Protein AF-0000000070793891 (afdb_homodimer)

InterPro domains:
  IPR003423 Outer membrane efflux protein [PF02321] (342-529)
  IPR051906 Outer membrane protein TolC-like [PTHR30026] (8-538)

Solvent-accessible surface area (backbone atoms only — not comparable to full-atom values): 57108 Å² total; per-residue (Å²): 138,87,79,85,74,83,82,80,81,81,76,81,78,76,75,78,75,77,77,73,74,74,74,73,75,71,81,68,77,66,56,66,72,48,29,65,79,30,62,73,47,97,52,22,64,61,50,42,47,52,49,51,52,25,49,51,41,44,52,47,23,48,77,37,43,70,48,42,76,82,44,79,52,73,74,60,68,55,62,77,50,80,51,86,58,70,38,80,52,49,72,68,54,48,47,57,46,21,75,62,27,14,57,70,52,52,45,50,57,53,47,44,26,54,51,49,44,50,40,52,51,45,56,48,60,58,37,80,41,40,33,39,37,33,38,36,38,41,34,37,38,33,41,68,94,76,50,72,47,79,46,77,46,77,46,74,20,59,35,38,40,35,33,49,56,44,37,36,37,36,38,36,38,47,45,72,50,69,50,97,78,75,45,65,24,45,28,40,36,37,39,39,35,35,34,70,47,26,53,32,35,51,69,51,49,37,44,65,41,54,45,36,54,52,47,48,56,49,50,43,44,48,44,50,49,52,45,36,52,49,45,48,50,39,53,49,32,49,53,47,32,24,49,31,48,40,51,29,52,52,36,48,52,51,35,53,51,46,51,51,52,47,54,54,48,50,52,33,30,76,72,68,76,35,60,81,70,64,52,54,63,49,52,51,50,42,54,53,34,49,47,48,33,48,50,28,53,47,48,32,53,47,30,50,45,47,32,28,55,56,24,27,45,39,75,74,48,42,71,41,63,61,71,71,82,87,78,91,71,92,80,75,77,55,66,70,62,47,46,55,44,24,75,74,43,17,54,71,58,52,50,42,54,50,49,40,53,48,31,52,45,47,33,54,35,31,55,39,62,69,43,47,40,34,36,42,34,37,36,40,36,29,12,35,82,76,65,83,76,72,73,72,71,42,78,62,12,41,77,68,28,84,44,69,50,75,47,77,45,77,46,78,47,75,80,86,82,54,60,70,51,53,49,48,34,51,50,28,50,50,50,37,54,49,36,55,53,49,41,54,51,46,51,52,52,50,47,49,51,52,51,50,48,47,52,47,38,50,53,30,51,50,47,33,55,50,27,52,51,45,31,55,50,28,50,50,49,30,53,49,37,49,54,34,35,76,69,68,75,42,50,74,63,55,37,49,52,32,45,53,47,27,53,52,28,49,54,48,30,54,52,31,48,50,53,33,53,49,47,52,49,50,47,29,50,56,31,52,42,42,42,66,74,69,69,54,80,66,90,80,65,118,126,91,74,85,75,88,76,83,79,78,75,78,77,76,78,78,77,76,78,73,75,75,73,73,72,72,76,66,73,64,57,68,72,49,29,64,78,29,62,71,45,98,51,22,65,60,49,44,48,52,51,51,52,24,50,50,41,43,52,48,22,46,77,37,46,70,48,52,80,84,44,81,52,75,71,62,68,53,63,77,48,82,52,87,59,69,38,78,52,50,73,67,55,47,45,56,45,20,75,62,27,15,61,70,52,51,51,50,56,56,47,43,26,58,52,48,44,50,41,51,52,45,56,49,60,58,37,80,43,76,48,79,46,74,51,75,47,80,45,74,48,74,44,89,94,75,48,73,49,78,42,79,44,77,47,76,21,61,35,38,41,35,34,48,55,44,37,36,36,35,38,36,38,50,43,74,49,67,45,97,77,69,44,59,22,38,28,40,37,38,38,39,36,36,35,71,49,27,53,31,34,51,70,51,49,38,44,66,40,54,47,34,53,53,47,47,56,48,50,40,44,50,45,52,48,51,45,35,52,49,44,48,50,38,52,50,32,49,52,48,30,24,50,31,48,38,51,26,52,51,36,48,50,50,36,54,51,45,51,50,52,46,54,52,49,51,53,34,31,75,69,68,77,36,62,83,70,64,51,54,64,49,52,52,49,40,53,55,35,49,51,49,32,54,51,27,53,50,49,31,51,52,30,48,46,49,32,28,55,56,24,28,45,38,78,73,47,41,71,40,63,61,69,71,82,87,79,90,70,93,78,74,77,56,64,70,62,47,46,54,44,23,77,73,42,18,55,70,57,52,50,42,54,50,50,41,52,49,32,52,45,46,34,52,35,31,55,39,63,70,44,45,40,32,34,42,32,38,36,40,35,27,12,30,83,74,64,82,78,68,73,70,66,42,76,60,11,40,78,66,25,54,31,39,35,38,33,42,33,40,38,39,37,41,75,46,82,54,61,70,52,52,48,47,33,39,46,29,50,51,50,38,54,44,38,54,48,49,39,55,52,46,50,50,50,49,47,46,51,50,51,48,48,47,49,48,39,48,45,30,50,53,46,32,54,50,27,50,51,45,32,53,51,28,49,49,51,32,54,50,37,51,52,33,35,76,70,69,73,42,53,73,65,55,38,50,53,31,46,51,46,28,53,51,26,49,54,48,32,55,50,30,50,49,51,32,52,49,46,52,49,49,46,29,49,57,30,53,41,42,42,67,75,68,69,54,78,63,89,78,64,116

Sequence (1084 aa):
MKFLNKSTALLPVIILSGLISFHASSAKTSSNADNSLYSWTENPSAEAQRVEQAEERLKAAIANPEYMLKNWIELPTSPESKKKTRHQLTIREAILLALRYNPNIQNAELDRIIQRYQLRLANNEFELQYALGASGIVQKSTFEGIGSSTNHSFLASPELDLKTKIGTKASVSIDNNVSTNNSYNPVLNLSITQPLLRGFGKSANEAKLLDAIDKEWLNKLSLQQSVMDQITQVITAYRALILSGNNLENQRLQLEEARKSYRINEKKIAAGQLEPTGNIQQSYQIESLSLMVEQGENDFKLASQELLQMIGLDPDLHISVPSDVTIKEIIVPDLQESIAIALSHNTQYLAQKMALRADERAYTVAKNQQLWQLDLAGTVQGGAVNDVTGTSSGLSSIYNGNNITESARVTLTIPLNDIGRRSQLINAKVQLEKDKINLIAAKRALITSVTNTINNIQSLAKRYELAQKQVKLAEQSYALEKKKQQAGISSALDVNNTQNQLIQAQSGLIGAKIAYLNQLSALQRILGTTLDYWQIKLRYGGMKFLNKSTALLPVIILSGLISFHASSAKTSSNADNSLYSWTENPSAEAQRVEQAEERLKAAIANPEYMLKNWIELPTSPESKKKTRHQLTIREAILLALRYNPNIQNAELDRIIQRYQLRLANNEFELQYALGASGIVQKSTFEGIGSSTNHSFLASPELDLKTKIGTKASVSIDNNVSTNNSYNPVLNLSITQPLLRGFGKSANEAKLLDAIDKEWLNKLSLQQSVMDQITQVITAYRALILSGNNLENQRLQLEEARKSYRINEKKIAAGQLEPTGNIQQSYQIESLSLMVEQGENDFKLASQELLQMIGLDPDLHISVPSDVTIKEIIVPDLQESIAIALSHNTQYLAQKMALRADERAYTVAKNQQLWQLDLAGTVQGGAVNDVTGTSSGLSSIYNGNNITESARVTLTIPLNDIGRRSQLINAKVQLEKDKINLIAAKRALITSVTNTINNIQSLAKRYELAQKQVKLAEQSYALEKKKQQAGISSALDVNNTQNQLIQAQSGLIGAKIAYLNQLSALQRILGTTLDYWQIKLRYGG

Secondary structure (DSSP, 8-state):
----------------------------TTHHHHHHTTTTSS-HHHHHHHHHHHHHHHHHHHH-GGGGGT-------PPP----SPEE--HHHHHHHHHHH-HHHHHHHHHHHHHHHHHHHHHHTTS-EEEEEEEEEEEEEEETTTEEEEEEEEEEEEEEEEE-TTS-EEEEEEEEEE-TT--EEEEEEEEEEEESSTT-SHHHHSHHHHHHHHHHHHHHHHHHHHHHHHHHHHHHHHHHHHHHHHHHHHHHHHHHHHHHHHHHHHHHHHTTSS-GGGGHHHHHHHHHHHHHHHHHHHHHHHHHHHHHHHHT--TT--EE--S-----------HHHHHHHHHHH-HHHHHHHHHHHHHHHHHHHHHHTTS-EEEEEEEEEEE-S--TTS---STHHHHH---EEEEEEEEEE--SS-HHHHHHHHHHHHHHHHHHHHHHHHHHHHHHHHHHHHHHHHHHHHHHHHHHHHHHHHHHHHHHHHHHHHTT-S-HHHHHHHHHHHHHHHHHHHHHHHHHHHHHHHHHHHHT-HHHHTT---TT--/----------------------------THHHHHHGGGTTSS-HHHHHHHHHHHHHHHHHHHH-GGGGGT----PPPPPP----SPEE--HHHHHHHHHHH-HHHHHHHHHHHHHHHHHHHHHHTTS-EEEEEEEEEEEEEEETTTEEEEEEEEEEEEEEEEE-TTS-EEEEEEEEEE-TT--EEEEEEEEEEEESSTT-SHHHHSHHHHHHHHHHHHHHHHHHHHHHHHHHHHHHHHHHHHHHHHHHHHHHHHHHHHHHHHHHHHHHHHTTSS-GGGGHHHHHHHHHHHHHHHHHHHHHHHHHHHHHHHHT--TT--EE--S-----------HHHHHHHHHHH-HHHHHHHHHHHHHHHHHHHHHHTTS-EEEEEEEEEEE-S--TTS-S-STHHHHH---EEEEEEEEEEEEES-HHHHHHHHHHHHHHHHHHHHHHHHHHHHHHHHHHHHHHHHHHHHHHHHHHHHHHHHHHHHHHHHHHHHTT-S-HHHHHHHHHHHHHHHHHHHHHHHHHHHHHHHHHHHHT-HHHHTT---SS--

pLDDT: mean 84.8, std 18.44, range [17.98, 98.38]

Radius of gyration: 42.69 Å; Cα contacts (8 Å, |Δi|>4): 1530; chains: 2; bounding box: 105×140×98 Å

Structure (mmCIF, N/CA/C/O backbone):
data_AF-0000000070793891-model_v1
#
loop_
_entity.id
_entity.type
_entity.pdbx_description
1 polymer 'Outer membrane efflux protein'
#
loop_
_atom_site.group_PDB
_atom_site.id
_atom_site.type_symbol
_atom_site.label_atom_id
_atom_site.label_alt_id
_atom_site.label_comp_id
_atom_site.label_asym_id
_atom_site.label_entity_id
_atom_site.label_seq_id
_atom_site.pdbx_PDB_ins_code
_atom_site.Cartn_x
_atom_site.Cartn_y
_atom_site.Cartn_z
_atom_site.occupancy
_atom_site.B_iso_or_equiv
_atom_site.auth_seq_id
_atom_site.auth_comp_id
_atom_site.auth_asym_id
_atom_site.auth_atom_id
_atom_site.pdbx_PDB_model_num
ATOM 1 N N . MET A 1 1 ? 54.344 35.812 43.625 1 19.64 1 MET A N 1
ATOM 2 C CA . MET A 1 1 ? 54.281 34.844 42.531 1 19.64 1 MET A CA 1
ATOM 3 C C . MET A 1 1 ? 53.969 35.531 41.188 1 19.64 1 MET A C 1
ATOM 5 O O . MET A 1 1 ? 53.156 36.469 41.156 1 19.64 1 MET A O 1
ATOM 9 N N . LYS A 1 2 ? 54.844 35.094 40.156 1 19.12 2 LYS A N 1
ATOM 10 C CA . LYS A 1 2 ? 55.5 35.594 38.969 1 19.12 2 LYS A CA 1
ATOM 11 C C . LYS A 1 2 ? 54.531 35.688 37.812 1 19.12 2 LYS A C 1
ATOM 13 O O . LYS A 1 2 ? 54 34.688 37.344 1 19.12 2 LYS A O 1
ATOM 18 N N . PHE A 1 3 ? 53.688 36.781 37.625 1 21.5 3 PHE A N 1
ATOM 19 C CA . PHE A 1 3 ? 52.594 37.281 36.781 1 21.5 3 PHE A CA 1
ATOM 20 C C . PHE A 1 3 ? 53.094 37.562 35.375 1 21.5 3 PHE A C 1
ATOM 22 O O . PHE A 1 3 ? 53.594 38.625 35.062 1 21.5 3 PHE A O 1
ATOM 29 N N . LEU A 1 4 ? 53.875 36.438 34.812 1 23.5 4 LEU A N 1
ATOM 30 C CA . LEU A 1 4 ? 54.688 36.656 33.594 1 23.5 4 LEU A CA 1
ATOM 31 C C . LEU A 1 4 ? 53.812 37.156 32.438 1 23.5 4 LEU A C 1
ATOM 33 O O . LEU A 1 4 ? 52.844 36.5 32.062 1 23.5 4 LEU A O 1
ATOM 37 N N . ASN A 1 5 ? 53.812 38.375 32.125 1 20.62 5 ASN A N 1
ATOM 38 C CA . ASN A 1 5 ? 53.125 39.406 31.344 1 20.62 5 ASN A CA 1
ATOM 39 C C . ASN A 1 5 ? 53.25 39.156 29.844 1 20.62 5 ASN A C 1
ATOM 41 O O . ASN A 1 5 ? 52.312 39.375 29.078 1 20.62 5 ASN A O 1
ATOM 45 N N . LYS A 1 6 ? 54.469 38.844 29.234 1 22.86 6 LYS A N 1
ATOM 46 C CA . LYS A 1 6 ? 54.812 39.75 28.172 1 22.86 6 LYS A CA 1
ATOM 47 C C . LYS A 1 6 ? 54.062 39.438 26.891 1 22.86 6 LYS A C 1
ATOM 49 O O . LYS A 1 6 ? 53.531 38.344 26.719 1 22.86 6 LYS A O 1
ATOM 54 N N . SER A 1 7 ? 54.219 40.281 25.766 1 23.5 7 SER A N 1
ATOM 55 C CA . SER A 1 7 ? 53.75 41 24.594 1 23.5 7 SER A CA 1
ATOM 56 C C . SER A 1 7 ? 53.938 40.188 23.328 1 23.5 7 SER A C 1
ATOM 58 O O . SER A 1 7 ? 55 40.281 22.703 1 23.5 7 SER A O 1
ATOM 60 N N . THR A 1 8 ? 53.875 38.812 23.281 1 24.59 8 THR A N 1
ATOM 61 C CA . THR A 1 8 ? 54.5 38.188 22.141 1 24.59 8 THR A CA 1
ATOM 62 C C . THR A 1 8 ? 53.875 38.625 20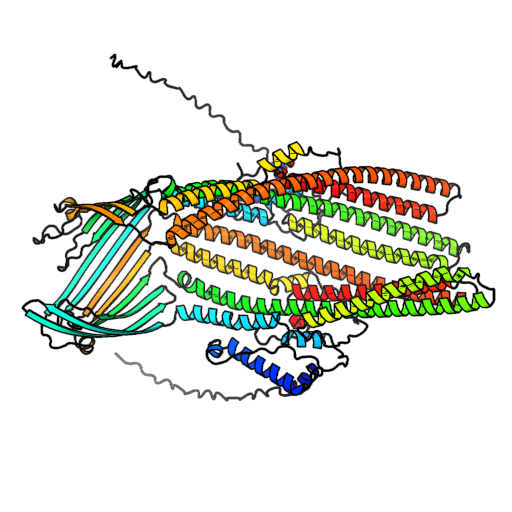.828 1 24.59 8 THR A C 1
ATOM 64 O O . THR A 1 8 ? 52.656 38.688 20.719 1 24.59 8 THR A O 1
ATOM 67 N N . ALA A 1 9 ? 54.656 39.375 19.969 1 24.23 9 ALA A N 1
ATOM 68 C CA . ALA A 1 9 ? 54.531 40.094 18.688 1 24.23 9 ALA A CA 1
ATOM 69 C C . ALA A 1 9 ? 54.062 39.125 17.594 1 24.23 9 ALA A C 1
ATOM 71 O O . ALA A 1 9 ? 54.656 38.062 17.375 1 24.23 9 ALA A O 1
ATOM 72 N N . LEU A 1 10 ? 52.719 39.062 17.25 1 23.41 10 LEU A N 1
ATOM 73 C CA . LEU A 1 10 ? 51.938 38.219 16.375 1 23.41 10 LEU A CA 1
ATOM 74 C C . LEU A 1 10 ? 52.312 38.438 14.914 1 23.41 10 LEU A C 1
ATOM 76 O O . LEU A 1 10 ? 52.156 39.562 14.383 1 23.41 10 LEU A O 1
ATOM 80 N N . LEU A 1 11 ? 53.562 37.938 14.523 1 24.95 11 LEU A N 1
ATOM 81 C CA . LEU A 1 11 ? 54.031 38.188 13.164 1 24.95 11 LEU A CA 1
ATOM 82 C C . LEU A 1 11 ? 53.031 37.719 12.141 1 24.95 11 LEU A C 1
ATOM 84 O O . LEU A 1 11 ? 52.406 36.656 12.305 1 24.95 11 LEU A O 1
ATOM 88 N N . PRO A 1 12 ? 52.562 38.656 11.156 1 25.2 12 PRO A N 1
ATOM 89 C CA . PRO A 1 12 ? 51.531 38.531 10.125 1 25.2 12 PRO A CA 1
ATOM 90 C C . PRO A 1 12 ? 51.906 37.562 9.016 1 25.2 12 PRO A C 1
ATOM 92 O O . PRO A 1 12 ? 52.906 37.75 8.328 1 25.2 12 PRO A O 1
ATOM 95 N N . VAL A 1 13 ? 52.094 36.219 9.312 1 24.44 13 VAL A N 1
ATOM 96 C CA . VAL A 1 13 ? 52.562 35.406 8.219 1 24.44 13 VAL A CA 1
ATOM 97 C C . VAL A 1 13 ? 51.625 35.5 7.035 1 24.44 13 VAL A C 1
ATOM 99 O O . VAL A 1 13 ? 50.406 35.281 7.176 1 24.44 13 VAL A O 1
ATOM 102 N N . ILE A 1 14 ? 51.969 36.281 6.023 1 25.53 14 ILE A N 1
ATOM 103 C CA . ILE A 1 14 ? 51.344 36.562 4.734 1 25.53 14 ILE A CA 1
ATOM 104 C C . ILE A 1 14 ? 51.219 35.281 3.91 1 25.53 14 ILE A C 1
ATOM 106 O O . ILE A 1 14 ? 52.25 34.688 3.52 1 25.53 14 ILE A O 1
ATOM 110 N N . ILE A 1 15 ? 50.438 34.281 4.387 1 23.88 15 ILE A N 1
ATOM 111 C CA . ILE A 1 15 ? 50.375 33.062 3.6 1 23.88 15 ILE A CA 1
ATOM 112 C C . ILE A 1 15 ? 49.844 33.375 2.197 1 23.88 15 ILE A C 1
ATOM 114 O O . ILE A 1 15 ? 48.75 33.938 2.043 1 23.88 15 ILE A O 1
ATOM 118 N N . LEU A 1 16 ? 50.781 33.656 1.279 1 25.12 16 LEU A N 1
ATOM 119 C CA . LEU A 1 16 ? 50.562 33.844 -0.15 1 25.12 16 LEU A CA 1
ATOM 120 C C . LEU A 1 16 ? 49.812 32.656 -0.756 1 25.12 16 LEU A C 1
ATOM 122 O O . LEU A 1 16 ? 50.344 31.547 -0.788 1 25.12 16 LEU A O 1
ATOM 126 N N . SER A 1 17 ? 48.5 32.531 -0.517 1 25.16 17 SER A N 1
ATOM 127 C CA . SER A 1 17 ? 47.656 31.5 -1.085 1 25.16 17 SER A CA 1
ATOM 128 C C . SER A 1 17 ? 47.719 31.531 -2.609 1 25.16 17 SER A C 1
ATOM 130 O O . SER A 1 17 ? 47.281 32.5 -3.236 1 25.16 17 SER A O 1
ATOM 132 N N . GLY A 1 18 ? 48.906 31.141 -3.221 1 24.95 18 GLY A N 1
ATOM 133 C CA . GLY A 1 18 ? 48.875 30.984 -4.668 1 24.95 18 GLY A CA 1
ATOM 134 C C . GLY A 1 18 ? 47.688 30.156 -5.16 1 24.95 18 GLY A C 1
ATOM 135 O O . GLY A 1 18 ? 47.438 29.078 -4.625 1 24.95 18 GLY A O 1
ATOM 136 N N . LEU A 1 19 ? 46.688 30.781 -5.742 1 25.62 19 LEU A N 1
ATOM 137 C CA . LEU A 1 19 ? 45.469 30.344 -6.406 1 25.62 19 LEU A CA 1
ATOM 138 C C . LEU A 1 19 ? 45.781 29.375 -7.547 1 25.62 19 LEU A C 1
ATOM 140 O O . LEU A 1 19 ? 46.25 29.797 -8.609 1 25.62 19 LEU A O 1
ATOM 144 N N . ILE A 1 20 ? 46.625 28.344 -7.324 1 28.64 20 ILE A N 1
ATOM 145 C CA . ILE A 1 20 ? 46.719 27.531 -8.531 1 28.64 20 ILE A CA 1
ATOM 146 C C . ILE A 1 20 ? 45.344 27.031 -8.945 1 28.64 20 ILE A C 1
ATOM 148 O O . ILE A 1 20 ? 44.656 26.359 -8.172 1 28.64 20 ILE A O 1
ATOM 152 N N . SER A 1 21 ? 44.719 27.75 -9.828 1 26.05 21 SER A N 1
ATOM 153 C CA . SER A 1 21 ? 43.5 27.422 -10.547 1 26.05 21 SER A CA 1
ATOM 154 C C . SER A 1 21 ? 43.625 26.047 -11.219 1 26.05 21 SER A C 1
ATOM 156 O O . SER A 1 21 ? 44.406 25.891 -12.172 1 26.05 21 SER A O 1
ATOM 158 N N . PHE A 1 22 ? 43.781 24.969 -10.414 1 29.95 22 PHE A N 1
ATOM 159 C CA . PHE A 1 22 ? 43.594 23.75 -11.195 1 29.95 22 PHE A CA 1
ATOM 160 C C . PHE A 1 22 ? 42.281 23.766 -11.938 1 29.95 22 PHE A C 1
ATOM 162 O O . PHE A 1 22 ? 41.219 23.953 -11.328 1 29.95 22 PHE A O 1
ATOM 169 N N . HIS A 1 23 ? 42.312 24.109 -13.211 1 30.42 23 HIS A N 1
ATOM 170 C CA . HIS A 1 23 ? 41.25 23.891 -14.164 1 30.42 23 HIS A CA 1
ATOM 171 C C . HIS A 1 23 ? 40.719 22.453 -14.086 1 30.42 23 HIS A C 1
ATOM 173 O O . HIS A 1 23 ? 41.469 21.5 -14.242 1 30.42 23 HIS A O 1
ATOM 179 N N . ALA A 1 24 ? 39.781 22.219 -13.234 1 27.44 24 ALA A N 1
ATOM 180 C CA . ALA A 1 24 ? 39 20.984 -13.305 1 27.44 24 ALA A CA 1
ATOM 181 C C . ALA A 1 24 ? 38.562 20.703 -14.727 1 27.44 24 ALA A C 1
ATOM 183 O O . ALA A 1 24 ? 37.719 21.422 -15.281 1 27.44 24 ALA A O 1
ATOM 184 N N . SER A 1 25 ? 39.438 20.234 -15.57 1 31.61 25 SER A N 1
ATOM 185 C CA . SER A 1 25 ? 38.969 19.609 -16.797 1 31.61 25 SER A CA 1
ATOM 186 C C . SER A 1 25 ? 37.75 18.734 -16.531 1 31.61 25 SER A C 1
ATOM 188 O O . SER A 1 25 ? 37.812 17.781 -15.742 1 31.61 25 SER A O 1
ATOM 190 N N . SER A 1 26 ? 36.594 19.25 -16.531 1 32.47 26 SER A N 1
ATOM 191 C CA . SER A 1 26 ? 35.312 18.562 -16.484 1 32.47 26 SER A CA 1
ATOM 192 C C . SER A 1 26 ? 35.312 17.297 -17.344 1 32.47 26 SER A C 1
ATOM 194 O O . SER A 1 26 ? 35.938 17.281 -18.422 1 32.47 26 SER A O 1
ATOM 196 N N . ALA A 1 27 ? 35.125 16.188 -16.781 1 32.41 27 ALA A N 1
ATOM 197 C CA . ALA A 1 27 ? 34.906 14.82 -17.25 1 32.41 27 ALA A CA 1
ATOM 198 C C . ALA A 1 27 ? 34 14.828 -18.5 1 32.41 27 ALA A C 1
ATOM 200 O O . ALA A 1 27 ? 32.781 14.867 -18.391 1 32.41 27 ALA A O 1
ATOM 201 N N . LYS A 1 28 ? 34.219 15.477 -19.594 1 36.75 28 LYS A N 1
ATOM 202 C CA . LYS A 1 28 ? 33.562 15.336 -20.891 1 36.75 28 LYS A CA 1
ATOM 203 C C . LYS A 1 28 ? 33.562 13.875 -21.344 1 36.75 28 LYS A C 1
ATOM 205 O O . LYS A 1 28 ? 33.031 13.562 -22.422 1 36.75 28 LYS A O 1
ATOM 210 N N . THR A 1 29 ? 34.406 13.062 -20.906 1 37.25 29 THR A N 1
ATOM 211 C CA . THR A 1 29 ? 34.562 11.766 -21.562 1 37.25 29 THR A CA 1
ATOM 212 C C . THR A 1 29 ? 33.344 10.891 -21.312 1 37.25 29 THR A C 1
ATOM 214 O O . THR A 1 29 ? 33.281 9.758 -21.797 1 37.25 29 THR A O 1
ATOM 217 N N . SER A 1 30 ? 32.5 11.203 -20.344 1 42.34 30 SER A N 1
ATOM 218 C CA . SER A 1 30 ? 31.422 10.273 -20.031 1 42.34 30 SER A CA 1
ATOM 219 C C . SER A 1 30 ? 30.328 10.344 -21.078 1 42.34 30 SER A C 1
ATOM 221 O O . SER A 1 30 ? 29.297 9.664 -20.953 1 42.34 30 SER A O 1
ATOM 223 N N . SER A 1 31 ? 30.469 11.148 -22.141 1 44.91 31 SER A N 1
ATOM 224 C CA . SER A 1 31 ? 29.328 11.453 -23.016 1 44.91 31 SER A CA 1
ATOM 225 C C . SER A 1 31 ? 29.031 10.305 -23.969 1 44.91 31 SER A C 1
ATOM 227 O O . SER A 1 31 ? 27.875 10.008 -24.25 1 44.91 31 SER A O 1
ATOM 229 N N . ASN A 1 32 ? 30.031 9.719 -24.547 1 47.38 32 ASN A N 1
ATOM 230 C CA . ASN A 1 32 ? 29.781 8.781 -25.641 1 47.38 32 ASN A CA 1
ATOM 231 C C . ASN A 1 32 ? 29.156 7.484 -25.141 1 47.38 32 ASN A C 1
ATOM 233 O O . ASN A 1 32 ? 28.328 6.887 -25.828 1 47.38 32 ASN A O 1
ATOM 237 N N . ALA A 1 33 ? 29.797 6.953 -24.109 1 49.88 33 ALA A N 1
ATOM 238 C CA . ALA A 1 33 ? 29.344 5.688 -23.531 1 49.88 33 ALA A CA 1
ATOM 239 C C . ALA A 1 33 ? 27.875 5.762 -23.109 1 49.88 33 ALA A C 1
ATOM 241 O O . ALA A 1 33 ? 27.172 4.758 -23.172 1 49.88 33 ALA A O 1
ATOM 242 N N . ASP A 1 34 ? 27.344 6.98 -22.984 1 64.94 34 ASP A N 1
ATOM 243 C CA . ASP A 1 34 ? 26.016 7.227 -22.422 1 64.94 34 ASP A CA 1
ATOM 244 C C . ASP A 1 34 ? 24.938 7.117 -23.484 1 64.94 34 ASP A C 1
ATOM 246 O O . ASP A 1 34 ? 23.828 6.668 -23.203 1 64.94 34 ASP A O 1
ATOM 250 N N . ASN A 1 35 ? 25.422 7.133 -24.781 1 76.94 35 ASN A N 1
ATOM 251 C CA . ASN A 1 35 ? 24.391 7.086 -25.812 1 76.94 35 ASN A CA 1
ATOM 252 C C . ASN A 1 35 ? 24 5.648 -26.141 1 76.94 35 ASN A C 1
ATOM 254 O O . ASN A 1 35 ? 22.875 5.395 -26.578 1 76.94 35 ASN A O 1
ATOM 258 N N . SER A 1 36 ? 25 4.781 -25.891 1 84.62 36 SER A N 1
ATOM 259 C CA . SER A 1 36 ? 24.734 3.385 -26.219 1 84.62 36 SER A CA 1
ATOM 260 C C . SER A 1 36 ? 23.641 2.807 -25.328 1 84.62 36 SER A C 1
ATOM 262 O O . SER A 1 36 ? 22.938 1.87 -25.719 1 84.62 36 SER A O 1
ATOM 264 N N . LEU A 1 37 ? 23.5 3.402 -24.219 1 89.75 37 LEU A N 1
ATOM 265 C CA . LEU A 1 37 ? 22.516 2.93 -23.266 1 89.75 37 LEU A CA 1
ATOM 266 C C . LEU A 1 37 ? 21.094 3.17 -23.781 1 89.75 37 LEU A C 1
ATOM 268 O O . LEU A 1 37 ? 20.156 2.459 -23.406 1 89.75 37 LEU A O 1
ATOM 272 N N . TYR A 1 38 ? 21 4.086 -24.797 1 89.19 38 TYR A N 1
ATOM 273 C CA . TYR A 1 38 ? 19.688 4.488 -25.266 1 89.19 38 TYR A CA 1
ATOM 274 C C . TYR A 1 38 ? 19.5 4.109 -26.734 1 89.19 38 TYR A C 1
ATOM 276 O O . TYR A 1 38 ? 18.688 4.715 -27.438 1 89.19 38 TYR A O 1
ATOM 284 N N . SER A 1 39 ? 20.25 3.131 -27.188 1 86.44 39 SER A N 1
ATOM 285 C CA . SER A 1 39 ? 20.25 2.736 -28.594 1 86.44 39 SER A CA 1
ATOM 286 C C . SER A 1 39 ? 18.891 2.184 -29 1 86.44 39 SER A C 1
ATOM 288 O O . SER A 1 39 ? 18.562 2.139 -30.203 1 86.44 39 SER A O 1
ATOM 290 N N . TRP A 1 40 ? 18.047 1.816 -28.031 1 85.69 40 TRP A N 1
ATOM 291 C CA . TRP A 1 40 ? 16.75 1.223 -28.312 1 85.69 40 TRP A CA 1
ATOM 292 C C . TRP A 1 40 ? 15.711 2.301 -28.609 1 85.69 40 TRP A C 1
ATOM 294 O O . TRP A 1 40 ? 14.609 1.998 -29.078 1 85.69 40 TRP A O 1
ATOM 304 N N . THR A 1 41 ? 16.078 3.543 -28.438 1 88.31 41 THR A N 1
ATOM 305 C CA . THR A 1 41 ? 15.156 4.648 -28.672 1 88.31 41 THR A CA 1
ATOM 306 C C . THR A 1 41 ? 15.336 5.211 -30.078 1 88.31 41 THR A C 1
ATOM 308 O O . THR A 1 41 ? 16.297 4.859 -30.781 1 88.31 41 THR A O 1
ATOM 311 N N . GLU A 1 42 ? 14.453 6.117 -30.562 1 85 42 GLU A N 1
ATOM 312 C CA . GLU A 1 42 ? 14.508 6.723 -31.891 1 85 42 GLU A CA 1
ATOM 313 C C . GLU A 1 42 ? 15.68 7.691 -32.031 1 85 42 GLU A C 1
ATOM 315 O O . GLU A 1 42 ? 16.359 7.719 -33.031 1 85 42 GLU A O 1
ATOM 320 N N . ASN A 1 43 ? 15.883 8.469 -30.953 1 88.69 43 ASN A N 1
ATOM 321 C CA . ASN A 1 43 ? 16.969 9.438 -30.891 1 88.69 43 ASN A CA 1
ATOM 322 C C . ASN A 1 43 ? 17.766 9.281 -29.594 1 88.69 43 ASN A C 1
ATOM 324 O O . ASN A 1 43 ? 17.547 10.008 -28.625 1 88.69 43 ASN A O 1
ATOM 328 N N . PRO A 1 44 ? 18.797 8.391 -29.641 1 90.94 44 PRO A N 1
ATOM 329 C CA . PRO A 1 44 ? 19.562 8.078 -28.422 1 90.94 44 PRO A CA 1
ATOM 330 C C . PRO A 1 44 ? 20.25 9.305 -27.844 1 90.94 44 PRO A C 1
ATOM 332 O O . PRO A 1 44 ? 20.328 9.453 -26.609 1 90.94 44 PRO A O 1
ATOM 335 N N . SER A 1 45 ? 20.734 10.219 -28.688 1 91.5 45 SER A N 1
ATOM 336 C CA . SER A 1 45 ? 21.453 11.391 -28.203 1 91.5 45 SER A CA 1
ATOM 337 C C . SER A 1 45 ? 20.5 12.359 -27.5 1 91.5 45 SER A C 1
ATOM 339 O O . SER A 1 45 ? 20.828 12.922 -26.453 1 91.5 45 SER A O 1
ATOM 341 N N . ALA A 1 46 ? 19.328 12.5 -28.078 1 91.31 46 ALA A N 1
ATOM 342 C CA . ALA A 1 46 ? 18.328 13.383 -27.469 1 91.31 46 ALA A CA 1
ATOM 343 C C . ALA A 1 46 ? 17.875 12.836 -26.125 1 91.31 46 ALA A C 1
ATOM 345 O O . ALA A 1 46 ? 17.656 13.602 -25.188 1 91.31 46 ALA A O 1
ATOM 346 N N . GLU A 1 47 ? 17.75 11.57 -26.094 1 92 47 GLU A N 1
ATOM 347 C CA . GLU A 1 47 ? 17.328 10.953 -24.844 1 92 47 GLU A CA 1
ATOM 348 C C . GLU A 1 47 ? 18.406 11.055 -23.766 1 92 47 GLU A C 1
ATOM 350 O O . GLU A 1 47 ? 18.109 11.336 -22.609 1 92 47 GLU A O 1
ATOM 355 N N . ALA A 1 48 ? 19.594 10.883 -24.156 1 92.94 48 ALA A N 1
ATOM 356 C CA . ALA A 1 48 ? 20.703 11.016 -23.219 1 92.94 48 ALA A CA 1
ATOM 357 C C . ALA A 1 48 ? 20.766 12.422 -22.641 1 92.94 48 ALA A C 1
ATOM 359 O O . ALA A 1 48 ? 20.984 12.602 -21.453 1 92.94 48 ALA A O 1
ATOM 360 N N . GLN A 1 49 ? 20.531 13.344 -23.484 1 92.44 49 GLN A N 1
ATOM 361 C CA . GLN A 1 49 ? 20.562 14.734 -23.047 1 92.44 49 GLN A CA 1
ATOM 362 C C . GLN A 1 49 ? 19.391 15.031 -22.109 1 92.44 49 GLN A C 1
ATOM 364 O O . GLN A 1 49 ? 19.547 15.734 -21.109 1 92.44 49 GLN A O 1
ATOM 369 N N . ARG A 1 50 ? 18.297 14.484 -22.484 1 92.62 50 ARG A N 1
ATOM 370 C CA . ARG A 1 50 ? 17.109 14.688 -21.656 1 92.62 50 ARG A CA 1
ATOM 371 C C . ARG A 1 50 ? 17.312 14.133 -20.266 1 92.62 50 ARG A C 1
ATOM 373 O O . ARG A 1 50 ? 16.984 14.789 -19.266 1 92.62 50 ARG A O 1
ATOM 380 N N . VAL A 1 51 ? 17.875 12.984 -20.141 1 92.94 51 VAL A N 1
ATOM 381 C CA . VAL A 1 51 ? 18.109 12.32 -18.859 1 92.94 51 VAL A CA 1
ATOM 382 C C . VAL A 1 51 ? 19.172 13.086 -18.062 1 92.94 51 VAL A C 1
ATOM 384 O O . VAL A 1 51 ? 19.016 13.305 -16.859 1 92.94 51 VAL A O 1
ATOM 387 N N . GLU A 1 52 ? 20.172 13.57 -18.734 1 91.81 52 GLU A N 1
ATOM 388 C CA . GLU A 1 52 ? 21.234 14.312 -18.078 1 91.81 52 GLU A CA 1
ATOM 389 C C . GLU A 1 52 ? 20.734 15.648 -17.547 1 91.81 52 GLU A C 1
ATOM 391 O O . GLU A 1 52 ? 21.094 16.047 -16.422 1 91.81 52 GLU A O 1
ATOM 396 N N . GLN A 1 53 ? 19.906 16.266 -18.328 1 93.44 53 GLN A N 1
ATOM 397 C CA . GLN A 1 53 ? 19.359 17.547 -17.906 1 93.44 53 GLN A CA 1
ATOM 398 C C . GLN A 1 53 ? 18.453 17.391 -16.672 1 93.44 53 GLN A C 1
ATOM 400 O O . GLN A 1 53 ? 18.5 18.203 -15.75 1 93.44 53 GLN A O 1
ATOM 405 N N . ALA A 1 54 ? 17.672 16.375 -16.703 1 93.81 54 ALA A N 1
ATOM 406 C CA . ALA A 1 54 ? 16.812 16.109 -15.555 1 93.81 54 ALA A CA 1
ATOM 407 C C . ALA A 1 54 ? 17.625 15.797 -14.312 1 93.81 54 ALA A C 1
ATOM 409 O O . ALA A 1 54 ? 17.281 16.219 -13.203 1 93.81 54 ALA A O 1
ATOM 410 N N . GLU A 1 55 ? 18.719 15.125 -14.469 1 92 55 GLU A N 1
ATOM 411 C CA . GLU A 1 55 ? 19.594 14.797 -13.352 1 92 55 GLU A CA 1
ATOM 412 C C . GLU A 1 55 ? 20.25 16.047 -12.766 1 92 55 GLU A C 1
ATOM 414 O O . GLU A 1 55 ? 20.406 16.156 -11.547 1 92 55 GLU A O 1
ATOM 419 N N . GLU A 1 56 ? 20.547 16.922 -13.641 1 92.75 56 GLU A N 1
ATOM 420 C CA . GLU A 1 56 ? 21.141 18.172 -13.18 1 92.75 56 GLU A CA 1
ATOM 421 C C . GLU A 1 56 ? 20.141 18.984 -12.375 1 92.75 56 GLU A C 1
ATOM 423 O O . GLU A 1 56 ? 20.484 19.578 -11.352 1 92.75 56 GLU A O 1
ATOM 428 N N . ARG A 1 57 ? 18.953 18.969 -12.867 1 94.94 57 ARG A N 1
ATOM 429 C CA . ARG A 1 57 ? 17.922 19.688 -12.133 1 94.94 57 ARG A CA 1
ATOM 430 C C . ARG A 1 57 ? 17.672 19.047 -10.773 1 94.94 57 ARG A C 1
ATOM 432 O O . ARG A 1 57 ? 17.469 19.75 -9.773 1 94.94 57 ARG A O 1
ATOM 439 N N . LEU A 1 58 ? 17.672 17.766 -10.773 1 94.75 58 LEU A N 1
ATOM 440 C CA . LEU A 1 58 ? 17.469 17.047 -9.523 1 94.75 58 LEU A CA 1
ATOM 441 C C . LEU A 1 58 ? 18.609 17.328 -8.539 1 94.75 58 LEU A C 1
ATOM 443 O O . LEU A 1 58 ? 18.359 17.578 -7.359 1 94.75 58 LEU A O 1
ATOM 447 N N . LYS A 1 59 ? 19.812 17.344 -9.008 1 93.06 59 LYS A N 1
ATOM 448 C CA . LYS A 1 59 ? 20.969 17.641 -8.164 1 93.06 59 LYS A CA 1
ATOM 449 C C . LYS A 1 59 ? 20.891 19.047 -7.586 1 93.06 59 LYS A C 1
ATOM 451 O O . LYS A 1 59 ? 21.156 19.266 -6.402 1 93.06 59 LYS A O 1
ATOM 456 N N . ALA A 1 60 ? 20.469 19.891 -8.43 1 94.12 60 ALA A N 1
ATOM 457 C CA . ALA A 1 60 ? 20.312 21.266 -7.988 1 94.12 60 ALA A CA 1
ATOM 458 C C . ALA A 1 60 ? 19.219 21.391 -6.93 1 94.12 60 ALA A C 1
ATOM 460 O O . ALA A 1 60 ? 19.391 22.109 -5.941 1 94.12 60 ALA A O 1
ATOM 461 N N . ALA A 1 61 ? 18.156 20.672 -7.145 1 95.31 61 ALA A N 1
ATOM 462 C CA . ALA A 1 61 ? 17.016 20.75 -6.223 1 95.31 61 ALA A CA 1
ATOM 463 C C . ALA A 1 61 ? 17.359 20.109 -4.883 1 95.31 61 ALA A C 1
ATOM 465 O O . ALA A 1 61 ? 16.891 20.562 -3.834 1 95.31 61 ALA A O 1
ATOM 466 N N . ILE A 1 62 ? 18.141 19.062 -4.891 1 93.56 62 ILE A N 1
ATOM 467 C CA . ILE A 1 62 ? 18.516 18.391 -3.654 1 93.56 62 ILE A CA 1
ATOM 468 C C . ILE A 1 62 ? 19.516 19.25 -2.889 1 93.56 62 ILE A C 1
ATOM 470 O O . ILE A 1 62 ? 19.438 19.375 -1.664 1 93.56 62 ILE A O 1
ATOM 474 N N . ALA A 1 63 ? 20.391 19.922 -3.594 1 91.75 63 ALA A N 1
ATOM 475 C CA . ALA A 1 63 ? 21.359 20.812 -2.965 1 91.75 63 ALA A CA 1
ATOM 476 C C . ALA A 1 63 ? 20.688 22.047 -2.375 1 91.75 63 ALA A C 1
ATOM 478 O O . ALA A 1 63 ? 21.031 22.484 -1.276 1 91.75 63 ALA A O 1
ATOM 479 N N . ASN A 1 64 ? 19.766 22.531 -3.154 1 93.94 64 ASN A N 1
ATOM 480 C CA . ASN A 1 64 ? 18.953 23.656 -2.727 1 93.94 64 ASN A CA 1
ATOM 481 C C . ASN A 1 64 ? 17.484 23.469 -3.078 1 93.94 64 ASN A C 1
ATOM 483 O O . ASN A 1 64 ? 17.047 23.875 -4.148 1 93.94 64 ASN A O 1
ATOM 487 N N . PRO A 1 65 ? 16.75 22.984 -2.1 1 94.5 65 PRO A N 1
ATOM 488 C CA . PRO A 1 65 ? 15.344 22.656 -2.367 1 94.5 65 PRO A CA 1
ATOM 489 C C . PRO A 1 65 ? 14.531 23.859 -2.832 1 94.5 65 PRO A C 1
ATOM 491 O O . PRO A 1 65 ? 13.477 23.688 -3.453 1 94.5 65 PRO A O 1
ATOM 494 N N . GLU A 1 66 ? 14.93 25.062 -2.586 1 94.75 66 GLU A N 1
ATOM 495 C CA . GLU A 1 66 ? 14.203 26.25 -3.018 1 94.75 66 GLU A CA 1
ATOM 496 C C . GLU A 1 66 ? 14.266 26.422 -4.531 1 94.75 66 GLU A C 1
ATOM 498 O O . GLU A 1 66 ? 13.547 27.234 -5.102 1 94.75 66 GLU A O 1
ATOM 503 N N . TYR A 1 67 ? 15.156 25.641 -5.105 1 95.12 67 TYR A N 1
ATOM 504 C CA . TYR A 1 67 ? 15.172 25.547 -6.559 1 95.12 67 TYR A CA 1
ATOM 505 C C . TYR A 1 67 ? 13.797 25.172 -7.102 1 95.12 67 TYR A C 1
ATOM 507 O O . TYR A 1 67 ? 13.406 25.625 -8.18 1 95.12 67 TYR A O 1
ATOM 515 N N . MET A 1 68 ? 13.031 24.484 -6.301 1 95.5 68 MET A N 1
ATOM 516 C CA . MET A 1 68 ? 11.727 23.984 -6.723 1 95.5 68 MET A CA 1
ATOM 517 C C . MET A 1 68 ? 10.703 25.109 -6.797 1 95.5 68 MET A C 1
ATOM 519 O O . MET A 1 68 ? 9.656 24.969 -7.422 1 95.5 68 MET A O 1
ATOM 523 N N . LEU A 1 69 ? 10.953 26.188 -6.117 1 94.62 69 LEU A N 1
ATOM 524 C CA . LEU A 1 69 ? 9.992 27.281 -6.094 1 94.62 69 LEU A CA 1
ATOM 525 C C . LEU A 1 69 ? 9.781 27.859 -7.488 1 94.62 69 LEU A C 1
ATOM 527 O O . LEU A 1 69 ? 8.672 28.266 -7.836 1 94.62 69 LEU A O 1
ATOM 531 N N . LYS A 1 70 ? 10.82 27.75 -8.367 1 93.94 70 LYS A N 1
ATOM 532 C CA . LYS A 1 70 ? 10.719 28.391 -9.68 1 93.94 70 LYS A CA 1
ATOM 533 C C . LYS A 1 70 ? 10.859 27.375 -10.805 1 93.94 70 LYS A C 1
ATOM 535 O O . LYS A 1 70 ? 10.68 27.703 -11.977 1 93.94 70 LYS A O 1
ATOM 540 N N . ASN A 1 71 ? 11.281 26.172 -10.359 1 94.69 71 ASN A N 1
ATOM 541 C CA . ASN A 1 71 ? 11.562 25.188 -11.398 1 94.69 71 ASN A CA 1
ATOM 542 C C . ASN A 1 71 ? 10.859 23.859 -11.109 1 94.69 71 ASN A C 1
ATOM 544 O O . ASN A 1 71 ? 10.344 23.656 -10.016 1 94.69 71 ASN A O 1
ATOM 548 N N . TRP A 1 72 ? 10.727 23.094 -12.141 1 95.88 72 TRP A N 1
ATOM 549 C CA . TRP A 1 72 ? 10.289 21.703 -12.062 1 95.88 72 TRP A CA 1
ATOM 550 C C . TRP A 1 72 ? 11.43 20.75 -12.414 1 95.88 72 TRP A C 1
ATOM 552 O O . TRP A 1 72 ? 12.367 21.125 -13.117 1 95.88 72 TRP A O 1
ATOM 562 N N . ILE A 1 73 ? 11.391 19.578 -11.844 1 94.5 73 ILE A N 1
ATOM 563 C CA . ILE A 1 73 ? 12.453 18.625 -12.141 1 94.5 73 ILE A CA 1
ATOM 564 C C . ILE A 1 73 ? 12.07 17.797 -13.375 1 94.5 73 ILE A C 1
ATOM 566 O O . ILE A 1 73 ? 12.844 17.719 -14.328 1 94.5 73 ILE A O 1
ATOM 570 N N . GLU A 1 74 ? 10.867 17.25 -13.469 1 92.25 74 GLU A N 1
ATOM 571 C CA . GLU A 1 74 ? 10.352 16.484 -14.602 1 92.25 74 GLU A CA 1
ATOM 572 C C . GLU A 1 74 ? 11.289 15.32 -14.938 1 92.25 74 GLU A C 1
ATOM 574 O O . GLU A 1 74 ? 11.844 15.266 -16.031 1 92.25 74 GLU A O 1
ATOM 579 N N . LEU A 1 75 ? 11.336 14.383 -14.023 1 91.62 75 LEU A N 1
ATOM 580 C CA . LEU A 1 75 ? 12.164 13.211 -14.273 1 91.62 75 LEU A CA 1
ATOM 581 C C . LEU A 1 75 ? 11.656 12.445 -15.492 1 91.62 75 LEU A C 1
ATOM 583 O O . LEU A 1 75 ? 10.453 12.406 -15.75 1 91.62 75 LEU A O 1
ATOM 587 N N . PRO A 1 76 ? 12.586 11.859 -16.188 1 89.75 76 PRO A N 1
ATOM 588 C CA . PRO A 1 76 ? 12.219 11.219 -17.453 1 89.75 76 PRO A CA 1
ATOM 589 C C . PRO A 1 76 ? 11.469 9.898 -17.25 1 89.75 76 PRO A C 1
ATOM 591 O O . PRO A 1 76 ? 11.75 9.164 -16.312 1 89.75 76 PRO A O 1
ATOM 594 N N . THR A 1 77 ? 10.484 9.695 -18.109 1 88.06 77 THR A N 1
ATOM 595 C CA . THR A 1 77 ? 9.836 8.398 -18.234 1 88.06 77 THR A CA 1
ATOM 596 C C . THR A 1 77 ? 10.273 7.691 -19.5 1 88.06 77 THR A C 1
ATOM 598 O O . THR A 1 77 ? 10.68 8.344 -20.469 1 88.06 77 THR A O 1
ATOM 601 N N . SER A 1 78 ? 10.328 6.375 -19.375 1 89.19 78 SER A N 1
ATOM 602 C CA . SER A 1 78 ? 10.805 5.625 -20.531 1 89.19 78 SER A CA 1
ATOM 603 C C . SER A 1 78 ? 10.008 5.973 -21.781 1 89.19 78 SER A C 1
ATOM 605 O O . SER A 1 78 ? 8.781 6.031 -21.75 1 89.19 78 SER A O 1
ATOM 607 N N . PRO A 1 79 ? 10.75 6.188 -22.812 1 85.5 79 PRO A N 1
ATOM 608 C CA . PRO A 1 79 ? 10.062 6.426 -24.094 1 85.5 79 PRO A CA 1
ATOM 609 C C . PRO A 1 79 ? 9.352 5.184 -24.609 1 85.5 79 PRO A C 1
ATOM 611 O O . PRO A 1 79 ? 9.641 4.066 -24.172 1 85.5 79 PRO A O 1
ATOM 614 N N . GLU A 1 80 ? 8.422 5.461 -25.469 1 83.44 80 GLU A N 1
ATOM 615 C CA . GLU A 1 80 ? 7.711 4.355 -26.109 1 83.44 80 GLU A CA 1
ATOM 616 C C . GLU A 1 80 ? 8.602 3.629 -27.109 1 83.44 80 GLU A C 1
ATOM 618 O O . GLU A 1 80 ? 9.422 4.25 -27.781 1 83.44 80 GLU A O 1
ATOM 623 N N . SER A 1 81 ? 8.445 2.309 -27.016 1 79.19 81 SER A N 1
ATOM 624 C CA . SER A 1 81 ? 9.234 1.52 -27.953 1 79.19 81 SER A CA 1
ATOM 625 C C . SER A 1 81 ? 8.594 1.494 -29.328 1 79.19 81 SER A C 1
ATOM 627 O O . SER A 1 81 ? 7.438 1.09 -29.484 1 79.19 81 SER A O 1
ATOM 629 N N . LYS A 1 82 ? 9.164 2.119 -30.312 1 69 82 LYS A N 1
ATOM 630 C CA . LYS A 1 82 ? 8.625 2.092 -31.672 1 69 82 LYS A CA 1
ATOM 631 C C . LYS A 1 82 ? 9.289 1.005 -32.5 1 69 82 LYS A C 1
ATOM 633 O O . LYS A 1 82 ? 8.719 0.534 -33.5 1 69 82 LYS A O 1
ATOM 638 N N . LYS A 1 83 ? 10.5 0.656 -32.062 1 65.94 83 LYS A N 1
ATOM 639 C CA . LYS A 1 83 ? 11.234 -0.302 -32.875 1 65.94 83 LYS A CA 1
ATOM 640 C C . LYS A 1 83 ? 10.859 -1.736 -32.531 1 65.94 83 LYS A C 1
ATOM 642 O O . LYS A 1 83 ? 10.75 -2.078 -31.344 1 65.94 83 LYS A O 1
ATOM 647 N N . LYS A 1 84 ? 10.562 -2.498 -33.594 1 71.81 84 LYS A N 1
ATOM 648 C CA . LYS A 1 84 ? 10.195 -3.902 -33.438 1 71.81 84 LYS A CA 1
ATOM 649 C C . LYS A 1 84 ? 11.43 -4.793 -33.344 1 71.81 84 LYS A C 1
ATOM 651 O O . LYS A 1 84 ? 11.32 -5.992 -33.094 1 71.81 84 LYS A O 1
ATOM 656 N N . THR A 1 85 ? 12.594 -4.121 -33.312 1 80.25 85 THR A N 1
ATOM 657 C CA . THR A 1 85 ? 13.805 -4.93 -33.312 1 80.25 85 THR A CA 1
ATOM 658 C C . THR A 1 85 ? 14.156 -5.332 -31.875 1 80.25 85 THR A C 1
ATOM 660 O O . THR A 1 85 ? 13.93 -4.566 -30.938 1 80.25 85 THR A O 1
ATOM 663 N N . ARG A 1 86 ? 14.711 -6.484 -31.766 1 87.62 86 ARG A N 1
ATOM 664 C CA . ARG A 1 86 ? 15.117 -7 -30.469 1 87.62 86 ARG A CA 1
ATOM 665 C C . ARG A 1 86 ? 16.391 -6.32 -29.984 1 87.62 86 ARG A C 1
ATOM 667 O O . ARG A 1 86 ? 17.375 -6.227 -30.719 1 87.62 86 ARG A O 1
ATOM 674 N N . HIS A 1 87 ? 16.328 -5.812 -28.844 1 88.12 87 HIS A N 1
ATOM 675 C CA . HIS A 1 87 ? 17.469 -5.137 -28.234 1 88.12 87 HIS A CA 1
ATOM 676 C C . HIS A 1 87 ? 18.188 -6.047 -27.234 1 88.12 87 HIS A C 1
ATOM 678 O O . HIS A 1 87 ? 17.562 -6.566 -26.312 1 88.12 87 HIS A O 1
ATOM 684 N N . GLN A 1 88 ? 19.5 -6.262 -27.484 1 91.31 88 GLN A N 1
ATOM 685 C CA . GLN A 1 88 ? 20.281 -7.051 -26.547 1 91.31 88 GLN A CA 1
ATOM 686 C C . GLN A 1 88 ? 20.625 -6.238 -25.297 1 91.31 88 GLN A C 1
ATOM 688 O O . GLN A 1 88 ? 21.219 -5.168 -25.391 1 91.31 88 GLN A O 1
ATOM 693 N N . LEU A 1 89 ? 20.266 -6.719 -24.25 1 93.06 89 LEU A N 1
ATOM 694 C CA . LEU A 1 89 ? 20.422 -6.012 -22.984 1 93.06 89 LEU A CA 1
ATOM 695 C C . LEU A 1 89 ? 21.359 -6.762 -22.047 1 93.06 89 LEU A C 1
ATOM 697 O O . LEU A 1 89 ? 21.109 -7.922 -21.703 1 93.06 89 LEU A O 1
ATOM 701 N N . THR A 1 90 ? 22.484 -6.125 -21.688 1 93.94 90 THR A N 1
ATOM 702 C CA . THR A 1 90 ? 23.375 -6.711 -20.688 1 93.94 90 THR A CA 1
ATOM 703 C C . THR A 1 90 ? 22.875 -6.414 -19.281 1 93.94 90 THR A C 1
ATOM 705 O O . THR A 1 90 ? 22.047 -5.508 -19.094 1 93.94 90 THR A O 1
ATOM 708 N N . ILE A 1 91 ? 23.312 -7.191 -18.328 1 95.06 91 ILE A N 1
ATOM 709 C CA . ILE A 1 91 ? 22.875 -7.016 -16.953 1 95.06 91 ILE A CA 1
ATOM 710 C C . ILE A 1 91 ? 23.266 -5.625 -16.469 1 95.06 91 ILE A C 1
ATOM 712 O O . ILE A 1 91 ? 22.5 -4.977 -15.75 1 95.06 91 ILE A O 1
ATOM 716 N N . ARG A 1 92 ? 24.438 -5.113 -16.797 1 94.25 92 ARG A N 1
ATOM 717 C CA . ARG A 1 92 ? 24.891 -3.781 -16.406 1 94.25 92 ARG A CA 1
ATOM 718 C C . ARG A 1 92 ? 24 -2.703 -17.016 1 94.25 92 ARG A C 1
ATOM 720 O O . ARG A 1 92 ? 23.625 -1.745 -16.328 1 94.25 92 ARG A O 1
ATOM 727 N N . GLU A 1 93 ? 23.672 -2.91 -18.297 1 94.62 93 GLU A N 1
ATOM 728 C CA . GLU A 1 93 ? 22.781 -1.958 -18.953 1 94.62 93 GLU A CA 1
ATOM 729 C C . GLU A 1 93 ? 21.406 -1.947 -18.297 1 94.62 93 GLU A C 1
ATOM 731 O O . GLU A 1 93 ? 20.797 -0.886 -18.125 1 94.62 93 GLU A O 1
ATOM 736 N N . ALA A 1 94 ? 20.906 -3.16 -17.938 1 96.81 94 ALA A N 1
ATOM 737 C CA . ALA A 1 94 ? 19.609 -3.256 -17.25 1 96.81 94 ALA A CA 1
ATOM 738 C C . ALA A 1 94 ? 19.625 -2.484 -15.938 1 96.81 94 ALA A C 1
ATOM 740 O O . ALA A 1 94 ? 18.672 -1.767 -15.625 1 96.81 94 ALA A O 1
ATOM 741 N N . ILE A 1 95 ? 20.703 -2.578 -15.203 1 96.94 95 ILE A N 1
ATOM 742 C CA . ILE A 1 95 ? 20.844 -1.896 -13.922 1 96.94 95 ILE A CA 1
ATOM 743 C C . ILE A 1 95 ? 20.891 -0.386 -14.141 1 96.94 95 ILE A C 1
ATOM 745 O O . ILE A 1 95 ? 20.188 0.364 -13.461 1 96.94 95 ILE A O 1
ATOM 749 N N . LEU A 1 96 ? 21.688 0.09 -15.102 1 94.94 96 LEU A N 1
ATOM 750 C CA . LEU A 1 96 ? 21.844 1.516 -15.367 1 94.94 96 LEU A CA 1
ATOM 751 C C . LEU A 1 96 ? 20.516 2.129 -15.836 1 94.94 96 LEU A C 1
ATOM 753 O O . LEU A 1 96 ? 20.188 3.256 -15.461 1 94.94 96 LEU A O 1
ATOM 757 N N . LEU A 1 97 ? 19.781 1.389 -16.641 1 94.94 97 LEU A N 1
ATOM 758 C CA . LEU A 1 97 ? 18.484 1.874 -17.094 1 94.94 97 LEU A CA 1
ATOM 759 C C . LEU A 1 97 ? 17.484 1.943 -15.953 1 94.94 97 LEU A C 1
ATOM 761 O O . LEU A 1 97 ? 16.672 2.871 -15.883 1 94.94 97 LEU A O 1
ATOM 765 N N . ALA A 1 98 ? 17.516 0.96 -15.039 1 96.44 98 ALA A N 1
ATOM 766 C CA . ALA A 1 98 ? 16.625 0.961 -13.883 1 96.44 98 ALA A CA 1
ATOM 767 C C . ALA A 1 98 ? 16.875 2.176 -12.992 1 96.44 98 ALA A C 1
ATOM 769 O O . ALA A 1 98 ? 15.945 2.754 -12.43 1 96.44 98 ALA A O 1
ATOM 770 N N . LEU A 1 99 ? 18.156 2.588 -12.914 1 94.62 99 LEU A N 1
ATOM 771 C CA . LEU A 1 99 ? 18.547 3.736 -12.102 1 94.62 99 LEU A CA 1
ATOM 772 C C . LEU A 1 99 ? 17.969 5.027 -12.68 1 94.62 99 LEU A C 1
ATOM 774 O O . LEU A 1 99 ? 17.812 6.016 -11.961 1 94.62 99 LEU A O 1
ATOM 778 N N . ARG A 1 100 ? 17.594 4.941 -13.945 1 93.12 100 ARG A N 1
ATOM 779 C CA . ARG A 1 100 ? 17.156 6.16 -14.617 1 93.12 100 ARG A CA 1
ATOM 780 C C . ARG A 1 100 ? 15.633 6.176 -14.766 1 93.12 100 ARG A C 1
ATOM 782 O O . ARG A 1 100 ? 15.008 7.23 -14.648 1 93.12 100 ARG A O 1
ATOM 789 N N . TYR A 1 101 ? 15.016 4.957 -14.953 1 94.12 101 TYR A N 1
ATOM 790 C CA . TYR A 1 101 ? 13.617 4.973 -15.383 1 94.12 101 TYR A CA 1
ATOM 791 C C . TYR A 1 101 ? 12.719 4.336 -14.336 1 94.12 101 TYR A C 1
ATOM 793 O O . TYR A 1 101 ? 11.492 4.48 -14.398 1 94.12 101 TYR A O 1
ATOM 801 N N . ASN A 1 102 ? 13.258 3.621 -13.352 1 95.75 102 ASN A N 1
ATOM 802 C CA . ASN A 1 102 ? 12.406 2.947 -12.383 1 95.75 102 ASN A CA 1
ATOM 803 C C . ASN A 1 102 ? 11.68 3.945 -11.477 1 95.75 102 ASN A C 1
ATOM 805 O O . ASN A 1 102 ? 12.32 4.785 -10.844 1 95.75 102 ASN A O 1
ATOM 809 N N . PRO A 1 103 ? 10.391 3.854 -11.406 1 94.88 103 PRO A N 1
ATOM 810 C CA . PRO A 1 103 ? 9.617 4.836 -10.641 1 94.88 103 PRO A CA 1
ATOM 811 C C . PRO A 1 103 ? 9.93 4.809 -9.148 1 94.88 103 PRO A C 1
ATOM 813 O O . PRO A 1 103 ? 9.875 5.844 -8.484 1 94.88 103 PRO A O 1
ATOM 816 N N . ASN A 1 104 ? 10.234 3.682 -8.617 1 94.31 104 ASN A N 1
ATOM 817 C CA . ASN A 1 104 ? 10.547 3.586 -7.191 1 94.31 104 ASN A CA 1
ATOM 818 C C . ASN A 1 104 ? 11.812 4.371 -6.84 1 94.31 104 ASN A C 1
ATOM 820 O O . ASN A 1 104 ? 11.852 5.062 -5.824 1 94.31 104 ASN A O 1
ATOM 824 N N . ILE A 1 105 ? 12.812 4.223 -7.668 1 94.56 105 ILE A N 1
ATOM 825 C CA . ILE A 1 105 ? 14.055 4.953 -7.449 1 94.56 105 ILE A CA 1
ATOM 826 C C . ILE A 1 105 ? 13.812 6.449 -7.629 1 94.56 105 ILE A C 1
ATOM 828 O O . ILE A 1 105 ? 14.258 7.258 -6.816 1 94.56 105 ILE A O 1
ATOM 832 N N . GLN A 1 106 ? 13.07 6.801 -8.672 1 94.88 106 GLN A N 1
ATOM 833 C CA . GLN A 1 106 ? 12.781 8.203 -8.945 1 94.88 106 GLN A CA 1
ATOM 834 C C . GLN A 1 106 ? 12.023 8.844 -7.789 1 94.88 106 GLN A C 1
ATOM 836 O O . GLN A 1 106 ? 12.336 9.961 -7.375 1 94.88 106 GLN A O 1
ATOM 841 N N . ASN A 1 107 ? 11.047 8.133 -7.258 1 95.69 107 ASN A N 1
ATOM 842 C CA . ASN A 1 107 ? 10.281 8.633 -6.125 1 95.69 107 ASN A CA 1
ATOM 843 C C . ASN A 1 107 ? 11.156 8.82 -4.895 1 95.69 107 ASN A C 1
ATOM 845 O O . ASN A 1 107 ? 11.023 9.82 -4.18 1 95.69 107 ASN A O 1
ATOM 849 N N . ALA A 1 108 ? 12.023 7.879 -4.652 1 94.75 108 ALA A N 1
ATOM 850 C CA . ALA A 1 108 ? 12.938 7.984 -3.518 1 94.75 108 ALA A CA 1
ATOM 851 C C . ALA A 1 108 ? 13.867 9.188 -3.668 1 94.75 108 ALA A C 1
ATOM 853 O O . ALA A 1 108 ? 14.172 9.875 -2.689 1 94.75 108 ALA A O 1
ATOM 854 N N . GLU A 1 109 ? 14.297 9.438 -4.859 1 94.44 109 GLU A N 1
ATOM 855 C CA . GLU A 1 109 ? 15.172 10.578 -5.137 1 94.44 109 GLU A CA 1
ATOM 856 C C . GLU A 1 109 ? 14.43 11.898 -4.949 1 94.44 109 GLU A C 1
ATOM 858 O O . GLU A 1 109 ? 14.992 12.859 -4.41 1 94.44 109 GLU A O 1
ATOM 863 N N . LEU A 1 110 ? 13.195 11.945 -5.387 1 95.81 110 LEU A N 1
ATOM 864 C CA . LEU A 1 110 ? 12.398 13.148 -5.207 1 95.81 110 LEU A CA 1
ATOM 865 C C . LEU A 1 110 ? 12.148 13.414 -3.725 1 95.81 110 LEU A C 1
ATOM 867 O O . LEU A 1 110 ? 12.117 14.57 -3.295 1 95.81 110 LEU A O 1
ATOM 871 N N . ASP A 1 111 ? 12.008 12.367 -2.963 1 95.94 111 ASP A N 1
ATOM 872 C CA . ASP A 1 111 ? 11.781 12.5 -1.527 1 95.94 111 ASP A CA 1
ATOM 873 C C . ASP A 1 111 ? 12.969 13.18 -0.845 1 95.94 111 ASP A C 1
ATOM 875 O O . ASP A 1 111 ? 12.805 13.828 0.188 1 95.94 111 ASP A O 1
ATOM 879 N N . ARG A 1 112 ? 14.156 13.055 -1.418 1 95.38 112 ARG A N 1
ATOM 880 C CA . ARG A 1 112 ? 15.367 13.648 -0.86 1 95.38 112 ARG A CA 1
ATOM 881 C C . ARG A 1 112 ? 15.25 15.172 -0.795 1 95.38 112 ARG A C 1
ATOM 883 O O . ARG A 1 112 ? 15.789 15.805 0.112 1 95.38 112 ARG A O 1
ATOM 890 N N . ILE A 1 113 ? 14.477 15.727 -1.696 1 95.88 113 ILE A N 1
ATOM 891 C CA . ILE A 1 113 ? 14.305 17.172 -1.73 1 95.88 113 ILE A CA 1
ATOM 892 C C . ILE A 1 113 ? 13.547 17.641 -0.483 1 95.88 113 ILE A C 1
ATOM 894 O O . ILE A 1 113 ? 13.992 18.547 0.219 1 95.88 113 ILE A O 1
ATOM 898 N N . ILE A 1 114 ? 12.461 16.922 -0.217 1 96.44 114 ILE A N 1
ATOM 899 C CA . ILE A 1 114 ? 11.641 17.25 0.946 1 96.44 114 ILE A CA 1
ATOM 900 C C . ILE A 1 114 ? 12.438 17 2.225 1 96.44 114 ILE A C 1
ATOM 902 O O . ILE A 1 114 ? 12.406 17.797 3.154 1 96.44 114 ILE A O 1
ATOM 906 N N . GLN A 1 115 ? 13.148 15.914 2.234 1 95.56 115 GLN A N 1
ATOM 907 C CA . GLN A 1 115 ? 13.914 15.516 3.416 1 95.56 115 GLN A CA 1
ATOM 908 C C . GLN A 1 115 ? 15.016 16.531 3.729 1 95.56 115 GLN A C 1
ATOM 910 O O . GLN A 1 115 ? 15.219 16.891 4.891 1 95.56 115 GLN A O 1
ATOM 915 N N . ARG A 1 116 ? 15.688 16.969 2.744 1 94.62 116 ARG A N 1
ATOM 916 C CA . ARG A 1 116 ? 16.719 17.984 2.926 1 94.62 116 ARG A CA 1
ATOM 917 C C . ARG A 1 116 ? 16.141 19.297 3.455 1 94.62 116 ARG A C 1
ATOM 919 O O . ARG A 1 116 ? 16.734 19.953 4.297 1 94.62 116 ARG A O 1
ATOM 926 N N . TYR A 1 117 ? 14.961 19.656 3.002 1 95.12 117 TYR A N 1
ATOM 927 C CA . TYR A 1 117 ? 14.344 20.891 3.43 1 95.12 117 TYR A CA 1
ATOM 928 C C . TYR A 1 117 ? 13.867 20.797 4.875 1 95.12 117 TYR A C 1
ATOM 930 O O . TYR A 1 117 ? 13.797 21.812 5.578 1 95.12 117 TYR A O 1
ATOM 938 N N . GLN A 1 118 ? 13.586 19.609 5.312 1 95.31 118 GLN A N 1
ATOM 939 C CA . GLN A 1 118 ? 13.211 19.422 6.711 1 95.31 118 GLN A CA 1
ATOM 940 C C . GLN A 1 118 ? 14.359 19.781 7.641 1 95.31 118 GLN A C 1
ATOM 942 O O . GLN A 1 118 ? 14.141 20.344 8.719 1 95.31 118 GLN A O 1
ATOM 947 N N . LEU A 1 119 ? 15.586 19.438 7.27 1 95.31 119 LEU A N 1
ATOM 948 C CA . LEU A 1 119 ? 16.75 19.859 8.039 1 95.31 119 LEU A CA 1
ATOM 949 C C . LEU A 1 119 ? 16.891 21.375 8.047 1 95.31 119 LEU A C 1
ATOM 951 O O . LEU A 1 119 ? 17.203 21.969 9.086 1 95.31 119 LEU A O 1
ATOM 955 N N . ARG A 1 120 ? 16.609 21.969 6.902 1 94.5 120 ARG A N 1
ATOM 956 C CA . ARG A 1 120 ? 16.656 23.422 6.805 1 94.5 120 ARG A CA 1
ATOM 957 C C . ARG A 1 120 ? 15.617 24.062 7.727 1 94.5 120 ARG A C 1
ATOM 959 O O . ARG A 1 120 ? 15.898 25.078 8.375 1 94.5 120 ARG A O 1
ATOM 966 N N . LEU A 1 121 ? 14.461 23.422 7.793 1 94.62 121 LEU A N 1
ATOM 967 C CA . LEU A 1 121 ? 13.406 23.922 8.672 1 94.62 121 LEU A CA 1
ATOM 968 C C . LEU A 1 121 ? 13.82 23.812 10.133 1 94.62 121 LEU A C 1
ATOM 970 O O . LEU A 1 121 ? 13.555 24.719 10.93 1 94.62 121 LEU A O 1
ATOM 974 N N . ALA A 1 122 ? 14.461 22.703 10.453 1 94.94 122 ALA A N 1
ATOM 975 C CA . ALA A 1 122 ? 14.922 22.516 11.828 1 94.94 122 ALA A CA 1
ATOM 976 C C . ALA A 1 122 ? 15.969 23.562 12.203 1 94.94 122 ALA A C 1
ATOM 978 O O . ALA A 1 122 ? 15.953 24.094 13.312 1 94.94 122 ALA A O 1
ATOM 979 N N . ASN A 1 123 ? 16.844 23.984 11.312 1 94.62 123 ASN A N 1
ATOM 980 C CA . ASN A 1 123 ? 17.828 25.031 11.539 1 94.62 123 ASN A CA 1
ATOM 981 C C . ASN A 1 123 ? 17.172 26.406 11.648 1 94.62 123 ASN A C 1
ATOM 983 O O . ASN A 1 123 ? 17.594 27.25 12.438 1 94.62 123 ASN A O 1
ATOM 987 N N . ASN A 1 124 ? 16.062 26.531 10.906 1 93.5 124 ASN A N 1
ATOM 988 C CA . ASN A 1 124 ? 15.375 27.812 10.82 1 93.5 124 ASN A CA 1
ATOM 989 C C . ASN A 1 124 ? 14.656 28.156 12.125 1 93.5 124 ASN A C 1
ATOM 991 O O . ASN A 1 124 ? 14.328 29.312 12.375 1 93.5 124 ASN A O 1
ATOM 995 N N . GLU A 1 125 ? 14.492 27.141 12.969 1 92.19 125 GLU A N 1
ATOM 996 C CA . GLU A 1 125 ? 13.859 27.375 14.266 1 92.19 125 GLU A CA 1
ATOM 997 C C . GLU A 1 125 ? 14.727 28.297 15.133 1 92.19 125 GLU A C 1
ATOM 999 O O . GLU A 1 125 ? 14.211 28.984 16.016 1 92.19 125 GLU A O 1
ATOM 1004 N N . PHE A 1 126 ? 16.047 28.406 14.891 1 94.5 126 PHE A N 1
ATOM 1005 C CA . PHE A 1 126 ? 16.969 29.203 15.695 1 94.5 126 PHE A CA 1
ATOM 1006 C C . PHE A 1 126 ? 17.453 30.422 14.914 1 94.5 126 PHE A C 1
ATOM 1008 O O . PHE A 1 126 ? 18.438 31.047 15.289 1 94.5 126 PHE A O 1
ATOM 1015 N N . GLU A 1 127 ? 16.688 30.703 13.82 1 93.12 127 GLU A N 1
ATOM 1016 C CA . GLU A 1 127 ? 17 31.891 13.023 1 93.12 127 GLU A CA 1
ATOM 1017 C C . GLU A 1 127 ? 15.961 33 13.258 1 93.12 127 GLU A C 1
ATOM 1019 O O . GLU A 1 127 ? 14.836 32.719 13.68 1 93.12 127 GLU A O 1
ATOM 1024 N N . LEU A 1 128 ? 16.359 34.25 13.031 1 92.62 128 LEU A N 1
ATOM 1025 C CA . LEU A 1 128 ? 15.484 35.406 13.203 1 92.62 128 LEU A CA 1
ATOM 1026 C C . LEU A 1 128 ? 14.305 35.344 12.242 1 92.62 128 LEU A C 1
ATOM 1028 O O . LEU A 1 128 ? 14.484 35.156 11.039 1 92.62 128 LEU A O 1
ATOM 1032 N N . GLN A 1 129 ? 13.109 35.312 12.836 1 90.75 129 GLN A N 1
ATOM 1033 C CA . GLN A 1 129 ? 11.898 35.375 12.031 1 90.75 129 GLN A CA 1
ATOM 1034 C C . GLN A 1 129 ? 11.391 36.812 11.922 1 90.75 129 GLN A C 1
ATOM 1036 O O . GLN A 1 129 ? 11.367 37.531 12.914 1 90.75 129 GLN A O 1
ATOM 1041 N N . TYR A 1 130 ? 11.086 37.312 10.75 1 90.12 130 TYR A N 1
ATOM 1042 C CA . TYR A 1 130 ? 10.648 38.688 10.57 1 90.12 130 TYR A CA 1
ATOM 1043 C C . TYR A 1 130 ? 9.406 38.75 9.695 1 90.12 130 TYR A C 1
ATOM 1045 O O . TYR A 1 130 ? 9.266 38 8.734 1 90.12 130 TYR A O 1
ATOM 1053 N N . ALA A 1 131 ? 8.477 39.5 10.078 1 88.75 131 ALA A N 1
ATOM 1054 C CA . ALA A 1 131 ? 7.242 39.781 9.352 1 88.75 131 ALA A CA 1
ATOM 1055 C C . ALA A 1 131 ? 6.836 41.25 9.508 1 88.75 131 ALA A C 1
ATOM 1057 O O . ALA A 1 131 ? 7.344 41.969 10.375 1 88.75 131 ALA A O 1
ATOM 1058 N N . LEU A 1 132 ? 6.035 41.719 8.508 1 89.81 132 LEU A N 1
ATOM 1059 C CA . LEU A 1 132 ? 5.484 43.062 8.57 1 89.81 132 LEU A CA 1
ATOM 1060 C C . LEU A 1 132 ? 3.963 43.031 8.641 1 89.81 132 LEU A C 1
ATOM 1062 O O . LEU A 1 132 ? 3.318 42.375 7.832 1 89.81 132 LEU A O 1
ATOM 1066 N N . GLY A 1 133 ? 3.467 43.625 9.672 1 87.81 133 GLY A N 1
ATOM 1067 C CA . GLY A 1 133 ? 2.025 43.75 9.797 1 87.81 133 GLY A CA 1
ATOM 1068 C C . GLY A 1 133 ? 1.564 45.188 9.688 1 87.81 133 GLY A C 1
ATOM 1069 O O . GLY A 1 133 ? 2.258 46.125 10.133 1 87.81 133 GLY A O 1
ATOM 1070 N N . ALA A 1 134 ? 0.452 45.375 8.922 1 85.81 134 ALA A N 1
ATOM 1071 C CA . ALA A 1 134 ? -0.154 46.688 8.812 1 85.81 134 ALA A CA 1
ATOM 1072 C C . ALA A 1 134 ? -1.675 46.594 8.898 1 85.81 134 ALA A C 1
ATOM 1074 O O . ALA A 1 134 ? -2.271 45.594 8.508 1 85.81 134 ALA A O 1
ATOM 1075 N N . SER A 1 135 ? -2.199 47.562 9.539 1 87.5 135 SER A N 1
ATOM 1076 C CA . SER A 1 135 ? -3.656 47.594 9.617 1 87.5 135 SER A CA 1
ATOM 1077 C C . SER A 1 135 ? -4.18 49.031 9.609 1 87.5 135 SER A C 1
ATOM 1079 O O . SER A 1 135 ? -3.5 49.938 10.062 1 87.5 135 SER A O 1
ATOM 1081 N N . GLY A 1 136 ? -5.312 49.281 8.898 1 84.88 136 GLY A N 1
ATOM 1082 C CA . GLY A 1 136 ? -6.07 50.531 8.898 1 84.88 136 GLY A CA 1
ATOM 1083 C C . GLY A 1 136 ? -7.527 50.344 9.273 1 84.88 136 GLY A C 1
ATOM 1084 O O . GLY A 1 136 ? -8.164 49.375 8.852 1 84.88 136 GLY A O 1
ATOM 1085 N N . ILE A 1 137 ? -7.953 51.156 10.195 1 85.5 137 ILE A N 1
ATOM 1086 C CA . ILE A 1 137 ? -9.336 51.031 10.633 1 85.5 137 ILE A CA 1
ATOM 1087 C C . ILE A 1 137 ? -10.031 52.406 10.531 1 85.5 137 ILE A C 1
ATOM 1089 O O . ILE A 1 137 ? -9.445 53.438 10.859 1 85.5 137 ILE A O 1
ATOM 1093 N N . VAL A 1 138 ? -11.18 52.5 9.922 1 85.75 138 VAL A N 1
ATOM 1094 C CA . VAL A 1 138 ? -12.086 53.656 9.961 1 85.75 138 VAL A CA 1
ATOM 1095 C C . VAL A 1 138 ? -13.336 53.281 10.766 1 85.75 138 VAL A C 1
ATOM 1097 O O . VAL A 1 138 ? -14.008 52.312 10.461 1 85.75 138 VAL A O 1
ATOM 1100 N N . GLN A 1 139 ? -13.508 54 11.805 1 84.5 139 GLN A N 1
ATOM 1101 C CA . GLN A 1 139 ? -14.641 53.688 12.672 1 84.5 139 GLN A CA 1
ATOM 1102 C C . GLN A 1 139 ? -15.547 54.906 12.805 1 84.5 139 GLN A C 1
ATOM 1104 O O . GLN A 1 139 ? -15.078 56.031 13.109 1 84.5 139 GLN A O 1
ATOM 1109 N N . LYS A 1 140 ? -16.812 54.75 12.445 1 83.94 140 LYS A N 1
ATOM 1110 C CA . LYS A 1 140 ? -17.812 55.812 12.617 1 83.94 140 LYS A CA 1
ATOM 1111 C C . LYS A 1 140 ? -18.797 55.438 13.727 1 83.94 140 LYS A C 1
ATOM 1113 O O . LYS A 1 140 ? -19.438 54.375 13.68 1 83.94 140 LYS A O 1
ATOM 1118 N N . SER A 1 141 ? -18.766 56.219 14.727 1 78.5 141 SER A N 1
ATOM 1119 C CA . SER A 1 141 ? -19.688 56 15.828 1 78.5 141 SER A CA 1
ATOM 1120 C C . SER A 1 141 ? -20.781 57.062 15.836 1 78.5 141 SER A C 1
ATOM 1122 O O . SER A 1 141 ? -20.484 58.281 15.812 1 78.5 141 SER A O 1
ATOM 1124 N N . THR A 1 142 ? -21.969 56.656 15.68 1 77.25 142 THR A N 1
ATOM 1125 C CA . THR A 1 142 ? -23.109 57.562 15.727 1 77.25 142 THR A CA 1
ATOM 1126 C C . THR A 1 142 ? -23.875 57.406 17.047 1 77.25 142 THR A C 1
ATOM 1128 O O . THR A 1 142 ? -24.25 56.312 17.422 1 77.25 142 THR A O 1
ATOM 1131 N N . PHE A 1 143 ? -23.891 58.562 17.734 1 70.06 143 PHE A N 1
ATOM 1132 C CA . PHE A 1 143 ? -24.609 58.562 19 1 70.06 143 PHE A CA 1
ATOM 1133 C C . PHE A 1 143 ? -25.938 59.312 18.859 1 70.06 143 PHE A C 1
ATOM 1135 O O . PHE A 1 143 ? -26 60.375 18.234 1 70.06 143 PHE A O 1
ATOM 1142 N N . GLU A 1 144 ? -26.906 58.719 19.281 1 65 144 GLU A N 1
ATOM 1143 C CA . GLU A 1 144 ? -28.203 59.406 19.203 1 65 144 GLU A CA 1
ATOM 1144 C C . GLU A 1 144 ? -28.172 60.75 19.953 1 65 144 GLU A C 1
ATOM 1146 O O . GLU A 1 144 ? -27.828 60.781 21.141 1 65 144 GLU A O 1
ATOM 1151 N N . GLY A 1 145 ? -28.578 61.719 19.344 1 62.72 145 GLY A N 1
ATOM 1152 C CA . GLY A 1 145 ? -28.734 63.031 19.906 1 62.72 145 GLY A CA 1
ATOM 1153 C C . GLY A 1 145 ? -27.438 63.812 19.969 1 62.72 145 GLY A C 1
ATOM 1154 O O . GLY A 1 145 ? -27.422 65 20.312 1 62.72 145 GLY A O 1
ATOM 1155 N N . ILE A 1 146 ? -26.266 63.25 19.891 1 62.22 146 ILE A N 1
ATOM 1156 C CA . ILE A 1 146 ? -25.031 64 20.094 1 62.22 146 ILE A CA 1
ATOM 1157 C C . ILE A 1 146 ? -24.312 64.188 18.75 1 62.22 146 ILE A C 1
ATOM 1159 O O . ILE A 1 146 ? -23.656 65.188 18.531 1 62.22 146 ILE A O 1
ATOM 1163 N N . GLY A 1 147 ? -24.359 63.375 17.812 1 73.62 147 GLY A N 1
ATOM 1164 C CA . GLY A 1 147 ? -23.672 63.469 16.547 1 73.62 147 GLY A CA 1
ATOM 1165 C C . GLY A 1 147 ? -22.812 62.281 16.219 1 73.62 147 GLY A C 1
ATOM 1166 O O . GLY A 1 147 ? -23.031 61.188 16.75 1 73.62 147 GLY A O 1
ATOM 1167 N N . SER A 1 148 ? -22.094 62.281 15 1 76.44 148 SER A N 1
ATOM 1168 C CA . SER A 1 148 ? -21.266 61.188 14.523 1 76.44 148 SER A CA 1
ATOM 1169 C C . SER A 1 148 ? -19.781 61.5 14.633 1 76.44 148 SER A C 1
ATOM 1171 O O . SER A 1 148 ? -19.391 62.688 14.586 1 76.44 148 SER A O 1
ATOM 1173 N N . SER A 1 149 ? -18.969 60.656 15.242 1 77.06 149 SER A N 1
ATOM 1174 C CA . SER A 1 149 ? -17.516 60.781 15.266 1 77.06 149 SER A CA 1
ATOM 1175 C C . SER A 1 149 ? -16.859 59.719 14.398 1 77.06 149 SER A C 1
ATOM 1177 O O . SER A 1 149 ? -17.297 58.562 14.383 1 77.06 149 SER A O 1
ATOM 1179 N N . THR A 1 150 ? -15.992 60.281 13.391 1 79.5 150 THR A N 1
ATOM 1180 C CA . THR A 1 150 ? -15.242 59.344 12.547 1 79.5 150 THR A CA 1
ATOM 1181 C C . THR A 1 150 ? -13.781 59.281 13 1 79.5 150 THR A C 1
ATOM 1183 O O . THR A 1 150 ? -13.117 60.312 13.125 1 79.5 150 THR A O 1
ATOM 1186 N N . ASN A 1 151 ? -13.391 58.125 13.352 1 77.19 151 ASN A N 1
ATOM 1187 C CA . ASN A 1 151 ? -12.008 57.906 13.758 1 77.19 151 ASN A CA 1
ATOM 1188 C C . ASN A 1 151 ? -11.242 57.094 12.727 1 77.19 151 ASN A C 1
ATOM 1190 O O . ASN A 1 151 ? -11.781 56.125 12.156 1 77.19 151 ASN A O 1
ATOM 1194 N N . HIS A 1 152 ? -9.953 57.625 12.273 1 80.75 152 HIS A N 1
ATOM 1195 C CA . HIS A 1 152 ? -9.047 56.938 11.383 1 80.75 152 HIS A CA 1
ATOM 1196 C C . HIS A 1 152 ? -7.785 56.5 12.117 1 80.75 152 HIS A C 1
ATOM 1198 O O . HIS A 1 152 ? -7.227 57.25 12.906 1 80.75 152 HIS A O 1
ATOM 1204 N N . SER A 1 153 ? -7.484 55.281 12 1 77.31 153 SER A N 1
ATOM 1205 C CA . SER A 1 153 ? -6.246 54.812 12.602 1 77.31 153 SER A CA 1
ATOM 1206 C C . SER A 1 153 ? -5.477 53.906 11.656 1 77.31 153 SER A C 1
ATOM 1208 O O . SER A 1 153 ? -6.078 53.156 10.875 1 77.31 153 SER A O 1
ATOM 1210 N N . PHE A 1 154 ? -4.133 54.188 11.523 1 81.88 154 PHE A N 1
ATOM 1211 C CA . PHE A 1 154 ? -3.223 53.344 10.742 1 81.88 154 PHE A CA 1
ATOM 1212 C C . PHE A 1 154 ? -2.072 52.844 11.609 1 81.88 154 PHE A C 1
ATOM 1214 O O . PHE A 1 154 ? -1.539 53.594 12.438 1 81.88 154 PHE A O 1
ATOM 1221 N N . LEU A 1 155 ? -1.825 51.531 11.508 1 78.69 155 LEU A N 1
ATOM 1222 C CA . LEU A 1 155 ? -0.721 50.969 12.266 1 78.69 155 LEU A CA 1
ATOM 1223 C C . LEU A 1 155 ? 0.121 50.031 11.383 1 78.69 155 LEU A C 1
ATOM 1225 O O . LEU A 1 155 ? -0.421 49.25 10.609 1 78.69 155 LEU A O 1
ATOM 1229 N N . ALA A 1 156 ? 1.436 50.344 11.312 1 83 156 ALA A N 1
ATOM 1230 C CA . ALA A 1 156 ? 2.404 49.438 10.719 1 83 156 ALA A CA 1
ATOM 1231 C C . ALA A 1 156 ? 3.383 48.906 11.773 1 83 156 ALA A C 1
ATOM 1233 O O . ALA A 1 156 ? 3.848 49.656 12.625 1 83 156 ALA A O 1
ATOM 1234 N N . SER A 1 157 ? 3.541 47.656 11.859 1 84.75 157 SER A N 1
ATOM 1235 C CA . SER A 1 157 ? 4.387 47.062 12.906 1 84.75 157 SER A CA 1
ATOM 1236 C C . SER A 1 157 ? 5.309 46 12.344 1 84.75 157 SER A C 1
ATOM 1238 O O . SER A 1 157 ? 4.848 45.031 11.719 1 84.75 157 SER A O 1
ATOM 1240 N N . PRO A 1 158 ? 6.664 46.219 12.453 1 85.31 158 PRO A N 1
ATOM 1241 C CA . PRO A 1 158 ? 7.574 45.094 12.219 1 85.31 158 PRO A CA 1
ATOM 1242 C C . PRO A 1 158 ? 7.512 44.062 13.32 1 85.31 158 PRO A C 1
ATOM 1244 O O . PRO A 1 158 ? 7.359 44.406 14.5 1 85.31 158 PRO A O 1
ATOM 1247 N N . GLU A 1 159 ? 7.398 42.844 12.984 1 87.25 159 GLU A N 1
ATOM 1248 C CA . GLU A 1 159 ? 7.402 41.75 13.945 1 87.25 159 GLU A CA 1
ATOM 1249 C C . GLU A 1 159 ? 8.672 40.906 13.812 1 87.25 159 GLU A C 1
ATOM 1251 O O . GLU A 1 159 ? 8.945 40.344 12.758 1 87.25 159 GLU A O 1
ATOM 1256 N N . LEU A 1 160 ? 9.484 40.938 14.859 1 91.19 160 LEU A N 1
ATOM 1257 C CA . LEU A 1 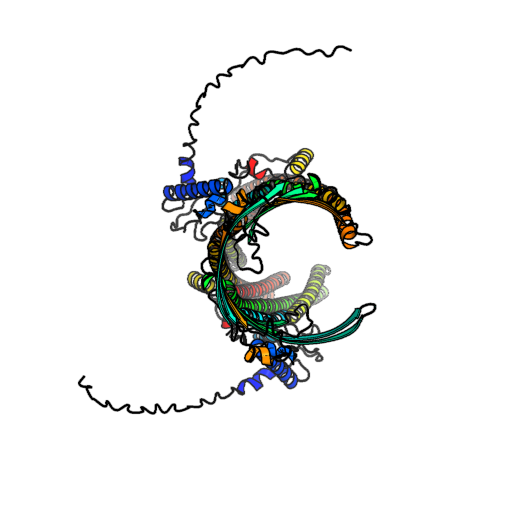160 ? 10.711 40.156 14.922 1 91.19 160 LEU A CA 1
ATOM 1258 C C . LEU A 1 160 ? 10.648 39.156 16.062 1 91.19 160 LEU A C 1
ATOM 1260 O O . LEU A 1 160 ? 10.281 39.5 17.188 1 91.19 160 LEU A O 1
ATOM 1264 N N . ASP A 1 161 ? 10.906 37.906 15.773 1 92.25 161 ASP A N 1
ATOM 1265 C CA . ASP A 1 161 ? 10.93 36.844 16.781 1 92.25 161 ASP A CA 1
ATOM 1266 C C . ASP A 1 161 ? 12.195 36 16.672 1 92.25 161 ASP A C 1
ATOM 1268 O O . ASP A 1 161 ? 12.578 35.594 15.578 1 92.25 161 ASP A O 1
ATOM 1272 N N . LEU A 1 162 ? 12.906 35.781 17.766 1 94.12 162 LEU A N 1
ATOM 1273 C CA . LEU A 1 162 ? 14.141 35 17.781 1 94.12 162 LEU A CA 1
ATOM 1274 C C . LEU A 1 162 ? 14.141 34.031 18.938 1 94.12 162 LEU A C 1
ATOM 1276 O O . LEU A 1 162 ? 13.797 34.406 20.078 1 94.12 162 LEU A O 1
ATOM 1280 N N . LYS A 1 163 ? 14.453 32.781 18.609 1 95.06 163 LYS A N 1
ATOM 1281 C CA . LYS A 1 163 ? 14.672 31.766 19.641 1 95.06 163 LYS A CA 1
ATOM 1282 C C . LYS A 1 163 ? 16.109 31.25 19.594 1 95.06 163 LYS A C 1
ATOM 1284 O O . LYS A 1 163 ? 16.625 30.922 18.516 1 95.06 163 LYS A O 1
ATOM 1289 N N . THR A 1 164 ? 16.797 31.266 20.719 1 95.44 164 THR A N 1
ATOM 1290 C CA . THR A 1 164 ? 18.172 30.797 20.75 1 95.44 164 THR A CA 1
ATOM 1291 C C . THR A 1 164 ? 18.25 29.344 21.203 1 95.44 164 THR A C 1
ATOM 1293 O O . THR A 1 164 ? 17.25 28.766 21.641 1 95.44 164 THR A O 1
ATOM 1296 N N . LYS A 1 165 ? 19.422 28.719 21.203 1 95.44 165 LYS A N 1
ATOM 1297 C CA . LYS A 1 165 ? 19.656 27.312 21.5 1 95.44 165 LYS A CA 1
ATOM 1298 C C . LYS A 1 165 ? 19.641 27.047 23 1 95.44 165 LYS A C 1
ATOM 1300 O O . LYS A 1 165 ? 19.578 25.891 23.438 1 95.44 165 LYS A O 1
ATOM 1305 N N . ILE A 1 166 ? 19.562 28.094 23.812 1 94.81 166 ILE A N 1
ATOM 1306 C CA . ILE A 1 166 ? 19.516 27.906 25.25 1 94.81 166 ILE A CA 1
ATOM 1307 C C . ILE A 1 166 ? 18.094 28.141 25.75 1 94.81 166 ILE A C 1
ATOM 1309 O O . ILE A 1 166 ? 17.812 28.016 26.953 1 94.81 166 ILE A O 1
ATOM 1313 N N . GLY A 1 167 ? 17.172 28.531 24.859 1 95.56 167 GLY A N 1
ATOM 1314 C CA . GLY A 1 167 ? 15.758 28.656 25.203 1 95.56 167 GLY A CA 1
ATOM 1315 C C . GLY A 1 167 ? 15.297 30.109 25.312 1 95.56 167 GLY A C 1
ATOM 1316 O O . GLY A 1 167 ? 14.125 30.359 25.578 1 95.56 167 GLY A O 1
ATOM 1317 N N . THR A 1 168 ? 16.219 31.094 25.031 1 96.19 168 THR A N 1
ATOM 1318 C CA . THR A 1 168 ? 15.867 32.5 25.109 1 96.19 168 THR A CA 1
ATOM 1319 C C . THR A 1 168 ? 14.938 32.875 23.953 1 96.19 168 THR A C 1
ATOM 1321 O O . THR A 1 168 ? 15.203 32.531 22.797 1 96.19 168 THR A O 1
ATOM 1324 N N . LYS A 1 169 ? 13.828 33.5 24.266 1 96.31 169 LYS A N 1
ATOM 1325 C CA . LYS A 1 169 ? 12.914 34.031 23.266 1 96.31 169 LYS A CA 1
ATOM 1326 C C . LYS A 1 169 ? 12.875 35.562 23.297 1 96.31 169 LYS A C 1
ATOM 1328 O O . LYS A 1 169 ? 12.742 36.156 24.359 1 96.31 169 LYS A O 1
ATOM 1333 N N . ALA A 1 170 ? 13.141 36.156 22.188 1 95.44 170 ALA A N 1
ATOM 1334 C CA . ALA A 1 170 ? 13.078 37.625 22.062 1 95.44 170 ALA A CA 1
ATOM 1335 C C . ALA A 1 170 ? 12.109 38.031 20.953 1 95.44 170 ALA A C 1
ATOM 1337 O O . ALA A 1 170 ? 12.039 37.375 19.906 1 95.44 170 ALA A O 1
ATOM 1338 N N . SER A 1 171 ? 11.328 39 21.234 1 94.38 171 SER A N 1
ATOM 1339 C CA . SER A 1 171 ? 10.375 39.469 20.234 1 94.38 171 SER A CA 1
ATOM 1340 C C . SER A 1 171 ? 10.281 41 20.234 1 94.38 171 SER A C 1
ATOM 1342 O O . SER A 1 171 ? 10.508 41.625 21.266 1 94.38 171 SER A O 1
ATOM 1344 N N . VAL A 1 172 ? 10.133 41.562 19.109 1 90.44 172 VAL A N 1
ATOM 1345 C CA . VAL A 1 172 ? 9.906 42.969 18.922 1 90.44 172 VAL A CA 1
ATOM 1346 C C . VAL A 1 172 ? 8.625 43.219 18.125 1 90.44 172 VAL A C 1
ATOM 1348 O O . VAL A 1 172 ? 8.391 42.531 17.125 1 90.44 172 VAL A O 1
ATOM 1351 N N . SER A 1 173 ? 7.754 44.031 18.625 1 88.06 173 SER A N 1
ATOM 1352 C CA . SER A 1 173 ? 6.535 44.375 17.906 1 88.06 173 SER A CA 1
ATOM 1353 C C . SER A 1 173 ? 6.082 45.812 18.219 1 88.06 173 SER A C 1
ATOM 1355 O O . SER A 1 173 ? 6.559 46.406 19.188 1 88.06 173 SER A O 1
ATOM 1357 N N . ILE A 1 174 ? 5.32 46.406 17.375 1 82.5 174 ILE A N 1
ATOM 1358 C CA . ILE A 1 174 ? 4.688 47.688 17.609 1 82.5 174 ILE A CA 1
ATOM 1359 C C . ILE A 1 174 ? 3.18 47.531 17.766 1 82.5 174 ILE A C 1
ATOM 1361 O O . ILE A 1 174 ? 2.539 46.875 16.938 1 82.5 174 ILE A O 1
ATOM 1365 N N . ASP A 1 175 ? 2.672 47.875 18.922 1 73.69 175 ASP A N 1
ATOM 1366 C CA . ASP A 1 175 ? 1.231 47.812 19.156 1 73.69 175 ASP A CA 1
ATOM 1367 C C . ASP A 1 175 ? 0.615 49.188 19.172 1 73.69 175 ASP A C 1
ATOM 1369 O O . ASP A 1 175 ? 1.307 50.188 19.438 1 73.69 175 ASP A O 1
ATOM 1373 N N . ASN A 1 176 ? -0.643 49.375 18.578 1 62.09 176 ASN A N 1
ATOM 1374 C CA . ASN A 1 176 ? -1.373 50.625 18.734 1 62.09 176 ASN A CA 1
ATOM 1375 C C . ASN A 1 176 ? -2.221 50.625 20 1 62.09 176 ASN A C 1
ATOM 1377 O O . ASN A 1 176 ? -3.086 49.75 20.188 1 62.09 176 ASN A O 1
ATOM 1381 N N . ASN A 1 177 ? -1.758 51.344 21 1 51.91 177 ASN A N 1
ATOM 1382 C CA . ASN A 1 177 ? -2.623 51.5 22.156 1 51.91 177 ASN A CA 1
ATOM 1383 C C . ASN A 1 177 ? -3.709 52.562 21.891 1 51.91 177 ASN A C 1
ATOM 1385 O O . ASN A 1 177 ? -3.412 53.75 21.734 1 51.91 177 ASN A O 1
ATOM 1389 N N . VAL A 1 178 ? -4.703 52.156 21.203 1 46.91 178 VAL A N 1
ATOM 1390 C CA . VAL A 1 178 ? -5.805 53.094 21.047 1 46.91 178 VAL A CA 1
ATOM 1391 C C . VAL A 1 178 ? -6.352 53.5 22.422 1 46.91 178 VAL A C 1
ATOM 1393 O O . VAL A 1 178 ? -6.871 52.656 23.156 1 46.91 178 VAL A O 1
ATOM 1396 N N . SER A 1 179 ? -5.855 54.5 23.016 1 44.03 179 SER A N 1
ATOM 1397 C CA . SER A 1 179 ? -6.559 55.031 24.172 1 44.03 179 SER A CA 1
ATOM 1398 C C . SER A 1 179 ? -7.988 55.438 23.812 1 44.03 179 SER A C 1
ATOM 1400 O O . SER A 1 179 ? -8.312 55.625 22.641 1 44.03 179 SER A O 1
ATOM 1402 N N . THR A 1 180 ? -8.906 55.406 24.797 1 41.03 180 THR A N 1
ATOM 1403 C CA . THR A 1 180 ? -10.289 55.875 24.75 1 41.03 180 THR A CA 1
ATOM 1404 C C . THR A 1 180 ? -10.414 57.125 23.875 1 41.03 180 THR A C 1
ATOM 1406 O O . THR A 1 180 ? -11.508 57.469 23.422 1 41.03 180 THR A O 1
ATOM 1409 N N . ASN A 1 181 ? -9.438 58 23.844 1 40.25 181 ASN A N 1
ATOM 1410 C CA . ASN A 1 181 ? -9.602 59.281 23.172 1 40.25 181 ASN A CA 1
ATOM 1411 C C . ASN A 1 181 ? -8.992 59.25 21.766 1 40.25 181 ASN A C 1
ATOM 1413 O O . ASN A 1 181 ? -8.453 60.25 21.297 1 40.25 181 ASN A O 1
ATOM 1417 N N . ASN A 1 182 ? -9.062 58.156 20.891 1 46.41 182 ASN A N 1
ATOM 1418 C CA . ASN A 1 182 ? -8.961 58.125 19.438 1 46.41 182 ASN A CA 1
ATOM 1419 C C . ASN A 1 182 ? -7.539 58.438 18.969 1 46.41 182 ASN A C 1
ATOM 1421 O O . ASN A 1 182 ? -7.344 58.969 17.875 1 46.41 182 ASN A O 1
ATOM 1425 N N . SER A 1 183 ? -6.523 58.656 19.859 1 52.09 183 SER A N 1
ATOM 1426 C CA . SER A 1 183 ? -5.207 59.062 19.391 1 52.09 183 SER A CA 1
ATOM 1427 C C . SER A 1 183 ? -4.316 57.875 19.094 1 52.09 183 SER A C 1
ATOM 1429 O O . SER A 1 183 ? -4.422 56.844 19.75 1 52.09 183 SER A O 1
ATOM 1431 N N . TYR A 1 184 ? -3.656 57.906 17.875 1 60.16 184 TYR A N 1
ATOM 1432 C CA . TYR A 1 184 ? -2.652 56.938 17.406 1 60.16 184 TYR A CA 1
ATOM 1433 C C . TYR A 1 184 ? -1.413 56.969 18.297 1 60.16 184 TYR A C 1
ATOM 1435 O O . TYR A 1 184 ? -0.611 57.906 18.203 1 60.16 184 TYR A O 1
ATOM 1443 N N . ASN A 1 185 ? -1.319 56.219 19.344 1 64.38 185 ASN A N 1
ATOM 1444 C CA . ASN A 1 185 ? -0.132 56.125 20.188 1 64.38 185 ASN A CA 1
ATOM 1445 C C . ASN A 1 185 ? 0.583 54.781 20.031 1 64.38 185 ASN A C 1
ATOM 1447 O O . ASN A 1 185 ? 0.36 53.875 20.828 1 64.38 185 ASN A O 1
ATOM 1451 N N . PRO A 1 186 ? 1.544 54.719 18.906 1 72.62 186 PRO A N 1
ATOM 1452 C CA . PRO A 1 186 ? 2.277 53.469 18.75 1 72.62 186 PRO A CA 1
ATOM 1453 C C . PRO A 1 186 ? 3.25 53.188 19.891 1 72.62 186 PRO A C 1
ATOM 1455 O O . PRO A 1 186 ? 3.861 54.125 20.422 1 72.62 186 PRO A O 1
ATOM 1458 N N . VAL A 1 187 ? 3.219 52 20.375 1 77.12 187 VAL A N 1
ATOM 1459 C CA . VAL A 1 187 ? 4.121 51.562 21.453 1 77.12 187 VAL A CA 1
ATOM 1460 C C . VAL A 1 187 ? 5.02 50.438 20.953 1 77.12 187 VAL A C 1
ATOM 1462 O O . VAL A 1 187 ? 4.531 49.438 20.422 1 77.12 187 VAL A O 1
ATOM 1465 N N . LEU A 1 188 ? 6.363 50.75 20.984 1 82.69 188 LEU A N 1
ATOM 1466 C CA . LEU A 1 188 ? 7.348 49.719 20.672 1 82.69 188 LEU A CA 1
ATOM 1467 C C . LEU A 1 188 ? 7.527 48.781 21.859 1 82.69 188 LEU A C 1
ATOM 1469 O O . LEU A 1 188 ? 7.785 49.219 22.969 1 82.69 188 LEU A O 1
ATOM 1473 N N . ASN A 1 189 ? 7.312 47.5 21.547 1 88.06 189 ASN A N 1
ATOM 1474 C CA . ASN A 1 189 ? 7.434 46.469 22.578 1 88.06 189 ASN A CA 1
ATOM 1475 C C . ASN A 1 189 ? 8.609 45.531 22.312 1 88.06 189 ASN A C 1
ATOM 1477 O O . ASN A 1 189 ? 8.695 44.938 21.25 1 88.06 189 ASN A O 1
ATOM 1481 N N . LEU A 1 190 ? 9.578 45.531 23.172 1 92.12 190 LEU A N 1
ATOM 1482 C CA . LEU A 1 190 ? 10.672 44.562 23.188 1 92.12 190 LEU A CA 1
ATOM 1483 C C . LEU A 1 190 ? 10.523 43.594 24.359 1 92.12 190 LEU A C 1
ATOM 1485 O O . LEU A 1 190 ? 10.375 44.031 25.5 1 92.12 190 LEU A O 1
ATOM 1489 N N . SER A 1 191 ? 10.445 42.375 24.062 1 94.75 191 SER A N 1
ATOM 1490 C CA . SER A 1 191 ? 10.305 41.375 25.125 1 94.75 191 SER A CA 1
ATOM 1491 C C . SER A 1 191 ? 11.367 40.281 25 1 94.75 191 SER A C 1
ATOM 1493 O O . SER A 1 191 ? 11.688 39.844 23.891 1 94.75 191 SER A O 1
ATOM 1495 N N . ILE A 1 192 ? 12.031 39.969 26.078 1 95.69 192 ILE A N 1
ATOM 1496 C CA . ILE A 1 192 ? 12.992 38.875 26.172 1 95.69 192 ILE A CA 1
ATOM 1497 C C . ILE A 1 192 ? 12.602 37.938 27.312 1 95.69 192 ILE A C 1
ATOM 1499 O O . ILE A 1 192 ? 12.312 38.406 28.422 1 95.69 192 ILE A O 1
ATOM 1503 N N . THR A 1 193 ? 12.5 36.688 27.031 1 96.56 193 THR A N 1
ATOM 1504 C CA . THR A 1 193 ? 12.18 35.688 28.047 1 96.56 193 THR A CA 1
ATOM 1505 C C . THR A 1 193 ? 13.211 34.562 28.062 1 96.56 193 THR A C 1
ATOM 1507 O O . THR A 1 193 ? 13.547 34.031 27.016 1 96.56 193 THR A O 1
ATOM 1510 N N . GLN A 1 194 ? 13.734 34.25 29.234 1 96.38 194 GLN A N 1
ATOM 1511 C CA . GLN A 1 194 ? 14.727 33.219 29.391 1 96.38 194 GLN A CA 1
ATOM 1512 C C . GLN A 1 194 ? 14.289 32.188 30.453 1 96.38 194 GLN A C 1
ATOM 1514 O O . GLN A 1 194 ? 14.164 32.531 31.625 1 96.38 194 GLN A O 1
ATOM 1519 N N . PRO A 1 195 ? 14.039 31.016 30 1 96.5 195 PRO A N 1
ATOM 1520 C CA . PRO A 1 195 ? 13.836 29.984 31.016 1 96.5 195 PRO A CA 1
ATOM 1521 C C . PRO A 1 195 ? 15.109 29.641 31.781 1 96.5 195 PRO A C 1
ATOM 1523 O O . PRO A 1 195 ? 16.203 29.625 31.203 1 96.5 195 PRO A O 1
ATOM 1526 N N . LEU A 1 196 ? 14.953 29.328 33 1 96.19 196 LEU A N 1
ATOM 1527 C CA . LEU A 1 196 ? 16.141 29.141 33.844 1 96.19 196 LEU A CA 1
ATOM 1528 C C . LEU A 1 196 ? 16.25 27.703 34.312 1 96.19 196 LEU A C 1
ATOM 1530 O O . LEU A 1 196 ? 17.328 27.25 34.719 1 96.19 196 LEU A O 1
ATOM 1534 N N . LEU A 1 197 ? 15.148 26.984 34.375 1 96.19 197 LEU A N 1
ATOM 1535 C CA . LEU A 1 197 ? 15.164 25.594 34.781 1 96.19 197 LEU A CA 1
ATOM 1536 C C . LEU A 1 197 ? 14.625 24.688 33.656 1 96.19 197 LEU A C 1
ATOM 1538 O O . LEU A 1 197 ? 15.359 24.328 32.75 1 96.19 197 LEU A O 1
ATOM 1542 N N . ARG A 1 198 ? 13.164 24.656 33.594 1 94.75 198 ARG A N 1
ATOM 1543 C CA . ARG A 1 198 ? 12.547 23.891 32.531 1 94.75 198 ARG A CA 1
ATOM 1544 C C . ARG A 1 198 ? 12.703 24.609 31.188 1 94.75 198 ARG A C 1
ATOM 1546 O O . ARG A 1 198 ? 12.383 25.797 31.062 1 94.75 198 ARG A O 1
ATOM 1553 N N . GLY A 1 199 ? 13.195 23.906 30.266 1 94.62 199 GLY A N 1
ATOM 1554 C CA . GLY A 1 199 ? 13.352 24.484 28.953 1 94.62 199 GLY A CA 1
ATOM 1555 C C . GLY A 1 199 ? 14.688 25.188 28.75 1 94.62 199 GLY A C 1
ATOM 1556 O O . GLY A 1 199 ? 14.977 25.688 27.672 1 94.62 199 GLY A O 1
ATOM 1557 N N . PHE A 1 200 ? 15.508 25.219 29.844 1 95.06 200 PHE A N 1
ATOM 1558 C CA . PHE A 1 200 ? 16.812 25.859 29.766 1 95.06 200 PHE A CA 1
ATOM 1559 C C . PHE A 1 200 ? 17.875 24.875 29.297 1 95.06 200 PHE A C 1
ATOM 1561 O O . PHE A 1 200 ? 17.891 23.719 29.719 1 95.06 200 PHE A O 1
ATOM 1568 N N . GLY A 1 201 ? 18.766 25.406 28.344 1 94.44 201 GLY A N 1
ATOM 1569 C CA . GLY A 1 201 ? 19.953 24.641 27.969 1 94.44 201 GLY A CA 1
ATOM 1570 C C . GLY A 1 201 ? 19.891 24.078 26.547 1 94.44 201 GLY A C 1
ATOM 1571 O O . GLY A 1 201 ? 18.797 24 25.969 1 94.44 201 GLY A O 1
ATOM 1572 N N . LYS A 1 202 ? 21.016 23.656 26.109 1 94.5 202 LYS A N 1
ATOM 1573 C CA . LYS A 1 202 ? 21.141 23.141 24.734 1 94.5 202 LYS A CA 1
ATOM 1574 C C . LYS A 1 202 ? 20.469 21.781 24.594 1 94.5 202 LYS A C 1
ATOM 1576 O O . LYS A 1 202 ? 19.859 21.484 23.578 1 94.5 202 LYS A O 1
ATOM 1581 N N . SER A 1 203 ? 20.516 21.031 25.641 1 93.19 203 SER A N 1
ATOM 1582 C CA . SER A 1 203 ? 19.984 19.688 25.578 1 93.19 203 SER A CA 1
ATOM 1583 C C . SER A 1 203 ? 18.469 19.688 25.453 1 93.19 203 SER A C 1
ATOM 1585 O O . SER A 1 203 ? 17.891 18.812 24.797 1 93.19 203 SER A O 1
ATOM 1587 N N . ALA A 1 204 ? 17.875 20.688 25.969 1 92.56 204 ALA A N 1
ATOM 1588 C CA . ALA A 1 204 ? 16.406 20.75 25.938 1 92.56 204 ALA A CA 1
ATOM 1589 C C . ALA A 1 204 ? 15.93 21.391 24.625 1 92.56 204 ALA A C 1
ATOM 1591 O O . ALA A 1 204 ? 14.852 21.062 24.141 1 92.56 204 ALA A O 1
ATOM 1592 N N . ASN A 1 205 ? 16.734 22.234 24.078 1 93.88 205 ASN A N 1
ATOM 1593 C CA . ASN A 1 205 ? 16.234 23.031 22.953 1 93.88 205 ASN A CA 1
ATOM 1594 C C . ASN A 1 205 ? 16.766 22.5 21.625 1 93.88 205 ASN A C 1
ATOM 1596 O O . ASN A 1 205 ? 16.109 22.656 20.578 1 93.88 205 ASN A O 1
ATOM 1600 N N . GLU A 1 206 ? 17.875 21.828 21.625 1 95.12 206 GLU A N 1
ATOM 1601 C CA . GLU A 1 206 ? 18.5 21.391 20.391 1 95.12 206 GLU A CA 1
ATOM 1602 C C . GLU A 1 206 ? 18.109 19.969 20.031 1 95.12 206 GLU A C 1
ATOM 1604 O O . GLU A 1 206 ? 18.562 19.422 19.016 1 95.12 206 GLU A O 1
ATOM 1609 N N . ALA A 1 207 ? 17.312 19.344 20.812 1 94.94 207 ALA A N 1
ATOM 1610 C CA . ALA A 1 207 ? 16.953 17.938 20.625 1 94.94 207 ALA A CA 1
ATOM 1611 C C . ALA A 1 207 ? 16.328 17.719 19.25 1 94.94 207 ALA A C 1
ATOM 1613 O O . ALA A 1 207 ? 16.719 16.797 18.531 1 94.94 207 ALA A O 1
ATOM 1614 N N . LYS A 1 208 ? 15.398 18.516 18.859 1 94.38 208 LYS A N 1
ATOM 1615 C CA . LYS A 1 208 ? 14.727 18.375 17.578 1 94.38 208 LYS A CA 1
ATOM 1616 C C . LYS A 1 208 ? 15.695 18.578 16.422 1 94.38 208 LYS A C 1
ATOM 1618 O O . LYS A 1 208 ? 15.586 17.922 15.391 1 94.38 208 LYS A O 1
ATOM 1623 N N . LEU A 1 209 ? 16.609 19.594 16.562 1 96.19 209 LEU A N 1
ATOM 1624 C CA . LEU A 1 209 ? 17.609 19.844 15.539 1 96.19 209 LEU A CA 1
ATOM 1625 C C . LEU A 1 209 ? 18.547 18.641 15.391 1 96.19 209 LEU A C 1
ATOM 1627 O O . LEU A 1 209 ? 18.812 18.203 14.273 1 96.19 209 LEU A O 1
ATOM 1631 N N . LEU A 1 210 ? 19.031 18.125 16.516 1 96.38 210 LEU A N 1
ATOM 1632 C CA . LEU A 1 210 ? 19.906 16.969 16.484 1 96.38 210 LEU A CA 1
ATOM 1633 C C . LEU A 1 210 ? 19.188 15.75 15.891 1 96.38 210 LEU A C 1
ATOM 1635 O O . LEU A 1 210 ? 19.797 14.969 15.148 1 96.38 210 LEU A O 1
ATOM 1639 N N . ASP A 1 211 ? 17.922 15.578 16.219 1 96.06 211 ASP A N 1
ATOM 1640 C CA . ASP A 1 211 ? 17.125 14.523 15.602 1 96.06 211 ASP A CA 1
ATOM 1641 C C . ASP A 1 211 ? 17.031 14.711 14.094 1 96.06 211 ASP A C 1
ATOM 1643 O O . ASP A 1 211 ? 17.109 13.734 13.336 1 96.06 211 ASP A O 1
ATOM 1647 N N . ALA A 1 212 ? 16.859 15.906 13.641 1 96.75 212 ALA A N 1
ATOM 1648 C CA . ALA A 1 212 ? 16.766 16.188 12.211 1 96.75 212 ALA A CA 1
ATOM 1649 C C . ALA A 1 212 ? 18.078 15.859 11.5 1 96.75 212 ALA A C 1
ATOM 1651 O O . ALA A 1 212 ? 18.062 15.359 10.375 1 96.75 212 ALA A O 1
ATOM 1652 N N . ILE A 1 213 ? 19.172 16.188 12.156 1 96.25 213 ILE A N 1
ATOM 1653 C CA . ILE A 1 213 ? 20.484 15.883 11.594 1 96.25 213 ILE A CA 1
ATOM 1654 C C . ILE A 1 213 ? 20.641 14.375 11.438 1 96.25 213 ILE A C 1
ATOM 1656 O O . ILE A 1 213 ? 21.031 13.891 10.367 1 96.25 213 ILE A O 1
ATOM 1660 N N . ASP A 1 214 ? 20.25 13.656 12.477 1 95.88 214 ASP A N 1
ATOM 1661 C CA . ASP A 1 214 ? 20.328 12.195 12.43 1 95.88 214 ASP A CA 1
ATOM 1662 C C . ASP A 1 214 ? 19.375 11.641 11.375 1 95.88 214 ASP A C 1
ATOM 1664 O O . ASP A 1 214 ? 19.719 10.695 10.656 1 95.88 214 ASP A O 1
ATOM 1668 N N . LYS A 1 215 ? 18.234 12.172 11.273 1 95.5 215 LYS A N 1
ATOM 1669 C CA . LYS A 1 215 ? 17.25 11.727 10.289 1 95.5 215 LYS A CA 1
ATOM 1670 C C . LYS A 1 215 ? 17.75 11.953 8.867 1 95.5 215 LYS A C 1
ATOM 1672 O O . LYS A 1 215 ? 17.5 11.141 7.973 1 95.5 215 LYS A O 1
ATOM 1677 N N . GLU A 1 216 ? 18.438 13.086 8.648 1 95.44 216 GLU A N 1
ATOM 1678 C CA . GLU A 1 216 ? 19.016 13.352 7.336 1 95.44 216 GLU A CA 1
ATOM 1679 C C . GLU A 1 216 ? 20.031 12.273 6.953 1 95.44 216 GLU A C 1
ATOM 1681 O O . GLU A 1 216 ? 20.047 11.797 5.816 1 95.44 216 GLU A O 1
ATOM 1686 N N . TRP A 1 217 ? 20.828 11.93 7.891 1 94.31 217 TRP A N 1
ATOM 1687 C CA . TRP A 1 217 ? 21.797 10.867 7.656 1 94.31 217 TRP A CA 1
ATOM 1688 C C . TRP A 1 217 ? 21.094 9.547 7.344 1 94.31 217 TRP A C 1
ATOM 1690 O O . TRP A 1 217 ? 21.469 8.844 6.402 1 94.31 217 TRP A O 1
ATOM 1700 N N . LEU A 1 218 ? 20.078 9.242 8.062 1 94.62 218 LEU A N 1
ATOM 1701 C CA . LEU A 1 218 ? 19.312 8.016 7.855 1 94.62 218 LEU A CA 1
ATOM 1702 C C . LEU A 1 218 ? 18.609 8.039 6.504 1 94.62 218 LEU A C 1
ATOM 1704 O O . LEU A 1 218 ? 18.484 7.008 5.848 1 94.62 218 LEU A O 1
ATOM 1708 N N . ASN A 1 219 ? 18.094 9.203 6.109 1 94.75 219 ASN A N 1
ATOM 1709 C CA . ASN A 1 219 ? 17.438 9.344 4.812 1 94.75 219 ASN A CA 1
ATOM 1710 C C . ASN A 1 219 ? 18.391 8.992 3.668 1 94.75 219 ASN A C 1
ATOM 1712 O O . ASN A 1 219 ? 17.984 8.352 2.699 1 94.75 219 ASN A O 1
ATOM 1716 N N . LYS A 1 220 ? 19.609 9.383 3.797 1 93.56 220 LYS A N 1
ATOM 1717 C CA . LYS A 1 220 ? 20.609 9.047 2.785 1 93.56 220 LYS A CA 1
ATOM 1718 C C . LYS A 1 220 ? 20.828 7.543 2.701 1 93.56 220 LYS A C 1
ATOM 1720 O O . LYS A 1 220 ? 20.859 6.977 1.607 1 93.56 220 LYS A O 1
ATOM 1725 N N . LEU A 1 221 ? 20.922 6.914 3.838 1 93.5 221 LEU A N 1
ATOM 1726 C CA . LEU A 1 221 ? 21.109 5.465 3.877 1 93.5 221 LEU A CA 1
ATOM 1727 C C . LEU A 1 221 ? 19.875 4.754 3.311 1 93.5 221 LEU A C 1
ATOM 1729 O O . LEU A 1 221 ? 20.016 3.74 2.619 1 93.5 221 LEU A O 1
ATOM 1733 N N . SER A 1 222 ? 18.75 5.277 3.598 1 94.38 222 SER A N 1
ATOM 1734 C CA . SER A 1 222 ? 17.5 4.684 3.119 1 94.38 222 SER A CA 1
ATOM 1735 C C . SER A 1 222 ? 17.406 4.758 1.599 1 94.38 222 SER A C 1
ATOM 1737 O O . SER A 1 222 ? 16.891 3.838 0.957 1 94.38 222 SER A O 1
ATOM 1739 N N . LEU A 1 223 ? 17.844 5.863 1.016 1 95 223 LEU A N 1
ATOM 1740 C CA . LEU A 1 223 ? 17.891 5.965 -0.439 1 95 223 LEU A CA 1
ATOM 1741 C C . LEU A 1 223 ? 18.812 4.898 -1.028 1 95 223 LEU A C 1
ATOM 1743 O O . LEU A 1 223 ? 18.438 4.215 -1.984 1 95 223 LEU A O 1
ATOM 1747 N N . GLN A 1 224 ? 19.984 4.746 -0.415 1 94.5 224 GLN A N 1
ATOM 1748 C CA . GLN A 1 224 ? 20.922 3.727 -0.879 1 94.5 224 GLN A CA 1
ATOM 1749 C C . GLN A 1 224 ? 20.281 2.336 -0.809 1 94.5 224 GLN A C 1
ATOM 1751 O O . GLN A 1 224 ? 20.422 1.544 -1.744 1 94.5 224 GLN A O 1
ATOM 1756 N N . GLN A 1 225 ? 19.625 2.105 0.284 1 95.12 225 GLN A N 1
ATOM 1757 C CA . GLN A 1 225 ? 18.969 0.808 0.455 1 95.12 225 GLN A CA 1
ATOM 1758 C C . GLN A 1 225 ? 17.906 0.584 -0.606 1 95.12 225 GLN A C 1
ATOM 1760 O O . GLN A 1 225 ? 17.781 -0.512 -1.158 1 95.12 225 GLN A O 1
ATOM 1765 N N . SER A 1 226 ? 17.094 1.583 -0.856 1 95.38 226 SER A N 1
ATOM 1766 C CA . SER A 1 226 ? 16.047 1.482 -1.871 1 95.38 226 SER A CA 1
ATOM 1767 C C . SER A 1 226 ? 16.641 1.165 -3.242 1 95.38 226 SER A C 1
ATOM 1769 O O . SER A 1 226 ? 16.109 0.325 -3.971 1 95.38 226 SER A O 1
ATOM 1771 N N . VAL A 1 227 ? 17.719 1.812 -3.527 1 96.31 227 VAL A N 1
ATOM 1772 C CA . VAL A 1 227 ? 18.391 1.586 -4.805 1 96.31 227 VAL A CA 1
ATOM 1773 C C . VAL A 1 227 ? 18.953 0.166 -4.848 1 96.31 227 VAL A C 1
ATOM 1775 O O . VAL A 1 227 ? 18.781 -0.546 -5.84 1 96.31 227 VAL A O 1
ATOM 1778 N N . MET A 1 228 ? 19.594 -0.27 -3.76 1 97 228 MET A N 1
ATOM 1779 C CA . MET A 1 228 ? 20.141 -1.622 -3.703 1 97 228 MET A CA 1
ATOM 1780 C C . MET A 1 228 ? 19.031 -2.662 -3.854 1 97 228 MET A C 1
ATOM 1782 O O . MET A 1 228 ? 19.219 -3.666 -4.547 1 97 228 MET A O 1
ATOM 1786 N N . ASP A 1 229 ? 17.922 -2.447 -3.24 1 97 229 ASP A N 1
ATOM 1787 C CA . ASP A 1 229 ? 16.781 -3.355 -3.357 1 97 229 ASP A CA 1
ATOM 1788 C C . ASP A 1 229 ? 16.312 -3.467 -4.809 1 97 229 ASP A C 1
ATOM 1790 O O . ASP A 1 229 ? 16.078 -4.57 -5.309 1 97 229 ASP A O 1
ATOM 1794 N N . GLN A 1 230 ? 16.203 -2.309 -5.434 1 97.06 230 GLN A N 1
ATOM 1795 C CA . GLN A 1 230 ? 15.75 -2.297 -6.816 1 97.06 230 GLN A CA 1
ATOM 1796 C C . GLN A 1 230 ? 16.75 -2.977 -7.738 1 97.06 230 GLN A C 1
ATOM 1798 O O . GLN A 1 230 ? 16.375 -3.713 -8.648 1 97.06 230 GLN A O 1
ATOM 1803 N N . ILE A 1 231 ? 18.031 -2.719 -7.508 1 97.38 231 ILE A N 1
ATOM 1804 C CA . ILE A 1 231 ? 19.078 -3.35 -8.312 1 97.38 231 ILE A CA 1
ATOM 1805 C C . ILE A 1 231 ? 19 -4.867 -8.156 1 97.38 231 ILE A C 1
ATOM 1807 O O . ILE A 1 231 ? 19.062 -5.602 -9.141 1 97.38 231 ILE A O 1
ATOM 1811 N N . THR A 1 232 ? 18.844 -5.324 -6.941 1 97.75 232 THR A N 1
ATOM 1812 C CA . THR A 1 232 ? 18.75 -6.754 -6.68 1 97.75 232 THR A CA 1
ATOM 1813 C C . THR A 1 232 ? 17.531 -7.355 -7.383 1 97.75 232 THR A C 1
ATOM 1815 O O . THR A 1 232 ? 17.609 -8.453 -7.941 1 97.75 232 THR A O 1
ATOM 1818 N N . GLN A 1 233 ? 16.453 -6.637 -7.422 1 97.44 233 GLN A N 1
ATOM 1819 C CA . GLN A 1 233 ? 15.258 -7.105 -8.117 1 97.44 233 GLN A CA 1
ATOM 1820 C C . GLN A 1 233 ? 15.492 -7.191 -9.625 1 97.44 233 GLN A C 1
ATOM 1822 O O . GLN A 1 233 ? 15.078 -8.156 -10.266 1 97.44 233 GLN A O 1
ATOM 1827 N N . VAL A 1 234 ? 16.141 -6.211 -10.141 1 97.81 234 VAL A N 1
ATOM 1828 C CA . VAL A 1 234 ? 16.453 -6.199 -11.562 1 97.81 234 VAL A CA 1
ATOM 1829 C C . VAL A 1 234 ? 17.359 -7.383 -11.906 1 97.81 234 VAL A C 1
ATOM 1831 O O . VAL A 1 234 ? 17.109 -8.102 -12.875 1 97.81 234 VAL A O 1
ATOM 1834 N N . ILE A 1 235 ? 18.359 -7.633 -11.078 1 97.62 235 ILE A N 1
ATOM 1835 C CA . ILE A 1 235 ? 19.297 -8.727 -11.297 1 97.62 235 ILE A CA 1
ATOM 1836 C C . ILE A 1 235 ? 18.562 -10.062 -11.266 1 97.62 235 ILE A C 1
ATOM 1838 O O . ILE A 1 235 ? 18.75 -10.906 -12.148 1 97.62 235 ILE A O 1
ATOM 1842 N N . THR A 1 236 ? 17.672 -10.242 -10.312 1 97.56 236 THR A N 1
ATOM 1843 C CA . THR A 1 236 ? 16.906 -11.477 -10.172 1 97.56 236 THR A CA 1
ATOM 1844 C C . THR A 1 236 ? 15.969 -11.68 -11.352 1 97.56 236 THR A C 1
ATOM 1846 O O . THR A 1 236 ? 15.867 -12.781 -11.891 1 97.56 236 THR A O 1
ATOM 1849 N N . ALA A 1 237 ? 15.32 -10.609 -11.781 1 97.31 237 ALA A N 1
ATOM 1850 C CA . ALA A 1 237 ? 14.43 -10.688 -12.938 1 97.31 237 ALA A CA 1
ATOM 1851 C C . ALA A 1 237 ? 15.219 -10.984 -14.211 1 97.31 237 ALA A C 1
ATOM 1853 O O . ALA A 1 237 ? 14.75 -11.734 -15.07 1 97.31 237 ALA A O 1
ATOM 1854 N N . TYR A 1 238 ? 16.391 -10.414 -14.336 1 97.25 238 TYR A N 1
ATOM 1855 C CA . TYR A 1 238 ? 17.25 -10.633 -15.492 1 97.25 238 TYR A CA 1
ATOM 1856 C C . TYR A 1 238 ? 17.672 -12.094 -15.586 1 97.25 238 TYR A C 1
ATOM 1858 O O . TYR A 1 238 ? 17.562 -12.711 -16.656 1 97.25 238 TYR A O 1
ATOM 1866 N N . ARG A 1 239 ? 18.094 -12.633 -14.484 1 97.25 239 ARG A N 1
ATOM 1867 C CA . ARG A 1 239 ? 18.547 -14.023 -14.469 1 97.25 239 ARG A CA 1
ATOM 1868 C C . ARG A 1 239 ? 17.375 -14.977 -14.625 1 97.25 239 ARG A C 1
ATOM 1870 O O . ARG A 1 239 ? 17.516 -16.062 -15.203 1 97.25 239 ARG A O 1
ATOM 1877 N N . ALA A 1 240 ? 16.203 -14.555 -14.133 1 96.81 240 ALA A N 1
ATOM 1878 C CA . ALA A 1 240 ? 15 -15.352 -14.352 1 96.81 240 ALA A CA 1
ATOM 1879 C C . ALA A 1 240 ? 14.648 -15.438 -15.836 1 96.81 240 ALA A C 1
ATOM 1881 O O . ALA A 1 240 ? 14.18 -16.469 -16.312 1 96.81 240 ALA A O 1
ATOM 1882 N N . LEU A 1 241 ? 14.867 -14.344 -16.562 1 96.62 241 LEU A N 1
ATOM 1883 C CA . LEU A 1 241 ? 14.625 -14.336 -18 1 96.62 241 LEU A CA 1
ATOM 1884 C C . LEU A 1 241 ? 15.586 -15.289 -18.703 1 96.62 241 LEU A C 1
ATOM 1886 O O . LEU A 1 241 ? 15.188 -16.031 -19.594 1 96.62 241 LEU A O 1
ATOM 1890 N N . ILE A 1 242 ? 16.828 -15.305 -18.25 1 96.06 242 ILE A N 1
ATOM 1891 C CA . ILE A 1 242 ? 17.828 -16.203 -18.828 1 96.06 242 ILE A CA 1
ATOM 1892 C C . ILE A 1 242 ? 17.406 -17.656 -18.578 1 96.06 242 ILE A C 1
ATOM 1894 O O . ILE A 1 242 ? 17.438 -18.484 -19.484 1 96.06 242 ILE A O 1
ATOM 1898 N N . LEU A 1 243 ? 16.984 -17.906 -17.359 1 95.44 243 LEU A N 1
ATOM 1899 C CA . LEU A 1 243 ? 16.547 -19.266 -16.984 1 95.44 243 LEU A CA 1
ATOM 1900 C C . LEU A 1 243 ? 15.352 -19.688 -17.828 1 95.44 243 LEU A C 1
ATOM 1902 O O . LEU A 1 243 ? 15.32 -20.812 -18.328 1 95.44 243 LEU A O 1
ATOM 1906 N N . SER A 1 244 ? 14.422 -18.812 -17.953 1 95 244 SER A N 1
ATOM 1907 C CA . SER A 1 244 ? 13.227 -19.125 -18.734 1 95 244 SER A CA 1
ATOM 1908 C C . SER A 1 244 ? 13.562 -19.359 -20.203 1 95 244 SER A C 1
ATOM 1910 O O . SER A 1 244 ? 13.008 -20.25 -20.844 1 95 244 SER A O 1
ATOM 1912 N N . GLY A 1 245 ? 14.484 -18.578 -20.734 1 93.88 245 GLY A N 1
ATOM 1913 C CA . GLY A 1 245 ? 14.938 -18.766 -22.094 1 93.88 245 GLY A CA 1
ATOM 1914 C C . GLY A 1 245 ? 15.633 -20.094 -22.312 1 93.88 245 GLY A C 1
ATOM 1915 O O . GLY A 1 245 ? 15.375 -20.781 -23.312 1 93.88 245 GLY A O 1
ATOM 1916 N N . ASN A 1 246 ? 16.453 -20.484 -21.422 1 92.81 246 ASN A N 1
ATOM 1917 C CA . ASN A 1 246 ? 17.156 -21.766 -21.484 1 92.81 246 ASN A CA 1
ATOM 1918 C C . ASN A 1 246 ? 16.172 -22.938 -21.406 1 92.81 246 ASN A C 1
ATOM 1920 O O . ASN A 1 246 ? 16.281 -23.891 -22.156 1 92.81 246 ASN A O 1
ATOM 1924 N N . ASN A 1 247 ? 15.203 -22.781 -20.5 1 91.62 247 ASN A N 1
ATOM 1925 C CA . ASN A 1 247 ? 14.18 -23.828 -20.359 1 91.62 247 ASN A CA 1
ATOM 1926 C C . ASN A 1 247 ? 13.383 -23.984 -21.641 1 91.62 247 ASN A C 1
ATOM 1928 O O . ASN A 1 247 ? 13.117 -25.109 -22.078 1 91.62 247 ASN A O 1
ATOM 1932 N N . LEU A 1 248 ? 13.008 -22.906 -22.25 1 93.06 248 LEU A N 1
ATOM 1933 C CA . LEU A 1 248 ? 12.25 -22.953 -23.484 1 93.06 248 LEU A CA 1
ATOM 1934 C C . LEU A 1 248 ? 13.055 -23.609 -24.594 1 93.06 248 LEU A C 1
ATOM 1936 O O . LEU A 1 248 ? 12.531 -24.469 -25.328 1 93.06 248 LEU A O 1
ATOM 1940 N N . GLU A 1 249 ? 14.297 -23.281 -24.703 1 92.19 249 GLU A N 1
ATOM 1941 C CA . GLU A 1 249 ? 15.164 -23.891 -25.719 1 92.19 249 GLU A CA 1
ATOM 1942 C C . GLU A 1 249 ? 15.297 -25.391 -25.516 1 92.19 249 GLU A C 1
ATOM 1944 O O . GLU A 1 249 ? 15.227 -26.156 -26.469 1 92.19 249 GLU A O 1
ATOM 1949 N N . ASN A 1 250 ? 15.461 -25.781 -24.281 1 88.31 250 ASN A N 1
ATOM 1950 C CA . ASN A 1 250 ? 15.547 -27.203 -23.953 1 88.31 250 ASN A CA 1
ATOM 1951 C C . ASN A 1 250 ? 14.258 -27.938 -24.312 1 88.31 250 ASN A C 1
ATOM 1953 O O . ASN A 1 250 ? 14.297 -29.047 -24.859 1 88.31 250 ASN A O 1
ATOM 1957 N N . GLN A 1 251 ? 13.148 -27.344 -24.016 1 89.25 251 GLN A N 1
ATOM 1958 C CA . GLN A 1 251 ? 11.859 -27.969 -24.312 1 89.25 251 GLN A CA 1
ATOM 1959 C C . GLN A 1 251 ? 11.648 -28.078 -25.828 1 89.25 251 GLN A C 1
ATOM 1961 O O . GLN A 1 251 ? 11.125 -29.094 -26.297 1 89.25 251 GLN A O 1
ATOM 1966 N N . ARG A 1 252 ? 12.07 -27.109 -26.562 1 92.81 252 ARG A N 1
ATOM 1967 C CA . ARG A 1 252 ? 11.992 -27.141 -28.016 1 92.81 252 ARG A CA 1
ATOM 1968 C C . ARG A 1 252 ? 12.867 -28.25 -28.578 1 92.81 252 ARG A C 1
ATOM 1970 O O . ARG A 1 252 ? 12.461 -28.969 -29.5 1 92.81 252 ARG A O 1
ATOM 1977 N N . LEU A 1 253 ? 14.031 -28.422 -28 1 88.25 253 LEU A N 1
ATOM 1978 C CA . LEU A 1 253 ? 14.93 -29.484 -28.422 1 88.25 253 LEU A CA 1
ATOM 1979 C C . LEU A 1 253 ? 14.336 -30.844 -28.125 1 88.25 253 LEU A C 1
ATOM 1981 O O . LEU A 1 253 ? 14.414 -31.766 -28.953 1 88.25 253 LEU A O 1
ATOM 1985 N N . GLN A 1 254 ? 13.719 -30.984 -26.984 1 85.75 254 GLN A N 1
ATOM 1986 C CA . GLN A 1 254 ? 13.07 -32.25 -26.625 1 85.75 254 GLN A CA 1
ATOM 1987 C C . GLN A 1 254 ? 11.93 -32.562 -27.578 1 85.75 254 GLN A C 1
ATOM 1989 O O . GLN A 1 254 ? 11.758 -33.719 -27.969 1 85.75 254 GLN A O 1
ATOM 1994 N N . LEU A 1 255 ? 11.164 -31.562 -27.922 1 89.88 255 LEU A N 1
ATOM 1995 C CA . LEU A 1 255 ? 10.055 -31.766 -28.844 1 89.88 255 LEU A CA 1
ATOM 1996 C C . LEU A 1 255 ? 10.562 -32.188 -30.234 1 89.88 255 LEU A C 1
ATOM 1998 O O . LEU A 1 255 ? 10.023 -33.094 -30.844 1 89.88 255 LEU A O 1
ATOM 2002 N N . GLU A 1 256 ? 11.586 -31.547 -30.672 1 90.12 256 GLU A N 1
ATOM 2003 C CA . GLU A 1 256 ? 12.172 -31.875 -31.969 1 90.12 256 GLU A CA 1
ATOM 2004 C C . GLU A 1 256 ? 12.695 -33.312 -32 1 90.12 256 GLU A C 1
ATOM 2006 O O . GLU A 1 256 ? 12.5 -34.031 -32.969 1 90.12 256 GLU A O 1
ATOM 2011 N N . GLU A 1 257 ? 13.258 -33.75 -30.938 1 83.38 257 GLU A N 1
ATOM 2012 C CA . GLU A 1 257 ? 13.758 -35.094 -30.844 1 83.38 257 GLU A CA 1
ATOM 2013 C C . GLU A 1 257 ? 12.617 -36.125 -30.828 1 83.38 257 GLU A C 1
ATOM 2015 O O . GLU A 1 257 ? 12.727 -37.188 -31.422 1 83.38 257 GLU A O 1
ATOM 2020 N N . ALA A 1 258 ? 11.586 -35.781 -30.094 1 83.25 258 ALA A N 1
ATOM 2021 C CA . ALA A 1 258 ? 10.422 -36.656 -30.047 1 83.25 258 ALA A CA 1
ATOM 2022 C C . ALA A 1 258 ? 9.797 -36.812 -31.438 1 83.25 258 ALA A C 1
ATOM 2024 O O . ALA A 1 258 ? 9.359 -37.875 -31.828 1 83.25 258 ALA A O 1
ATOM 2025 N N . ARG A 1 259 ? 9.742 -35.781 -32.219 1 89.38 259 ARG A N 1
ATOM 2026 C CA . ARG A 1 259 ? 9.203 -35.812 -33.562 1 89.38 259 ARG A CA 1
ATOM 2027 C C . ARG A 1 259 ? 10.078 -36.656 -34.5 1 89.38 259 ARG A C 1
ATOM 2029 O O . ARG A 1 259 ? 9.562 -37.375 -35.344 1 89.38 259 ARG A O 1
ATOM 2036 N N . LYS A 1 260 ? 11.336 -36.562 -34.281 1 85.44 260 LYS A N 1
ATOM 2037 C CA . LYS A 1 260 ? 12.25 -37.375 -35.062 1 85.44 260 LYS A CA 1
ATOM 2038 C C . LYS A 1 260 ? 12.031 -38.875 -34.781 1 85.44 260 LYS A C 1
ATOM 2040 O O . LYS A 1 260 ? 11.992 -39.688 -35.719 1 85.44 260 LYS A O 1
ATOM 2045 N N . SER A 1 261 ? 11.883 -39.188 -33.5 1 80.94 261 SER A N 1
ATOM 2046 C CA . SER A 1 261 ? 11.641 -40.562 -33.125 1 80.94 261 SER A CA 1
ATOM 2047 C C . SER A 1 261 ? 10.328 -41.062 -33.688 1 80.94 261 SER A C 1
ATOM 2049 O O . SER A 1 261 ? 10.242 -42.25 -34.094 1 80.94 261 SER A O 1
ATOM 2051 N N . TYR A 1 262 ? 9.359 -40.25 -33.75 1 85.19 262 TYR A N 1
ATOM 2052 C CA . TYR A 1 262 ? 8.07 -40.594 -34.312 1 85.19 262 TYR A CA 1
ATOM 2053 C C . TYR A 1 262 ? 8.203 -40.938 -35.781 1 85.19 262 TYR A C 1
ATOM 2055 O O . TYR A 1 262 ? 7.656 -41.938 -36.25 1 85.19 262 TYR A O 1
ATOM 2063 N N . ARG A 1 263 ? 8.953 -40.219 -36.531 1 87.81 263 ARG A N 1
ATOM 2064 C CA . ARG A 1 263 ? 9.148 -40.438 -37.969 1 87.81 263 ARG A CA 1
ATOM 2065 C C . ARG A 1 263 ? 9.914 -41.75 -38.219 1 87.81 263 ARG A C 1
ATOM 2067 O O . ARG A 1 263 ? 9.602 -42.469 -39.156 1 87.81 263 ARG A O 1
ATOM 2074 N N . ILE A 1 264 ? 10.789 -42.031 -37.344 1 83.38 264 ILE A N 1
ATOM 2075 C CA . ILE A 1 264 ? 11.555 -43.25 -37.469 1 83.38 264 ILE A CA 1
ATOM 2076 C C . ILE A 1 264 ? 10.641 -44.469 -37.219 1 83.38 264 ILE A C 1
ATOM 2078 O O . ILE A 1 264 ? 10.688 -45.438 -37.969 1 83.38 264 ILE A O 1
ATOM 2082 N N . ASN A 1 265 ? 9.828 -44.25 -36.219 1 81.06 265 ASN A N 1
ATOM 2083 C CA . ASN A 1 265 ? 8.883 -45.312 -35.938 1 81.06 265 ASN A CA 1
ATOM 2084 C C . ASN A 1 265 ? 7.891 -45.5 -37.062 1 81.06 265 ASN A C 1
ATOM 2086 O O . ASN A 1 265 ? 7.504 -46.656 -37.375 1 81.06 265 ASN A O 1
ATOM 2090 N N . GLU A 1 266 ? 7.527 -44.531 -37.688 1 86.75 266 GLU A N 1
ATOM 2091 C CA . GLU A 1 266 ? 6.613 -44.625 -38.812 1 86.75 266 GLU A CA 1
ATOM 2092 C C . GLU A 1 266 ? 7.234 -45.406 -39.969 1 86.75 266 GLU A C 1
ATOM 2094 O O . GLU A 1 266 ? 6.562 -46.219 -40.594 1 86.75 266 GLU A O 1
ATOM 2099 N N . LYS A 1 267 ? 8.477 -45.219 -40.188 1 86.88 267 LYS A N 1
ATOM 2100 C CA . LYS A 1 267 ? 9.18 -45.938 -41.219 1 86.88 267 LYS A CA 1
ATOM 2101 C C . LYS A 1 267 ? 9.312 -47.438 -40.875 1 86.88 267 LYS A C 1
ATOM 2103 O O . LYS A 1 267 ? 9.18 -48.312 -41.719 1 86.88 267 LYS A O 1
ATOM 2108 N N . LYS A 1 268 ? 9.477 -47.75 -39.625 1 83.56 268 LYS A N 1
ATOM 2109 C CA . LYS A 1 268 ? 9.594 -49.125 -39.156 1 83.56 268 LYS A CA 1
ATOM 2110 C C . LYS A 1 268 ? 8.25 -49.844 -39.25 1 83.56 268 LYS A C 1
ATOM 2112 O O . LYS A 1 268 ? 8.203 -51.031 -39.562 1 83.56 268 LYS A O 1
ATOM 2117 N N . ILE A 1 269 ? 7.258 -49.125 -38.969 1 84 269 ILE A N 1
ATOM 2118 C CA . ILE A 1 269 ? 5.918 -49.688 -39.062 1 84 269 ILE A CA 1
ATOM 2119 C C . ILE A 1 269 ? 5.598 -50 -40.531 1 84 269 ILE A C 1
ATOM 2121 O O . ILE A 1 269 ? 5.078 -51.062 -40.844 1 84 269 ILE A O 1
ATOM 2125 N N . ALA A 1 270 ? 5.977 -49.094 -41.406 1 86.69 270 ALA A N 1
ATOM 2126 C CA . ALA A 1 270 ? 5.758 -49.281 -42.844 1 86.69 270 ALA A CA 1
ATOM 2127 C C . ALA A 1 270 ? 6.555 -50.5 -43.375 1 86.69 270 ALA A C 1
ATOM 2129 O O . ALA A 1 270 ? 6.102 -51.188 -44.281 1 86.69 270 ALA A O 1
ATOM 2130 N N . ALA A 1 271 ? 7.656 -50.781 -42.688 1 87.5 271 ALA A N 1
ATOM 2131 C CA . ALA A 1 271 ? 8.523 -51.875 -43.094 1 87.5 271 ALA A CA 1
ATOM 2132 C C . ALA A 1 271 ? 8.117 -53.188 -42.375 1 87.5 271 ALA A C 1
ATOM 2134 O O . ALA A 1 271 ? 8.703 -54.25 -42.625 1 87.5 271 ALA A O 1
ATOM 2135 N N . GLY A 1 272 ? 7.055 -53.125 -41.438 1 82.75 272 GLY A N 1
ATOM 2136 C CA . GLY A 1 272 ? 6.539 -54.312 -40.75 1 82.75 272 GLY A CA 1
ATOM 2137 C C . GLY A 1 272 ? 7.387 -54.719 -39.562 1 82.75 272 GLY A C 1
ATOM 2138 O O . GLY A 1 272 ? 7.234 -55.812 -39.031 1 82.75 272 GLY A O 1
ATOM 2139 N N . GLN A 1 273 ? 8.273 -53.906 -39.188 1 78.81 273 GLN A N 1
ATOM 2140 C CA . GLN A 1 273 ? 9.188 -54.219 -38.094 1 78.81 273 GLN A CA 1
ATOM 2141 C C . GLN A 1 273 ? 8.602 -53.812 -36.75 1 78.81 273 GLN A C 1
ATOM 2143 O O . GLN A 1 273 ? 9.047 -54.281 -35.719 1 78.81 273 GLN A O 1
ATOM 2148 N N . LEU A 1 274 ? 7.676 -52.844 -36.812 1 76.06 274 LEU A N 1
ATOM 2149 C CA . LEU A 1 274 ? 7.004 -52.375 -35.625 1 76.06 274 LEU A CA 1
ATOM 2150 C C . LEU A 1 274 ? 5.488 -52.469 -35.781 1 76.06 274 LEU A C 1
ATOM 2152 O O . LEU A 1 274 ? 4.965 -52.25 -36.875 1 76.06 274 LEU A O 1
ATOM 2156 N N . GLU A 1 275 ? 4.906 -52.844 -34.719 1 76.44 275 GLU A N 1
ATOM 2157 C CA . GLU A 1 275 ? 3.449 -52.906 -34.75 1 76.44 275 GLU A CA 1
ATOM 2158 C C . GLU A 1 275 ? 2.83 -51.531 -35 1 76.44 275 GLU A C 1
ATOM 2160 O O . GLU A 1 275 ? 3.35 -50.531 -34.531 1 76.44 275 GLU A O 1
ATOM 2165 N N . PRO A 1 276 ? 1.786 -51.5 -35.719 1 71.62 276 PRO A N 1
ATOM 2166 C CA . PRO A 1 276 ? 1.132 -50.25 -36.031 1 71.62 276 PRO A CA 1
ATOM 2167 C C . PRO A 1 276 ? 0.763 -49.438 -34.781 1 71.62 276 PRO A C 1
ATOM 2169 O O . PRO A 1 276 ? 0.673 -48.219 -34.844 1 71.62 276 PRO A O 1
ATOM 2172 N N . THR A 1 277 ? 0.619 -50.094 -33.656 1 71.44 277 THR A N 1
ATOM 2173 C CA . THR A 1 277 ? 0.207 -49.406 -32.438 1 71.44 277 THR A CA 1
ATOM 2174 C C . THR A 1 277 ? 1.419 -48.875 -31.688 1 71.44 277 THR A C 1
ATOM 2176 O O . THR A 1 277 ? 1.271 -48.156 -30.688 1 71.44 277 THR A O 1
ATOM 2179 N N . GLY A 1 278 ? 2.518 -49.094 -32.281 1 68.31 278 GLY A N 1
ATOM 2180 C CA . GLY A 1 278 ? 3.752 -48.688 -31.609 1 68.31 278 GLY A CA 1
ATOM 2181 C C . GLY A 1 278 ? 3.934 -47.188 -31.516 1 68.31 278 GLY A C 1
ATOM 2182 O O . GLY A 1 278 ? 4.641 -46.719 -30.625 1 68.31 278 GLY A O 1
ATOM 2183 N N . ASN A 1 279 ? 3.17 -46.438 -32.344 1 78.56 279 ASN A N 1
ATOM 2184 C CA . ASN A 1 279 ? 3.396 -44.969 -32.406 1 78.56 279 ASN A CA 1
ATOM 2185 C C . ASN A 1 279 ? 2.381 -44.219 -31.547 1 78.56 279 ASN A C 1
ATOM 2187 O O . ASN A 1 279 ? 2.467 -43 -31.422 1 78.56 279 ASN A O 1
ATOM 2191 N N . ILE A 1 280 ? 1.573 -44.906 -30.953 1 75.62 280 ILE A N 1
ATOM 2192 C CA . ILE A 1 280 ? 0.547 -44.188 -30.188 1 75.62 280 ILE A CA 1
ATOM 2193 C C . ILE A 1 280 ? 1.179 -43.531 -28.969 1 75.62 280 ILE A C 1
ATOM 2195 O O . ILE A 1 280 ? 0.873 -42.375 -28.656 1 75.62 280 ILE A O 1
ATOM 2199 N N . GLN A 1 281 ? 2.086 -44.281 -28.344 1 72.69 281 GLN A N 1
ATOM 2200 C CA . GLN A 1 281 ? 2.758 -43.719 -27.172 1 72.69 281 GLN A CA 1
ATOM 2201 C C . GLN A 1 281 ? 3.629 -42.531 -27.531 1 72.69 281 GLN A C 1
ATOM 2203 O O . GLN A 1 281 ? 3.697 -41.562 -26.781 1 72.69 281 GLN A O 1
ATOM 2208 N N . GLN A 1 282 ? 4.176 -42.594 -28.594 1 76.44 282 GLN A N 1
ATOM 2209 C CA . GLN A 1 282 ? 5.023 -41.5 -29.047 1 76.44 282 GLN A CA 1
ATOM 2210 C C . GLN A 1 282 ? 4.188 -40.25 -29.406 1 76.44 282 GLN A C 1
ATOM 2212 O O . GLN A 1 282 ? 4.609 -39.125 -29.188 1 76.44 282 GLN A O 1
ATOM 2217 N N . SER A 1 283 ? 3.066 -40.562 -29.984 1 81.88 283 SER A N 1
ATOM 2218 C CA . SER A 1 283 ? 2.164 -39.469 -30.297 1 81.88 283 SER A CA 1
ATOM 2219 C C . SER A 1 283 ? 1.71 -38.75 -29.031 1 81.88 283 SER A C 1
ATOM 2221 O O . SER A 1 283 ? 1.621 -37.5 -29.016 1 81.88 283 SER A O 1
ATOM 2223 N N . TYR A 1 284 ? 1.513 -39.469 -28.031 1 74.88 284 TYR A N 1
ATOM 2224 C CA . TYR A 1 284 ? 1.138 -38.875 -26.75 1 74.88 284 TYR A CA 1
ATOM 2225 C C . TYR A 1 284 ? 2.273 -38.031 -26.188 1 74.88 284 TYR A C 1
ATOM 2227 O O . TYR A 1 284 ? 2.037 -36.938 -25.656 1 74.88 284 TYR A O 1
ATOM 2235 N N . GLN A 1 285 ? 3.428 -38.5 -26.328 1 76.94 285 GLN A N 1
ATOM 2236 C CA . GLN A 1 285 ? 4.594 -37.781 -25.812 1 76.94 285 GLN A CA 1
ATOM 2237 C C . GLN A 1 285 ? 4.801 -36.469 -26.562 1 76.94 285 GLN A C 1
ATOM 2239 O O . GLN A 1 285 ? 5.152 -35.469 -25.969 1 76.94 285 GLN A O 1
ATOM 2244 N N . ILE A 1 286 ? 4.645 -36.531 -27.812 1 84.62 286 ILE A N 1
ATOM 2245 C CA . ILE A 1 286 ? 4.789 -35.312 -28.641 1 84.62 286 ILE A CA 1
ATOM 2246 C C . ILE A 1 286 ? 3.773 -34.25 -28.188 1 84.62 286 ILE A C 1
ATOM 2248 O O . ILE A 1 286 ? 4.113 -33.094 -28.047 1 84.62 286 ILE A O 1
ATOM 2252 N N . GLU A 1 287 ? 2.525 -34.719 -27.953 1 81.25 287 GLU A N 1
ATOM 2253 C CA . GLU A 1 287 ? 1.504 -33.75 -27.516 1 81.25 287 GLU A CA 1
ATOM 2254 C C . GLU A 1 287 ? 1.832 -33.188 -26.141 1 81.25 287 GLU A C 1
ATOM 2256 O O . GLU A 1 287 ? 1.613 -32 -25.875 1 81.25 287 GLU A O 1
ATOM 2261 N N . SER A 1 288 ? 2.34 -34.031 -25.281 1 80 288 SER A N 1
ATOM 2262 C CA . SER A 1 288 ? 2.734 -33.594 -23.938 1 80 288 SER A CA 1
ATOM 2263 C C . SER A 1 288 ? 3.865 -32.562 -24.016 1 80 288 SER A C 1
ATOM 2265 O O . SER A 1 288 ? 3.832 -31.562 -23.328 1 80 288 SER A O 1
ATOM 2267 N N . LEU A 1 289 ? 4.816 -32.844 -24.859 1 82.69 289 LEU A N 1
ATOM 2268 C CA . LEU A 1 289 ? 5.949 -31.938 -25 1 82.69 289 LEU A CA 1
ATOM 2269 C C . LEU A 1 289 ? 5.52 -30.625 -25.672 1 82.69 289 LEU A C 1
ATOM 2271 O O . LEU A 1 289 ? 6.043 -29.562 -25.344 1 82.69 289 LEU A O 1
ATOM 2275 N N . SER A 1 290 ? 4.605 -30.781 -26.562 1 87.06 290 SER A N 1
ATOM 2276 C CA . SER A 1 290 ? 4.066 -29.578 -27.188 1 87.06 290 SER A CA 1
ATOM 2277 C C . SER A 1 290 ? 3.404 -28.656 -26.172 1 87.06 290 SER A C 1
ATOM 2279 O O . SER A 1 290 ? 3.525 -27.438 -26.25 1 87.06 290 SER A O 1
ATOM 2281 N N . LEU A 1 291 ? 2.783 -29.266 -25.234 1 81.31 291 LEU A N 1
ATOM 2282 C CA . LEU A 1 291 ? 2.178 -28.5 -24.156 1 81.31 291 LEU A CA 1
ATOM 2283 C C . LEU A 1 291 ? 3.246 -27.812 -23.312 1 81.31 291 LEU A C 1
ATOM 2285 O O . LEU A 1 291 ? 3.078 -26.656 -22.922 1 81.31 291 LEU A O 1
ATOM 2289 N N . MET A 1 292 ? 4.254 -28.438 -23.094 1 84.94 292 MET A N 1
ATOM 2290 C CA . MET A 1 292 ? 5.344 -27.891 -22.281 1 84.94 292 MET A CA 1
ATOM 2291 C C . MET A 1 292 ? 6.004 -26.719 -23 1 84.94 292 MET A C 1
ATOM 2293 O O . MET A 1 292 ? 6.363 -25.719 -22.359 1 84.94 292 MET A O 1
ATOM 2297 N N . VAL A 1 293 ? 6.219 -26.875 -24.266 1 89.88 293 VAL A N 1
ATOM 2298 C CA . VAL A 1 293 ? 6.797 -25.781 -25.062 1 89.88 293 VAL A CA 1
ATOM 2299 C C . VAL A 1 293 ? 5.879 -24.562 -25.016 1 89.88 293 VAL A C 1
ATOM 2301 O O . VAL A 1 293 ? 6.348 -23.438 -24.859 1 89.88 293 VAL A O 1
ATOM 2304 N N . GLU A 1 294 ? 4.594 -24.797 -25.172 1 88.31 294 GLU A N 1
ATOM 2305 C CA . GLU A 1 294 ? 3.633 -23.703 -25.078 1 88.31 294 GLU A CA 1
ATOM 2306 C C . GLU A 1 294 ? 3.715 -23 -23.719 1 88.31 294 GLU A C 1
ATOM 2308 O O . GLU A 1 294 ? 3.686 -21.781 -23.656 1 88.31 294 GLU A O 1
ATOM 2313 N N . GLN A 1 295 ? 3.812 -23.734 -22.672 1 88.25 295 GLN A N 1
ATOM 2314 C CA . GLN A 1 295 ? 3.971 -23.188 -21.344 1 88.25 295 GLN A CA 1
ATOM 2315 C C . GLN A 1 295 ? 5.289 -22.422 -21.203 1 88.25 295 GLN A C 1
ATOM 2317 O O . GLN A 1 295 ? 5.336 -21.359 -20.594 1 88.25 295 GLN A O 1
ATOM 2322 N N . GLY A 1 296 ? 6.285 -23.031 -21.719 1 91.81 296 GLY A N 1
ATOM 2323 C CA . GLY A 1 296 ? 7.582 -22.375 -21.688 1 91.81 296 GLY A CA 1
ATOM 2324 C C . GLY A 1 296 ? 7.602 -21.047 -22.422 1 91.81 296 GLY A C 1
ATOM 2325 O O . GLY A 1 296 ? 8.219 -20.078 -21.953 1 91.81 296 GLY A O 1
ATOM 2326 N N . GLU A 1 297 ? 6.93 -21.047 -23.594 1 92.5 297 GLU A N 1
ATOM 2327 C CA . GLU A 1 297 ? 6.82 -19.797 -24.344 1 92.5 297 GLU A CA 1
ATOM 2328 C C . GLU A 1 297 ? 6.105 -18.719 -23.531 1 92.5 297 GLU A C 1
ATOM 2330 O O . GLU A 1 297 ? 6.523 -17.562 -23.516 1 92.5 297 GLU A O 1
ATOM 2335 N N . ASN A 1 298 ? 5.125 -19.078 -22.906 1 91.69 298 ASN A N 1
ATOM 2336 C CA . ASN A 1 298 ? 4.395 -18.141 -22.047 1 91.69 298 ASN A CA 1
ATOM 2337 C C . ASN A 1 298 ? 5.25 -17.656 -20.891 1 91.69 298 ASN A C 1
ATOM 2339 O O . ASN A 1 298 ? 5.227 -16.484 -20.547 1 91.69 298 ASN A O 1
ATOM 2343 N N . ASP A 1 299 ? 5.918 -18.562 -20.281 1 93.31 299 ASP A N 1
ATOM 2344 C CA . ASP A 1 299 ? 6.785 -18.219 -19.172 1 93.31 299 ASP A CA 1
ATOM 2345 C C . ASP A 1 299 ? 7.859 -17.219 -19.609 1 93.31 299 ASP A C 1
ATOM 2347 O O . ASP A 1 299 ? 8.211 -16.312 -18.844 1 93.31 299 ASP A O 1
ATOM 2351 N N . PHE A 1 300 ? 8.367 -17.438 -20.734 1 94.31 300 PHE A N 1
ATOM 2352 C CA . PHE A 1 300 ? 9.375 -16.531 -21.281 1 94.31 300 PHE A CA 1
ATOM 2353 C C . PHE A 1 300 ? 8.797 -15.141 -21.469 1 94.31 300 PHE A C 1
ATOM 2355 O O . PHE A 1 300 ? 9.43 -14.148 -21.109 1 94.31 300 PHE A O 1
ATOM 2362 N N . LYS A 1 301 ? 7.613 -15.055 -22.016 1 92.69 301 LYS A N 1
ATOM 2363 C CA . LYS A 1 301 ? 6.949 -13.766 -22.219 1 92.69 301 LYS A CA 1
ATOM 2364 C C . LYS A 1 301 ? 6.695 -13.07 -20.875 1 92.69 301 LYS A C 1
ATOM 2366 O O . LYS A 1 301 ? 6.918 -11.867 -20.75 1 92.69 301 LYS A O 1
ATOM 2371 N N . LEU A 1 302 ? 6.32 -13.82 -19.891 1 94.06 302 LEU A N 1
ATOM 2372 C CA . LEU A 1 302 ? 6.055 -13.281 -18.562 1 94.06 302 LEU A CA 1
ATOM 2373 C C . LEU A 1 302 ? 7.332 -12.742 -17.922 1 94.06 302 LEU A C 1
ATOM 2375 O O . LEU A 1 302 ? 7.324 -11.664 -17.328 1 94.06 302 LEU A O 1
ATOM 2379 N N . ALA A 1 303 ? 8.359 -13.484 -18.078 1 95.69 303 ALA A N 1
ATOM 2380 C CA . ALA A 1 303 ? 9.641 -13.07 -17.516 1 95.69 303 ALA A CA 1
ATOM 2381 C C . ALA A 1 303 ? 10.148 -11.797 -18.188 1 95.69 303 ALA A C 1
ATOM 2383 O O . ALA A 1 303 ? 10.711 -10.922 -17.531 1 95.69 303 ALA A O 1
ATOM 2384 N N . SER A 1 304 ? 9.992 -11.766 -19.484 1 95.12 304 SER A N 1
ATOM 2385 C CA . SER A 1 304 ? 10.398 -10.578 -20.234 1 95.12 304 SER A CA 1
ATOM 2386 C C . SER A 1 304 ? 9.633 -9.344 -19.766 1 95.12 304 SER A C 1
ATOM 2388 O O . SER A 1 304 ? 10.219 -8.289 -19.531 1 95.12 304 SER A O 1
ATOM 2390 N N . GLN A 1 305 ? 8.344 -9.5 -19.609 1 93.56 305 GLN A N 1
ATOM 2391 C CA . GLN A 1 305 ? 7.5 -8.406 -19.141 1 93.56 305 GLN A CA 1
ATOM 2392 C C . GLN A 1 305 ? 7.891 -7.977 -17.719 1 93.56 305 GLN A C 1
ATOM 2394 O O . GLN A 1 305 ? 7.902 -6.785 -17.406 1 93.56 305 GLN A O 1
ATOM 2399 N N . GLU A 1 306 ? 8.219 -8.938 -16.938 1 94.5 306 GLU A N 1
ATOM 2400 C CA . GLU A 1 306 ? 8.617 -8.641 -15.562 1 94.5 306 GLU A CA 1
ATOM 2401 C C . GLU A 1 306 ? 9.906 -7.832 -15.516 1 94.5 306 GLU A C 1
ATOM 2403 O O . GLU A 1 306 ? 10.016 -6.871 -14.75 1 94.5 306 GLU A O 1
ATOM 2408 N N . LEU A 1 307 ? 10.82 -8.234 -16.281 1 96.5 307 LEU A N 1
ATOM 2409 C CA . LEU A 1 307 ? 12.078 -7.5 -16.328 1 96.5 307 LEU A CA 1
ATOM 2410 C C . LEU A 1 307 ? 11.859 -6.062 -16.797 1 96.5 307 LEU A C 1
ATOM 2412 O O . LEU A 1 307 ? 12.375 -5.125 -16.188 1 96.5 307 LEU A O 1
ATOM 2416 N N . LEU A 1 308 ? 11.07 -5.891 -17.844 1 94.69 308 LEU A N 1
ATOM 2417 C CA . LEU A 1 308 ? 10.789 -4.555 -18.359 1 94.69 308 LEU A CA 1
ATOM 2418 C C . LEU A 1 308 ? 10.117 -3.695 -17.281 1 94.69 308 LEU A C 1
ATOM 2420 O O . LEU A 1 308 ? 10.453 -2.52 -17.125 1 94.69 308 LEU A O 1
ATOM 2424 N N . GLN A 1 309 ? 9.258 -4.297 -16.562 1 93.25 309 GLN A N 1
ATOM 2425 C CA . GLN A 1 309 ? 8.562 -3.584 -15.508 1 93.25 309 GLN A CA 1
ATOM 2426 C C . GLN A 1 309 ? 9.523 -3.189 -14.391 1 93.25 309 GLN A C 1
ATOM 2428 O O . GLN A 1 309 ? 9.453 -2.072 -13.867 1 93.25 309 GLN A O 1
ATOM 2433 N N . MET A 1 310 ? 10.43 -4.078 -14.016 1 95.5 310 MET A N 1
ATOM 2434 C CA . MET A 1 310 ? 11.375 -3.816 -12.93 1 95.5 310 MET A CA 1
ATOM 2435 C C . MET A 1 310 ? 12.336 -2.697 -13.312 1 95.5 310 MET A C 1
ATOM 2437 O O . MET A 1 310 ? 12.789 -1.939 -12.453 1 95.5 310 MET A O 1
ATOM 2441 N N . ILE A 1 311 ? 12.625 -2.617 -14.578 1 95.5 311 ILE A N 1
ATOM 2442 C CA . ILE A 1 311 ? 13.531 -1.578 -15.07 1 95.5 311 ILE A CA 1
ATOM 2443 C C . ILE A 1 311 ? 12.758 -0.272 -15.25 1 95.5 311 ILE A C 1
ATOM 2445 O O . ILE A 1 311 ? 13.328 0.814 -15.109 1 95.5 311 ILE A O 1
ATOM 2449 N N . GLY A 1 312 ? 11.5 -0.361 -15.5 1 93.56 312 GLY A N 1
ATOM 2450 C CA . GLY A 1 312 ? 10.68 0.806 -15.773 1 93.56 312 GLY A CA 1
ATOM 2451 C C . GLY A 1 312 ? 10.609 1.165 -17.25 1 93.56 312 GLY A C 1
ATOM 2452 O O . GLY A 1 312 ? 10.531 2.344 -17.594 1 93.56 312 GLY A O 1
ATOM 2453 N N . LEU A 1 313 ? 10.711 0.155 -18.125 1 92.75 313 LEU A N 1
ATOM 2454 C CA . LEU A 1 313 ? 10.688 0.384 -19.562 1 92.75 313 LEU A CA 1
ATOM 2455 C C . LEU A 1 313 ? 9.32 0.059 -20.156 1 92.75 313 LEU A C 1
ATOM 2457 O O . LEU A 1 313 ? 8.445 -0.447 -19.453 1 92.75 313 LEU A O 1
ATOM 2461 N N . ASP A 1 314 ? 9.18 0.437 -21.422 1 90.81 314 ASP A N 1
ATOM 2462 C CA . ASP A 1 314 ? 7.934 0.183 -22.141 1 90.81 314 ASP A CA 1
ATOM 2463 C C . ASP A 1 314 ? 7.684 -1.315 -22.297 1 90.81 314 ASP A C 1
ATOM 2465 O O . ASP A 1 314 ? 8.578 -2.061 -22.703 1 90.81 314 ASP A O 1
ATOM 2469 N N . PRO A 1 315 ? 6.441 -1.729 -22 1 88.88 315 PRO A N 1
ATOM 2470 C CA . PRO A 1 315 ? 6.121 -3.156 -22.094 1 88.88 315 PRO A CA 1
ATOM 2471 C C . PRO A 1 315 ? 6.223 -3.695 -23.516 1 88.88 315 PRO A C 1
ATOM 2473 O O . PRO A 1 315 ? 6.348 -4.906 -23.719 1 88.88 315 PRO A O 1
ATOM 2476 N N . ASP A 1 316 ? 6.211 -2.857 -24.5 1 87.75 316 ASP A N 1
ATOM 2477 C CA . ASP A 1 316 ? 6.223 -3.305 -25.891 1 87.75 316 ASP A CA 1
ATOM 2478 C C . ASP A 1 316 ? 7.648 -3.453 -26.406 1 87.75 316 ASP A C 1
ATOM 2480 O O . ASP A 1 316 ? 7.863 -3.889 -27.547 1 87.75 316 ASP A O 1
ATOM 2484 N N . LEU A 1 317 ? 8.578 -3.131 -25.578 1 89.56 317 LEU A N 1
ATOM 2485 C CA . LEU A 1 317 ? 9.969 -3.254 -25.984 1 89.56 317 LEU A CA 1
ATOM 2486 C C . LEU A 1 317 ? 10.383 -4.719 -26.078 1 89.56 317 LEU A C 1
ATOM 2488 O O . LEU A 1 317 ? 10.125 -5.496 -25.156 1 89.56 317 LEU A O 1
ATOM 2492 N N . HIS A 1 318 ? 10.953 -5.102 -27.172 1 90 318 HIS A N 1
ATOM 2493 C CA . HIS A 1 318 ? 11.461 -6.457 -27.344 1 90 318 HIS A CA 1
ATOM 2494 C C . HIS A 1 318 ? 12.938 -6.543 -26.953 1 90 318 HIS A C 1
ATOM 2496 O O . HIS A 1 318 ? 13.781 -5.852 -27.531 1 90 318 HIS A O 1
ATOM 2502 N N . ILE A 1 319 ? 13.18 -7.398 -25.953 1 91 319 ILE A N 1
ATOM 2503 C CA . ILE A 1 319 ? 14.547 -7.496 -25.453 1 91 319 ILE A CA 1
ATOM 2504 C C . ILE A 1 319 ? 15.055 -8.93 -25.594 1 91 319 ILE A C 1
ATOM 2506 O O . ILE A 1 319 ? 14.266 -9.867 -25.703 1 91 319 ILE A O 1
ATOM 2510 N N . SER A 1 320 ? 16.359 -9.031 -25.75 1 90.69 320 SER A N 1
ATOM 2511 C CA . SER A 1 320 ? 17.031 -10.328 -25.766 1 90.69 320 SER A CA 1
ATOM 2512 C C . SER A 1 320 ? 18.156 -10.375 -24.719 1 90.69 320 SER A C 1
ATOM 2514 O O . SER A 1 320 ? 18.797 -9.359 -24.453 1 90.69 320 SER A O 1
ATOM 2516 N N . VAL A 1 321 ? 18.234 -11.508 -24.062 1 90 321 VAL A N 1
ATOM 2517 C CA . VAL A 1 321 ? 19.266 -11.734 -23.062 1 90 321 VAL A CA 1
ATOM 2518 C C . VAL A 1 321 ? 20.125 -12.938 -23.469 1 90 321 VAL A C 1
ATOM 2520 O O . VAL A 1 321 ? 19.719 -13.742 -24.297 1 90 321 VAL A O 1
ATOM 2523 N N . PRO A 1 322 ? 21.328 -12.984 -22.922 1 88.94 322 PRO A N 1
ATOM 2524 C CA . PRO A 1 322 ? 22.156 -14.156 -23.219 1 88.94 322 PRO A CA 1
ATOM 2525 C C . PRO A 1 322 ? 21.5 -15.461 -22.797 1 88.94 322 PRO A C 1
ATOM 2527 O O . PRO A 1 322 ? 20.609 -15.461 -21.938 1 88.94 322 PRO A O 1
ATOM 2530 N N . SER A 1 323 ? 21.938 -16.531 -23.391 1 86.81 323 SER A N 1
ATOM 2531 C CA . SER A 1 323 ? 21.328 -17.844 -23.141 1 86.81 323 SER A CA 1
ATOM 2532 C C . SER A 1 323 ? 21.891 -18.5 -21.891 1 86.81 323 SER A C 1
ATOM 2534 O O . SER A 1 323 ? 21.344 -19.484 -21.406 1 86.81 323 SER A O 1
ATOM 2536 N N . ASP A 1 324 ? 22.984 -17.969 -21.422 1 86.81 324 ASP A N 1
ATOM 2537 C CA . ASP A 1 324 ? 23.625 -18.578 -20.266 1 86.81 324 ASP A CA 1
ATOM 2538 C C . ASP A 1 324 ? 24.266 -17.516 -19.375 1 86.81 324 ASP A C 1
ATOM 2540 O O . ASP A 1 324 ? 24.328 -16.344 -19.75 1 86.81 324 ASP A O 1
ATOM 2544 N N . VAL A 1 325 ? 24.547 -18.016 -18.141 1 90.12 325 VAL A N 1
ATOM 2545 C CA . VAL A 1 325 ? 25.266 -17.188 -17.188 1 90.12 325 VAL A CA 1
ATOM 2546 C C . VAL A 1 325 ? 26.641 -17.797 -16.906 1 90.12 325 VAL A C 1
ATOM 2548 O O . VAL A 1 325 ? 26.766 -19.016 -16.797 1 90.12 325 VAL A O 1
ATOM 2551 N N . THR A 1 326 ? 27.609 -16.922 -16.844 1 85.31 326 THR A N 1
ATOM 2552 C CA . THR A 1 326 ? 28.969 -17.422 -16.656 1 85.31 326 THR A CA 1
ATOM 2553 C C . THR A 1 326 ? 29.422 -17.203 -15.219 1 85.31 326 THR A C 1
ATOM 2555 O O . THR A 1 326 ? 29.188 -16.141 -14.648 1 85.31 326 THR A O 1
ATOM 2558 N N . ILE A 1 327 ? 29.953 -18.328 -14.68 1 88.88 327 ILE A N 1
ATOM 2559 C CA . ILE A 1 327 ? 30.609 -18.234 -13.375 1 88.88 327 ILE A CA 1
ATOM 2560 C C . ILE A 1 327 ? 32.125 -18.438 -13.531 1 88.88 327 ILE A C 1
ATOM 2562 O O . ILE A 1 327 ? 32.562 -19.5 -13.961 1 88.88 327 ILE A O 1
ATOM 2566 N N . LYS A 1 328 ? 32.844 -17.406 -13.211 1 83.25 328 LYS A N 1
ATOM 2567 C CA . LYS A 1 328 ? 34.281 -17.5 -13.367 1 83.25 328 LYS A CA 1
ATOM 2568 C C . LYS A 1 328 ? 34.906 -18.297 -12.227 1 83.25 328 LYS A C 1
ATOM 2570 O O . LYS A 1 328 ? 35.75 -19.172 -12.461 1 83.25 328 LYS A O 1
ATOM 2575 N N . GLU A 1 329 ? 34.531 -17.922 -11.008 1 88.94 329 GLU A N 1
ATOM 2576 C CA . GLU A 1 329 ? 35.031 -18.594 -9.82 1 88.94 329 GLU A CA 1
ATOM 2577 C C . GLU A 1 329 ? 33.969 -18.734 -8.75 1 88.94 329 GLU A C 1
ATOM 2579 O O . GLU A 1 329 ? 33.156 -17.812 -8.547 1 88.94 329 GLU A O 1
ATOM 2584 N N . ILE A 1 330 ? 34.031 -19.891 -8.141 1 93 330 ILE A N 1
ATOM 2585 C CA . ILE A 1 330 ? 33.125 -20.094 -7.031 1 93 330 ILE A CA 1
ATOM 2586 C C . ILE A 1 330 ? 33.688 -19.453 -5.77 1 93 330 ILE A C 1
ATOM 2588 O O . ILE A 1 330 ? 34.781 -19.75 -5.348 1 93 330 ILE A O 1
ATOM 2592 N N . ILE A 1 331 ? 32.969 -18.547 -5.25 1 92.75 331 ILE A N 1
ATOM 2593 C CA . ILE A 1 331 ? 33.438 -17.812 -4.07 1 92.75 331 ILE A CA 1
ATOM 2594 C C . ILE A 1 331 ? 32.438 -18.016 -2.932 1 92.75 331 ILE A C 1
ATOM 2596 O O . ILE A 1 331 ? 31.219 -17.875 -3.129 1 92.75 331 ILE A O 1
ATOM 2600 N N . VAL A 1 332 ? 32.969 -18.406 -1.752 1 95.69 332 VAL A N 1
ATOM 2601 C CA . VAL A 1 332 ? 32.188 -18.406 -0.519 1 95.69 332 VAL A CA 1
ATOM 2602 C C . VAL A 1 332 ? 32.719 -17.344 0.441 1 95.69 332 VAL A C 1
ATOM 2604 O O . VAL A 1 332 ? 33.844 -17.484 0.955 1 95.69 332 VAL A O 1
ATOM 2607 N N . PRO A 1 333 ? 31.938 -16.328 0.667 1 96.25 333 PRO A N 1
ATOM 2608 C CA . PRO A 1 333 ? 32.438 -15.258 1.534 1 96.25 333 PRO A CA 1
ATOM 2609 C C . PRO A 1 333 ? 32.688 -15.727 2.965 1 96.25 333 PRO A C 1
ATOM 2611 O O . PRO A 1 333 ? 32.031 -16.656 3.439 1 96.25 333 PRO A O 1
ATOM 2614 N N . ASP A 1 334 ? 33.625 -14.992 3.648 1 97.12 334 ASP A N 1
ATOM 2615 C CA . ASP A 1 334 ? 33.969 -15.312 5.031 1 97.12 334 ASP A CA 1
ATOM 2616 C C . ASP A 1 334 ? 32.875 -14.836 5.984 1 97.12 334 ASP A C 1
ATOM 2618 O O . ASP A 1 334 ? 32.406 -13.703 5.887 1 97.12 334 ASP A O 1
ATOM 2622 N N . LEU A 1 335 ? 32.5 -15.75 6.84 1 97.69 335 LEU A N 1
ATOM 2623 C CA . LEU A 1 335 ? 31.391 -15.477 7.73 1 97.69 335 LEU A CA 1
ATOM 2624 C C . LEU A 1 335 ? 31.703 -14.305 8.648 1 97.69 335 LEU A C 1
ATOM 2626 O O . LEU A 1 335 ? 30.938 -13.344 8.727 1 97.69 335 LEU A O 1
ATOM 2630 N N . GLN A 1 336 ? 32.844 -14.336 9.328 1 97.75 336 GLN A N 1
ATOM 2631 C CA . GLN A 1 336 ? 33.188 -13.312 10.312 1 97.75 336 GLN A CA 1
ATOM 2632 C C . GLN A 1 336 ? 33.375 -11.945 9.648 1 97.75 336 GLN A C 1
ATOM 2634 O O . GLN A 1 336 ? 32.906 -10.93 10.164 1 97.75 336 GLN A O 1
ATOM 2639 N N . GLU A 1 337 ? 34.031 -11.953 8.57 1 97.44 337 GLU A N 1
ATOM 2640 C CA . GLU A 1 337 ? 34.188 -10.711 7.816 1 97.44 337 GLU A CA 1
ATOM 2641 C C . GLU A 1 337 ? 32.844 -10.164 7.348 1 97.44 337 GLU A C 1
ATOM 2643 O O . GLU A 1 337 ? 32.625 -8.953 7.418 1 97.44 337 GLU A O 1
ATOM 2648 N N . SER A 1 338 ? 31.984 -11.039 6.883 1 98.31 338 SER A N 1
ATOM 2649 C CA . SER A 1 338 ? 30.656 -10.625 6.406 1 98.31 338 SER A CA 1
ATOM 2650 C C . SER A 1 338 ? 29.812 -10.055 7.543 1 98.31 338 SER A C 1
ATOM 2652 O O . SER A 1 338 ? 29.094 -9.07 7.352 1 98.31 338 SER A O 1
ATOM 2654 N N . ILE A 1 339 ? 29.922 -10.656 8.695 1 98.38 339 ILE A N 1
ATOM 2655 C CA . ILE A 1 339 ? 29.188 -10.156 9.859 1 98.38 339 ILE A CA 1
ATOM 2656 C C . ILE A 1 339 ? 29.672 -8.758 10.219 1 98.38 339 ILE A C 1
ATOM 2658 O O . ILE A 1 339 ? 28.875 -7.855 10.469 1 98.38 339 ILE A O 1
ATOM 2662 N N . ALA A 1 340 ? 30.953 -8.562 10.188 1 97.81 340 ALA A N 1
ATOM 2663 C CA . ALA A 1 340 ? 31.531 -7.258 10.508 1 97.81 340 ALA A CA 1
ATOM 2664 C C . ALA A 1 340 ? 31.078 -6.191 9.516 1 97.81 340 ALA A C 1
ATOM 2666 O O . ALA A 1 340 ? 30.703 -5.086 9.922 1 97.81 340 ALA A O 1
ATOM 2667 N N . ILE A 1 341 ? 31.078 -6.531 8.266 1 97.75 341 ILE A N 1
ATOM 2668 C CA . ILE A 1 341 ? 30.641 -5.602 7.234 1 97.75 341 ILE A CA 1
ATOM 2669 C C . ILE A 1 341 ? 29.172 -5.273 7.426 1 97.75 341 ILE A C 1
ATOM 2671 O O . ILE A 1 341 ? 28.766 -4.109 7.355 1 97.75 341 ILE A O 1
ATOM 2675 N N . ALA A 1 342 ? 28.281 -6.293 7.695 1 98.25 342 ALA A N 1
ATOM 2676 C CA . ALA A 1 342 ? 26.844 -6.105 7.875 1 98.25 342 ALA A CA 1
ATOM 2677 C C . ALA A 1 342 ? 26.562 -5.18 9.047 1 98.25 342 ALA A C 1
ATOM 2679 O O . ALA A 1 342 ? 25.688 -4.301 8.961 1 98.25 342 ALA A O 1
ATOM 2680 N N . LEU A 1 343 ? 27.328 -5.348 10.117 1 97.5 343 LEU A N 1
ATOM 2681 C CA . LEU A 1 343 ? 27.109 -4.551 11.32 1 97.5 343 LEU A CA 1
ATOM 2682 C C . LEU A 1 343 ? 27.516 -3.098 11.094 1 97.5 343 LEU A C 1
ATOM 2684 O O . LEU A 1 343 ? 27 -2.195 11.758 1 97.5 343 LEU A O 1
ATOM 2688 N N . SER A 1 344 ? 28.312 -2.848 10.086 1 96.06 344 SER A N 1
ATOM 2689 C CA . SER A 1 344 ? 28.812 -1.499 9.828 1 96.06 344 SER A CA 1
ATOM 2690 C C . SER A 1 344 ? 28.016 -0.813 8.727 1 96.06 344 SER A C 1
ATOM 2692 O O . SER A 1 344 ? 27.984 0.416 8.648 1 96.06 344 SER A O 1
ATOM 2694 N N . HIS A 1 345 ? 27.297 -1.68 7.871 1 94.75 345 HIS A N 1
ATOM 2695 C CA . HIS A 1 345 ? 26.766 -1.053 6.664 1 94.75 345 HIS A CA 1
ATOM 2696 C C . HIS A 1 345 ? 25.281 -1.33 6.512 1 94.75 345 HIS A C 1
ATOM 2698 O O . HIS A 1 345 ? 24.609 -0.68 5.711 1 94.75 345 HIS A O 1
ATOM 2704 N N . ASN A 1 346 ? 24.75 -2.289 7.312 1 96.44 346 ASN A N 1
ATOM 2705 C CA . ASN A 1 346 ? 23.344 -2.639 7.137 1 96.44 346 ASN A CA 1
ATOM 2706 C C . ASN A 1 346 ? 22.422 -1.502 7.57 1 96.44 346 ASN A C 1
ATOM 2708 O O . ASN A 1 346 ? 22.453 -1.069 8.719 1 96.44 346 ASN A O 1
ATOM 2712 N N . THR A 1 347 ? 21.609 -1.062 6.652 1 95.12 347 THR A N 1
ATOM 2713 C CA . THR A 1 347 ? 20.797 0.13 6.844 1 95.12 347 THR A CA 1
ATOM 2714 C C . THR A 1 347 ? 19.797 -0.076 7.984 1 95.12 347 THR A C 1
ATOM 2716 O O . THR A 1 347 ? 19.609 0.815 8.812 1 95.12 347 THR A O 1
ATOM 2719 N N . GLN A 1 348 ? 19.203 -1.228 8.062 1 95.19 348 GLN A N 1
ATOM 2720 C CA . GLN A 1 348 ? 18.203 -1.491 9.086 1 95.19 348 GLN A CA 1
ATOM 2721 C C . GLN A 1 348 ? 18.812 -1.489 10.484 1 95.19 348 GLN A C 1
ATOM 2723 O O . GLN A 1 348 ? 18.219 -0.954 11.422 1 95.19 348 GLN A O 1
ATOM 2728 N N . TYR A 1 349 ? 20.016 -2.025 10.617 1 96.56 349 TYR A N 1
ATOM 2729 C CA . TYR A 1 349 ? 20.688 -2.064 11.906 1 96.56 349 TYR A CA 1
ATOM 2730 C C . TYR A 1 349 ? 21.141 -0.668 12.328 1 96.56 349 TYR A C 1
ATOM 2732 O O . TYR A 1 349 ? 20.953 -0.277 13.484 1 96.56 349 TYR A O 1
ATOM 2740 N N . LEU A 1 350 ? 21.656 0.05 11.398 1 96.12 350 LEU A N 1
ATOM 2741 C CA . LEU A 1 350 ? 22.094 1.409 11.688 1 96.12 350 LEU A CA 1
ATOM 2742 C C . LEU A 1 350 ? 20.906 2.303 12.047 1 96.12 350 LEU A C 1
ATOM 2744 O O . LEU A 1 350 ? 21.047 3.197 12.891 1 96.12 350 LEU A O 1
ATOM 2748 N N . ALA A 1 351 ? 19.75 2.074 11.414 1 95.88 351 ALA A N 1
ATOM 2749 C CA . ALA A 1 351 ? 18.547 2.812 11.75 1 95.88 351 ALA A CA 1
ATOM 2750 C C . ALA A 1 351 ? 18.141 2.561 13.203 1 95.88 351 ALA A C 1
ATOM 2752 O O . ALA A 1 351 ? 17.703 3.479 13.898 1 95.88 351 ALA A O 1
ATOM 2753 N N . GLN A 1 352 ? 18.281 1.34 13.656 1 95.88 352 GLN A N 1
ATOM 2754 C CA . GLN A 1 352 ? 17.953 1.01 15.039 1 95.88 352 GLN A CA 1
ATOM 2755 C C . GLN A 1 352 ? 18.906 1.69 16.016 1 95.88 352 GLN A C 1
ATOM 2757 O O . GLN A 1 352 ? 18.516 2.123 17.094 1 95.88 352 GLN A O 1
ATOM 2762 N N . LYS A 1 353 ? 20.141 1.765 15.672 1 95.88 353 LYS A N 1
ATOM 2763 C CA . LYS A 1 353 ? 21.125 2.48 16.484 1 95.88 353 LYS A CA 1
ATOM 2764 C C . LYS A 1 353 ? 20.75 3.955 16.625 1 95.88 353 LYS A C 1
ATOM 2766 O O . LYS A 1 353 ? 20.844 4.527 17.703 1 95.88 353 LYS A O 1
ATOM 2771 N N . MET A 1 354 ? 20.297 4.5 15.516 1 95.06 354 MET A N 1
ATOM 2772 C CA . MET A 1 354 ? 19.906 5.906 15.531 1 95.06 354 MET A CA 1
ATOM 2773 C C . MET A 1 354 ? 18.641 6.117 16.359 1 95.06 354 MET A C 1
ATOM 2775 O O . MET A 1 354 ? 18.5 7.141 17.016 1 95.06 354 MET A O 1
ATOM 2779 N N . ALA A 1 355 ? 17.719 5.156 16.281 1 93.88 355 ALA A N 1
ATOM 2780 C CA . ALA A 1 355 ? 16.516 5.227 17.109 1 93.88 355 ALA A CA 1
ATOM 2781 C C . ALA A 1 355 ? 16.859 5.246 18.594 1 93.88 355 ALA A C 1
ATOM 2783 O O . ALA A 1 355 ? 16.234 5.973 19.375 1 93.88 355 ALA A O 1
ATOM 2784 N N . LEU A 1 356 ? 17.844 4.488 18.984 1 96.5 356 LEU A N 1
ATOM 2785 C CA . LEU A 1 356 ? 18.297 4.477 20.375 1 96.5 356 LEU A CA 1
ATOM 2786 C C . LEU A 1 356 ? 18.828 5.844 20.781 1 96.5 356 LEU A C 1
ATOM 2788 O O . LEU A 1 356 ? 18.5 6.352 21.859 1 96.5 356 LEU A O 1
ATOM 2792 N N . ARG A 1 357 ? 19.562 6.48 19.938 1 95.5 357 ARG A N 1
ATOM 2793 C CA . ARG A 1 357 ? 20.109 7.809 20.203 1 95.5 357 ARG A CA 1
ATOM 2794 C C . ARG A 1 357 ? 18.984 8.836 20.344 1 95.5 357 ARG A C 1
ATOM 2796 O O . ARG A 1 357 ? 19.047 9.711 21.219 1 95.5 357 ARG A O 1
ATOM 2803 N N . ALA A 1 358 ? 18.016 8.727 19.484 1 96 358 ALA A N 1
ATOM 2804 C CA . ALA A 1 358 ? 16.875 9.633 19.547 1 96 358 ALA A CA 1
ATOM 2805 C C . ALA A 1 358 ? 16.125 9.461 20.859 1 96 358 ALA A C 1
ATOM 2807 O O . ALA A 1 358 ? 15.695 10.445 21.484 1 96 358 ALA A O 1
ATOM 2808 N N . ASP A 1 359 ? 15.992 8.25 21.266 1 96.19 359 ASP A N 1
ATOM 2809 C CA . ASP A 1 359 ? 15.273 7.984 22.516 1 96.19 359 ASP A CA 1
ATOM 2810 C C . ASP A 1 359 ? 16.078 8.438 23.719 1 96.19 359 ASP A C 1
ATOM 2812 O O . ASP A 1 359 ? 15.516 8.836 24.734 1 96.19 359 ASP A O 1
ATOM 2816 N N . GLU A 1 360 ? 17.406 8.398 23.656 1 97.06 360 GLU A N 1
ATOM 2817 C CA . GLU A 1 360 ? 18.25 8.969 24.719 1 97.06 360 GLU A CA 1
ATOM 2818 C C . GLU A 1 360 ? 18.031 10.469 24.844 1 97.06 360 GLU A C 1
ATOM 2820 O O . GLU A 1 360 ? 17.922 10.992 25.953 1 97.06 360 GLU A O 1
ATOM 2825 N N . ARG A 1 361 ? 17.922 11.086 23.719 1 96.56 361 ARG A N 1
ATOM 2826 C CA . ARG A 1 361 ? 17.641 12.516 23.734 1 96.56 361 ARG A CA 1
ATOM 2827 C C . ARG A 1 361 ? 16.25 12.805 24.297 1 96.56 361 ARG A C 1
ATOM 2829 O O . ARG A 1 361 ? 16.062 13.742 25.062 1 96.56 361 ARG A O 1
ATOM 2836 N N . ALA A 1 362 ? 15.273 12.008 23.891 1 96.94 362 ALA A N 1
ATOM 2837 C CA . ALA A 1 362 ? 13.914 12.172 24.375 1 96.94 362 ALA A CA 1
ATOM 2838 C C . ALA A 1 362 ? 13.852 12.016 25.891 1 96.94 362 ALA A C 1
ATOM 2840 O O . ALA A 1 362 ? 13.109 12.727 26.578 1 96.94 362 ALA A O 1
ATOM 2841 N N . TYR A 1 363 ? 14.633 11.125 26.438 1 97.12 363 TYR A N 1
ATOM 2842 C CA . TYR A 1 363 ? 14.734 10.93 27.875 1 97.12 363 TYR A CA 1
ATOM 2843 C C . TYR A 1 363 ? 15.289 12.172 28.562 1 97.12 363 TYR A C 1
ATOM 2845 O O . TYR A 1 363 ? 14.773 12.602 29.594 1 97.12 363 TYR A O 1
ATOM 2853 N N . THR A 1 364 ? 16.266 12.742 27.984 1 96.5 364 THR A N 1
ATOM 2854 C CA . THR A 1 364 ? 16.875 13.945 28.547 1 96.5 364 THR A CA 1
ATOM 2855 C C . THR A 1 364 ? 15.891 15.102 28.547 1 96.5 364 THR A C 1
ATOM 2857 O O . THR A 1 364 ? 15.812 15.859 29.516 1 96.5 364 THR A O 1
ATOM 2860 N N . VAL A 1 365 ? 15.109 15.172 27.484 1 96.44 365 VAL A N 1
ATOM 2861 C CA . VAL A 1 365 ? 14.109 16.234 27.391 1 96.44 365 VAL A CA 1
ATOM 2862 C C . VAL A 1 365 ? 13.016 16 28.422 1 96.44 365 VAL A C 1
ATOM 2864 O O . VAL A 1 365 ? 12.578 16.938 29.094 1 96.44 365 VAL A O 1
ATOM 2867 N N . ALA A 1 366 ? 12.594 14.766 28.547 1 96.25 366 ALA A N 1
ATOM 2868 C CA . ALA A 1 366 ? 11.555 14.438 29.516 1 96.25 366 ALA A CA 1
ATOM 2869 C C . ALA A 1 366 ? 12.031 14.711 30.938 1 96.25 366 ALA A C 1
ATOM 2871 O O . ALA A 1 366 ? 11.242 15.133 31.797 1 96.25 366 ALA A O 1
ATOM 2872 N N . LYS A 1 367 ? 13.25 14.5 31.25 1 95.56 367 LYS A N 1
ATOM 2873 C CA . LYS A 1 367 ? 13.828 14.805 32.562 1 95.56 367 LYS A CA 1
ATOM 2874 C C . LYS A 1 367 ? 13.805 16.312 32.812 1 95.56 367 LYS A C 1
ATOM 2876 O O . LYS A 1 367 ? 13.484 16.734 33.938 1 95.56 367 LYS A O 1
ATOM 2881 N N . ASN A 1 368 ? 14.141 17.047 31.812 1 95.81 368 ASN A N 1
ATOM 2882 C CA . ASN A 1 368 ? 14.094 18.5 31.938 1 95.81 368 ASN A CA 1
ATOM 2883 C C . ASN A 1 368 ? 12.68 19 32.219 1 95.81 368 ASN A C 1
ATOM 2885 O O . ASN A 1 368 ? 12.477 19.938 32.969 1 95.81 368 ASN A O 1
ATOM 2889 N N . GLN A 1 369 ? 11.695 18.297 31.609 1 94.31 369 GLN A N 1
ATOM 2890 C CA . GLN A 1 369 ? 10.297 18.719 31.734 1 94.31 369 GLN A CA 1
ATOM 2891 C C . GLN A 1 369 ? 9.773 18.484 33.156 1 94.31 369 GLN A C 1
ATOM 2893 O O . GLN A 1 369 ? 8.719 19 33.531 1 94.31 369 GLN A O 1
ATOM 2898 N N . GLN A 1 370 ? 10.57 17.766 34 1 93.75 370 GLN A N 1
ATOM 2899 C CA . GLN A 1 370 ? 10.164 17.5 35.375 1 93.75 370 GLN A CA 1
ATOM 2900 C C . GLN A 1 370 ? 10.5 18.672 36.281 1 93.75 370 GLN A C 1
ATOM 2902 O O . GLN A 1 370 ? 10 18.766 37.406 1 93.75 370 GLN A O 1
ATOM 2907 N N . LEU A 1 371 ? 11.289 19.562 35.75 1 94.5 371 LEU A N 1
ATOM 2908 C CA . LEU A 1 371 ? 11.75 20.672 36.562 1 94.5 371 LEU A CA 1
ATOM 2909 C C . LEU A 1 371 ? 10.656 21.734 36.719 1 94.5 371 LEU A C 1
ATOM 2911 O O . LEU A 1 371 ? 9.711 21.75 35.906 1 94.5 371 LEU A O 1
ATOM 2915 N N . TRP A 1 372 ? 10.875 22.578 37.688 1 94.88 372 TRP A N 1
ATOM 2916 C CA . TRP A 1 372 ? 9.984 23.719 37.844 1 94.88 372 TRP A CA 1
ATOM 2917 C C . TRP A 1 372 ? 10.156 24.719 36.719 1 94.88 372 TRP A C 1
ATOM 2919 O O . TRP A 1 372 ? 11.219 24.781 36.094 1 94.88 372 TRP A O 1
ATOM 2929 N N . GLN A 1 373 ? 9.023 25.391 36.406 1 94.62 373 GLN A N 1
ATOM 2930 C CA . GLN A 1 373 ? 9.133 26.422 35.375 1 94.62 373 GLN A CA 1
ATOM 2931 C C . GLN A 1 373 ? 9.523 27.766 36 1 94.62 373 GLN A C 1
ATOM 2933 O O . GLN A 1 373 ? 8.758 28.344 36.781 1 94.62 373 GLN A O 1
ATOM 2938 N N . LEU A 1 374 ? 10.766 28.156 35.812 1 95.88 374 LEU A N 1
ATOM 2939 C CA . LEU A 1 374 ? 11.273 29.453 36.25 1 95.88 374 LEU A CA 1
ATOM 2940 C C . LEU A 1 374 ? 11.688 30.312 35.062 1 95.88 374 LEU A C 1
ATOM 2942 O O . LEU A 1 374 ? 12.656 29.984 34.375 1 95.88 374 LEU A O 1
ATOM 2946 N N . ASP A 1 375 ? 10.883 31.359 34.844 1 96.06 375 ASP A N 1
ATOM 2947 C CA . ASP A 1 375 ? 11.164 32.219 33.688 1 96.06 375 ASP A CA 1
ATOM 2948 C C . ASP A 1 375 ? 11.508 33.656 34.156 1 96.06 375 ASP A C 1
ATOM 2950 O O . ASP A 1 375 ? 10.922 34.156 35.094 1 96.06 375 ASP A O 1
ATOM 2954 N N . LEU A 1 376 ? 12.578 34.188 33.469 1 96.56 376 LEU A N 1
ATOM 2955 C CA . LEU A 1 376 ? 12.922 35.594 33.594 1 96.56 376 LEU A CA 1
ATOM 2956 C C . LEU A 1 376 ? 12.531 36.375 32.344 1 96.56 376 LEU A C 1
ATOM 2958 O O . LEU A 1 376 ? 12.922 36 31.234 1 96.56 376 LEU A O 1
ATOM 2962 N N . ALA A 1 377 ? 11.664 37.25 32.5 1 95.56 377 ALA A N 1
ATOM 2963 C CA . ALA A 1 377 ? 11.219 38 31.344 1 95.56 377 ALA A CA 1
ATOM 2964 C C . ALA A 1 377 ? 11.492 39.5 31.531 1 95.56 377 ALA A C 1
ATOM 2966 O O . ALA A 1 377 ? 11.367 40.031 32.656 1 95.56 377 ALA A O 1
ATOM 2967 N N . GLY A 1 378 ? 12.055 40.156 30.531 1 93.5 378 GLY A N 1
ATOM 2968 C CA . GLY A 1 378 ? 12.203 41.594 30.453 1 93.5 378 GLY A CA 1
ATOM 2969 C C . GLY A 1 378 ? 11.43 42.219 29.297 1 93.5 378 GLY A C 1
ATOM 2970 O O . GLY A 1 378 ? 11.367 41.656 28.203 1 93.5 378 GLY A O 1
ATOM 2971 N N . THR A 1 379 ? 10.719 43.219 29.609 1 92.25 379 THR A N 1
ATOM 2972 C CA . THR A 1 379 ? 9.992 43.906 28.562 1 92.25 379 THR A CA 1
ATOM 2973 C C . THR A 1 379 ? 10.305 45.406 28.594 1 92.25 379 THR A C 1
ATOM 2975 O O . THR A 1 379 ? 10.508 45.969 29.672 1 92.25 379 THR A O 1
ATOM 2978 N N . VAL A 1 380 ? 10.586 46 27.484 1 89.25 380 VAL A N 1
ATOM 2979 C CA . VAL A 1 380 ? 10.742 47.438 27.328 1 89.25 380 VAL A CA 1
ATOM 2980 C C . VAL A 1 380 ? 9.68 47.969 26.344 1 89.25 380 VAL A C 1
ATOM 2982 O O . VAL A 1 380 ? 9.555 47.469 25.234 1 89.25 380 VAL A O 1
ATOM 2985 N N . GLN A 1 381 ? 8.898 48.812 26.875 1 85.94 381 GLN A N 1
ATOM 2986 C CA . GLN A 1 381 ? 7.867 49.438 26.047 1 85.94 381 GLN A CA 1
ATOM 2987 C C . GLN A 1 381 ? 8.117 50.938 25.906 1 85.94 381 GLN A C 1
ATOM 2989 O O . GLN A 1 381 ? 8.312 51.625 26.891 1 85.94 381 GLN A O 1
ATOM 2994 N N . GLY A 1 382 ? 8.266 51.312 24.719 1 77.75 382 GLY A N 1
ATOM 2995 C CA . GLY A 1 382 ? 8.477 52.75 24.484 1 77.75 382 GLY A CA 1
ATOM 2996 C C . GLY A 1 382 ? 7.395 53.375 23.625 1 77.75 382 GLY A C 1
ATOM 2997 O O . GLY A 1 382 ? 6.93 52.781 22.656 1 77.75 382 GLY A O 1
ATOM 2998 N N . GLY A 1 383 ? 6.723 54.5 24.031 1 70.88 383 GLY A N 1
ATOM 2999 C CA . GLY A 1 383 ? 5.754 55.219 23.234 1 70.88 383 GLY A CA 1
ATOM 3000 C C . GLY A 1 383 ? 4.988 56.25 24.016 1 70.88 383 GLY A C 1
ATOM 3001 O O . GLY A 1 383 ? 5.25 56.469 25.203 1 70.88 383 GLY A O 1
ATOM 3002 N N . ALA A 1 384 ? 4.246 57.219 23.406 1 58 384 ALA A N 1
ATOM 3003 C CA . ALA A 1 384 ? 3.531 58.312 24.047 1 58 384 ALA A CA 1
ATOM 3004 C C . ALA A 1 384 ? 2.256 57.812 24.719 1 58 384 ALA A C 1
ATOM 3006 O O . ALA A 1 384 ? 1.296 57.438 24.047 1 58 384 ALA A O 1
ATOM 3007 N N . VAL A 1 385 ? 2.297 57.094 25.844 1 53.97 385 VAL A N 1
ATOM 3008 C CA . VAL A 1 385 ? 1.071 56.594 26.469 1 53.97 385 VAL A CA 1
ATOM 3009 C C . VAL A 1 385 ? 0.06 57.75 26.594 1 53.97 385 VAL A C 1
ATOM 3011 O O . VAL A 1 385 ? -1.135 57.531 26.359 1 53.97 385 VAL A O 1
ATOM 3014 N N . ASN A 1 386 ? 0.374 58.719 27.531 1 46.91 386 ASN A N 1
ATOM 3015 C CA . ASN A 1 386 ? -0.587 59.719 27.984 1 46.91 386 ASN A CA 1
ATOM 3016 C C . ASN A 1 386 ? -0.251 61.094 27.453 1 46.91 386 ASN A C 1
ATOM 3018 O O . ASN A 1 386 ? 0.371 61.906 28.141 1 46.91 386 ASN A O 1
ATOM 3022 N N . ASP A 1 387 ? 0.083 61.25 26.234 1 43.75 387 ASP A N 1
ATOM 3023 C CA . ASP A 1 387 ? 0.266 62.688 26.062 1 43.75 387 ASP A CA 1
ATOM 3024 C C . ASP A 1 387 ? -1.073 63.406 26.094 1 43.75 387 ASP A C 1
ATOM 3026 O O . ASP A 1 387 ? -1.886 63.281 25.172 1 43.75 387 ASP A O 1
ATOM 3030 N N . VAL A 1 388 ? -1.535 63.812 27.234 1 43 388 VAL A N 1
ATOM 3031 C CA . VAL A 1 388 ? -2.695 64.688 27.438 1 43 388 VAL A CA 1
ATOM 3032 C C . VAL A 1 388 ? -2.596 65.875 26.531 1 43 388 VAL A C 1
ATOM 3034 O O . VAL A 1 388 ? -3.57 66.625 26.359 1 43 388 VAL A O 1
ATOM 3037 N N . THR A 1 389 ? -1.277 66.312 26.25 1 44.5 389 THR A N 1
ATOM 3038 C CA . THR A 1 389 ? -1.197 67.625 25.656 1 44.5 389 THR A CA 1
ATOM 3039 C C . THR A 1 389 ? -1.348 67.562 24.141 1 44.5 389 THR A C 1
ATOM 3041 O O . THR A 1 389 ? -1.431 68.562 23.469 1 44.5 389 THR A O 1
ATOM 3044 N N . GLY A 1 390 ? -1.963 66.562 23.484 1 45.03 390 GLY A N 1
ATOM 3045 C CA . GLY A 1 390 ? -2.352 66.438 22.078 1 45.03 390 GLY A CA 1
ATOM 3046 C C . GLY A 1 390 ? -1.188 66.625 21.125 1 45.03 390 GLY A C 1
ATOM 3047 O O . GLY A 1 390 ? -1.376 66.688 19.906 1 45.03 390 GLY A O 1
ATOM 3048 N N . THR A 1 391 ? -0.048 67.188 21.438 1 45.62 391 THR A N 1
ATOM 3049 C CA . THR A 1 391 ? 0.853 67.75 20.438 1 45.62 391 THR A CA 1
ATOM 3050 C C . THR A 1 391 ? 1.712 66.688 19.797 1 45.62 391 THR A C 1
ATOM 3052 O O . THR A 1 391 ? 2.303 66.938 18.734 1 45.62 391 THR A O 1
ATOM 3055 N N . SER A 1 392 ? 2.182 65.688 20.391 1 46.53 392 SER A N 1
ATOM 3056 C CA . SER A 1 392 ? 3.162 64.812 19.719 1 46.53 392 SER A CA 1
ATOM 3057 C C . SER A 1 392 ? 2.539 63.5 19.266 1 46.53 392 SER A C 1
ATOM 3059 O O . SER A 1 392 ? 2.566 62.531 20.016 1 46.53 392 SER A O 1
ATOM 3061 N N . SER A 1 393 ? 1.685 63.469 18.328 1 50.44 393 SER A N 1
ATOM 3062 C CA . SER A 1 393 ? 0.918 62.375 17.703 1 50.44 393 SER A CA 1
ATOM 3063 C C . SER A 1 393 ? 1.71 61.75 16.562 1 50.44 393 SER A C 1
ATOM 3065 O O . SER A 1 393 ? 2.512 62.406 15.906 1 50.44 393 SER A O 1
ATOM 3067 N N . GLY A 1 394 ? 1.965 60.344 16.547 1 54.62 394 GLY A N 1
ATOM 3068 C CA . GLY A 1 394 ? 2.492 59.625 15.398 1 54.62 394 GLY A CA 1
ATOM 3069 C C . GLY A 1 394 ? 3.725 58.812 15.734 1 54.62 394 GLY A C 1
ATOM 3070 O O . GLY A 1 394 ? 3.992 58.531 16.906 1 54.62 394 GLY A O 1
ATOM 3071 N N . LEU A 1 395 ? 4.555 58.281 14.703 1 59.88 395 LEU A N 1
ATOM 3072 C CA . LEU A 1 395 ? 5.754 57.469 14.773 1 59.88 395 LEU A CA 1
ATOM 3073 C C . LEU A 1 395 ? 6.871 58.188 15.523 1 59.88 395 LEU A C 1
ATOM 3075 O O . LEU A 1 395 ? 7.711 57.531 16.156 1 59.88 395 LEU A O 1
ATOM 3079 N N . SER A 1 396 ? 6.801 59.5 15.43 1 56.66 396 SER A N 1
ATOM 3080 C CA . SER A 1 396 ? 7.844 60.312 16.062 1 56.66 396 SER A CA 1
ATOM 3081 C C . SER A 1 396 ? 7.762 60.219 17.578 1 56.66 396 SER A C 1
ATOM 3083 O O . SER A 1 396 ? 8.75 60.469 18.281 1 56.66 396 SER A O 1
ATOM 3085 N N . SER A 1 397 ? 6.598 59.812 18.062 1 54.59 397 SER A N 1
ATOM 3086 C CA . SER A 1 397 ? 6.469 59.719 19.516 1 54.59 397 SER A CA 1
ATOM 3087 C C . SER A 1 397 ? 7.238 58.531 20.047 1 54.59 397 SER A C 1
ATOM 3089 O O . SER A 1 397 ? 7.566 58.469 21.234 1 54.59 397 SER A O 1
ATOM 3091 N N . ILE A 1 398 ? 7.395 57.594 19.297 1 57.28 398 ILE A N 1
ATOM 3092 C CA . ILE A 1 398 ? 8.164 56.438 19.719 1 57.28 398 ILE A CA 1
ATOM 3093 C C . ILE A 1 398 ? 9.578 56.875 20.109 1 57.28 398 ILE A C 1
ATOM 3095 O O . ILE A 1 398 ? 10.133 56.375 21.094 1 57.28 398 ILE A O 1
ATOM 3099 N N . TYR A 1 399 ? 10.141 57.75 19.281 1 56.5 399 TYR A N 1
ATOM 3100 C CA . TYR A 1 399 ? 11.516 58.156 19.516 1 56.5 399 TYR A CA 1
ATOM 3101 C C . TYR A 1 399 ? 11.562 59.344 20.453 1 56.5 399 TYR A C 1
ATOM 3103 O O . TYR A 1 399 ? 12.508 59.5 21.234 1 56.5 399 TYR A O 1
ATOM 3111 N N . ASN A 1 400 ? 10.594 60.281 20.266 1 52.59 400 ASN A N 1
ATOM 3112 C CA . ASN A 1 400 ? 10.648 61.5 21.047 1 52.59 400 ASN A CA 1
ATOM 3113 C C . ASN A 1 400 ? 9.891 61.344 22.359 1 52.59 400 ASN A C 1
ATOM 3115 O O . ASN A 1 400 ? 9.945 62.25 23.219 1 52.59 400 ASN A O 1
ATOM 3119 N N . GLY A 1 401 ? 8.922 60.406 22.359 1 52.81 401 GLY A N 1
ATOM 3120 C CA . GLY A 1 401 ? 8.133 60.312 23.594 1 52.81 401 GLY A CA 1
ATOM 3121 C C . GLY A 1 401 ? 8.891 59.688 24.734 1 52.81 401 GLY A C 1
ATOM 3122 O O . GLY A 1 401 ? 9.75 58.812 24.516 1 52.81 401 GLY A O 1
ATOM 3123 N N . ASN A 1 402 ? 9.086 60.312 25.766 1 60.91 402 ASN A N 1
ATOM 3124 C CA . ASN A 1 402 ? 9.898 60.125 26.953 1 60.91 402 ASN A CA 1
ATOM 3125 C C . ASN A 1 402 ? 9.344 59.031 27.859 1 60.91 402 ASN A C 1
ATOM 3127 O O . ASN A 1 402 ? 9.852 58.812 28.953 1 60.91 402 ASN A O 1
ATOM 3131 N N . ASN A 1 403 ? 8.188 58.281 27.328 1 70.38 403 ASN A N 1
ATOM 3132 C CA . ASN A 1 403 ? 7.777 57.344 28.375 1 70.38 403 ASN A CA 1
ATOM 3133 C C . ASN A 1 403 ? 8.281 55.938 28.094 1 70.38 403 ASN A C 1
ATOM 3135 O O . ASN A 1 403 ? 8.016 55.375 27.031 1 70.38 403 ASN A O 1
ATOM 3139 N N . ILE A 1 404 ? 9.289 55.5 28.703 1 79.56 404 ILE A N 1
ATOM 3140 C CA . ILE A 1 404 ? 9.852 54.156 28.641 1 79.56 404 ILE A CA 1
ATOM 3141 C C . ILE A 1 404 ? 9.438 53.375 29.891 1 79.56 404 ILE A C 1
ATOM 3143 O O . ILE A 1 404 ? 9.57 53.875 31.016 1 79.56 404 ILE A O 1
ATOM 3147 N N . THR A 1 405 ? 8.68 52.375 29.641 1 82.62 405 THR A N 1
ATOM 3148 C CA . THR A 1 405 ? 8.383 51.469 30.75 1 82.62 405 THR A CA 1
ATOM 3149 C C . THR A 1 405 ? 9.219 50.188 30.641 1 82.62 405 THR A C 1
ATOM 3151 O O . THR A 1 405 ? 9.195 49.5 29.609 1 82.62 405 THR A O 1
ATOM 3154 N N . GLU A 1 406 ? 10.141 50.031 31.562 1 88.75 406 GLU A N 1
ATOM 3155 C CA . GLU A 1 406 ? 10.938 48.812 31.656 1 88.75 406 GLU A CA 1
ATOM 3156 C C . GLU A 1 406 ? 10.422 47.875 32.75 1 88.75 406 GLU A C 1
ATOM 3158 O O . GLU A 1 406 ? 10.062 48.344 33.844 1 88.75 406 GLU A O 1
ATOM 3163 N N . SER A 1 407 ? 10.156 46.719 32.406 1 91.56 407 SER A N 1
ATOM 3164 C CA . SER A 1 407 ? 9.703 45.781 33.438 1 91.56 407 SER A CA 1
ATOM 3165 C C . SER A 1 407 ? 10.516 44.5 33.406 1 91.56 407 SER A C 1
ATOM 3167 O O . SER A 1 407 ? 10.992 44.062 32.344 1 91.56 407 SER A O 1
ATOM 3169 N N . ALA A 1 408 ? 10.875 44 34.562 1 91.88 408 ALA A N 1
ATOM 3170 C CA . ALA A 1 408 ? 11.445 42.656 34.781 1 91.88 408 ALA A CA 1
ATOM 3171 C C . ALA A 1 408 ? 10.5 41.781 35.562 1 91.88 408 ALA A C 1
ATOM 3173 O O . ALA A 1 408 ? 9.875 42.219 36.531 1 91.88 408 ALA A O 1
ATOM 3174 N N . ARG A 1 409 ? 10.25 40.625 35.031 1 93.56 409 ARG A N 1
ATOM 3175 C CA . ARG A 1 409 ? 9.312 39.719 35.688 1 93.56 409 ARG A CA 1
ATOM 3176 C C . ARG A 1 409 ? 9.938 38.344 35.875 1 93.56 409 ARG A C 1
ATOM 3178 O O . ARG A 1 409 ? 10.648 37.844 35 1 93.56 409 ARG A O 1
ATOM 3185 N N . VAL A 1 410 ? 9.82 37.812 37.062 1 94.5 410 VAL A N 1
ATOM 3186 C CA . VAL A 1 410 ? 10.18 36.438 37.375 1 94.5 410 VAL A CA 1
ATOM 3187 C C . VAL A 1 410 ? 8.914 35.625 37.625 1 94.5 410 VAL A C 1
ATOM 3189 O O . VAL A 1 410 ? 8.086 36 38.469 1 94.5 410 VAL A O 1
ATOM 3192 N N . THR A 1 411 ? 8.742 34.594 36.844 1 94.69 411 THR A N 1
ATOM 3193 C CA . THR A 1 411 ? 7.574 33.75 37.031 1 94.69 411 THR A CA 1
ATOM 3194 C C . THR A 1 411 ? 7.984 32.344 37.406 1 94.69 411 THR A C 1
ATOM 3196 O O . THR A 1 411 ? 8.805 31.719 36.75 1 94.69 411 THR A O 1
ATOM 3199 N N . LEU A 1 412 ? 7.445 31.844 38.531 1 95 412 LEU A N 1
ATOM 3200 C CA . LEU A 1 412 ? 7.723 30.484 39 1 95 412 LEU A CA 1
ATOM 3201 C C . LEU A 1 412 ? 6.449 29.656 39.062 1 95 412 LEU A C 1
ATOM 3203 O O . LEU A 1 412 ? 5.434 30.078 39.625 1 95 412 LEU A O 1
ATOM 3207 N N . THR A 1 413 ? 6.438 28.562 38.344 1 93.44 413 THR A N 1
ATOM 3208 C CA . THR A 1 413 ? 5.336 27.609 38.406 1 93.44 413 THR A CA 1
ATOM 3209 C C . THR A 1 413 ? 5.812 26.25 38.938 1 93.44 413 THR A C 1
ATOM 3211 O O . THR A 1 413 ? 6.684 25.625 38.312 1 93.44 413 THR A O 1
ATOM 3214 N N . ILE A 1 414 ? 5.266 25.781 40 1 92.5 414 ILE A N 1
ATOM 3215 C CA . ILE A 1 414 ? 5.625 24.5 40.625 1 92.5 414 ILE A CA 1
ATOM 3216 C C . ILE A 1 414 ? 4.457 23.531 40.5 1 92.5 414 ILE A C 1
ATOM 3218 O O . ILE A 1 414 ? 3.461 23.656 41.219 1 92.5 414 ILE A O 1
ATOM 3222 N N . PRO A 1 415 ? 4.59 22.609 39.625 1 87.38 415 PRO A N 1
ATOM 3223 C CA . PRO A 1 415 ? 3.545 21.594 39.625 1 87.38 415 PRO A CA 1
ATOM 3224 C C . PRO A 1 415 ? 3.656 20.609 40.781 1 87.38 415 PRO A C 1
ATOM 3226 O O . PRO A 1 415 ? 4.727 20.031 41 1 87.38 415 PRO A O 1
ATOM 3229 N N . LEU A 1 416 ? 2.664 20.375 41.625 1 88.12 416 LEU A N 1
ATOM 3230 C CA . LEU A 1 416 ? 2.73 19.547 42.812 1 88.12 416 LEU A CA 1
ATOM 3231 C C . LEU A 1 416 ? 2.26 18.125 42.5 1 88.12 416 LEU A C 1
ATOM 3233 O O . LEU A 1 416 ? 2.811 17.156 43.031 1 88.12 416 LEU A O 1
ATOM 3237 N N . ASN A 1 417 ? 1.17 17.922 41.688 1 88.31 417 ASN A N 1
ATOM 3238 C CA . ASN A 1 417 ? 0.665 16.594 41.344 1 88.31 417 ASN A CA 1
ATOM 3239 C C . ASN A 1 417 ? 0.345 16.484 39.875 1 88.31 417 ASN A C 1
ATOM 3241 O O . ASN A 1 417 ? -0.783 16.172 39.5 1 88.31 417 ASN A O 1
ATOM 3245 N N . ASP A 1 418 ? 1.479 16.719 39.094 1 90.5 418 ASP A N 1
ATOM 3246 C CA . ASP A 1 418 ? 1.288 16.656 37.656 1 90.5 418 ASP A CA 1
ATOM 3247 C C . ASP A 1 418 ? 1.623 15.273 37.094 1 90.5 418 ASP A C 1
ATOM 3249 O O . ASP A 1 418 ? 2.75 15.023 36.656 1 90.5 418 ASP A O 1
ATOM 3253 N N . ILE A 1 419 ? 0.662 14.469 37.094 1 91.62 419 ILE A N 1
ATOM 3254 C CA . ILE A 1 419 ? 0.826 13.078 36.688 1 91.62 419 ILE A CA 1
ATOM 3255 C C . ILE A 1 419 ? 1.128 13.039 35.188 1 91.62 419 ILE A C 1
ATOM 3257 O O . ILE A 1 419 ? 1.789 12.109 34.719 1 91.62 419 ILE A O 1
ATOM 3261 N N . GLY A 1 420 ? 0.668 14.039 34.406 1 91.06 420 GLY A N 1
ATOM 3262 C CA . GLY A 1 420 ? 0.948 14.117 33 1 91.06 420 GLY A CA 1
ATOM 3263 C C . GLY A 1 420 ? 2.432 14.18 32.688 1 91.06 420 GLY A C 1
ATOM 3264 O O . GLY A 1 420 ? 2.924 13.445 31.812 1 91.06 420 GLY A O 1
ATOM 3265 N N . ARG A 1 421 ? 3.217 14.922 33.438 1 91.44 421 ARG A N 1
ATOM 3266 C CA . ARG A 1 421 ? 4.656 15.062 33.219 1 91.44 421 ARG A CA 1
ATOM 3267 C C . ARG A 1 421 ? 5.395 13.805 33.656 1 91.44 421 ARG A C 1
ATOM 3269 O O . ARG A 1 421 ? 6.359 13.383 33.031 1 91.44 421 ARG A O 1
ATOM 3276 N N . ARG A 1 422 ? 4.957 13.344 34.75 1 93.62 422 ARG A N 1
ATOM 3277 C CA . ARG A 1 422 ? 5.582 12.109 35.219 1 93.62 422 ARG A CA 1
ATOM 3278 C C . ARG A 1 422 ? 5.383 10.984 34.188 1 93.62 422 ARG A C 1
ATOM 3280 O O . ARG A 1 422 ? 6.285 10.172 33.969 1 93.62 422 ARG A O 1
ATOM 3287 N N . SER A 1 423 ? 4.137 10.938 33.625 1 95.5 423 SER A N 1
ATOM 3288 C CA . SER A 1 423 ? 3.848 9.93 32.625 1 95.5 423 SER A CA 1
ATOM 3289 C C . SER A 1 423 ? 4.789 10.07 31.422 1 95.5 423 SER A C 1
ATOM 3291 O O . SER A 1 423 ? 5.238 9.07 30.859 1 95.5 423 SER A O 1
ATOM 3293 N N . GLN A 1 424 ? 5.109 11.266 31.031 1 95.5 424 GLN A N 1
ATOM 3294 C CA . GLN A 1 424 ? 6.016 11.492 29.906 1 95.5 424 GLN A CA 1
ATOM 3295 C C . GLN A 1 424 ? 7.402 10.938 30.203 1 95.5 424 GLN A C 1
ATOM 3297 O O . GLN A 1 424 ? 8.031 10.336 29.328 1 95.5 424 GLN A O 1
ATOM 3302 N N . LEU A 1 425 ? 7.957 11.125 31.391 1 96.44 425 LEU A N 1
ATOM 3303 C CA . LEU A 1 425 ? 9.266 10.609 31.781 1 96.44 425 LEU A CA 1
ATOM 3304 C C . LEU A 1 425 ? 9.25 9.086 31.812 1 96.44 425 LEU A C 1
ATOM 3306 O O . LEU A 1 425 ? 10.18 8.438 31.328 1 96.44 425 LEU A O 1
ATOM 3310 N N . ILE A 1 426 ? 8.188 8.539 32.344 1 97.19 426 ILE A N 1
ATOM 3311 C CA . ILE A 1 426 ? 8.062 7.086 32.406 1 97.19 426 ILE A CA 1
ATOM 3312 C C . ILE A 1 426 ? 8.023 6.504 31 1 97.19 426 ILE A C 1
ATOM 3314 O O . ILE A 1 426 ? 8.711 5.52 30.703 1 97.19 426 ILE A O 1
ATOM 3318 N N . ASN A 1 427 ? 7.23 7.125 30.109 1 97.19 427 ASN A N 1
ATOM 3319 C CA . ASN A 1 427 ? 7.148 6.664 28.719 1 97.19 427 ASN A CA 1
ATOM 3320 C C . ASN A 1 427 ? 8.508 6.715 28.031 1 97.19 427 ASN A C 1
ATOM 3322 O O . ASN A 1 427 ? 8.891 5.777 27.328 1 97.19 427 ASN A O 1
ATOM 3326 N N . ALA A 1 428 ? 9.242 7.77 28.281 1 97.62 428 ALA A N 1
ATOM 3327 C CA . ALA A 1 428 ? 10.555 7.914 27.672 1 97.62 428 ALA A CA 1
ATOM 3328 C C . ALA A 1 428 ? 11.523 6.852 28.172 1 97.62 428 ALA A C 1
ATOM 3330 O O . ALA A 1 428 ? 12.305 6.289 27.406 1 97.62 428 ALA A O 1
ATOM 3331 N N . LYS A 1 429 ? 11.508 6.578 29.438 1 97.25 429 LYS A N 1
ATOM 3332 C CA . LYS A 1 429 ? 12.383 5.574 30.031 1 97.25 429 LYS A CA 1
ATOM 3333 C C . LYS A 1 429 ? 12.062 4.18 29.5 1 97.25 429 LYS A C 1
ATOM 3335 O O . LYS A 1 429 ? 12.977 3.424 29.141 1 97.25 429 LYS A O 1
ATOM 3340 N N . VAL A 1 430 ? 10.828 3.881 29.453 1 97.62 430 VAL A N 1
ATOM 3341 C CA . VAL A 1 430 ? 10.406 2.57 28.953 1 97.62 430 VAL A CA 1
ATOM 3342 C C . VAL A 1 430 ? 10.781 2.426 27.484 1 97.62 430 VAL A C 1
ATOM 3344 O O . VAL A 1 430 ? 11.273 1.38 27.062 1 97.62 430 VAL A O 1
ATOM 3347 N N . GLN A 1 431 ? 10.531 3.461 26.719 1 97.88 431 GLN A N 1
ATOM 3348 C CA . GLN A 1 431 ? 10.875 3.41 25.312 1 97.88 431 GLN A CA 1
ATOM 3349 C C . GLN A 1 431 ? 12.375 3.205 25.109 1 97.88 431 GLN A C 1
ATOM 3351 O O . GLN A 1 431 ? 12.797 2.471 24.219 1 97.88 431 GLN A O 1
ATOM 3356 N N . LEU A 1 432 ? 13.172 3.887 25.938 1 97.69 432 LEU A N 1
ATOM 3357 C CA . LEU A 1 432 ? 14.625 3.729 25.875 1 97.69 432 LEU A CA 1
ATOM 3358 C C . LEU A 1 432 ? 15.023 2.289 26.172 1 97.69 432 LEU A C 1
ATOM 3360 O O . LEU A 1 432 ? 15.852 1.712 25.469 1 97.69 432 LEU A O 1
ATOM 3364 N N . GLU A 1 433 ? 14.422 1.656 27.141 1 97.25 433 GLU A N 1
ATOM 3365 C CA . GLU A 1 433 ? 14.703 0.263 27.484 1 97.25 433 GLU A CA 1
ATOM 3366 C C . GLU A 1 433 ? 14.281 -0.671 26.344 1 97.25 433 GLU A C 1
ATOM 3368 O O . GLU A 1 433 ? 15 -1.623 26.031 1 97.25 433 GLU A O 1
ATOM 3373 N N . LYS A 1 434 ? 13.125 -0.386 25.812 1 97.31 434 LYS A N 1
ATOM 3374 C CA . LYS A 1 434 ? 12.656 -1.187 24.688 1 97.31 434 LYS A CA 1
ATOM 3375 C C . LYS A 1 434 ? 13.633 -1.116 23.516 1 97.31 434 LYS A C 1
ATOM 3377 O O . LYS A 1 434 ? 13.938 -2.137 22.891 1 97.31 434 LYS A O 1
ATOM 3382 N N . ASP A 1 435 ? 14.164 0.054 23.219 1 97.31 435 ASP A N 1
ATOM 3383 C CA . ASP A 1 435 ? 15.055 0.235 22.078 1 97.31 435 ASP A CA 1
ATOM 3384 C C . ASP A 1 435 ? 16.391 -0.47 22.312 1 97.31 435 ASP A C 1
ATOM 3386 O O . ASP A 1 435 ? 17.016 -0.961 21.359 1 97.31 435 ASP A O 1
ATOM 3390 N N . LYS A 1 436 ? 16.812 -0.485 23.594 1 97.5 436 LYS A N 1
ATOM 3391 C CA . LYS A 1 436 ? 18.016 -1.244 23.906 1 97.5 436 LYS A CA 1
ATOM 3392 C C . LYS A 1 436 ? 17.828 -2.729 23.609 1 97.5 436 LYS A C 1
ATOM 3394 O O . LYS A 1 436 ? 18.688 -3.357 23 1 97.5 436 LYS A O 1
ATOM 3399 N N . ILE A 1 437 ? 16.688 -3.299 23.969 1 97.31 437 ILE A N 1
ATOM 3400 C CA . ILE A 1 437 ? 16.375 -4.703 23.719 1 97.31 437 ILE A CA 1
ATOM 3401 C C . ILE A 1 437 ? 16.25 -4.945 22.219 1 97.31 437 ILE A C 1
ATOM 3403 O O . ILE A 1 437 ? 16.781 -5.922 21.688 1 97.31 437 ILE A O 1
ATOM 3407 N N . ASN A 1 438 ? 15.547 -4.027 21.547 1 97.06 438 ASN A N 1
ATOM 3408 C CA . ASN A 1 438 ? 15.336 -4.16 20.109 1 97.06 438 ASN A CA 1
ATOM 3409 C C . ASN A 1 438 ? 16.656 -4.117 19.344 1 97.06 438 ASN A C 1
ATOM 3411 O O . ASN A 1 438 ? 16.812 -4.805 18.328 1 97.06 438 ASN A O 1
ATOM 3415 N N . LEU A 1 439 ? 17.594 -3.252 19.812 1 97.56 439 LEU A N 1
ATOM 3416 C CA . LEU A 1 439 ? 18.906 -3.166 19.156 1 97.56 439 LEU A CA 1
ATOM 3417 C C . LEU A 1 439 ? 19.656 -4.488 19.266 1 97.56 439 LEU A C 1
ATOM 3419 O O . LEU A 1 439 ? 20.234 -4.965 18.297 1 97.56 439 LEU A O 1
ATOM 3423 N N . ILE A 1 440 ? 19.625 -5.133 20.391 1 97.31 440 ILE A N 1
ATOM 3424 C CA . ILE A 1 440 ? 20.281 -6.418 20.609 1 97.31 440 ILE A CA 1
ATOM 3425 C C . ILE A 1 440 ? 19.625 -7.484 19.734 1 97.31 440 ILE A C 1
ATOM 3427 O O . ILE A 1 440 ? 20.297 -8.281 19.094 1 97.31 440 ILE A O 1
ATOM 3431 N N . ALA A 1 441 ? 18.312 -7.453 19.703 1 97.19 441 ALA A N 1
ATOM 3432 C CA . ALA A 1 441 ? 17.562 -8.398 18.875 1 97.19 441 ALA A CA 1
ATOM 3433 C C . ALA A 1 441 ? 17.906 -8.203 17.391 1 97.19 441 ALA A C 1
ATOM 3435 O O . ALA A 1 441 ? 18.062 -9.18 16.656 1 97.19 441 ALA A O 1
ATOM 3436 N N . ALA A 1 442 ? 18 -6.934 16.984 1 97.56 442 ALA A N 1
ATOM 3437 C CA . ALA A 1 442 ? 18.312 -6.629 15.586 1 97.56 442 ALA A CA 1
ATOM 3438 C C . ALA A 1 442 ? 19.719 -7.117 15.227 1 97.56 442 ALA A C 1
ATOM 3440 O O . ALA A 1 442 ? 19.938 -7.629 14.125 1 97.56 442 ALA A O 1
ATOM 3441 N N . LYS A 1 443 ? 20.609 -6.949 16.156 1 97.88 443 LYS A N 1
ATOM 3442 C CA . LYS A 1 443 ? 21.984 -7.422 15.945 1 97.88 443 LYS A CA 1
ATOM 3443 C C . LYS A 1 443 ? 22.016 -8.938 15.766 1 97.88 443 LYS A C 1
ATOM 3445 O O . LYS A 1 443 ? 22.609 -9.445 14.812 1 97.88 443 LYS A O 1
ATOM 3450 N N . ARG A 1 444 ? 21.375 -9.656 16.547 1 97.81 444 ARG A N 1
ATOM 3451 C CA . ARG A 1 444 ? 21.344 -11.117 16.484 1 97.81 444 ARG A CA 1
ATOM 3452 C C . ARG A 1 444 ? 20.625 -11.594 15.227 1 97.81 444 ARG A C 1
ATOM 3454 O O . ARG A 1 444 ? 21.078 -12.539 14.57 1 97.81 444 ARG A O 1
ATOM 3461 N N . ALA A 1 445 ? 19.531 -10.922 14.953 1 97.81 445 ALA A N 1
ATOM 3462 C CA . ALA A 1 445 ? 18.797 -11.273 13.742 1 97.81 445 ALA A CA 1
ATOM 3463 C C . ALA A 1 445 ? 19.656 -11.07 12.5 1 97.81 445 ALA A C 1
ATOM 3465 O O . ALA A 1 445 ? 19.625 -11.891 11.578 1 97.81 445 ALA A O 1
ATOM 3466 N N . LEU A 1 446 ? 20.406 -9.961 12.469 1 98.12 446 LEU A N 1
ATOM 3467 C CA . LEU A 1 446 ? 21.297 -9.672 11.336 1 98.12 446 LEU A CA 1
ATOM 3468 C C . LEU A 1 446 ? 22.391 -10.727 11.219 1 98.12 446 LEU A C 1
ATOM 3470 O O . LEU A 1 446 ? 22.641 -11.242 10.133 1 98.12 446 LEU A O 1
ATOM 3474 N N . ILE A 1 447 ? 22.984 -11.133 12.352 1 98.38 447 ILE A N 1
ATOM 3475 C CA . ILE A 1 447 ? 24.016 -12.156 12.375 1 98.38 447 ILE A CA 1
ATOM 3476 C C . ILE A 1 447 ? 23.453 -13.484 11.875 1 98.38 447 ILE A C 1
ATOM 3478 O O . ILE A 1 447 ? 24.078 -14.164 11.062 1 98.38 447 ILE A O 1
ATOM 3482 N N . THR A 1 448 ? 22.281 -13.812 12.312 1 98.06 448 THR A N 1
ATOM 3483 C CA . THR A 1 448 ? 21.625 -15.047 11.883 1 98.06 448 THR A CA 1
ATOM 3484 C C . THR A 1 448 ? 21.344 -15.016 10.383 1 98.06 448 THR A C 1
ATOM 3486 O O . THR A 1 448 ? 21.594 -16 9.68 1 98.06 448 THR A O 1
ATOM 3489 N N . SER A 1 449 ? 20.844 -13.898 9.93 1 98.06 449 SER A N 1
ATOM 3490 C CA . SER A 1 449 ? 20.531 -13.758 8.516 1 98.06 449 SER A CA 1
ATOM 3491 C C . SER A 1 449 ? 21.781 -13.906 7.656 1 98.06 449 SER A C 1
ATOM 3493 O O . SER A 1 449 ? 21.766 -14.617 6.645 1 98.06 449 SER A O 1
ATOM 3495 N N . VAL A 1 450 ? 22.875 -13.273 8.086 1 98.38 450 VAL A N 1
ATOM 3496 C CA . VAL A 1 450 ? 24.141 -13.367 7.355 1 98.38 450 VAL A CA 1
ATOM 3497 C C . VAL A 1 450 ? 24.656 -14.805 7.398 1 98.38 450 VAL A C 1
ATOM 3499 O O . VAL A 1 450 ? 25.047 -15.359 6.371 1 98.38 450 VAL A O 1
ATOM 3502 N N . THR A 1 451 ? 24.547 -15.469 8.539 1 98.38 451 THR A N 1
ATOM 3503 C CA . THR A 1 451 ? 25.016 -16.844 8.703 1 98.38 451 THR A CA 1
ATOM 3504 C C . THR A 1 451 ? 24.219 -17.797 7.812 1 98.38 451 THR A C 1
ATOM 3506 O O . THR A 1 451 ? 24.797 -18.609 7.102 1 98.38 451 THR A O 1
ATOM 3509 N N . ASN A 1 452 ? 22.922 -17.594 7.832 1 98.06 452 ASN A N 1
ATOM 3510 C CA . ASN A 1 452 ? 22.078 -18.453 7.012 1 98.06 452 ASN A CA 1
ATOM 3511 C C . ASN A 1 452 ? 22.328 -18.234 5.523 1 98.06 452 ASN A C 1
ATOM 3513 O O . ASN A 1 452 ? 22.375 -19.203 4.754 1 98.06 452 ASN A O 1
ATOM 3517 N N . THR A 1 453 ? 22.531 -17 5.148 1 98.38 453 THR A N 1
ATOM 3518 C CA . THR A 1 453 ? 22.766 -16.703 3.74 1 98.38 453 THR A CA 1
ATOM 3519 C C . THR A 1 453 ? 24.109 -17.297 3.283 1 98.38 453 THR A C 1
ATOM 3521 O O . THR A 1 453 ? 24.188 -17.875 2.201 1 98.38 453 THR A O 1
ATOM 3524 N N . ILE A 1 454 ? 25.125 -17.266 4.102 1 98.19 454 ILE A N 1
ATOM 3525 C CA . ILE A 1 454 ? 26.438 -17.812 3.756 1 98.19 454 ILE A CA 1
ATOM 3526 C C . ILE A 1 454 ? 26.359 -19.328 3.723 1 98.19 454 ILE A C 1
ATOM 3528 O O . ILE A 1 454 ? 26.922 -19.969 2.83 1 98.19 454 ILE A O 1
ATOM 3532 N N . ASN A 1 455 ? 25.609 -19.938 4.711 1 97.81 455 ASN A N 1
ATOM 3533 C CA . ASN A 1 455 ? 25.406 -21.391 4.68 1 97.81 455 ASN A CA 1
ATOM 3534 C C . ASN A 1 455 ? 24.688 -21.812 3.404 1 97.81 455 ASN A C 1
ATOM 3536 O O . ASN A 1 455 ? 25.031 -22.828 2.799 1 97.81 455 ASN A O 1
ATOM 3540 N N . ASN A 1 456 ? 23.75 -21.062 3.055 1 97.94 456 ASN A N 1
ATOM 3541 C CA . ASN A 1 456 ? 23.047 -21.344 1.81 1 97.94 456 ASN A CA 1
ATOM 3542 C C . ASN A 1 456 ? 23.969 -21.234 0.602 1 97.94 456 ASN A C 1
ATOM 3544 O O . ASN A 1 456 ? 23.922 -22.062 -0.309 1 97.94 456 ASN A O 1
ATOM 3548 N N . ILE A 1 457 ? 24.812 -20.188 0.604 1 98.06 457 ILE A N 1
ATOM 3549 C CA . ILE A 1 457 ? 25.766 -20 -0.487 1 98.06 457 ILE A CA 1
ATOM 3550 C C . ILE A 1 457 ? 26.719 -21.188 -0.554 1 98.06 457 ILE A C 1
ATOM 3552 O O . ILE A 1 457 ? 27 -21.703 -1.638 1 98.06 457 ILE A O 1
ATOM 3556 N N . GLN A 1 458 ? 27.141 -21.672 0.572 1 97.44 458 GLN A N 1
ATOM 3557 C CA . GLN A 1 458 ? 28.016 -22.844 0.629 1 97.44 458 GLN A CA 1
ATOM 3558 C C . GLN A 1 458 ? 27.328 -24.078 0.057 1 97.44 458 GLN A C 1
ATOM 3560 O O . GLN A 1 458 ? 27.922 -24.812 -0.74 1 97.44 458 GLN A O 1
ATOM 3565 N N . SER A 1 459 ? 26.109 -24.234 0.457 1 97.75 459 SER A N 1
ATOM 3566 C CA . SER A 1 459 ? 25.328 -25.375 -0.041 1 97.75 459 SER A CA 1
ATOM 3567 C C . SER A 1 459 ? 25.109 -25.266 -1.547 1 97.75 459 SER A C 1
ATOM 3569 O O . SER A 1 459 ? 25.266 -26.25 -2.271 1 97.75 459 SER A O 1
ATOM 3571 N N . LEU A 1 460 ? 24.797 -24.078 -2.031 1 97.31 460 LEU A N 1
ATOM 3572 C CA . LEU A 1 460 ? 24.516 -23.875 -3.449 1 97.31 460 LEU A CA 1
ATOM 3573 C C . LEU A 1 460 ? 25.797 -24 -4.27 1 97.31 460 LEU A C 1
ATOM 3575 O O . LEU A 1 460 ? 25.766 -24.469 -5.414 1 97.31 460 LEU A O 1
ATOM 3579 N N . ALA A 1 461 ? 26.953 -23.625 -3.676 1 96.62 461 ALA A N 1
ATOM 3580 C CA . ALA A 1 461 ? 28.234 -23.812 -4.344 1 96.62 461 ALA A CA 1
ATOM 3581 C C . ALA A 1 461 ? 28.516 -25.297 -4.562 1 96.62 461 ALA A C 1
ATOM 3583 O O . ALA A 1 461 ? 28.922 -25.703 -5.656 1 96.62 461 ALA A O 1
ATOM 3584 N N . LYS A 1 462 ? 28.203 -26.078 -3.555 1 96.5 462 LYS A N 1
ATOM 3585 C CA . LYS A 1 462 ? 28.375 -27.516 -3.674 1 96.5 462 LYS A CA 1
ATOM 3586 C C . LYS A 1 462 ? 27.406 -28.109 -4.699 1 96.5 462 LYS A C 1
ATOM 3588 O O . LYS A 1 462 ? 27.781 -28.984 -5.48 1 96.5 462 LYS A O 1
ATOM 3593 N N . ARG A 1 463 ? 26.203 -27.625 -4.672 1 96.12 463 ARG A N 1
ATOM 3594 C CA . ARG A 1 463 ? 25.203 -28.094 -5.621 1 96.12 463 ARG A CA 1
ATOM 3595 C C . ARG A 1 463 ? 25.609 -27.75 -7.055 1 96.12 463 ARG A C 1
ATOM 3597 O O . ARG A 1 463 ? 25.359 -28.547 -7.973 1 96.12 463 ARG A O 1
ATOM 3604 N N . TYR A 1 464 ? 26.219 -26.641 -7.23 1 95.38 464 TYR A N 1
ATOM 3605 C CA . TYR A 1 464 ? 26.703 -26.25 -8.547 1 95.38 464 TYR A CA 1
ATOM 3606 C C . TYR A 1 464 ? 27.797 -27.188 -9.031 1 95.38 464 TYR A C 1
ATOM 3608 O O . TYR A 1 464 ? 27.781 -27.641 -10.18 1 95.38 464 TYR A O 1
ATOM 3616 N N . GLU A 1 465 ? 28.688 -27.531 -8.141 1 95.31 465 GLU A N 1
ATOM 3617 C CA . GLU A 1 465 ? 29.766 -28.453 -8.477 1 95.31 465 GLU A CA 1
ATOM 3618 C C . GLU A 1 465 ? 29.234 -29.844 -8.828 1 95.31 465 GLU A C 1
ATOM 3620 O O . GLU A 1 465 ? 29.688 -30.469 -9.789 1 95.31 465 GLU A O 1
ATOM 3625 N N . LEU A 1 466 ? 28.219 -30.234 -8.047 1 95.88 466 LEU A N 1
ATOM 3626 C CA . LEU A 1 466 ? 27.625 -31.531 -8.297 1 95.88 466 LEU A CA 1
ATOM 3627 C C . LEU A 1 466 ? 26.859 -31.531 -9.617 1 95.88 466 LEU A C 1
ATOM 3629 O O . LEU A 1 466 ? 26.875 -32.531 -10.359 1 95.88 466 LEU A O 1
ATOM 3633 N N . ALA A 1 467 ? 26.172 -30.453 -9.898 1 95.81 467 ALA A N 1
ATOM 3634 C CA . ALA A 1 467 ? 25.438 -30.328 -11.156 1 95.81 467 ALA A CA 1
ATOM 3635 C C . ALA A 1 467 ? 26.391 -30.344 -12.352 1 95.81 467 ALA A C 1
ATOM 3637 O O . ALA A 1 467 ? 26.078 -30.922 -13.398 1 95.81 467 ALA A O 1
ATOM 3638 N N . GLN A 1 468 ? 27.594 -29.75 -12.219 1 94.38 468 GLN A N 1
ATOM 3639 C CA . GLN A 1 468 ? 28.609 -29.797 -13.266 1 94.38 468 GLN A CA 1
ATOM 3640 C C . GLN A 1 468 ? 29.062 -31.219 -13.539 1 94.38 468 GLN A C 1
ATOM 3642 O O . GLN A 1 468 ? 29.188 -31.625 -14.695 1 94.38 468 GLN A O 1
ATOM 3647 N N . LYS A 1 469 ? 29.234 -31.938 -12.461 1 95.88 469 LYS A N 1
ATOM 3648 C CA . LYS A 1 469 ? 29.625 -33.344 -12.594 1 95.88 469 LYS A CA 1
ATOM 3649 C C . LYS A 1 469 ? 28.516 -34.156 -13.242 1 95.88 469 LYS A C 1
ATOM 3651 O O . LYS A 1 469 ? 28.797 -35.031 -14.062 1 95.88 469 LYS A O 1
ATOM 3656 N N . GLN A 1 470 ? 27.281 -33.812 -12.852 1 95.44 470 GLN A N 1
ATOM 3657 C CA . GLN A 1 470 ? 26.141 -34.531 -13.414 1 95.44 470 GLN A CA 1
ATOM 3658 C C . GLN A 1 470 ? 26.047 -34.312 -14.922 1 95.44 470 GLN A C 1
ATOM 3660 O O . GLN A 1 470 ? 25.75 -35.25 -15.68 1 95.44 470 GLN A O 1
ATOM 3665 N N . VAL A 1 471 ? 26.281 -33.156 -15.391 1 94.38 471 VAL A N 1
ATOM 3666 C CA . VAL A 1 471 ? 26.25 -32.844 -16.828 1 94.38 471 VAL A CA 1
ATOM 3667 C C . VAL A 1 471 ? 27.375 -33.594 -17.531 1 94.38 471 VAL A C 1
ATOM 3669 O O . VAL A 1 471 ? 27.156 -34.188 -18.594 1 94.38 471 VAL A O 1
ATOM 3672 N N . LYS A 1 472 ? 28.547 -33.625 -16.938 1 95.12 472 LYS A N 1
ATOM 3673 C CA . LYS A 1 472 ? 29.688 -34.344 -17.531 1 95.12 472 LYS A CA 1
ATOM 3674 C C . LYS A 1 472 ? 29.406 -35.812 -17.672 1 95.12 472 LYS A C 1
ATOM 3676 O O . LYS A 1 472 ? 29.656 -36.406 -18.734 1 95.12 472 LYS A O 1
ATOM 3681 N N . LEU A 1 473 ? 28.766 -36.406 -16.672 1 95.25 473 LEU A N 1
ATOM 3682 C CA . LEU A 1 473 ? 28.438 -37.812 -16.703 1 95.25 473 LEU A CA 1
ATOM 3683 C C . LEU A 1 473 ? 27.344 -38.125 -17.719 1 95.25 473 LEU A C 1
ATOM 3685 O O . LEU A 1 473 ? 27.406 -39.094 -18.438 1 95.25 473 LEU A O 1
ATOM 3689 N N . ALA A 1 474 ? 26.359 -37.219 -17.688 1 93.62 474 ALA A N 1
ATOM 3690 C CA . ALA A 1 474 ? 25.266 -37.406 -18.656 1 93.62 474 ALA A CA 1
ATOM 3691 C C . ALA A 1 474 ? 25.781 -37.25 -20.078 1 93.62 474 ALA A C 1
ATOM 3693 O O . ALA A 1 474 ? 25.312 -37.938 -20.984 1 93.62 474 ALA A O 1
ATOM 3694 N N . GLU A 1 475 ? 26.719 -36.375 -20.344 1 92.81 475 GLU A N 1
ATOM 3695 C CA . GLU A 1 475 ? 27.328 -36.188 -21.656 1 92.81 475 GLU A CA 1
ATOM 3696 C C . GLU A 1 475 ? 28.094 -37.438 -22.078 1 92.81 475 GLU A C 1
ATOM 3698 O O . GLU A 1 475 ? 27.984 -37.875 -23.219 1 92.81 475 GLU A O 1
ATOM 3703 N N . GLN A 1 476 ? 28.797 -38.062 -21.156 1 93.69 476 GLN A N 1
ATOM 3704 C CA . GLN A 1 476 ? 29.531 -39.281 -21.438 1 93.69 476 GLN A CA 1
ATOM 3705 C C . GLN A 1 476 ? 28.594 -40.438 -21.734 1 93.69 476 GLN A C 1
ATOM 3707 O O . GLN A 1 476 ? 28.828 -41.219 -22.656 1 93.69 476 GLN A O 1
ATOM 3712 N N . SER A 1 477 ? 27.531 -40.469 -20.906 1 93.06 477 SER A N 1
ATOM 3713 C CA . SER A 1 477 ? 26.547 -41.5 -21.094 1 93.06 477 SER A CA 1
ATOM 3714 C C . SER A 1 477 ? 25.875 -41.375 -22.469 1 93.06 477 SER A C 1
ATOM 3716 O O . SER A 1 477 ? 25.672 -42.375 -23.156 1 93.06 477 SER A O 1
ATOM 3718 N N . TYR A 1 478 ? 25.547 -40.219 -22.859 1 89.88 478 TYR A N 1
ATOM 3719 C CA . TYR A 1 478 ? 24.906 -39.969 -24.141 1 89.88 478 TYR A CA 1
ATOM 3720 C C . TYR A 1 478 ? 25.844 -40.312 -25.297 1 89.88 478 TYR A C 1
ATOM 3722 O O . TYR A 1 478 ? 25.453 -40.938 -26.266 1 89.88 478 TYR A O 1
ATOM 3730 N N . ALA A 1 479 ? 27.094 -39.969 -25.172 1 90.25 479 ALA A N 1
ATOM 3731 C CA . ALA A 1 479 ? 28.094 -40.219 -26.203 1 90.25 479 ALA A CA 1
ATOM 3732 C C . ALA A 1 479 ? 28.328 -41.719 -26.359 1 90.25 479 ALA A C 1
ATOM 3734 O O . ALA A 1 479 ? 28.469 -42.219 -27.469 1 90.25 479 ALA A O 1
ATOM 3735 N N . LEU A 1 480 ? 28.312 -42.375 -25.219 1 91.25 480 LEU A N 1
ATOM 3736 C CA . LEU A 1 480 ? 28.516 -43.812 -25.219 1 91.25 480 LEU A CA 1
ATOM 3737 C C . LEU A 1 480 ? 27.344 -44.531 -25.875 1 91.25 480 LEU A C 1
ATOM 3739 O O . LEU A 1 480 ? 27.531 -45.469 -26.656 1 91.25 480 LEU A O 1
ATOM 3743 N N . GLU A 1 481 ? 26.156 -44.094 -25.484 1 90.31 481 GLU A N 1
ATOM 3744 C CA . GLU A 1 481 ? 24.969 -44.719 -26.031 1 90.31 481 GLU A CA 1
ATOM 3745 C C . GLU A 1 481 ? 24.844 -44.5 -27.531 1 90.31 481 GLU A C 1
ATOM 3747 O O . GLU A 1 481 ? 24.375 -45.344 -28.266 1 90.31 481 GLU A O 1
ATOM 3752 N N . LYS A 1 482 ? 25.297 -43.406 -27.984 1 85.75 482 LYS A N 1
ATOM 3753 C CA . LYS A 1 482 ? 25.312 -43.094 -29.406 1 85.75 482 LYS A CA 1
ATOM 3754 C C . LYS A 1 482 ? 26.281 -44 -30.156 1 85.75 482 LYS A C 1
ATOM 3756 O O . LYS A 1 482 ? 25.984 -44.5 -31.234 1 85.75 482 LYS A O 1
ATOM 3761 N N . LYS A 1 483 ? 27.422 -44.25 -29.578 1 88.38 483 LYS A N 1
ATOM 3762 C CA . LYS A 1 483 ? 28.422 -45.125 -30.156 1 88.38 483 LYS A CA 1
ATOM 3763 C C . LYS A 1 483 ? 27.922 -46.562 -30.219 1 88.38 483 LYS A C 1
ATOM 3765 O O . LYS A 1 483 ? 28.141 -47.281 -31.203 1 88.38 483 LYS A O 1
ATOM 3770 N N . LYS A 1 484 ? 27.25 -46.969 -29.125 1 90.06 484 LYS A N 1
ATOM 3771 C CA . LYS A 1 484 ? 26.703 -48.312 -29.094 1 90.06 484 LYS A CA 1
ATOM 3772 C C . LYS A 1 484 ? 25.609 -48.469 -30.141 1 90.06 484 LYS A C 1
ATOM 3774 O O . LYS A 1 484 ? 25.469 -49.562 -30.719 1 90.06 484 LYS A O 1
ATOM 3779 N N . GLN A 1 485 ? 24.844 -47.5 -30.312 1 84.06 485 GLN A N 1
ATOM 3780 C CA . GLN A 1 485 ? 23.781 -47.562 -31.328 1 84.06 485 GLN A CA 1
ATOM 3781 C C . GLN A 1 485 ? 24.375 -47.719 -32.719 1 84.06 485 GLN A C 1
ATOM 3783 O O . GLN A 1 485 ? 23.844 -48.469 -33.531 1 84.06 485 GLN A O 1
ATOM 3788 N N . GLN A 1 486 ? 25.453 -47.031 -32.969 1 81.75 486 GLN A N 1
ATOM 3789 C CA . GLN A 1 486 ? 26.125 -47.125 -34.25 1 81.75 486 GLN A CA 1
ATOM 3790 C C . GLN A 1 486 ? 26.672 -48.531 -34.5 1 81.75 486 GLN A C 1
ATOM 3792 O O . GLN A 1 486 ? 26.719 -49 -35.656 1 81.75 486 GLN A O 1
ATOM 3797 N N . ALA A 1 487 ? 26.844 -49.188 -33.344 1 85.62 487 ALA A N 1
ATOM 3798 C CA . ALA A 1 487 ? 27.359 -50.562 -33.438 1 85.62 487 ALA A CA 1
ATOM 3799 C C . ALA A 1 487 ? 26.203 -51.562 -33.406 1 85.62 487 ALA A C 1
ATOM 3801 O O . ALA A 1 487 ? 26.438 -52.781 -33.5 1 85.62 487 ALA A O 1
ATOM 3802 N N . GLY A 1 488 ? 24.922 -51.094 -33.25 1 77.94 488 GLY A N 1
ATOM 3803 C CA . GLY A 1 488 ? 23.734 -51.938 -33.312 1 77.94 488 GLY A CA 1
ATOM 3804 C C . GLY A 1 488 ? 23.438 -52.594 -31.984 1 77.94 488 GLY A C 1
ATOM 3805 O O . GLY A 1 488 ? 22.641 -53.531 -31.938 1 77.94 488 GLY A O 1
ATOM 3806 N N . ILE A 1 489 ? 24.031 -52.125 -30.922 1 81.88 489 ILE A N 1
ATOM 3807 C CA . ILE A 1 489 ? 23.922 -52.75 -29.609 1 81.88 489 ILE A CA 1
ATOM 3808 C C . ILE A 1 489 ? 22.797 -52.094 -28.812 1 81.88 489 ILE A C 1
ATOM 3810 O O . ILE A 1 489 ? 22.094 -52.75 -28.062 1 81.88 489 ILE A O 1
ATOM 3814 N N . SER A 1 490 ? 22.625 -50.844 -29.047 1 77.81 490 SER A N 1
ATOM 3815 C CA . SER A 1 490 ? 21.641 -50.094 -28.25 1 77.81 490 SER A CA 1
ATOM 3816 C C . SER A 1 490 ? 20.438 -49.688 -29.109 1 77.81 490 SER A C 1
ATOM 3818 O O . SER A 1 490 ? 20.547 -49.562 -30.328 1 77.81 490 SER A O 1
ATOM 3820 N N . SER A 1 491 ? 19.375 -49.562 -28.406 1 74.75 491 SER A N 1
ATOM 3821 C CA . SER A 1 491 ? 18.141 -49.188 -29.078 1 74.75 491 SER A CA 1
ATOM 3822 C C . SER A 1 491 ? 17.984 -47.688 -29.156 1 74.75 491 SER A C 1
ATOM 3824 O O . SER A 1 491 ? 18.656 -46.938 -28.438 1 74.75 491 SER A O 1
ATOM 3826 N N . ALA A 1 492 ? 17.234 -47.281 -30.156 1 70.06 492 ALA A N 1
ATOM 3827 C CA . ALA A 1 492 ? 16.906 -45.875 -30.281 1 70.06 492 ALA A CA 1
ATOM 3828 C C . ALA A 1 492 ? 16.281 -45.344 -29 1 70.06 492 ALA A C 1
ATOM 3830 O O . ALA A 1 492 ? 16.469 -44.156 -28.641 1 70.06 492 ALA A O 1
ATOM 3831 N N . LEU A 1 493 ? 15.672 -46.188 -28.266 1 71.56 493 LEU A N 1
ATOM 3832 C CA . LEU A 1 493 ? 15.047 -45.812 -27 1 71.56 493 LEU A CA 1
ATOM 3833 C C . LEU A 1 493 ? 16.094 -45.5 -25.938 1 71.56 493 LEU A C 1
ATOM 3835 O O . LEU A 1 493 ? 15.938 -44.562 -25.156 1 71.56 493 LEU A O 1
ATOM 3839 N N . ASP A 1 494 ? 17.094 -46.219 -26.016 1 80.25 494 ASP A N 1
ATOM 3840 C CA . ASP A 1 494 ? 18.172 -46.031 -25.047 1 80.25 494 ASP A CA 1
ATOM 3841 C C . ASP A 1 494 ? 18.875 -44.688 -25.281 1 80.25 494 ASP A C 1
ATOM 3843 O O . ASP A 1 494 ? 19.172 -43.969 -24.344 1 80.25 494 ASP A O 1
ATOM 3847 N N . VAL A 1 495 ? 19.078 -44.375 -26.547 1 79.69 495 VAL A N 1
ATOM 3848 C CA . VAL A 1 495 ? 19.734 -43.125 -26.906 1 79.69 495 VAL A CA 1
ATOM 3849 C C . VAL A 1 495 ? 18.828 -41.969 -26.516 1 79.69 495 VAL A C 1
ATOM 3851 O O . VAL A 1 495 ? 19.297 -40.969 -25.969 1 79.69 495 VAL A O 1
ATOM 3854 N N . ASN A 1 496 ? 17.578 -42.125 -26.734 1 75.5 496 ASN A N 1
ATOM 3855 C CA . ASN A 1 496 ? 16.625 -41.094 -26.391 1 75.5 496 ASN A CA 1
ATOM 3856 C C . ASN A 1 496 ? 16.562 -40.875 -24.891 1 75.5 496 ASN A C 1
ATOM 3858 O O . ASN A 1 496 ? 16.484 -39.719 -24.422 1 75.5 496 ASN A O 1
ATOM 3862 N N . ASN A 1 497 ? 16.594 -41.812 -24.188 1 81.38 497 ASN A N 1
ATOM 3863 C CA . ASN A 1 497 ? 16.562 -41.719 -22.734 1 81.38 497 ASN A CA 1
ATOM 3864 C C . ASN A 1 497 ? 17.797 -41 -22.203 1 81.38 497 ASN A C 1
ATOM 3866 O O . ASN A 1 497 ? 17.688 -40.156 -21.312 1 81.38 497 ASN A O 1
ATOM 3870 N N . THR A 1 498 ? 18.938 -41.375 -22.781 1 87.44 498 THR A N 1
ATOM 3871 C CA . THR A 1 498 ? 20.156 -40.719 -22.328 1 87.44 498 THR A CA 1
ATOM 3872 C C . THR A 1 498 ? 20.188 -39.281 -22.766 1 87.44 498 THR A C 1
ATOM 3874 O O . THR A 1 498 ? 20.734 -38.406 -22.062 1 87.44 498 THR A O 1
ATOM 3877 N N . GLN A 1 499 ? 19.656 -38.969 -23.875 1 82.5 499 GLN A N 1
ATOM 3878 C CA . GLN A 1 499 ? 19.562 -37.562 -24.328 1 82.5 499 GLN A CA 1
ATOM 3879 C C . GLN A 1 499 ? 18.672 -36.75 -23.406 1 82.5 499 GLN A C 1
ATOM 3881 O O . GLN A 1 499 ? 19 -35.625 -23.062 1 82.5 499 GLN A O 1
ATOM 3886 N N . ASN A 1 500 ? 17.547 -37.344 -23.031 1 81.56 500 ASN A N 1
ATOM 3887 C CA . ASN A 1 500 ? 16.641 -36.656 -22.094 1 81.56 500 ASN A CA 1
ATOM 3888 C C . ASN A 1 500 ? 17.328 -36.406 -20.75 1 81.56 500 ASN A C 1
ATOM 3890 O O . ASN A 1 500 ? 17.125 -35.375 -20.125 1 81.56 500 ASN A O 1
ATOM 3894 N N . GLN A 1 501 ? 18.094 -37.312 -20.438 1 88.31 501 GLN A N 1
ATOM 3895 C CA . GLN A 1 501 ? 18.828 -37.188 -19.188 1 88.31 501 GLN A CA 1
ATOM 3896 C C . GLN A 1 501 ? 19.828 -36.031 -19.281 1 88.31 501 GLN A C 1
ATOM 3898 O O . GLN A 1 501 ? 20.016 -35.281 -18.328 1 88.31 501 GLN A O 1
ATOM 3903 N N . LEU A 1 502 ? 20.531 -35.938 -20.406 1 89.94 502 LEU A N 1
ATOM 3904 C CA . LEU A 1 502 ? 21.484 -34.844 -20.609 1 89.94 502 LEU A CA 1
ATOM 3905 C C . LEU A 1 502 ? 20.781 -33.5 -20.578 1 89.94 502 LEU A C 1
ATOM 3907 O O . LEU A 1 502 ? 21.25 -32.562 -19.922 1 89.94 502 LEU A O 1
ATOM 3911 N N . ILE A 1 503 ? 19.656 -33.438 -21.219 1 86.12 503 ILE A N 1
ATOM 3912 C CA . ILE A 1 503 ? 18.891 -32.188 -21.25 1 86.12 503 ILE A CA 1
ATOM 3913 C C . ILE A 1 503 ? 18.453 -31.812 -19.844 1 86.12 503 ILE A C 1
ATOM 3915 O O . ILE A 1 503 ? 18.547 -30.656 -19.438 1 86.12 503 ILE A O 1
ATOM 3919 N N . GLN A 1 504 ? 18 -32.75 -19.094 1 87.75 504 GLN A N 1
ATOM 3920 C CA . GLN A 1 504 ? 17.578 -32.5 -17.703 1 87.75 504 GLN A CA 1
ATOM 3921 C C . GLN A 1 504 ? 18.75 -32.062 -16.844 1 87.75 504 GLN A C 1
ATOM 3923 O O . GLN A 1 504 ? 18.609 -31.172 -16 1 87.75 504 GLN A O 1
ATOM 3928 N N . ALA A 1 505 ? 19.875 -32.688 -17.062 1 92.5 505 ALA A N 1
ATOM 3929 C CA . ALA A 1 505 ? 21.078 -32.312 -16.312 1 92.5 505 ALA A CA 1
ATOM 3930 C C . ALA A 1 505 ? 21.5 -30.875 -16.656 1 92.5 505 ALA A C 1
ATOM 3932 O O . ALA A 1 505 ? 21.891 -30.125 -15.758 1 92.5 505 ALA A O 1
ATOM 3933 N N . GLN A 1 506 ? 21.484 -30.562 -17.906 1 90 506 GLN A N 1
ATOM 3934 C CA . GLN A 1 506 ? 21.844 -29.219 -18.344 1 90 506 GLN A CA 1
ATOM 3935 C C . GLN A 1 506 ? 20.891 -28.188 -17.75 1 90 506 GLN A C 1
ATOM 3937 O O . GLN A 1 506 ? 21.312 -27.109 -17.328 1 90 506 GLN A O 1
ATOM 3942 N N . SER A 1 507 ? 19.625 -28.469 -17.688 1 89.69 507 SER A N 1
ATOM 3943 C CA . SER A 1 507 ? 18.625 -27.609 -17.062 1 89.69 507 SER A CA 1
ATOM 3944 C C . SER A 1 507 ? 18.906 -27.438 -15.57 1 89.69 507 SER A C 1
ATOM 3946 O O . SER A 1 507 ? 18.797 -26.344 -15.031 1 89.69 507 SER A O 1
ATOM 3948 N N . GLY A 1 508 ? 19.234 -28.5 -14.984 1 93.06 508 GLY A N 1
ATOM 3949 C CA . GLY A 1 508 ? 19.594 -28.453 -13.578 1 93.06 508 GLY A CA 1
ATOM 3950 C C . GLY A 1 508 ? 20.812 -27.594 -13.305 1 93.06 508 GLY A C 1
ATOM 3951 O O . GLY A 1 508 ? 20.875 -26.891 -12.289 1 93.06 508 GLY A O 1
ATOM 3952 N N . LEU A 1 509 ? 21.828 -27.672 -14.18 1 94.25 509 LEU A N 1
ATOM 3953 C CA . LEU A 1 509 ? 23.047 -26.906 -14.023 1 94.25 509 LEU A CA 1
ATOM 3954 C C . LEU A 1 509 ? 22.766 -25.406 -14.078 1 94.25 509 LEU A C 1
ATOM 3956 O O . LEU A 1 509 ? 23.25 -24.656 -13.227 1 94.25 509 LEU A O 1
ATOM 3960 N N . ILE A 1 510 ? 22.016 -24.953 -15.031 1 94.25 510 ILE A N 1
ATOM 3961 C CA . ILE A 1 510 ? 21.719 -23.516 -15.148 1 94.25 510 ILE A CA 1
ATOM 3962 C C . ILE A 1 510 ? 20.906 -23.062 -13.938 1 94.25 510 ILE A C 1
ATOM 3964 O O . ILE A 1 510 ? 21.109 -21.953 -13.438 1 94.25 510 ILE A O 1
ATOM 3968 N N . GLY A 1 511 ? 19.969 -23.875 -13.477 1 95.31 511 GLY A N 1
ATOM 3969 C CA . GLY A 1 511 ? 19.234 -23.562 -12.258 1 95.31 511 GLY A CA 1
ATOM 3970 C C . GLY A 1 511 ? 20.125 -23.391 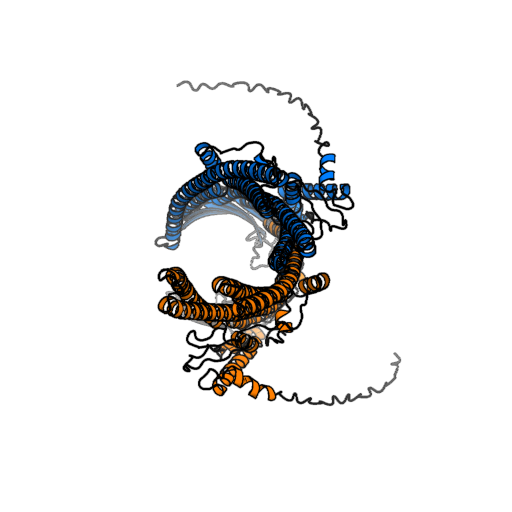-11.047 1 95.31 511 GLY A C 1
ATOM 3971 O O . GLY A 1 511 ? 19.953 -22.453 -10.258 1 95.31 511 GLY A O 1
ATOM 3972 N N . ALA A 1 512 ? 21.047 -24.266 -10.969 1 95.81 512 ALA A N 1
ATOM 3973 C CA . ALA A 1 512 ? 21.984 -24.219 -9.852 1 95.81 512 ALA A CA 1
ATOM 3974 C C . ALA A 1 512 ? 22.859 -22.969 -9.938 1 95.81 512 ALA A C 1
ATOM 3976 O O . ALA A 1 512 ? 23.141 -22.328 -8.922 1 95.81 512 ALA A O 1
ATOM 3977 N N . LYS A 1 513 ? 23.344 -22.641 -11.148 1 95.62 513 LYS A N 1
ATOM 3978 C CA . LYS A 1 513 ? 24.156 -21.438 -11.367 1 95.62 513 LYS A CA 1
ATOM 3979 C C . LYS A 1 513 ? 23.391 -20.188 -10.922 1 95.62 513 LYS A C 1
ATOM 3981 O O . LYS A 1 513 ? 23.922 -19.375 -10.156 1 95.62 513 LYS A O 1
ATOM 3986 N N . ILE A 1 514 ? 22.219 -20.078 -11.328 1 96.56 514 ILE A N 1
ATOM 3987 C CA . ILE A 1 514 ? 21.422 -18.891 -11.086 1 96.56 514 ILE A CA 1
ATOM 3988 C C . ILE A 1 514 ? 21.062 -18.797 -9.602 1 96.56 514 ILE A C 1
ATOM 3990 O O . ILE A 1 514 ? 21.109 -17.719 -9.008 1 96.56 514 ILE A O 1
ATOM 3994 N N . ALA A 1 515 ? 20.766 -19.906 -9 1 97 515 ALA A N 1
ATOM 3995 C CA . ALA A 1 515 ? 20.453 -19.922 -7.566 1 97 515 ALA A CA 1
ATOM 3996 C C . ALA A 1 515 ? 21.656 -19.438 -6.754 1 97 515 ALA A C 1
ATOM 3998 O O . ALA A 1 515 ? 21.5 -18.641 -5.824 1 97 515 ALA A O 1
ATOM 3999 N N . TYR A 1 516 ? 22.859 -19.953 -7.156 1 96.81 516 TYR A N 1
ATOM 4000 C CA . TYR A 1 516 ? 24.109 -19.562 -6.496 1 96.81 516 TYR A CA 1
ATOM 4001 C C . TYR A 1 516 ? 24.359 -18.062 -6.664 1 96.81 516 TYR A C 1
ATOM 4003 O O . TYR A 1 516 ? 24.578 -17.359 -5.684 1 96.81 516 TYR A O 1
ATOM 4011 N N . LEU A 1 517 ? 24.219 -17.578 -7.832 1 96.75 517 LEU A N 1
ATOM 4012 C CA . LEU A 1 517 ? 24.484 -16.172 -8.133 1 96.75 517 LEU A CA 1
ATOM 4013 C C . LEU A 1 517 ? 23.469 -15.266 -7.457 1 96.75 517 LEU A C 1
ATOM 4015 O O . LEU A 1 517 ? 23.812 -14.188 -6.973 1 96.75 517 LEU A O 1
ATOM 4019 N N . ASN A 1 518 ? 22.156 -15.664 -7.434 1 97.5 518 ASN A N 1
ATOM 4020 C CA . ASN A 1 518 ? 21.109 -14.875 -6.793 1 97.5 518 ASN A CA 1
ATOM 4021 C C . ASN A 1 518 ? 21.359 -14.75 -5.289 1 97.5 518 ASN A C 1
ATOM 4023 O O . ASN A 1 518 ? 21.094 -13.695 -4.703 1 97.5 518 ASN A O 1
ATOM 4027 N N . GLN A 1 519 ? 21.844 -15.812 -4.715 1 97.38 519 GLN A N 1
ATOM 4028 C CA . GLN A 1 519 ? 22.109 -15.766 -3.281 1 97.38 519 GLN A CA 1
ATOM 4029 C C . GLN A 1 519 ? 23.281 -14.844 -2.971 1 97.38 519 GLN A C 1
ATOM 4031 O O . GLN A 1 519 ? 23.312 -14.188 -1.928 1 97.38 519 GLN A O 1
ATOM 4036 N N . LEU A 1 520 ? 24.297 -14.82 -3.84 1 96.94 520 LEU A N 1
ATOM 4037 C CA . LEU A 1 520 ? 25.391 -13.875 -3.693 1 96.94 520 LEU A CA 1
ATOM 4038 C C . LEU A 1 520 ? 24.891 -12.438 -3.756 1 96.94 520 LEU A C 1
ATOM 4040 O O . LEU A 1 520 ? 25.312 -11.586 -2.963 1 96.94 520 LEU A O 1
ATOM 4044 N N . SER A 1 521 ? 23.969 -12.18 -4.668 1 97.19 521 SER A N 1
ATOM 4045 C CA . SER A 1 521 ? 23.375 -10.852 -4.789 1 97.19 521 SER A CA 1
ATOM 4046 C C . SER A 1 521 ? 22.562 -10.492 -3.547 1 97.19 521 SER A C 1
ATOM 4048 O O . SER A 1 521 ? 22.594 -9.344 -3.098 1 97.19 521 SER A O 1
ATOM 4050 N N . ALA A 1 522 ? 21.875 -11.469 -3.004 1 97.56 522 ALA A N 1
ATOM 4051 C CA . ALA A 1 522 ? 21.109 -11.25 -1.781 1 97.56 522 ALA A CA 1
ATOM 4052 C C . ALA A 1 522 ? 22.031 -10.906 -0.611 1 97.56 522 ALA A C 1
ATOM 4054 O O . ALA A 1 522 ? 21.703 -10.047 0.212 1 97.56 522 ALA A O 1
ATOM 4055 N N . LEU A 1 523 ? 23.156 -11.594 -0.559 1 97.88 523 LEU A N 1
ATOM 4056 C CA . LEU A 1 523 ? 24.109 -11.305 0.499 1 97.88 523 LEU A CA 1
ATOM 4057 C C . LEU A 1 523 ? 24.641 -9.875 0.383 1 97.88 523 LEU A C 1
ATOM 4059 O O . LEU A 1 523 ? 24.719 -9.164 1.383 1 97.88 523 LEU A O 1
ATOM 4063 N N . GLN A 1 524 ? 24.969 -9.484 -0.83 1 97.12 524 GLN A N 1
ATOM 4064 C CA . GLN A 1 524 ? 25.469 -8.133 -1.052 1 97.12 524 GLN A CA 1
ATOM 4065 C C . GLN A 1 524 ? 24.453 -7.094 -0.575 1 97.12 524 GLN A C 1
ATOM 4067 O O . GLN A 1 524 ? 24.844 -6.07 -0.002 1 97.12 524 GLN A O 1
ATOM 4072 N N . ARG A 1 525 ? 23.156 -7.359 -0.801 1 97.38 525 ARG A N 1
ATOM 4073 C CA . ARG A 1 525 ? 22.094 -6.465 -0.364 1 97.38 525 ARG A CA 1
ATOM 4074 C C . ARG A 1 525 ? 22.031 -6.375 1.157 1 97.38 525 ARG A C 1
ATOM 4076 O O . ARG A 1 525 ? 21.938 -5.281 1.717 1 97.38 525 ARG A O 1
ATOM 4083 N N . ILE A 1 526 ? 22.188 -7.508 1.814 1 97.25 526 ILE A N 1
ATOM 4084 C CA . ILE A 1 526 ? 22.125 -7.562 3.271 1 97.25 526 ILE A CA 1
ATOM 4085 C C . ILE A 1 526 ? 23.344 -6.852 3.863 1 97.25 526 ILE A C 1
ATOM 4087 O O . ILE A 1 526 ? 23.234 -6.164 4.879 1 97.25 526 ILE A O 1
ATOM 4091 N N . LEU A 1 527 ? 24.547 -7.016 3.197 1 97.06 527 LEU A N 1
ATOM 4092 C CA . LEU A 1 527 ? 25.797 -6.422 3.67 1 97.06 527 LEU A CA 1
ATOM 4093 C C . LEU A 1 527 ? 25.828 -4.926 3.383 1 97.06 527 LEU A C 1
ATOM 4095 O O . LEU A 1 527 ? 26.594 -4.188 3.996 1 97.06 527 LEU A O 1
ATOM 4099 N N . GLY A 1 528 ? 25.016 -4.492 2.441 1 95.38 528 GLY A N 1
ATOM 4100 C CA . GLY A 1 528 ? 25.031 -3.092 2.047 1 95.38 528 GLY A CA 1
ATOM 4101 C C . GLY A 1 528 ? 26.141 -2.756 1.068 1 95.38 528 GLY A C 1
ATOM 4102 O O . GLY A 1 528 ? 26.578 -1.61 1.002 1 95.38 528 GLY A O 1
ATOM 4103 N N . THR A 1 529 ? 26.594 -3.709 0.242 1 94.81 529 THR A N 1
ATOM 4104 C CA . THR A 1 529 ? 27.766 -3.5 -0.618 1 94.81 529 THR A CA 1
ATOM 4105 C C . THR A 1 529 ? 27.375 -3.604 -2.09 1 94.81 529 THR A C 1
ATOM 4107 O O . THR A 1 529 ? 28.234 -3.664 -2.965 1 94.81 529 THR A O 1
ATOM 4110 N N . THR A 1 530 ? 26.094 -3.676 -2.389 1 96.38 530 THR A N 1
ATOM 4111 C CA . THR A 1 530 ? 25.594 -3.844 -3.754 1 96.38 530 THR A CA 1
ATOM 4112 C C . THR A 1 530 ? 26.125 -2.732 -4.656 1 96.38 530 THR A C 1
ATOM 4114 O O . THR A 1 530 ? 26.609 -2.998 -5.762 1 96.38 530 THR A O 1
ATOM 4117 N N . LEU A 1 531 ? 26.078 -1.521 -4.199 1 95.06 531 LEU A N 1
ATOM 4118 C CA . LEU A 1 531 ? 26.5 -0.383 -5.012 1 95.06 531 LEU A CA 1
ATOM 4119 C C . LEU A 1 531 ? 28 -0.435 -5.293 1 95.06 531 LEU A C 1
ATOM 4121 O O . LEU A 1 531 ? 28.422 -0.149 -6.41 1 95.06 531 LEU A O 1
ATOM 4125 N N . ASP A 1 532 ? 28.797 -0.82 -4.355 1 92.5 532 ASP A N 1
ATOM 4126 C CA . ASP A 1 532 ? 30.234 -0.939 -4.531 1 92.5 532 ASP A CA 1
ATOM 4127 C C . ASP A 1 532 ? 30.578 -2.055 -5.516 1 92.5 532 ASP A C 1
ATOM 4129 O O . ASP A 1 532 ? 31.438 -1.881 -6.387 1 92.5 532 ASP A O 1
ATOM 4133 N N . TYR A 1 533 ? 29.875 -3.156 -5.328 1 91.94 533 TYR A N 1
ATOM 4134 C CA . TYR A 1 533 ? 30.141 -4.305 -6.195 1 91.94 533 TYR A CA 1
ATOM 4135 C C . TYR A 1 533 ? 29.875 -3.955 -7.652 1 91.94 533 TYR A C 1
ATOM 4137 O O . TYR A 1 533 ? 30.641 -4.34 -8.539 1 91.94 533 TYR A O 1
ATOM 4145 N N . TRP A 1 534 ? 28.859 -3.232 -7.887 1 93.88 534 TRP A N 1
ATOM 4146 C CA . TRP A 1 534 ? 28.484 -2.904 -9.258 1 93.88 534 TRP A CA 1
ATOM 4147 C C . TRP A 1 534 ? 29.047 -1.542 -9.664 1 93.88 534 TRP A C 1
ATOM 4149 O O . TRP A 1 534 ? 28.688 -1.012 -10.719 1 93.88 534 TRP A O 1
ATOM 4159 N N . GLN A 1 535 ? 29.797 -0.865 -8.797 1 91.25 535 GLN A N 1
ATOM 4160 C CA . GLN A 1 535 ? 30.484 0.389 -9.07 1 91.25 535 GLN A CA 1
ATOM 4161 C C . GLN A 1 535 ? 29.5 1.491 -9.445 1 91.25 535 GLN A C 1
ATOM 4163 O O . GLN A 1 535 ? 29.688 2.178 -10.453 1 91.25 535 GLN A O 1
ATOM 4168 N N . ILE A 1 536 ? 28.5 1.539 -8.602 1 91.5 536 ILE A N 1
ATOM 4169 C CA . ILE A 1 536 ? 27.484 2.572 -8.781 1 91.5 536 ILE A CA 1
ATOM 4170 C C . ILE A 1 536 ? 27.688 3.686 -7.758 1 91.5 536 ILE A C 1
ATOM 4172 O O . ILE A 1 536 ? 27.797 3.422 -6.555 1 91.5 536 ILE A O 1
ATOM 4176 N N . LYS A 1 537 ? 27.828 4.871 -8.25 1 84.56 537 LYS A N 1
ATOM 4177 C CA . LYS A 1 537 ? 27.938 6.039 -7.383 1 84.56 537 LYS A CA 1
ATOM 4178 C C . LYS A 1 537 ? 26.656 6.887 -7.453 1 84.56 537 LYS A C 1
ATOM 4180 O O . LYS A 1 537 ? 26.297 7.379 -8.523 1 84.56 537 LYS A O 1
ATOM 4185 N N . LEU A 1 538 ? 26.047 6.879 -6.273 1 83 538 LEU A N 1
ATOM 4186 C CA . LEU A 1 538 ? 24.812 7.672 -6.238 1 83 538 LEU A CA 1
ATOM 4187 C C . LEU A 1 538 ? 25.141 9.156 -6.117 1 83 538 LEU A C 1
ATOM 4189 O O . LEU A 1 538 ? 26.109 9.539 -5.453 1 83 538 LEU A O 1
ATOM 4193 N N . ARG A 1 539 ? 24.609 9.938 -6.871 1 60.84 539 ARG A N 1
ATOM 4194 C CA . ARG A 1 539 ? 24.844 11.375 -6.941 1 60.84 539 ARG A CA 1
ATOM 4195 C C . ARG A 1 539 ? 24.531 12.055 -5.609 1 60.84 539 ARG A C 1
ATOM 4197 O O . ARG A 1 539 ? 25.078 13.109 -5.293 1 60.84 539 ARG A O 1
ATOM 4204 N N . TYR A 1 540 ? 23.516 11.477 -4.84 1 61.38 540 TYR A N 1
ATOM 4205 C CA . TYR A 1 540 ? 23.016 12.227 -3.693 1 61.38 540 TYR A CA 1
ATOM 4206 C C . TYR A 1 540 ? 23.516 11.617 -2.389 1 61.38 540 TYR A C 1
ATOM 4208 O O . TYR A 1 540 ? 23.078 12.008 -1.306 1 61.38 540 TYR A O 1
ATOM 4216 N N . GLY A 1 541 ? 24.266 10.461 -2.428 1 54.62 541 GLY A N 1
ATOM 4217 C CA . GLY A 1 541 ? 24.656 9.781 -1.202 1 54.62 541 GLY A CA 1
ATOM 4218 C C . GLY A 1 541 ? 25.906 10.375 -0.558 1 54.62 541 GLY A C 1
ATOM 4219 O O . GLY A 1 541 ? 26.328 9.93 0.506 1 54.62 541 GLY A O 1
ATOM 4220 N N . GLY A 1 542 ? 26.797 11.156 -1.343 1 45.09 542 GLY A N 1
ATOM 4221 C CA . GLY A 1 542 ? 28.062 11.492 -0.704 1 45.09 542 GLY A CA 1
ATOM 4222 C C . GLY A 1 542 ? 27.953 12.664 0.248 1 45.09 542 GLY A C 1
ATOM 4223 O O . GLY A 1 542 ? 27 13.438 0.182 1 45.09 542 GLY A O 1
ATOM 4224 N N . MET B 1 1 ? -38.562 64.812 -26.516 1 17.98 1 MET B N 1
ATOM 4225 C CA . MET B 1 1 ? -39.281 64 -25.516 1 17.98 1 MET B CA 1
ATOM 4226 C C . MET B 1 1 ? -40.062 62.906 -26.188 1 17.98 1 MET B C 1
ATOM 4228 O O . MET B 1 1 ? -40.781 62.156 -25.5 1 17.98 1 MET B O 1
ATOM 4232 N N . LYS B 1 2 ? -40.438 63.219 -27.344 1 19.17 2 LYS B N 1
ATOM 4233 C CA . LYS B 1 2 ? -41.531 62.406 -27.875 1 19.17 2 LYS B CA 1
ATOM 4234 C C . LYS B 1 2 ? -41.219 60.938 -27.859 1 19.17 2 LYS B C 1
ATOM 4236 O O . LYS B 1 2 ? -40.156 60.5 -28.375 1 19.17 2 LYS B O 1
ATOM 4241 N N . PHE B 1 3 ? -41.906 60.188 -26.984 1 21.05 3 PHE B N 1
ATOM 4242 C CA . PHE B 1 3 ? -42.281 59 -26.203 1 21.05 3 PHE B CA 1
ATOM 4243 C C . PHE B 1 3 ? -42.781 57.906 -27.109 1 21.05 3 PHE B C 1
ATOM 4245 O O . PHE B 1 3 ? -43.938 57.938 -27.562 1 21.05 3 PHE B O 1
ATOM 4252 N N . LEU B 1 4 ? -41.938 57.594 -28.062 1 22.98 4 LEU B N 1
ATOM 4253 C CA . LEU B 1 4 ? -42.281 56.594 -29.094 1 22.98 4 LEU B CA 1
ATOM 4254 C C . LEU B 1 4 ? -42.938 55.375 -28.469 1 22.98 4 LEU B C 1
ATOM 4256 O O . LEU B 1 4 ? -42.562 54.938 -27.375 1 22.98 4 LEU B O 1
ATOM 4260 N N . ASN B 1 5 ? -43.969 54.875 -29 1 19.89 5 ASN B N 1
ATOM 4261 C CA . ASN B 1 5 ? -45.281 54.219 -28.906 1 19.89 5 ASN B CA 1
ATOM 4262 C C . ASN B 1 5 ? -45.125 52.719 -28.578 1 19.89 5 ASN B C 1
ATOM 4264 O O . ASN B 1 5 ? -45.781 52.219 -27.672 1 19.89 5 ASN B O 1
ATOM 4268 N N . LYS B 1 6 ? -44.812 51.75 -29.5 1 22 6 LYS B N 1
ATOM 4269 C CA . LYS B 1 6 ? -45.812 50.781 -29.922 1 22 6 LYS B CA 1
ATOM 4270 C C . LYS B 1 6 ? -45.812 49.562 -29 1 22 6 LYS B C 1
ATOM 4272 O O . LYS B 1 6 ? -44.781 49.25 -28.375 1 22 6 LYS B O 1
ATOM 4277 N N . SER B 1 7 ? -46.969 48.812 -28.781 1 22.17 7 SER B N 1
ATOM 4278 C CA . SER B 1 7 ? -47.812 47.938 -27.969 1 22.17 7 SER B CA 1
ATOM 4279 C C . SER B 1 7 ? -47.406 46.469 -28.109 1 22.17 7 SER B C 1
ATOM 4281 O O . SER B 1 7 ? -48.062 45.562 -27.594 1 22.17 7 SER B O 1
ATOM 4283 N N . THR B 1 8 ? -46.281 46.062 -28.625 1 23.33 8 THR B N 1
ATOM 4284 C CA . THR B 1 8 ? -46.375 44.75 -29.219 1 23.33 8 THR B CA 1
ATOM 4285 C C . THR B 1 8 ? -46.875 43.719 -28.188 1 23.33 8 THR B C 1
ATOM 4287 O O . THR B 1 8 ? -46.438 43.75 -27.031 1 23.33 8 THR B O 1
ATOM 4290 N N . ALA B 1 9 ? -47.969 42.969 -28.516 1 21.05 9 ALA B N 1
ATOM 4291 C CA . ALA B 1 9 ? -48.906 41.969 -27.984 1 21.05 9 ALA B CA 1
ATOM 4292 C C . ALA B 1 9 ? -48.188 40.75 -27.422 1 21.05 9 ALA B C 1
ATOM 4294 O O . ALA B 1 9 ? -47.344 40.188 -28.094 1 21.05 9 ALA B O 1
ATOM 4295 N N . LEU B 1 10 ? -48 40.562 -26.109 1 22.11 10 LEU B N 1
ATOM 4296 C CA . LEU B 1 10 ? -47.406 39.594 -25.203 1 22.11 10 LEU B CA 1
ATOM 4297 C C . LEU B 1 10 ? -48.094 38.219 -25.312 1 22.11 10 LEU B C 1
ATOM 4299 O O . LEU B 1 10 ? -49.219 38.062 -24.844 1 22.11 10 LEU B O 1
ATOM 4303 N N . LEU B 1 11 ? -48.375 37.719 -26.625 1 23.52 11 LEU B N 1
ATOM 4304 C CA . LEU B 1 11 ? -49.281 36.594 -26.562 1 23.52 11 LEU B CA 1
ATOM 4305 C C . LEU B 1 11 ? -48.75 35.531 -25.594 1 23.52 11 LEU B C 1
ATOM 4307 O O . LEU B 1 11 ? -47.562 35.25 -25.547 1 23.52 11 LEU B O 1
ATOM 4311 N N . PRO B 1 12 ? -49.625 35.062 -24.578 1 24.08 12 PRO B N 1
ATOM 4312 C CA . PRO B 1 12 ? -49.438 34.156 -23.453 1 24.08 12 PRO B CA 1
ATOM 4313 C C . PRO B 1 12 ? -49.188 32.719 -23.891 1 24.08 12 PRO B C 1
ATOM 4315 O O . PRO B 1 12 ? -50.031 32.125 -24.562 1 24.08 12 PRO B O 1
ATOM 4318 N N . VAL B 1 13 ? -48.125 32.406 -24.672 1 24.3 13 VAL B N 1
ATOM 4319 C CA . VAL B 1 13 ? -48.094 31.031 -25.172 1 24.3 13 VAL B CA 1
ATOM 4320 C C . VAL B 1 13 ? -48.25 30.062 -23.984 1 24.3 13 VAL B C 1
ATOM 4322 O O . VAL B 1 13 ? -47.406 30.078 -23.078 1 24.3 13 VAL B O 1
ATOM 4325 N N . ILE B 1 14 ? -49.469 29.594 -23.641 1 24.42 14 ILE B N 1
ATOM 4326 C CA . ILE B 1 14 ? -49.906 28.625 -22.641 1 24.42 14 ILE B CA 1
ATOM 4327 C C . ILE B 1 14 ? -49.25 27.281 -22.891 1 24.42 14 ILE B C 1
ATOM 4329 O O . ILE B 1 14 ? -49.469 26.656 -23.938 1 24.42 14 ILE B O 1
ATOM 4333 N N . ILE B 1 15 ? -47.906 27.188 -22.781 1 23.75 15 ILE B N 1
ATOM 4334 C CA . ILE B 1 15 ? -47.312 25.891 -23.047 1 23.75 15 ILE B CA 1
ATOM 4335 C C . ILE B 1 15 ? -47.938 24.844 -22.125 1 23.75 15 ILE B C 1
ATOM 4337 O O . ILE B 1 15 ? -47.875 24.953 -20.891 1 23.75 15 ILE B O 1
ATOM 4341 N N . LEU B 1 16 ? -49 24.156 -22.562 1 23.5 16 LEU B N 1
ATOM 4342 C CA . LEU B 1 16 ? -49.75 23.031 -21.969 1 23.5 16 LEU B CA 1
ATOM 4343 C C . LEU B 1 16 ? -48.812 21.891 -21.625 1 23.5 16 LEU B C 1
ATOM 4345 O O . LEU B 1 16 ? -48.188 21.297 -22.516 1 23.5 16 LEU B O 1
ATOM 4349 N N . SER B 1 17 ? -48.094 21.953 -20.484 1 24.69 17 SER B N 1
ATOM 4350 C CA . SER B 1 17 ? -47.25 20.906 -19.938 1 24.69 17 SER B CA 1
ATOM 4351 C C . SER B 1 17 ? -48.031 19.609 -19.719 1 24.69 17 SER B C 1
ATOM 4353 O O . SER B 1 17 ? -48.875 19.547 -18.844 1 24.69 17 SER B O 1
ATOM 4355 N N . GLY B 1 18 ? -48.562 18.953 -20.812 1 23.78 18 GLY B N 1
ATOM 4356 C CA . GLY B 1 18 ? -49.219 17.688 -20.578 1 23.78 18 GLY B CA 1
ATOM 4357 C C . GLY B 1 18 ? -48.375 16.719 -19.766 1 23.78 18 GLY B C 1
ATOM 4358 O O . GLY B 1 18 ? -47.188 16.5 -20.078 1 23.78 18 GLY B O 1
ATOM 4359 N N . LEU B 1 19 ? -48.688 16.516 -18.484 1 25.17 19 LEU B N 1
ATOM 4360 C CA . LEU B 1 19 ? -48.219 15.617 -17.453 1 25.17 19 LEU B CA 1
ATOM 4361 C C . LEU B 1 19 ? -48.312 14.164 -17.891 1 25.17 19 LEU B C 1
ATOM 4363 O O . LEU B 1 19 ? -49.406 13.617 -17.984 1 25.17 19 LEU B O 1
ATOM 4367 N N . ILE B 1 20 ? -47.75 13.758 -19.047 1 27.61 20 ILE B N 1
ATOM 4368 C CA . ILE B 1 20 ? -47.906 12.32 -19.266 1 27.61 20 ILE B CA 1
ATOM 4369 C C . ILE B 1 20 ? -47.281 11.555 -18.109 1 27.61 20 ILE B C 1
ATOM 4371 O O . ILE B 1 20 ? -46.094 11.688 -17.828 1 27.61 20 ILE B O 1
ATOM 4375 N N . SER B 1 21 ? -48.094 11.25 -17.109 1 25.72 21 SER B N 1
ATOM 4376 C CA . SER B 1 21 ? -47.781 10.344 -16.016 1 25.72 21 SER B CA 1
ATOM 4377 C C . SER B 1 21 ? -47.344 8.984 -16.531 1 25.72 21 SER B C 1
ATOM 4379 O O . SER B 1 21 ? -48.125 8.258 -17.156 1 25.72 21 SER B O 1
ATOM 4381 N N . PHE B 1 22 ? -46.125 8.914 -17.141 1 28.8 22 PHE B N 1
ATOM 4382 C CA . PHE B 1 22 ? -45.719 7.535 -17.328 1 28.8 22 PHE B CA 1
ATOM 4383 C C . PHE B 1 22 ? -45.75 6.773 -16 1 28.8 22 PHE B C 1
ATOM 4385 O O . PHE B 1 22 ? -45.094 7.18 -15.039 1 28.8 22 PHE B O 1
ATOM 4392 N N . HIS B 1 23 ? -46.844 6.102 -15.742 1 29.73 23 HIS B N 1
ATOM 4393 C CA . HIS B 1 23 ? -46.906 5.082 -14.695 1 29.73 23 HIS B CA 1
ATOM 4394 C C . HIS B 1 23 ? -45.75 4.105 -14.82 1 29.73 23 HIS B C 1
ATOM 4396 O O . HIS B 1 23 ? -45.562 3.473 -15.859 1 29.73 23 HIS B O 1
ATOM 4402 N N . ALA B 1 24 ? -44.688 4.398 -14.188 1 27.3 24 ALA B N 1
ATOM 4403 C CA . ALA B 1 24 ? -43.688 3.361 -13.969 1 27.3 24 ALA B CA 1
ATOM 4404 C C . ALA B 1 24 ? -44.312 2.084 -13.43 1 27.3 24 ALA B C 1
ATOM 4406 O O . ALA B 1 24 ? -44.844 2.066 -12.312 1 27.3 24 ALA B O 1
ATOM 4407 N N . SER B 1 25 ? -44.938 1.321 -14.289 1 30.27 25 SER B N 1
ATOM 4408 C CA . SER B 1 25 ? -45.281 -0.029 -13.844 1 30.27 25 SER B CA 1
ATOM 4409 C C . SER B 1 25 ? -44.125 -0.646 -13.047 1 30.27 25 SER B C 1
ATOM 4411 O O . SER B 1 25 ? -43 -0.695 -13.516 1 30.27 25 SER B O 1
ATOM 4413 N N . SER B 1 26 ? -44.219 -0.568 -11.773 1 32.53 26 SER B N 1
ATOM 4414 C CA . SER B 1 26 ? -43.375 -1.365 -10.883 1 32.53 26 SER B CA 1
ATOM 4415 C C . SER B 1 26 ? -43.25 -2.803 -11.383 1 32.53 26 SER B C 1
ATOM 4417 O O . SER B 1 26 ? -44.25 -3.467 -11.633 1 32.53 26 SER B O 1
ATOM 4419 N N . ALA B 1 27 ? -42.344 -3.064 -12.172 1 30.69 27 ALA B N 1
ATOM 4420 C CA . ALA B 1 27 ? -42.031 -4.453 -12.477 1 30.69 27 ALA B CA 1
ATOM 4421 C C . ALA B 1 27 ? -42.219 -5.348 -11.258 1 30.69 27 ALA B C 1
ATOM 4423 O O . ALA B 1 27 ? -41.375 -5.367 -10.352 1 30.69 27 ALA B O 1
ATOM 4424 N N . LYS B 1 28 ? -43.375 -5.57 -10.68 1 36.03 28 LYS B N 1
ATOM 4425 C CA . LYS B 1 28 ? -43.75 -6.609 -9.734 1 36.03 28 LYS B CA 1
ATOM 4426 C C . LYS B 1 28 ? -43.25 -7.977 -10.172 1 36.03 28 LYS B C 1
ATOM 4428 O O . LYS B 1 28 ? -43.5 -8.984 -9.516 1 36.03 28 LYS B O 1
ATOM 4433 N N . THR B 1 29 ? -42.938 -8.156 -11.422 1 36.53 29 THR B N 1
ATOM 4434 C CA . THR B 1 29 ? -42.719 -9.523 -11.875 1 36.53 29 THR B CA 1
ATOM 4435 C C . THR B 1 29 ? -41.5 -10.117 -11.18 1 36.53 29 THR B C 1
ATOM 4437 O O . THR B 1 29 ? -41.125 -11.273 -11.422 1 36.53 29 THR B O 1
ATOM 4440 N N . SER B 1 30 ? -40.656 -9.289 -10.609 1 41.72 30 SER B N 1
ATOM 4441 C CA . SER B 1 30 ? -39.406 -9.852 -10.086 1 41.72 30 SER B CA 1
ATOM 4442 C C . SER B 1 30 ? -39.656 -10.672 -8.828 1 41.72 30 SER B C 1
ATOM 4444 O O . SER B 1 30 ? -38.719 -11.18 -8.219 1 41.72 30 SER B O 1
ATOM 4446 N N . SER B 1 31 ? -40.906 -10.789 -8.352 1 43.84 31 SER B N 1
ATOM 4447 C CA . SER B 1 31 ? -41.125 -11.344 -7.023 1 43.84 31 SER B CA 1
ATOM 4448 C C . SER B 1 31 ? -40.938 -12.859 -7.023 1 43.84 31 SER B C 1
ATOM 4450 O O . SER B 1 31 ? -40.438 -13.43 -6.059 1 43.84 31 SER B O 1
ATOM 4452 N N . ASN B 1 32 ? -41.406 -13.516 -7.992 1 46.06 32 ASN B N 1
ATOM 4453 C CA . ASN B 1 32 ? -41.438 -14.969 -7.918 1 46.06 32 ASN B CA 1
ATOM 4454 C C . ASN B 1 32 ? -40.031 -15.57 -8.039 1 46.06 32 ASN B C 1
ATOM 4456 O O . ASN B 1 32 ? -39.75 -16.578 -7.402 1 46.06 32 ASN B O 1
ATOM 4460 N N . ALA B 1 33 ? -39.312 -15.094 -9.008 1 49.66 33 ALA B N 1
ATOM 4461 C CA . ALA B 1 33 ? -37.969 -15.586 -9.281 1 49.66 33 ALA B CA 1
ATOM 4462 C C . ALA B 1 33 ? -37.062 -15.453 -8.055 1 49.66 33 ALA B C 1
ATOM 4464 O O . ALA B 1 33 ? -36.188 -16.281 -7.84 1 49.66 33 ALA B O 1
ATOM 4465 N N . ASP B 1 34 ? -37.469 -14.602 -7.07 1 64.38 34 ASP B N 1
ATOM 4466 C CA . ASP B 1 34 ? -36.656 -14.219 -5.906 1 64.38 34 ASP B CA 1
ATOM 4467 C C . ASP B 1 34 ? -36.844 -15.227 -4.77 1 64.38 34 ASP B C 1
ATOM 4469 O O . ASP B 1 34 ? -35.906 -15.492 -4.023 1 64.38 34 ASP B O 1
ATOM 4473 N N . ASN B 1 35 ? -37.875 -16.062 -4.922 1 76.38 35 ASN B N 1
ATOM 4474 C CA . ASN B 1 35 ? -38.062 -16.984 -3.801 1 76.38 35 ASN B CA 1
ATOM 4475 C C . ASN B 1 35 ? -37.25 -18.25 -3.967 1 76.38 35 ASN B C 1
ATOM 4477 O O . ASN B 1 35 ? -36.875 -18.891 -2.98 1 76.38 35 ASN B O 1
ATOM 4481 N N . SER B 1 36 ? -36.969 -18.484 -5.254 1 84.5 36 SER B N 1
ATOM 4482 C CA . SER B 1 36 ? -36.219 -19.703 -5.531 1 84.5 36 SER B CA 1
ATOM 4483 C C . SER B 1 36 ? -34.781 -19.609 -4.984 1 84.5 36 SER B C 1
ATOM 4485 O O . SER B 1 36 ? -34.188 -20.641 -4.676 1 84.5 36 SER B O 1
ATOM 4487 N N . LEU B 1 37 ? -34.375 -18.453 -4.816 1 89.81 37 LEU B N 1
ATOM 4488 C CA . LEU B 1 37 ? -33.031 -18.234 -4.332 1 89.81 37 LEU B CA 1
ATOM 4489 C C . LEU B 1 37 ? -32.875 -18.656 -2.871 1 89.81 37 LEU B C 1
ATOM 4491 O O . LEU B 1 37 ? -31.797 -19.016 -2.422 1 89.81 37 LEU B O 1
ATOM 4495 N N . TYR B 1 38 ? -34.062 -18.781 -2.199 1 89.25 38 TYR B N 1
ATOM 4496 C CA . TYR B 1 38 ? -34.031 -19.047 -0.765 1 89.25 38 TYR B CA 1
ATOM 4497 C C . TYR B 1 38 ? -34.688 -20.375 -0.446 1 89.25 38 TYR B C 1
ATOM 4499 O O . TYR B 1 38 ? -35.156 -20.594 0.674 1 89.25 38 TYR B O 1
ATOM 4507 N N . SER B 1 39 ? -34.688 -21.234 -1.404 1 86.5 39 SER B N 1
ATOM 4508 C CA . SER B 1 39 ? -35.375 -22.516 -1.259 1 86.5 39 SER B CA 1
ATOM 4509 C C . SER B 1 39 ? -34.688 -23.375 -0.197 1 86.5 39 SER B C 1
ATOM 4511 O O . SER B 1 39 ? -35.312 -24.312 0.331 1 86.5 39 SER B O 1
ATOM 4513 N N . TRP B 1 40 ? -33.5 -23.031 0.165 1 86.19 40 TRP B N 1
ATOM 4514 C CA . TRP B 1 40 ? -32.719 -23.812 1.128 1 86.19 40 TRP B CA 1
ATOM 4515 C C . TRP B 1 40 ? -33.125 -23.453 2.557 1 86.19 40 TRP B C 1
ATOM 4517 O O . TRP B 1 40 ? -32.75 -24.156 3.502 1 86.19 40 TRP B O 1
ATOM 4527 N N . THR B 1 41 ? -33.906 -22.453 2.678 1 88.31 41 THR B N 1
ATOM 4528 C CA . THR B 1 41 ? -34.344 -22.016 4.004 1 88.31 41 THR B CA 1
ATOM 4529 C C . THR B 1 41 ? -35.688 -22.625 4.379 1 88.31 41 THR B C 1
ATOM 4531 O O . THR B 1 41 ? -36.344 -23.219 3.537 1 88.31 41 THR B O 1
ATOM 4534 N N . GLU B 1 42 ? -36.156 -22.453 5.684 1 84.62 42 GLU B N 1
ATOM 4535 C CA . GLU B 1 42 ? -37.406 -22.984 6.168 1 84.62 42 GLU B CA 1
ATOM 4536 C C . GLU B 1 42 ? -38.594 -22.25 5.547 1 84.62 42 GLU B C 1
ATOM 4538 O O . GLU B 1 42 ? -39.594 -22.875 5.164 1 84.62 42 GLU B O 1
ATOM 4543 N N . ASN B 1 43 ? -38.469 -20.984 5.434 1 88.19 43 ASN B N 1
ATOM 4544 C CA . ASN B 1 43 ? -39.469 -20.125 4.848 1 88.19 43 ASN B CA 1
ATOM 4545 C C . ASN B 1 43 ? -38.875 -19.188 3.799 1 88.19 43 ASN B C 1
ATOM 4547 O O . ASN B 1 43 ? -38.594 -18.031 4.094 1 88.19 43 ASN B O 1
ATOM 4551 N N . PRO B 1 44 ? -38.844 -19.641 2.568 1 91 44 PRO B N 1
ATOM 4552 C CA . PRO B 1 44 ? -38.188 -18.875 1.509 1 91 44 PRO B CA 1
ATOM 4553 C C . PRO B 1 44 ? -38.844 -17.516 1.278 1 91 44 PRO B C 1
ATOM 4555 O O . PRO B 1 44 ? -38.156 -16.531 1.018 1 91 44 PRO B O 1
ATOM 4558 N N . SER B 1 45 ? -40.156 -17.469 1.395 1 91.56 45 SER B N 1
ATOM 4559 C CA . SER B 1 45 ? -40.875 -16.203 1.145 1 91.56 45 SER B CA 1
ATOM 4560 C C . SER B 1 45 ? -40.594 -15.188 2.236 1 91.56 45 SER B C 1
ATOM 4562 O O . SER B 1 45 ? -40.375 -14 1.949 1 91.56 45 SER B O 1
ATOM 4564 N N . ALA B 1 46 ? -40.531 -15.656 3.447 1 91.38 46 ALA B N 1
ATOM 4565 C CA . ALA B 1 46 ? -40.219 -14.766 4.562 1 91.38 46 ALA B CA 1
ATOM 4566 C C . ALA B 1 46 ? -38.812 -14.227 4.465 1 91.38 46 ALA B C 1
ATOM 4568 O O . ALA B 1 46 ? -38.562 -13.055 4.758 1 91.38 46 ALA B O 1
ATOM 4569 N N . GLU B 1 47 ? -37.969 -15.062 4.086 1 91.94 47 GLU B N 1
ATOM 4570 C CA . GLU B 1 47 ? -36.594 -14.648 3.957 1 91.94 47 GLU B CA 1
ATOM 4571 C C . GLU B 1 47 ? -36.406 -13.656 2.814 1 91.94 47 GLU B C 1
ATOM 4573 O O . GLU B 1 47 ? -35.688 -12.664 2.947 1 91.94 47 GLU B O 1
ATOM 4578 N N . ALA B 1 48 ? -37.062 -13.875 1.756 1 93.19 48 ALA B N 1
ATOM 4579 C CA . ALA B 1 48 ? -37 -12.953 0.624 1 93.19 48 ALA B CA 1
ATOM 4580 C C . ALA B 1 48 ? -37.5 -11.562 1.023 1 93.19 48 ALA B C 1
ATOM 4582 O O . ALA B 1 48 ? -36.938 -10.555 0.64 1 93.19 48 ALA B O 1
ATOM 4583 N N . GLN B 1 49 ? -38.5 -11.602 1.782 1 92.31 49 GLN B N 1
ATOM 4584 C CA . GLN B 1 49 ? -39.062 -10.336 2.238 1 92.31 49 GLN B CA 1
ATOM 4585 C C . GLN B 1 49 ? -38.125 -9.625 3.199 1 92.31 49 GLN B C 1
ATOM 4587 O O . GLN B 1 49 ? -37.969 -8.406 3.135 1 92.31 49 GLN B O 1
ATOM 4592 N N . ARG B 1 50 ? -37.594 -10.406 4.012 1 92.69 50 ARG B N 1
ATOM 4593 C CA . ARG B 1 50 ? -36.656 -9.852 4.977 1 92.69 50 ARG B CA 1
ATOM 4594 C C . ARG B 1 50 ? -35.469 -9.188 4.27 1 92.69 50 ARG B C 1
ATOM 4596 O O . ARG B 1 50 ? -35.062 -8.078 4.629 1 92.69 50 ARG B O 1
ATOM 4603 N N . VAL B 1 51 ? -34.938 -9.812 3.311 1 92.81 51 VAL B N 1
ATOM 4604 C CA . VAL B 1 51 ? -33.781 -9.312 2.561 1 92.81 51 VAL B CA 1
ATOM 4605 C C . VAL B 1 51 ? -34.188 -8.07 1.77 1 92.81 51 VAL B C 1
ATOM 4607 O O . VAL B 1 51 ? -33.469 -7.078 1.738 1 92.81 51 VAL B O 1
ATOM 4610 N N . GLU B 1 52 ? -35.344 -8.07 1.23 1 91.69 52 GLU B N 1
ATOM 4611 C CA . GLU B 1 52 ? -35.812 -6.941 0.442 1 91.69 52 GLU B CA 1
ATOM 4612 C C . GLU B 1 52 ? -36.031 -5.711 1.316 1 91.69 52 GLU B C 1
ATOM 4614 O O . GLU B 1 52 ? -35.719 -4.594 0.92 1 91.69 52 GLU B O 1
ATOM 4619 N N . GLN B 1 53 ? -36.562 -5.934 2.449 1 93.31 53 GLN B N 1
ATOM 4620 C CA . GLN B 1 53 ? -36.812 -4.824 3.367 1 93.31 53 GLN B CA 1
ATOM 4621 C C . GLN B 1 53 ? -35.5 -4.195 3.828 1 93.31 53 GLN B C 1
ATOM 4623 O O . GLN B 1 53 ? -35.406 -2.969 3.92 1 93.31 53 GLN B O 1
ATOM 4628 N N . ALA B 1 54 ? -34.625 -5.043 4.133 1 93.88 54 ALA B N 1
ATOM 4629 C CA . ALA B 1 54 ? -33.312 -4.535 4.543 1 93.88 54 ALA B CA 1
ATOM 4630 C C . ALA B 1 54 ? -32.656 -3.742 3.418 1 93.88 54 ALA B C 1
ATOM 4632 O O . ALA B 1 54 ? -32 -2.717 3.666 1 93.88 54 ALA B O 1
ATOM 4633 N N . GLU B 1 55 ? -32.781 -4.164 2.225 1 92.12 55 GLU B N 1
ATOM 4634 C CA . GLU B 1 55 ? -32.25 -3.471 1.063 1 92.12 55 GLU B CA 1
ATOM 4635 C C . GLU B 1 55 ? -32.875 -2.098 0.888 1 92.12 55 GLU B C 1
ATOM 4637 O O . GLU B 1 55 ? -32.219 -1.132 0.526 1 92.12 55 GLU B O 1
ATOM 4642 N N . GLU B 1 56 ? -34.094 -2.078 1.159 1 92.5 56 GLU B N 1
ATOM 4643 C CA . GLU B 1 56 ? -34.812 -0.807 1.042 1 92.5 56 GLU B CA 1
ATOM 4644 C C . GLU B 1 56 ? -34.344 0.19 2.092 1 92.5 56 GLU B C 1
ATOM 4646 O O . GLU B 1 56 ? -34.156 1.375 1.8 1 92.5 56 GLU B O 1
ATOM 4651 N N . ARG B 1 57 ? -34.156 -0.335 3.232 1 94.94 57 ARG B N 1
ATOM 4652 C CA . ARG B 1 57 ? -33.656 0.532 4.289 1 94.94 57 ARG B CA 1
ATOM 4653 C C . ARG B 1 57 ? -32.25 1.032 3.957 1 94.94 57 ARG B C 1
ATOM 4655 O O . ARG B 1 57 ? -31.922 2.195 4.203 1 94.94 57 ARG B O 1
ATOM 4662 N N . LEU B 1 58 ? -31.484 0.169 3.459 1 94.62 58 LEU B N 1
ATOM 4663 C CA . LEU B 1 58 ? -30.125 0.539 3.08 1 94.62 58 LEU B CA 1
ATOM 4664 C C . LEU B 1 58 ? -30.125 1.595 1.979 1 94.62 58 LEU B C 1
ATOM 4666 O O . LEU B 1 58 ? -29.391 2.578 2.049 1 94.62 58 LEU B O 1
ATOM 4670 N N . LYS B 1 59 ? -30.969 1.425 0.989 1 92.94 59 LYS B N 1
ATOM 4671 C CA . LYS B 1 59 ? -31.094 2.391 -0.098 1 92.94 59 LYS B CA 1
ATOM 4672 C C . LYS B 1 59 ? -31.516 3.76 0.428 1 92.94 59 LYS B C 1
ATOM 4674 O O . LYS B 1 59 ? -30.984 4.785 0.009 1 92.94 59 LYS B O 1
ATOM 4679 N N . ALA B 1 60 ? -32.406 3.695 1.302 1 93.94 60 ALA B N 1
ATOM 4680 C CA . ALA B 1 60 ? -32.875 4.941 1.899 1 93.94 60 ALA B CA 1
ATOM 4681 C C . ALA B 1 60 ? -31.766 5.625 2.691 1 93.94 60 ALA B C 1
ATOM 4683 O O . ALA B 1 60 ? -31.609 6.848 2.615 1 93.94 60 ALA B O 1
ATOM 4684 N N . ALA B 1 61 ? -31.047 4.84 3.395 1 95.5 61 ALA B N 1
ATOM 4685 C CA . ALA B 1 61 ? -29.984 5.379 4.23 1 95.5 61 ALA B CA 1
ATOM 4686 C C . ALA B 1 61 ? -28.844 5.945 3.377 1 95.5 61 ALA B C 1
ATOM 4688 O O . ALA B 1 61 ? -28.219 6.941 3.746 1 95.5 61 ALA B O 1
ATOM 4689 N N . ILE B 1 62 ? -28.547 5.344 2.271 1 93.56 62 ILE B N 1
ATOM 4690 C CA . ILE B 1 62 ? -27.5 5.824 1.386 1 93.56 62 ILE B CA 1
ATOM 4691 C C . ILE B 1 62 ? -27.953 7.102 0.686 1 93.56 62 ILE B C 1
ATOM 4693 O O . ILE B 1 62 ? -27.172 8.047 0.536 1 93.56 62 ILE B O 1
ATOM 4697 N N . ALA B 1 63 ? -29.188 7.168 0.322 1 91.75 63 ALA B N 1
ATOM 4698 C CA . ALA B 1 63 ? -29.734 8.359 -0.324 1 91.75 63 ALA B CA 1
ATOM 4699 C C . ALA B 1 63 ? -29.781 9.539 0.647 1 91.75 63 ALA B C 1
ATOM 4701 O O . ALA B 1 63 ? -29.469 10.672 0.275 1 91.75 63 ALA B O 1
ATOM 4702 N N . ASN B 1 64 ? -30.188 9.203 1.846 1 94.44 64 ASN B N 1
ATOM 4703 C CA . ASN B 1 64 ? -30.234 10.18 2.926 1 94.44 64 ASN B CA 1
ATOM 4704 C C . ASN B 1 64 ? -29.703 9.602 4.234 1 94.44 64 ASN B C 1
ATOM 4706 O O . ASN B 1 64 ? -30.484 9.078 5.039 1 94.44 64 ASN B O 1
ATOM 4710 N N . PRO B 1 65 ? -28.438 9.867 4.531 1 95.31 65 PRO B N 1
ATOM 4711 C CA . PRO B 1 65 ? -27.812 9.25 5.699 1 95.31 65 PRO B CA 1
ATOM 4712 C C . PRO B 1 65 ? -28.484 9.633 7.008 1 95.31 65 PRO B C 1
ATOM 4714 O O . PRO B 1 65 ? -28.344 8.93 8.016 1 95.31 65 PRO B O 1
ATOM 4717 N N . GLU B 1 66 ? -29.203 10.672 7.062 1 95.94 66 GLU B N 1
ATOM 4718 C CA . GLU B 1 66 ? -29.891 11.078 8.289 1 95.94 66 GLU B CA 1
ATOM 4719 C C . GLU B 1 66 ? -31 10.109 8.641 1 95.94 66 GLU B C 1
ATOM 4721 O O . GLU B 1 66 ? -31.547 10.148 9.742 1 95.94 66 GLU B O 1
ATOM 4726 N N . TYR B 1 67 ? -31.344 9.25 7.648 1 95.44 67 TYR B N 1
ATOM 4727 C CA . TYR B 1 67 ? -32.25 8.133 7.926 1 95.44 67 TYR B CA 1
ATOM 4728 C C . TYR B 1 67 ? -31.766 7.332 9.125 1 95.44 67 TYR B C 1
ATOM 4730 O O . TYR B 1 67 ? -32.562 6.809 9.898 1 95.44 67 TYR B O 1
ATOM 4738 N N . MET B 1 68 ? -30.469 7.352 9.391 1 96.31 68 MET B N 1
ATOM 4739 C CA . MET B 1 68 ? -29.844 6.543 10.43 1 96.31 68 MET B CA 1
ATOM 4740 C C . MET B 1 68 ? -30.109 7.145 11.812 1 96.31 68 MET B C 1
ATOM 4742 O O . MET B 1 68 ? -29.906 6.477 12.828 1 96.31 68 MET B O 1
ATOM 4746 N N . LEU B 1 69 ? -30.453 8.375 11.891 1 96.62 69 LEU B N 1
ATOM 4747 C CA . LEU B 1 69 ? -30.703 9.031 13.172 1 96.62 69 LEU B CA 1
ATOM 4748 C C . LEU B 1 69 ? -31.859 8.375 13.906 1 96.62 69 LEU B C 1
ATOM 4750 O O . LEU B 1 69 ? -31.859 8.289 15.133 1 96.62 69 LEU B O 1
ATOM 4754 N N . LYS B 1 70 ? -32.844 7.824 13.125 1 95.81 70 LYS B N 1
ATOM 4755 C CA . LYS B 1 70 ? -34.062 7.297 13.75 1 95.81 70 LYS B CA 1
ATOM 4756 C C . LYS B 1 70 ? -34.25 5.812 13.438 1 95.81 70 LYS B C 1
ATOM 4758 O O . LYS B 1 70 ? -35.156 5.172 13.945 1 95.81 70 LYS B O 1
ATOM 4763 N N . ASN B 1 71 ? -33.469 5.324 12.453 1 95.5 71 ASN B N 1
ATOM 4764 C CA . ASN B 1 71 ? -33.656 3.953 12 1 95.5 71 ASN B CA 1
ATOM 4765 C C . ASN B 1 71 ? -32.375 3.154 12.031 1 95.5 71 ASN B C 1
ATOM 4767 O O . ASN B 1 71 ? -31.281 3.73 12.117 1 95.5 71 ASN B O 1
ATOM 4771 N N . TRP B 1 72 ? -32.469 1.867 12.109 1 95.62 72 TRP B N 1
ATOM 4772 C CA . TRP B 1 72 ? -31.375 0.918 11.906 1 95.62 72 TRP B CA 1
ATOM 4773 C C . TRP B 1 72 ? -31.531 0.179 10.578 1 95.62 72 TRP B C 1
ATOM 4775 O O . TRP B 1 72 ? -32.656 0.012 10.086 1 95.62 72 TRP B O 1
ATOM 4785 N N . ILE B 1 73 ? -30.422 -0.222 9.914 1 93.69 73 ILE B N 1
ATOM 4786 C CA . ILE B 1 73 ? -30.516 -0.924 8.641 1 93.69 73 ILE B CA 1
ATOM 4787 C C . ILE B 1 73 ? -30.688 -2.42 8.883 1 93.69 73 ILE B C 1
ATOM 4789 O O . ILE B 1 73 ? -31.609 -3.041 8.336 1 93.69 73 ILE B O 1
ATOM 4793 N N . GLU B 1 74 ? -29.891 -3.07 9.773 1 92.44 74 GLU B N 1
ATOM 4794 C CA . GLU B 1 74 ? -29.969 -4.48 10.148 1 92.44 74 GLU B CA 1
ATOM 4795 C C . GLU B 1 74 ? -29.891 -5.383 8.914 1 92.44 74 GLU B C 1
ATOM 4797 O O . GLU B 1 74 ? -30.844 -6.129 8.625 1 92.44 74 GLU B O 1
ATOM 4802 N N . LEU B 1 75 ? -28.781 -5.383 8.266 1 92.25 75 LEU B N 1
ATOM 4803 C CA . LEU B 1 75 ? -28.594 -6.258 7.113 1 92.25 75 LEU B CA 1
ATOM 4804 C C . LEU B 1 75 ? -28.703 -7.727 7.516 1 92.25 75 LEU B C 1
ATOM 4806 O O . LEU B 1 75 ? -28.312 -8.102 8.625 1 92.25 75 LEU B O 1
ATOM 4810 N N . PRO B 1 76 ? -29.219 -8.492 6.598 1 89.69 76 PRO B N 1
ATOM 4811 C CA . PRO B 1 76 ? -29.516 -9.883 6.953 1 89.69 76 PRO B CA 1
ATOM 4812 C C . PRO B 1 76 ? -28.25 -10.742 7.035 1 89.69 76 PRO B C 1
ATOM 4814 O O . PRO B 1 76 ? -27.297 -10.523 6.285 1 89.69 76 PRO B O 1
ATOM 4817 N N . THR B 1 77 ? -28.234 -11.617 7.988 1 89.31 77 THR B N 1
ATOM 4818 C CA . THR B 1 77 ? -27.25 -12.688 8.047 1 89.31 77 THR B CA 1
ATOM 4819 C C . THR B 1 77 ? -27.859 -14.016 7.617 1 89.31 77 THR B C 1
ATOM 4821 O O . THR B 1 77 ? -29.094 -14.18 7.66 1 89.31 77 THR B O 1
ATOM 4824 N N . SER B 1 78 ? -27.016 -14.867 7.039 1 88.94 78 SER B N 1
ATOM 4825 C CA . SER B 1 78 ? -27.531 -16.141 6.543 1 88.94 78 SER B CA 1
ATOM 4826 C C . SER B 1 78 ? -28.25 -16.906 7.645 1 88.94 78 SER B C 1
ATOM 4828 O O . SER B 1 78 ? -27.734 -17.031 8.758 1 88.94 78 SER B O 1
ATOM 4830 N N . PRO B 1 79 ? -29.422 -17.359 7.227 1 87.25 79 PRO B N 1
ATOM 4831 C CA . PRO B 1 79 ? -30.125 -18.203 8.188 1 87.25 79 PRO B CA 1
ATOM 4832 C C . PRO B 1 79 ? -29.422 -19.547 8.438 1 87.25 79 PRO B C 1
ATOM 4834 O O . PRO B 1 79 ? -28.609 -19.969 7.625 1 87.25 79 PRO B O 1
ATOM 4837 N N . GLU B 1 80 ? -29.812 -20.078 9.586 1 85.69 80 GLU B N 1
ATOM 4838 C CA . GLU B 1 80 ? -29.266 -21.406 9.898 1 85.69 80 GLU B CA 1
ATOM 4839 C C . GLU B 1 80 ? -29.891 -22.484 9.016 1 85.69 80 GLU B C 1
ATOM 4841 O O . GLU B 1 80 ? -31.078 -22.406 8.672 1 85.69 80 GLU B O 1
ATOM 4846 N N . SER B 1 81 ? -28.969 -23.344 8.516 1 79.38 81 SER B N 1
ATOM 4847 C CA . SER B 1 81 ? -29.469 -24.438 7.676 1 79.38 81 SER B CA 1
ATOM 4848 C C . SER B 1 81 ? -30.078 -25.547 8.516 1 79.38 81 SER B C 1
ATOM 4850 O O . SER B 1 81 ? -29.422 -26.094 9.406 1 79.38 81 SER B O 1
ATOM 4852 N N . LYS B 1 82 ? -31.391 -25.75 8.5 1 69.5 82 LYS B N 1
ATOM 4853 C CA . LYS B 1 82 ? -32.031 -26.828 9.266 1 69.5 82 LYS B CA 1
ATOM 4854 C C . LYS B 1 82 ? -32.219 -28.078 8.406 1 69.5 82 LYS B C 1
ATOM 4856 O O . LYS B 1 82 ? -32.344 -29.188 8.938 1 69.5 82 LYS B O 1
ATOM 4861 N N . LYS B 1 83 ? -32.25 -27.828 7.086 1 66.12 83 LYS B N 1
ATOM 4862 C CA . LYS B 1 83 ? -32.5 -28.984 6.223 1 66.12 83 LYS B CA 1
ATOM 4863 C C . LYS B 1 83 ? -31.234 -29.75 5.902 1 66.12 83 LYS B C 1
ATOM 4865 O O . LYS B 1 83 ? -30.203 -29.156 5.605 1 66.12 83 LYS B O 1
ATOM 4870 N N . LYS B 1 84 ? -31.328 -31.078 6.129 1 71.56 84 LYS B N 1
ATOM 4871 C CA . LYS B 1 84 ? -30.219 -31.984 5.855 1 71.56 84 LYS B CA 1
ATOM 4872 C C . LYS B 1 84 ? -30.141 -32.344 4.371 1 71.56 84 LYS B C 1
ATOM 4874 O O . LYS B 1 84 ? -29.188 -32.969 3.922 1 71.56 84 LYS B O 1
ATOM 4879 N N . THR B 1 85 ? -31.094 -31.719 3.549 1 79.69 85 THR B N 1
ATOM 4880 C CA . THR B 1 85 ? -31.109 -32.062 2.133 1 79.69 85 THR B CA 1
ATOM 4881 C C . THR B 1 85 ? -30.062 -31.25 1.366 1 79.69 85 THR B C 1
ATOM 4883 O O . THR B 1 85 ? -29.797 -30.094 1.697 1 79.69 85 THR B O 1
ATOM 4886 N N . ARG B 1 86 ? -29.516 -31.906 0.422 1 87.31 86 ARG B N 1
ATOM 4887 C CA . ARG B 1 86 ? -28.516 -31.266 -0.418 1 87.31 86 ARG B CA 1
ATOM 4888 C C . ARG B 1 86 ? -29.156 -30.266 -1.371 1 87.31 86 ARG B C 1
ATOM 4890 O O . ARG B 1 86 ? -30.125 -30.594 -2.062 1 87.31 86 ARG B O 1
ATOM 4897 N N . HIS B 1 87 ? -28.688 -29.094 -1.317 1 87.94 87 HIS B N 1
ATOM 4898 C CA . HIS B 1 87 ? -29.188 -28.031 -2.178 1 87.94 87 HIS B CA 1
ATOM 4899 C C . HIS B 1 87 ? -28.297 -27.812 -3.393 1 87.94 87 HIS B C 1
ATOM 4901 O O . HIS B 1 87 ? -27.094 -27.609 -3.25 1 87.94 87 HIS B O 1
ATOM 4907 N N . GLN B 1 88 ? -28.922 -27.938 -4.602 1 91.06 88 GLN B N 1
ATOM 4908 C CA . GLN B 1 88 ? -28.172 -27.688 -5.832 1 91.06 88 GLN B CA 1
ATOM 4909 C C . GLN B 1 88 ? -27.984 -26.188 -6.059 1 91.06 88 GLN B C 1
ATOM 4911 O O . GLN B 1 88 ? -28.953 -25.438 -6.145 1 91.06 88 GLN B O 1
ATOM 4916 N N . LEU B 1 89 ? -26.844 -25.844 -6.125 1 92.81 89 LEU B N 1
ATOM 4917 C CA . LEU B 1 89 ? -26.484 -24.422 -6.234 1 92.81 89 LEU B CA 1
ATOM 4918 C C . LEU B 1 89 ? -25.828 -24.125 -7.578 1 92.81 89 LEU B C 1
ATOM 4920 O O . LEU B 1 89 ? -24.812 -24.719 -7.918 1 92.81 89 LEU B O 1
ATOM 4924 N N . THR B 1 90 ? -26.469 -23.266 -8.383 1 93.75 90 THR B N 1
ATOM 4925 C CA . THR B 1 90 ? -25.844 -22.812 -9.617 1 93.75 90 THR B CA 1
ATOM 4926 C C . THR B 1 90 ? -24.859 -21.688 -9.344 1 93.75 90 THR B C 1
ATOM 4928 O O . THR B 1 90 ? -24.906 -21.062 -8.289 1 93.75 90 THR B O 1
ATOM 4931 N N . ILE B 1 91 ? -24 -21.469 -10.281 1 95.12 91 ILE B N 1
ATOM 4932 C CA . ILE B 1 91 ? -22.984 -20.422 -10.117 1 95.12 91 ILE B CA 1
ATOM 4933 C C . ILE B 1 91 ? -23.672 -19.062 -9.977 1 95.12 91 ILE B C 1
ATOM 4935 O O . ILE B 1 91 ? -23.25 -18.234 -9.18 1 95.12 91 ILE B O 1
ATOM 4939 N N . ARG B 1 92 ? -24.703 -18.797 -10.719 1 94.25 92 ARG B N 1
ATOM 4940 C CA . ARG B 1 92 ? -25.453 -17.547 -10.648 1 94.25 92 ARG B CA 1
ATOM 4941 C C . ARG B 1 92 ? -26.094 -17.375 -9.273 1 94.25 92 ARG B C 1
ATOM 4943 O O . ARG B 1 92 ? -26.062 -16.281 -8.695 1 94.25 92 ARG B O 1
ATOM 4950 N N . GLU B 1 93 ? -26.672 -18.469 -8.789 1 94.56 93 GLU B N 1
ATOM 4951 C CA . GLU B 1 93 ? -27.281 -18.422 -7.465 1 94.56 93 GLU B CA 1
ATOM 4952 C C . GLU B 1 93 ? -26.234 -18.141 -6.387 1 94.56 93 GLU B C 1
ATOM 4954 O O . GLU B 1 93 ? -26.484 -17.375 -5.449 1 94.56 93 GLU B O 1
ATOM 4959 N N . ALA B 1 94 ? -25.062 -18.781 -6.527 1 96.81 94 ALA B N 1
ATOM 4960 C CA . ALA B 1 94 ? -23.984 -18.547 -5.574 1 96.81 94 ALA B CA 1
ATOM 4961 C C . ALA B 1 94 ? -23.578 -17.078 -5.551 1 96.81 94 ALA B C 1
ATOM 4963 O O . ALA B 1 94 ? -23.375 -16.5 -4.477 1 96.81 94 ALA B O 1
ATOM 4964 N N . ILE B 1 95 ? -23.516 -16.453 -6.707 1 97 95 ILE B N 1
ATOM 4965 C CA . ILE B 1 95 ? -23.141 -15.047 -6.832 1 97 95 ILE B CA 1
ATOM 4966 C C . ILE B 1 95 ? -24.203 -14.164 -6.188 1 97 95 ILE B C 1
ATOM 4968 O O . ILE B 1 95 ? -23.891 -13.266 -5.402 1 97 95 ILE B O 1
ATOM 4972 N N . LEU B 1 96 ? -25.484 -14.414 -6.473 1 94.81 96 LEU B N 1
ATOM 4973 C CA . LEU B 1 96 ? -26.594 -13.609 -5.961 1 94.81 96 LEU B CA 1
ATOM 4974 C C . LEU B 1 96 ? -26.688 -13.719 -4.441 1 94.81 96 LEU B C 1
ATOM 4976 O O . LEU B 1 96 ? -26.969 -12.734 -3.76 1 94.81 96 LEU B O 1
ATOM 4980 N N . LEU B 1 97 ? -26.438 -14.906 -3.928 1 94.88 97 LEU B N 1
ATOM 4981 C CA . LEU B 1 97 ? -26.453 -15.102 -2.482 1 94.88 97 LEU B CA 1
ATOM 4982 C C . LEU B 1 97 ? -25.297 -14.375 -1.817 1 94.88 97 LEU B C 1
ATOM 4984 O O . LEU B 1 97 ? -25.453 -13.812 -0.732 1 94.88 97 LEU B O 1
ATOM 4988 N N . ALA B 1 98 ? -24.141 -14.414 -2.453 1 96.62 98 ALA B N 1
ATOM 4989 C CA . ALA B 1 98 ? -22.969 -13.703 -1.914 1 96.62 98 ALA B CA 1
ATOM 4990 C C . ALA B 1 98 ? -23.234 -12.203 -1.835 1 96.62 98 ALA B C 1
ATOM 4992 O O . ALA B 1 98 ? -22.797 -11.539 -0.893 1 96.62 98 ALA B O 1
ATOM 4993 N N . LEU B 1 99 ? -23.984 -11.672 -2.822 1 94.56 99 LEU B N 1
ATOM 4994 C CA . LEU B 1 99 ? -24.297 -10.25 -2.865 1 94.56 99 LEU B CA 1
ATOM 4995 C C . LEU B 1 99 ? -25.203 -9.859 -1.701 1 94.56 99 LEU B C 1
ATOM 4997 O O . LEU B 1 99 ? -25.266 -8.688 -1.315 1 94.56 99 LEU B O 1
ATOM 5001 N N . ARG B 1 100 ? -25.828 -10.875 -1.119 1 93 100 ARG B N 1
ATOM 5002 C CA . ARG B 1 100 ? -26.812 -10.594 -0.076 1 93 100 ARG B CA 1
ATOM 5003 C C . ARG B 1 100 ? -26.25 -10.898 1.307 1 93 100 ARG B C 1
ATOM 5005 O O . ARG B 1 100 ? -26.516 -10.172 2.266 1 93 100 ARG B O 1
ATOM 5012 N N . TYR B 1 101 ? -25.375 -11.984 1.363 1 94.81 101 TYR B N 1
ATOM 5013 C CA . TYR B 1 101 ? -25.062 -12.477 2.699 1 94.81 101 TYR B CA 1
ATOM 5014 C C . TYR B 1 101 ? -23.578 -12.289 3.008 1 94.81 101 TYR B C 1
ATOM 5016 O O . TYR B 1 101 ? -23.172 -12.391 4.164 1 94.81 101 TYR B O 1
ATOM 5024 N N . ASN B 1 102 ? -22.719 -12.008 2.051 1 96.19 102 ASN B N 1
ATOM 5025 C CA . ASN B 1 102 ? -21.281 -11.891 2.326 1 96.19 102 ASN B CA 1
ATOM 5026 C C . ASN B 1 102 ? -20.969 -10.664 3.174 1 96.19 102 ASN B C 1
ATOM 5028 O O . ASN B 1 102 ? -21.344 -9.539 2.809 1 96.19 102 ASN B O 1
ATOM 5032 N N . PRO B 1 103 ? -20.281 -10.852 4.238 1 95.5 103 PRO B N 1
ATOM 5033 C CA . PRO B 1 103 ? -20.031 -9.742 5.156 1 95.5 103 PRO B CA 1
ATOM 5034 C C . PRO B 1 103 ? -19.156 -8.648 4.539 1 95.5 103 PRO B C 1
ATOM 5036 O O . PRO B 1 103 ? -19.297 -7.473 4.871 1 95.5 103 PRO B O 1
ATOM 5039 N N . ASN B 1 104 ? -18.219 -9.039 3.715 1 94.69 104 ASN B N 1
ATOM 5040 C CA . ASN B 1 104 ? -17.359 -8.031 3.09 1 94.69 104 ASN B CA 1
ATOM 5041 C C . ASN B 1 104 ? -18.172 -7.07 2.225 1 94.69 104 ASN B C 1
ATOM 5043 O O . ASN B 1 104 ? -17.922 -5.863 2.242 1 94.69 104 ASN B O 1
ATOM 5047 N N . ILE B 1 105 ? -19.078 -7.59 1.44 1 94.44 105 ILE B N 1
ATOM 5048 C CA . ILE B 1 105 ? -19.938 -6.762 0.598 1 94.44 105 ILE B CA 1
ATOM 5049 C C . ILE B 1 105 ? -20.844 -5.902 1.473 1 94.44 105 ILE B C 1
ATOM 5051 O O . ILE B 1 105 ? -20.984 -4.699 1.234 1 94.44 105 ILE B O 1
ATOM 5055 N N . GLN B 1 106 ? -21.422 -6.488 2.492 1 94.75 106 GLN B N 1
ATOM 5056 C CA . GLN B 1 106 ? -22.312 -5.766 3.396 1 94.75 106 GLN B CA 1
ATOM 5057 C C . GLN B 1 106 ? -21.578 -4.613 4.086 1 94.75 106 GLN B C 1
ATOM 5059 O O . GLN B 1 106 ? -22.109 -3.51 4.188 1 94.75 106 GLN B O 1
ATOM 5064 N N . ASN B 1 107 ? -20.391 -4.891 4.535 1 95.5 107 ASN B N 1
ATOM 5065 C CA . ASN B 1 107 ? -19.594 -3.842 5.172 1 95.5 107 ASN B CA 1
ATOM 5066 C C . ASN B 1 107 ? -19.297 -2.701 4.203 1 95.5 107 ASN B C 1
ATOM 5068 O O . ASN B 1 107 ? -19.359 -1.529 4.582 1 95.5 107 ASN B O 1
ATOM 5072 N N . ALA B 1 108 ? -18.922 -3 2.986 1 94.69 108 ALA B N 1
ATOM 5073 C CA . ALA B 1 108 ? -18.656 -1.984 1.973 1 94.69 108 ALA B CA 1
ATOM 5074 C C . ALA B 1 108 ? -19.906 -1.146 1.691 1 94.69 108 ALA B C 1
ATOM 5076 O O . ALA B 1 108 ? -19.797 0.064 1.474 1 94.69 108 ALA B O 1
ATOM 5077 N N . GLU B 1 109 ? -21.047 -1.79 1.712 1 94.06 109 GLU B N 1
ATOM 5078 C CA . GLU B 1 109 ? -22.297 -1.086 1.476 1 94.06 109 GLU B CA 1
ATOM 5079 C C . GLU B 1 109 ? -22.641 -0.154 2.635 1 94.06 109 GLU B C 1
ATOM 5081 O O . GLU B 1 109 ? -23.109 0.962 2.422 1 94.06 109 GLU B O 1
ATOM 5086 N N . LEU B 1 110 ? -22.406 -0.605 3.844 1 95.44 110 LEU B N 1
ATOM 5087 C CA . LEU B 1 110 ? -22.641 0.237 5.012 1 95.44 110 LEU B CA 1
ATOM 5088 C C . LEU B 1 110 ? -21.703 1.442 5.012 1 95.44 110 LEU B C 1
ATOM 5090 O O . LEU B 1 110 ? -22.109 2.541 5.41 1 95.44 110 LEU B O 1
ATOM 5094 N N . ASP B 1 111 ? -20.516 1.249 4.535 1 95.69 111 ASP B N 1
ATOM 5095 C CA . ASP B 1 111 ? -19.547 2.34 4.457 1 95.69 111 ASP B CA 1
ATOM 5096 C C . ASP B 1 111 ? -20.047 3.461 3.555 1 95.69 111 ASP B C 1
ATOM 5098 O O . ASP B 1 111 ? -19.719 4.629 3.764 1 95.69 111 ASP B O 1
ATOM 5102 N N . ARG B 1 112 ? -20.875 3.121 2.592 1 95.12 112 ARG B N 1
ATOM 5103 C CA . ARG B 1 112 ? -21.406 4.098 1.646 1 95.12 112 ARG B CA 1
ATOM 5104 C C . ARG B 1 112 ? -22.234 5.164 2.363 1 95.12 112 ARG B C 1
ATOM 5106 O O . ARG B 1 112 ? -22.266 6.32 1.938 1 95.12 112 ARG B O 1
ATOM 5113 N N . ILE B 1 113 ? -22.812 4.816 3.459 1 95.5 113 ILE B N 1
ATOM 5114 C CA . ILE B 1 113 ? -23.625 5.762 4.215 1 95.5 113 ILE B CA 1
ATOM 5115 C C . ILE B 1 113 ? -22.734 6.863 4.793 1 95.5 113 ILE B C 1
ATOM 5117 O O . ILE B 1 113 ? -23.016 8.055 4.613 1 95.5 113 ILE B O 1
ATOM 5121 N N . ILE B 1 114 ? -21.672 6.426 5.375 1 96.62 114 ILE B N 1
ATOM 5122 C CA . ILE B 1 114 ? -20.734 7.371 5.984 1 96.62 114 ILE B CA 1
ATOM 5123 C C . ILE B 1 114 ? -20.078 8.219 4.898 1 96.62 114 ILE B C 1
ATOM 5125 O O . ILE B 1 114 ? -19.922 9.43 5.055 1 96.62 114 ILE B O 1
ATOM 5129 N N . GLN B 1 115 ? -19.719 7.602 3.83 1 95.62 115 GLN B N 1
ATOM 5130 C CA . GLN B 1 115 ? -19.031 8.273 2.732 1 95.62 115 GLN B CA 1
ATOM 5131 C C . GLN B 1 115 ? -19.922 9.344 2.1 1 95.62 115 GLN B C 1
ATOM 5133 O O . GLN B 1 115 ? -19.469 10.445 1.793 1 95.62 115 GLN B O 1
ATOM 5138 N N . ARG B 1 116 ? -21.156 8.992 1.934 1 94.69 116 ARG B N 1
ATOM 5139 C CA . ARG B 1 116 ? -22.109 9.953 1.385 1 94.69 116 ARG B CA 1
ATOM 5140 C C . ARG B 1 116 ? -22.281 11.141 2.322 1 94.69 116 ARG B C 1
ATOM 5142 O O . ARG B 1 116 ? -22.391 12.289 1.87 1 94.69 116 ARG B O 1
ATOM 5149 N N . TYR B 1 117 ? -22.266 10.891 3.607 1 95.94 117 TYR B N 1
ATOM 5150 C CA . TYR B 1 117 ? -22.453 11.969 4.57 1 95.94 117 TYR B CA 1
ATOM 5151 C C . TYR B 1 117 ? -21.219 12.867 4.633 1 95.94 117 TYR B C 1
ATOM 5153 O O . TYR B 1 117 ? -21.328 14.047 4.961 1 95.94 117 TYR B O 1
ATOM 5161 N N . GLN B 1 118 ? -20.109 12.375 4.301 1 96 118 GLN B N 1
ATOM 5162 C CA . GLN B 1 118 ? -18.906 13.195 4.238 1 96 118 GLN B CA 1
ATOM 5163 C C . GLN B 1 118 ? -19.016 14.258 3.15 1 96 118 GLN B C 1
ATOM 5165 O O . GLN B 1 118 ? -18.516 15.375 3.314 1 96 118 GLN B O 1
ATOM 5170 N N . LEU B 1 119 ? -19.594 13.891 2.025 1 95.88 119 LEU B N 1
ATOM 5171 C CA . LEU B 1 119 ? -19.844 14.875 0.981 1 95.88 119 LEU B CA 1
ATOM 5172 C C . LEU B 1 119 ? -20.828 15.945 1.465 1 95.88 119 LEU B C 1
ATOM 5174 O O . LEU B 1 119 ? -20.625 17.125 1.202 1 95.88 119 LEU B O 1
ATOM 5178 N N . ARG B 1 120 ? -21.828 15.508 2.238 1 95.62 120 ARG B N 1
ATOM 5179 C CA . ARG B 1 120 ? -22.797 16.453 2.803 1 95.62 120 ARG B CA 1
ATOM 5180 C C . ARG B 1 120 ? -22.109 17.422 3.762 1 95.62 120 ARG B C 1
ATOM 5182 O O . ARG B 1 120 ? -22.406 18.609 3.762 1 95.62 120 ARG B O 1
ATOM 5189 N N . LEU B 1 121 ? -21.203 16.891 4.48 1 95.56 121 LEU B N 1
ATOM 5190 C CA . LEU B 1 121 ? -20.453 17.719 5.418 1 95.56 121 LEU B CA 1
ATOM 5191 C C . LEU B 1 121 ? -19.594 18.734 4.68 1 95.56 121 LEU B C 1
ATOM 5193 O O . LEU B 1 121 ? -19.484 19.891 5.098 1 95.56 121 LEU B O 1
ATOM 5197 N N . ALA B 1 122 ? -18.984 18.297 3.619 1 95.88 122 ALA B N 1
ATOM 5198 C CA . ALA B 1 122 ? -18.172 19.203 2.818 1 95.88 122 ALA B CA 1
ATOM 5199 C C . ALA B 1 122 ? -19.031 20.328 2.225 1 95.88 122 ALA B C 1
ATOM 5201 O O . ALA B 1 122 ? -18.594 21.484 2.184 1 95.88 122 ALA B O 1
ATOM 5202 N N . ASN B 1 123 ? -20.266 20.062 1.826 1 95.56 123 ASN B N 1
ATOM 5203 C CA . ASN B 1 123 ? -21.188 21.078 1.329 1 95.56 123 ASN B CA 1
ATOM 5204 C C . ASN B 1 123 ? -21.641 22.016 2.443 1 95.56 123 ASN B C 1
ATOM 5206 O O . ASN B 1 123 ? -21.812 23.203 2.219 1 95.56 123 ASN B O 1
ATOM 5210 N N . ASN B 1 124 ? -21.719 21.406 3.629 1 94.94 124 ASN B N 1
ATOM 5211 C CA . ASN B 1 124 ? -22.219 22.156 4.781 1 94.94 124 ASN B CA 1
ATOM 5212 C C . ASN B 1 124 ? -21.25 23.234 5.234 1 94.94 124 ASN B C 1
ATOM 5214 O O . ASN B 1 124 ? -21.625 24.172 5.934 1 94.94 124 ASN B O 1
ATOM 5218 N N . GLU B 1 125 ? -20.016 23.125 4.77 1 94.12 125 GLU B N 1
ATOM 5219 C CA . GLU B 1 125 ? -19.031 24.141 5.105 1 94.12 125 GLU B CA 1
ATOM 5220 C C . GLU B 1 125 ? -19.391 25.484 4.5 1 94.12 125 GLU B C 1
ATOM 5222 O O . GLU B 1 125 ? -19 26.531 5.016 1 94.12 125 GLU B O 1
ATOM 5227 N N . PHE B 1 126 ? -20.203 25.547 3.447 1 95.62 126 PHE B N 1
ATOM 5228 C CA . PHE B 1 126 ? -20.547 26.781 2.756 1 95.62 126 PHE B CA 1
ATOM 5229 C C . PHE B 1 126 ? -22.016 27.125 2.982 1 95.62 126 PHE B C 1
ATOM 5231 O O . PHE B 1 126 ? -22.594 27.938 2.254 1 95.62 126 PHE B O 1
ATOM 5238 N N . GLU B 1 127 ? -22.594 26.422 3.986 1 94.94 127 GLU B N 1
ATOM 5239 C CA . GLU B 1 127 ? -23.969 26.719 4.367 1 94.94 127 GLU B CA 1
ATOM 5240 C C . GLU B 1 127 ? -24.016 27.516 5.668 1 94.94 127 GLU B C 1
ATOM 5242 O O . GLU B 1 127 ? -23.062 27.5 6.449 1 94.94 127 GLU B O 1
ATOM 5247 N N . LEU B 1 128 ? -25.094 28.219 5.852 1 94.81 128 LEU B N 1
ATOM 5248 C CA . LEU B 1 128 ? -25.297 29.031 7.043 1 94.81 128 LEU B CA 1
ATOM 5249 C C . LEU B 1 128 ? -25.359 28.172 8.297 1 94.81 128 LEU B C 1
ATOM 5251 O O . LEU B 1 128 ? -26.125 27.203 8.359 1 94.81 128 LEU B O 1
ATOM 5255 N N . GLN B 1 129 ? -24.406 28.344 9.211 1 94.31 129 GLN B N 1
ATOM 5256 C CA . GLN B 1 129 ? -24.438 27.688 10.508 1 94.31 129 GLN B CA 1
ATOM 5257 C C . GLN B 1 129 ? -25.156 28.531 11.547 1 94.31 129 GLN B C 1
ATOM 5259 O O . GLN B 1 129 ? -24.906 29.734 11.656 1 94.31 129 GLN B O 1
ATOM 5264 N N . TYR B 1 130 ? -26.094 27.984 12.227 1 92.69 130 TYR B N 1
ATOM 5265 C CA . TYR B 1 130 ? -26.859 28.734 13.203 1 92.69 130 TYR B CA 1
ATOM 5266 C C . TYR B 1 130 ? -26.891 28.016 14.547 1 92.69 130 TYR B C 1
ATOM 5268 O O . TYR B 1 130 ? -26.953 26.781 14.594 1 92.69 130 TYR B O 1
ATOM 5276 N N . ALA B 1 131 ? -26.719 28.734 15.578 1 92.31 131 ALA B N 1
ATOM 5277 C CA . ALA B 1 131 ? -26.812 28.25 16.953 1 92.31 131 ALA B CA 1
ATOM 5278 C C . ALA B 1 131 ? -27.453 29.281 17.875 1 92.31 131 ALA B C 1
ATOM 5280 O O . ALA B 1 131 ? -27.562 30.453 17.516 1 92.31 131 ALA B O 1
ATOM 5281 N N . LEU B 1 132 ? -28.016 28.812 18.984 1 89.88 132 LEU B N 1
ATOM 5282 C CA . LEU B 1 132 ? -28.578 29.688 20 1 89.88 132 LEU B CA 1
ATOM 5283 C C . LEU B 1 132 ? -27.844 29.5 21.328 1 89.88 132 LEU B C 1
ATOM 5285 O O . LEU B 1 132 ? -27.719 28.375 21.828 1 89.88 132 LEU B O 1
ATOM 5289 N N . GLY B 1 133 ? -27.219 30.594 21.719 1 86.62 133 GLY B N 1
ATOM 5290 C CA . GLY B 1 133 ? -26.625 30.609 23.047 1 86.62 133 GLY B CA 1
ATOM 5291 C C . GLY B 1 133 ? -27.422 31.422 24.047 1 86.62 133 GLY B C 1
ATOM 5292 O O . GLY B 1 133 ? -28.062 32.406 23.688 1 86.62 133 GLY B O 1
ATOM 5293 N N . ALA B 1 134 ? -27.469 30.828 25.312 1 82.31 134 ALA B N 1
ATOM 5294 C CA . ALA B 1 134 ? -28.141 31.578 26.375 1 82.31 134 ALA B CA 1
ATOM 5295 C C . ALA B 1 134 ? -27.422 31.406 27.703 1 82.31 134 ALA B C 1
ATOM 5297 O O . ALA B 1 134 ? -26.844 30.359 27.984 1 82.31 134 ALA B O 1
ATOM 5298 N N . SER B 1 135 ? -27.328 32.625 28.344 1 83.12 135 SER B N 1
ATOM 5299 C CA . SER B 1 135 ? -26.719 32.562 29.672 1 83.12 135 SER B CA 1
ATOM 5300 C C . SER B 1 135 ? -27.438 33.5 30.641 1 83.12 135 SER B C 1
ATOM 5302 O O . SER B 1 135 ? -28.031 34.5 30.219 1 83.12 135 SER B O 1
ATOM 5304 N N . GLY B 1 136 ? -27.531 33.062 31.906 1 79.69 136 GLY B N 1
ATOM 5305 C CA . GLY B 1 136 ? -28.031 33.875 33 1 79.69 136 GLY B CA 1
ATOM 5306 C C . GLY B 1 136 ? -27.078 33.938 34.188 1 79.69 136 GLY B C 1
ATOM 5307 O O . GLY B 1 136 ? -26.453 32.938 34.531 1 79.69 136 GLY B O 1
ATOM 5308 N N . ILE B 1 137 ? -26.844 35.25 34.625 1 80.25 137 ILE B N 1
ATOM 5309 C CA . ILE B 1 137 ? -25.938 35.438 35.75 1 80.25 137 ILE B CA 1
ATOM 5310 C C . ILE B 1 137 ? -26.641 36.219 36.875 1 80.25 137 ILE B C 1
ATOM 5312 O O . ILE B 1 137 ? -27.344 37.188 36.594 1 80.25 137 ILE B O 1
ATOM 5316 N N . VAL B 1 138 ? -26.562 35.656 38 1 81.75 138 VAL B N 1
ATOM 5317 C CA . VAL B 1 138 ? -26.922 36.375 39.219 1 81.75 138 VAL B CA 1
ATOM 5318 C C . VAL B 1 138 ? -25.672 36.625 40.062 1 81.75 138 VAL B C 1
ATOM 5320 O O . VAL B 1 138 ? -24.953 35.719 40.438 1 81.75 138 VAL B O 1
ATOM 5323 N N . GLN B 1 139 ? -25.406 38 40.188 1 81.75 139 GLN B N 1
ATOM 5324 C CA . GLN B 1 139 ? -24.234 38.375 40.938 1 81.75 139 GLN B CA 1
ATOM 5325 C C . GLN B 1 139 ? -24.609 39.219 42.156 1 81.75 139 GLN B C 1
ATOM 5327 O O . GLN B 1 139 ? -25.25 40.281 42 1 81.75 139 GLN B O 1
ATOM 5332 N N . LYS B 1 140 ? -24.281 38.719 43.312 1 84.06 140 LYS B N 1
ATOM 5333 C CA . LYS B 1 140 ? -24.453 39.469 44.562 1 84.06 140 LYS B CA 1
ATOM 5334 C C . LYS B 1 140 ? -23.109 40 45.062 1 84.06 140 LYS B C 1
ATOM 5336 O O . LYS B 1 140 ? -22.172 39.219 45.25 1 84.06 140 LYS B O 1
ATOM 5341 N N . SER B 1 141 ? -23.078 41.344 45.062 1 84.62 141 SER B N 1
ATOM 5342 C CA . SER B 1 141 ? -21.891 42 45.625 1 84.62 141 SER B CA 1
ATOM 5343 C C . SER B 1 141 ? -22.188 42.625 46.969 1 84.62 141 SER B C 1
ATOM 5345 O O . SER B 1 141 ? -23.156 43.406 47.094 1 84.62 141 SER B O 1
ATOM 5347 N N . THR B 1 142 ? -21.438 42.188 47.969 1 87 142 THR B N 1
ATOM 5348 C CA . THR B 1 142 ? -21.594 42.75 49.312 1 87 142 THR B CA 1
ATOM 5349 C C . THR B 1 142 ? -20.391 43.625 49.656 1 87 142 THR B C 1
ATOM 5351 O O . THR B 1 142 ? -19.234 43.219 49.469 1 87 142 THR B O 1
ATOM 5354 N N . PHE B 1 143 ? -20.844 44.906 49.812 1 83.69 143 PHE B N 1
ATOM 5355 C CA . PHE B 1 143 ? -19.812 45.875 50.25 1 83.69 143 PHE B CA 1
ATOM 5356 C C . PHE B 1 143 ? -19.906 46.156 51.719 1 83.69 143 PHE B C 1
ATOM 5358 O O . PHE B 1 143 ? -21.016 46.344 52.25 1 83.69 143 PHE B O 1
ATOM 5365 N N . GLU B 1 144 ? -18.812 46.062 52.344 1 83.31 144 GLU B N 1
ATOM 5366 C CA . GLU B 1 144 ? -18.797 46.375 53.781 1 83.31 144 GLU B CA 1
ATOM 5367 C C . GLU B 1 144 ? -19.281 47.781 54.031 1 83.31 144 GLU B C 1
ATOM 5369 O O . GLU B 1 144 ? -18.734 48.75 53.469 1 83.31 144 GLU B O 1
ATOM 5374 N N . GLY B 1 145 ? -20.141 47.906 54.906 1 82.25 145 GLY B N 1
ATOM 5375 C CA . GLY B 1 145 ? -20.641 49.219 55.344 1 82.25 145 GLY B CA 1
ATOM 5376 C C . GLY B 1 145 ? -21.688 49.781 54.406 1 82.25 145 GLY B C 1
ATOM 5377 O O . GLY B 1 145 ? -22.281 50.844 54.719 1 82.25 145 GLY B O 1
ATOM 5378 N N . ILE B 1 146 ? -21.812 49.344 53.188 1 76.81 146 ILE B N 1
ATOM 5379 C CA . ILE B 1 146 ? -22.656 50.031 52.219 1 76.81 146 ILE B CA 1
ATOM 5380 C C . ILE B 1 146 ? -23.875 49.156 51.906 1 76.81 146 ILE B C 1
ATOM 5382 O O . ILE B 1 146 ? -24.953 49.688 51.562 1 76.81 146 ILE B O 1
ATOM 5386 N N . GLY B 1 147 ? -23.906 47.906 52.062 1 84.81 147 GLY B N 1
ATOM 5387 C CA . GLY B 1 147 ? -25.016 47 51.719 1 84.81 147 GLY B CA 1
ATOM 5388 C C . GLY B 1 147 ? -24.703 46.062 50.594 1 84.81 147 GLY B C 1
ATOM 5389 O O . GLY B 1 147 ? -23.531 45.781 50.281 1 84.81 147 GLY B O 1
ATOM 5390 N N . SER B 1 148 ? -25.719 45.156 50.25 1 84.38 148 SER B N 1
ATOM 5391 C CA . SER B 1 148 ? -25.547 44.156 49.188 1 84.38 148 SER B CA 1
ATOM 5392 C C . SER B 1 148 ? -26.312 44.562 47.938 1 84.38 148 SER B C 1
ATOM 5394 O O . SER B 1 148 ? -27.312 45.281 48.031 1 84.38 148 SER B O 1
ATOM 5396 N N . SER B 1 149 ? -25.688 44.531 46.781 1 82.12 149 SER B N 1
ATOM 5397 C CA . SER B 1 149 ? -26.328 44.75 45.469 1 82.12 149 SER B CA 1
ATOM 5398 C C . SER B 1 149 ? -26.375 43.438 44.688 1 82.12 149 SER B C 1
ATOM 5400 O O . SER B 1 149 ? -25.406 42.688 44.625 1 82.12 149 SER B O 1
ATOM 5402 N N . THR B 1 150 ? -27.703 43.094 44.406 1 81.69 150 THR B N 1
ATOM 5403 C CA . THR B 1 150 ? -27.875 41.906 43.562 1 81.69 150 THR B CA 1
ATOM 5404 C C . THR B 1 150 ? -28.125 42.312 42.125 1 81.69 150 THR B C 1
ATOM 5406 O O . THR B 1 150 ? -29.031 43.125 41.844 1 81.69 150 THR B O 1
ATOM 5409 N N . ASN B 1 151 ? -27.234 41.844 41.25 1 75.44 151 ASN B N 1
ATOM 5410 C CA . ASN B 1 151 ? -27.391 42.125 39.812 1 75.44 151 ASN B CA 1
ATOM 5411 C C . ASN B 1 151 ? -27.797 40.844 39.062 1 75.44 151 ASN B C 1
ATOM 5413 O O . ASN B 1 151 ? -27.281 39.781 39.312 1 75.44 151 ASN B O 1
ATOM 5417 N N . HIS B 1 152 ? -29.062 40.969 38.281 1 80.56 152 HIS B N 1
ATOM 5418 C CA . HIS B 1 152 ? -29.516 39.906 37.406 1 80.56 152 HIS B CA 1
ATOM 5419 C C . HIS B 1 152 ? -29.25 40.25 35.938 1 80.56 152 HIS B C 1
ATOM 5421 O O . HIS B 1 152 ? -29.516 41.375 35.5 1 80.56 152 HIS B O 1
ATOM 5427 N N . SER B 1 153 ? -28.562 39.375 35.281 1 73.62 153 SER B N 1
ATOM 5428 C CA . SER B 1 153 ? -28.359 39.594 33.844 1 73.62 153 SER B CA 1
ATOM 5429 C C . SER B 1 153 ? -28.688 38.344 33.031 1 73.62 153 SER B C 1
ATOM 5431 O O . SER B 1 153 ? -28.438 37.219 33.5 1 73.62 153 SER B O 1
ATOM 5433 N N . PHE B 1 154 ? -29.531 38.438 32 1 76.19 154 PHE B N 1
ATOM 5434 C CA . PHE B 1 154 ? -29.844 37.375 31.078 1 76.19 154 PHE B CA 1
ATOM 5435 C C . PHE B 1 154 ? -29.438 37.75 29.656 1 76.19 154 PHE B C 1
ATOM 5437 O O . PHE B 1 154 ? -29.641 38.906 29.25 1 76.19 154 PHE B O 1
ATOM 5444 N N . LEU B 1 155 ? -28.688 36.812 29.016 1 75.25 155 LEU B N 1
ATOM 5445 C CA . LEU B 1 155 ? -28.297 37.062 27.641 1 75.25 155 LEU B CA 1
ATOM 5446 C C . LEU B 1 155 ? -28.625 35.875 26.734 1 75.25 155 LEU B C 1
ATOM 5448 O O . LEU B 1 155 ? -28.359 34.75 27.094 1 75.25 155 LEU B O 1
ATOM 5452 N N . ALA B 1 156 ? -29.5 36.188 25.75 1 80.5 156 ALA B N 1
ATOM 5453 C CA . ALA B 1 156 ? -29.719 35.219 24.656 1 80.5 156 ALA B CA 1
ATOM 5454 C C . ALA B 1 156 ? -29.125 35.75 23.359 1 80.5 156 ALA B C 1
ATOM 5456 O O . ALA B 1 156 ? -29.266 36.938 23.031 1 80.5 156 ALA B O 1
ATOM 5457 N N . SER B 1 157 ? -28.328 34.938 22.75 1 82.88 157 SER B N 1
ATOM 5458 C CA . SER B 1 157 ? -27.656 35.406 21.547 1 82.88 157 SER B CA 1
ATOM 5459 C C . SER B 1 157 ? -27.766 34.406 20.406 1 82.88 157 SER B C 1
ATOM 5461 O O . SER B 1 157 ? -27.359 33.25 20.562 1 82.88 157 SER B O 1
ATOM 5463 N N . PRO B 1 158 ? -28.516 34.781 19.297 1 85.38 158 PRO B N 1
ATOM 5464 C CA . PRO B 1 158 ? -28.375 33.969 18.078 1 85.38 158 PRO B CA 1
ATOM 5465 C C . PRO B 1 158 ? -26.969 34.062 17.469 1 85.38 158 PRO B C 1
ATOM 5467 O O . PRO B 1 158 ? -26.359 35.125 17.484 1 85.38 158 PRO B O 1
ATOM 5470 N N . GLU B 1 159 ? -26.375 32.969 17.188 1 89.44 159 GLU B N 1
ATOM 5471 C CA . GLU B 1 159 ? -25.078 32.906 16.516 1 89.44 159 GLU B CA 1
ATOM 5472 C C . GLU B 1 159 ? -25.219 32.406 15.086 1 89.44 159 GLU B C 1
ATOM 5474 O O . GLU B 1 159 ? -25.688 31.281 14.867 1 89.44 159 GLU B O 1
ATOM 5479 N N . LEU B 1 160 ? -24.984 33.281 14.148 1 92.56 160 LEU B N 1
ATOM 5480 C CA . LEU B 1 160 ? -25 32.938 12.734 1 92.56 160 LEU B CA 1
ATOM 5481 C C . LEU B 1 160 ? -23.609 33.062 12.117 1 92.56 160 LEU B C 1
ATOM 5483 O O . LEU B 1 160 ? -22.938 34.094 12.305 1 92.56 160 LEU B O 1
ATOM 5487 N N . ASP B 1 161 ? -23.141 32.031 11.539 1 94.5 161 ASP B N 1
ATOM 5488 C CA . ASP B 1 161 ? -21.844 32.062 10.859 1 94.5 161 ASP B CA 1
ATOM 5489 C C . ASP B 1 161 ? -21.969 31.547 9.422 1 94.5 161 ASP B C 1
ATOM 5491 O O . ASP B 1 161 ? -22.625 30.531 9.172 1 94.5 161 ASP B O 1
ATOM 5495 N N . LEU B 1 162 ? -21.438 32.281 8.453 1 95.25 162 LEU B N 1
ATOM 5496 C CA . LEU B 1 162 ? -21.5 31.922 7.047 1 95.25 162 LEU B CA 1
ATOM 5497 C C . LEU B 1 162 ? -20.141 32.094 6.383 1 95.25 162 LEU B C 1
ATOM 5499 O O . LEU B 1 162 ? -19.484 33.125 6.555 1 95.25 162 LEU B O 1
ATOM 5503 N N . LYS B 1 163 ? -19.703 31.062 5.73 1 95.88 163 LYS B N 1
ATOM 5504 C CA . LYS B 1 163 ? -18.531 31.125 4.879 1 95.88 163 LYS B CA 1
ATOM 5505 C C . LYS B 1 163 ? -18.891 30.906 3.414 1 95.88 163 LYS B C 1
ATOM 5507 O O . LYS B 1 163 ? -19.609 29.953 3.084 1 95.88 163 LYS B O 1
ATOM 5512 N N . THR B 1 164 ? -18.422 31.797 2.547 1 95.44 164 THR B N 1
ATOM 5513 C CA . THR B 1 164 ? -18.75 31.672 1.129 1 95.44 164 THR B CA 1
ATOM 5514 C C . THR B 1 164 ? -17.609 31 0.372 1 95.44 164 THR B C 1
ATOM 5516 O O . THR B 1 164 ? -16.516 30.812 0.919 1 95.44 164 THR B O 1
ATOM 5519 N N . LYS B 1 165 ? -17.781 30.719 -0.905 1 95.38 165 LYS B N 1
ATOM 5520 C CA . LYS B 1 165 ? -16.828 29.984 -1.747 1 95.38 165 LYS B CA 1
ATOM 5521 C C . LYS B 1 165 ? -15.688 30.891 -2.199 1 95.38 165 LYS B C 1
ATOM 5523 O O . LYS B 1 165 ? -14.68 30.406 -2.717 1 95.38 165 LYS B O 1
ATOM 5528 N N . ILE B 1 166 ? -15.75 32.156 -1.997 1 94.94 166 ILE B N 1
ATOM 5529 C CA . ILE B 1 166 ? -14.672 33.062 -2.367 1 94.94 166 ILE B CA 1
ATOM 5530 C C . ILE B 1 166 ? -13.852 33.438 -1.129 1 94.94 166 ILE B C 1
ATOM 5532 O O . ILE B 1 166 ? -12.875 34.188 -1.219 1 94.94 166 ILE B O 1
ATOM 5536 N N . GLY B 1 167 ? -14.312 32.938 0.121 1 95.88 167 GLY B N 1
ATOM 5537 C CA . GLY B 1 167 ? -13.539 33.125 1.339 1 95.88 167 GLY B CA 1
ATOM 5538 C C . GLY B 1 167 ? -14.148 34.125 2.305 1 95.88 167 GLY B C 1
ATOM 5539 O O . GLY B 1 167 ? -13.609 34.344 3.391 1 95.88 167 GLY B O 1
ATOM 5540 N N . THR B 1 168 ? -15.32 34.719 1.955 1 96.25 168 THR B N 1
ATOM 5541 C CA . THR B 1 168 ? -15.984 35.688 2.82 1 96.25 168 THR B CA 1
ATOM 5542 C C . THR B 1 168 ? -16.547 35 4.066 1 96.25 168 THR B C 1
ATOM 5544 O O . THR B 1 168 ? -17.188 33.969 3.975 1 96.25 168 THR B O 1
ATOM 5547 N N . LYS B 1 169 ? -16.234 35.531 5.18 1 96.44 169 LYS B N 1
ATOM 5548 C CA . LYS B 1 169 ? -16.797 35.062 6.438 1 96.44 169 LYS B CA 1
ATOM 5549 C C . LYS B 1 169 ? -17.688 36.125 7.078 1 96.44 169 LYS B C 1
ATOM 5551 O O . LYS B 1 169 ? -17.312 37.281 7.172 1 96.44 169 LYS B O 1
ATOM 5556 N N . ALA B 1 170 ? -18.875 35.781 7.391 1 95.56 170 ALA B N 1
ATOM 5557 C CA . ALA B 1 170 ? -19.812 36.656 8.062 1 95.56 170 ALA B CA 1
ATOM 5558 C C . ALA B 1 170 ? -20.344 36.031 9.352 1 95.56 170 ALA B C 1
ATOM 5560 O O . ALA B 1 170 ? -20.594 34.812 9.398 1 95.56 170 ALA B O 1
ATOM 5561 N N . SER B 1 171 ? -20.438 36.812 10.32 1 94.69 171 SER B N 1
ATOM 5562 C CA . SER B 1 171 ? -20.938 36.312 11.594 1 94.69 171 SER B CA 1
ATOM 5563 C C . SER B 1 171 ? -21.828 37.344 12.281 1 94.69 171 SER B C 1
ATOM 5565 O O . SER B 1 171 ? -21.656 38.531 12.094 1 94.69 171 SER B O 1
ATOM 5567 N N . VAL B 1 172 ? -22.812 36.906 12.953 1 90.94 172 VAL B N 1
ATOM 5568 C CA . VAL B 1 172 ? -23.719 37.688 13.773 1 90.94 172 VAL B CA 1
ATOM 5569 C C . VAL B 1 172 ? -23.781 37.125 15.188 1 90.94 172 VAL B C 1
ATOM 5571 O O . VAL B 1 172 ? -23.891 35.906 15.352 1 90.94 172 VAL B O 1
ATOM 5574 N N . SER B 1 173 ? -23.562 37.938 16.109 1 88.5 173 SER B N 1
ATOM 5575 C CA . SER B 1 173 ? -23.688 37.531 17.5 1 88.5 173 SER B CA 1
ATOM 5576 C C . SER B 1 173 ? -24.156 38.656 18.391 1 88.5 173 SER B C 1
ATOM 5578 O O . SER B 1 173 ? -24.125 39.844 17.984 1 88.5 173 SER B O 1
ATOM 5580 N N . ILE B 1 174 ? -24.672 38.375 19.5 1 82.19 174 ILE B N 1
ATOM 5581 C CA . ILE B 1 174 ? -25.016 39.375 20.516 1 82.19 174 ILE B CA 1
ATOM 5582 C C . ILE B 1 174 ? -24.109 39.188 21.734 1 82.19 174 ILE B C 1
ATOM 5584 O O . ILE B 1 174 ? -23.953 38.062 22.234 1 82.19 174 ILE B O 1
ATOM 5588 N N . ASP B 1 175 ? -23.328 40.25 22.016 1 74.81 175 ASP B N 1
ATOM 5589 C CA . ASP B 1 175 ? -22.484 40.25 23.203 1 74.81 175 ASP B CA 1
ATOM 5590 C C . ASP B 1 175 ? -23.062 41.125 24.312 1 74.81 175 ASP B C 1
ATOM 5592 O O . ASP B 1 175 ? -23.797 42.094 24.031 1 74.81 175 ASP B O 1
ATOM 5596 N N . ASN B 1 176 ? -22.938 40.625 25.547 1 63.12 176 ASN B N 1
ATOM 5597 C CA . ASN B 1 176 ? -23.297 41.469 26.672 1 63.12 176 ASN B CA 1
ATOM 5598 C C . ASN B 1 176 ? -22.109 42.312 27.141 1 63.12 176 ASN B C 1
ATOM 5600 O O . ASN B 1 176 ? -21.078 41.781 27.531 1 63.12 176 ASN B O 1
ATOM 5604 N N . ASN B 1 177 ? -22.141 43.594 26.781 1 55.72 177 ASN B N 1
ATOM 5605 C CA . ASN B 1 177 ? -21.125 44.469 27.359 1 55.72 177 ASN B CA 1
ATOM 5606 C C . ASN B 1 177 ? -21.469 44.875 28.797 1 55.72 177 ASN B C 1
ATOM 5608 O O . ASN B 1 177 ? -22.453 45.562 29.031 1 55.72 177 ASN B O 1
ATOM 5612 N N . VAL B 1 178 ? -21.203 43.969 29.625 1 49.53 178 VAL B N 1
ATOM 5613 C CA . VAL B 1 178 ? -21.422 44.344 31.031 1 49.53 178 VAL B CA 1
ATOM 5614 C C . VAL B 1 178 ? -20.594 45.562 31.375 1 49.53 178 VAL B C 1
ATOM 5616 O O . VAL B 1 178 ? -19.359 45.531 31.328 1 49.53 178 VAL B O 1
ATOM 5619 N N . SER B 1 179 ? -21.062 46.688 31.125 1 48.31 179 SER B N 1
ATOM 5620 C CA . SER B 1 179 ? -20.391 47.844 31.719 1 48.31 179 SER B CA 1
ATOM 5621 C C . SER B 1 179 ? -20.234 47.688 33.219 1 48.31 179 SER B C 1
ATOM 5623 O O . SER B 1 179 ? -20.922 46.875 33.844 1 48.31 179 SER B O 1
ATOM 5625 N N . THR B 1 180 ? -19.172 48.312 33.75 1 45.47 180 THR B N 1
ATOM 5626 C CA . THR B 1 180 ? -18.891 48.406 35.188 1 45.47 180 THR B CA 1
ATOM 5627 C C . THR B 1 180 ? -20.188 48.562 36 1 45.47 180 THR B C 1
ATOM 5629 O O . THR B 1 180 ? -20.203 48.312 37.188 1 45.47 180 THR B O 1
ATOM 5632 N N . ASN B 1 181 ? -21.125 49.219 35.438 1 45.44 181 ASN B N 1
ATOM 5633 C CA . ASN B 1 181 ? -22.297 49.531 36.25 1 45.44 181 ASN B CA 1
ATOM 5634 C C . ASN B 1 181 ? -23.422 48.5 36 1 45.44 181 ASN B C 1
ATOM 5636 O O . ASN B 1 181 ? -24.594 48.844 36.094 1 45.44 181 ASN B O 1
ATOM 5640 N N . ASN B 1 182 ? -23.172 47.188 35.75 1 48.38 182 ASN B N 1
ATOM 5641 C CA . ASN B 1 182 ? -24.062 46.062 35.906 1 48.38 182 ASN B CA 1
ATOM 5642 C C . ASN B 1 182 ? -25.234 46.125 34.938 1 48.38 182 ASN B C 1
ATOM 5644 O O . ASN B 1 182 ? -26.312 45.625 35.219 1 48.38 182 ASN B O 1
ATOM 5648 N N . SER B 1 183 ? -25.25 47.094 34.031 1 54.88 183 SER B N 1
ATOM 5649 C CA . SER B 1 183 ? -26.406 47.188 33.125 1 54.88 183 SER B CA 1
ATOM 5650 C C . SER B 1 183 ? -26.25 46.25 31.938 1 54.88 183 SER B C 1
ATOM 5652 O O . SER B 1 183 ? -25.141 46.031 31.469 1 54.88 183 SER B O 1
ATOM 5654 N N . TYR B 1 184 ? -27.328 45.562 31.703 1 60.44 184 TYR B N 1
ATOM 5655 C CA . TYR B 1 184 ? -27.469 44.688 30.547 1 60.44 184 TYR B CA 1
ATOM 5656 C C . TYR B 1 184 ? -27.453 45.5 29.25 1 60.44 184 TYR B C 1
ATOM 5658 O O . TYR B 1 184 ? -28.438 46.156 28.922 1 60.44 184 TYR B O 1
ATOM 5666 N N . ASN B 1 185 ? -26.344 45.719 28.672 1 64.56 185 ASN B N 1
ATOM 5667 C CA . ASN B 1 185 ? -26.25 46.406 27.391 1 64.56 185 ASN B CA 1
ATOM 5668 C C . ASN B 1 185 ? -25.844 45.469 26.266 1 64.56 185 ASN B C 1
ATOM 5670 O O . ASN B 1 185 ? -24.656 45.406 25.922 1 64.56 185 ASN B O 1
ATOM 5674 N N . PRO B 1 186 ? -27 44.75 25.719 1 71.62 186 PRO B N 1
ATOM 5675 C CA . PRO B 1 186 ? -26.656 43.844 24.609 1 71.62 186 PRO B CA 1
ATOM 5676 C C . PRO B 1 186 ? -26.188 44.625 23.375 1 71.62 186 PRO B C 1
ATOM 5678 O O . PRO B 1 186 ? -26.703 45.688 23.062 1 71.62 186 PRO B O 1
ATOM 5681 N N . VAL B 1 187 ? -25.125 44.156 22.812 1 76.81 187 VAL B N 1
ATOM 5682 C CA . VAL B 1 187 ? -24.594 44.75 21.594 1 76.81 187 VAL B CA 1
ATOM 5683 C C . VAL B 1 187 ? -24.625 43.719 20.469 1 76.81 187 VAL B C 1
ATOM 5685 O O . VAL B 1 187 ? -24.125 42.594 20.641 1 76.81 187 VAL B O 1
ATOM 5688 N N . LEU B 1 188 ? -25.422 44.156 19.391 1 81.5 188 LEU B N 1
ATOM 5689 C CA . LEU B 1 188 ? -25.438 43.312 18.188 1 81.5 188 LEU B CA 1
ATOM 5690 C C . LEU B 1 188 ? -24.188 43.531 17.359 1 81.5 188 LEU B C 1
ATOM 5692 O O . LEU B 1 188 ? -23.828 44.688 17.047 1 81.5 188 LEU B O 1
ATOM 5696 N N . ASN B 1 189 ? -23.547 42.406 17.172 1 87.88 189 ASN B N 1
ATOM 5697 C CA . ASN B 1 189 ? -22.312 42.5 16.406 1 87.88 189 ASN B CA 1
ATOM 5698 C C . ASN B 1 189 ? -22.453 41.781 15.062 1 87.88 189 ASN B C 1
ATOM 5700 O O . ASN B 1 189 ? -22.797 40.594 15.016 1 87.88 189 ASN B O 1
ATOM 5704 N N . LEU B 1 190 ? -22.312 42.531 13.992 1 91.69 190 LEU B N 1
ATOM 5705 C CA . LEU B 1 190 ? -22.203 41.969 12.641 1 91.69 190 LEU B CA 1
ATOM 5706 C C . LEU B 1 190 ? -20.797 42.156 12.094 1 91.69 190 LEU B C 1
ATOM 5708 O O . LEU B 1 190 ? -20.266 43.25 12.102 1 91.69 190 LEU B O 1
ATOM 5712 N N . SER B 1 191 ? -20.25 41.094 11.797 1 94.62 191 SER B N 1
ATOM 5713 C CA . SER B 1 191 ? -18.891 41.156 11.258 1 94.62 191 SER B CA 1
ATOM 5714 C C . SER B 1 191 ? -18.797 40.438 9.914 1 94.62 191 SER B C 1
ATOM 5716 O O . SER B 1 191 ? -19.375 39.375 9.727 1 94.62 191 SER B O 1
ATOM 5718 N N . ILE B 1 192 ? -18.141 41.094 8.922 1 95.5 192 ILE B N 1
ATOM 5719 C CA . ILE B 1 192 ? -17.859 40.5 7.617 1 95.5 192 ILE B CA 1
ATOM 5720 C C . ILE B 1 192 ? -16.375 40.656 7.301 1 95.5 192 ILE B C 1
ATOM 5722 O O . ILE B 1 192 ? -15.805 41.75 7.453 1 95.5 192 ILE B O 1
ATOM 5726 N N . THR B 1 193 ? -15.75 39.594 7.004 1 96.62 193 THR B N 1
ATOM 5727 C CA . THR B 1 193 ? -14.344 39.594 6.637 1 96.62 193 THR B CA 1
ATOM 5728 C C . THR B 1 193 ? -14.125 38.969 5.273 1 96.62 193 THR B C 1
ATOM 5730 O O . THR B 1 193 ? -14.641 37.875 5.008 1 96.62 193 THR B O 1
ATOM 5733 N N . GLN B 1 194 ? -13.383 39.656 4.395 1 96.38 194 GLN B N 1
ATOM 5734 C CA . GLN B 1 194 ? -13.086 39.156 3.059 1 96.38 194 GLN B CA 1
ATOM 5735 C C . GLN B 1 194 ? -11.586 39.156 2.791 1 96.38 194 GLN B C 1
ATOM 5737 O O . GLN B 1 194 ? -10.969 40.219 2.721 1 96.38 194 GLN B O 1
ATOM 5742 N N . PRO B 1 195 ? -11.023 37.969 2.695 1 96.5 195 PRO B N 1
ATOM 5743 C CA . PRO B 1 195 ? -9.641 37.969 2.219 1 96.5 195 PRO B CA 1
ATOM 5744 C C . PRO B 1 195 ? -9.508 38.438 0.771 1 96.5 195 PRO B C 1
ATOM 5746 O O . PRO B 1 195 ? -10.367 38.125 -0.061 1 96.5 195 PRO B O 1
ATOM 5749 N N . LEU B 1 196 ? -8.469 39.156 0.492 1 96.31 196 LEU B N 1
ATOM 5750 C CA . LEU B 1 196 ? -8.359 39.75 -0.833 1 96.31 196 LEU B CA 1
ATOM 5751 C C . LEU B 1 196 ? -7.223 39.094 -1.626 1 96.31 196 LEU B C 1
ATOM 5753 O O . LEU B 1 196 ? -7.18 39.219 -2.854 1 96.31 196 LEU B O 1
ATOM 5757 N N . LEU B 1 197 ? -6.234 38.562 -1.016 1 96.25 197 LEU B N 1
ATOM 5758 C CA . LEU B 1 197 ? -5.125 37.906 -1.688 1 96.25 197 LEU B CA 1
ATOM 5759 C C . LEU B 1 197 ? -5.043 36.438 -1.284 1 96.25 197 LEU B C 1
ATOM 5761 O O . LEU B 1 197 ? -5.734 35.594 -1.855 1 96.25 197 LEU B O 1
ATOM 5765 N N . ARG B 1 198 ? -4.375 36.125 -0.008 1 95.25 198 ARG B N 1
ATOM 5766 C CA . ARG B 1 198 ? -4.336 34.75 0.503 1 95.25 198 ARG B CA 1
ATOM 5767 C C . ARG B 1 198 ? -5.715 34.312 0.981 1 95.25 198 ARG B C 1
ATOM 5769 O O . ARG B 1 198 ? -6.363 35 1.759 1 95.25 198 ARG B O 1
ATOM 5776 N N . GLY B 1 199 ? -6.105 33.219 0.529 1 94.75 199 GLY B N 1
ATOM 5777 C CA . GLY B 1 199 ? -7.391 32.688 0.946 1 94.75 199 GLY B CA 1
ATOM 5778 C C . GLY B 1 199 ? -8.547 33.156 0.087 1 94.75 199 GLY B C 1
ATOM 5779 O O . GLY B 1 199 ? -9.688 32.75 0.298 1 94.75 199 GLY B O 1
ATOM 5780 N N . PHE B 1 200 ? -8.258 34.062 -0.901 1 95.38 200 PHE B N 1
ATOM 5781 C CA . PHE B 1 200 ? -9.297 34.594 -1.769 1 95.38 200 PHE B CA 1
ATOM 5782 C C . PHE B 1 200 ? -9.492 33.719 -2.992 1 95.38 200 PHE B C 1
ATOM 5784 O O . PHE B 1 200 ? -8.523 33.219 -3.576 1 95.38 200 PHE B O 1
ATOM 5791 N N . GLY B 1 201 ? -10.805 33.5 -3.363 1 94.62 201 GLY B N 1
ATOM 5792 C CA . GLY B 1 201 ? -11.117 32.844 -4.625 1 94.62 201 GLY B CA 1
ATOM 5793 C C . GLY B 1 201 ? -11.68 31.453 -4.457 1 94.62 201 GLY B C 1
ATOM 5794 O O . GLY B 1 201 ? -11.523 30.844 -3.398 1 94.62 201 GLY B O 1
ATOM 5795 N N . LYS B 1 202 ? -12.242 30.984 -5.5 1 94.69 202 LYS B N 1
ATOM 5796 C CA . LYS B 1 202 ? -12.875 29.672 -5.484 1 94.69 202 LYS B CA 1
ATOM 5797 C C . LYS B 1 202 ? -11.828 28.562 -5.418 1 94.69 202 LYS B C 1
ATOM 5799 O O . LYS B 1 202 ? -12.039 27.547 -4.742 1 94.69 202 LYS B O 1
ATOM 5804 N N . SER B 1 203 ? -10.727 28.781 -6.047 1 93.25 203 SER B N 1
ATOM 5805 C CA . SER B 1 203 ? -9.703 27.75 -6.113 1 93.25 203 SER B CA 1
ATOM 5806 C C . SER B 1 203 ? -9.102 27.484 -4.738 1 93.25 203 SER B C 1
ATOM 5808 O O . SER B 1 203 ? -8.734 26.344 -4.426 1 93.25 203 SER B O 1
ATOM 5810 N N . ALA B 1 204 ? -9.078 28.469 -3.906 1 92.94 204 ALA B N 1
ATOM 5811 C CA . ALA B 1 204 ? -8.492 28.328 -2.578 1 92.94 204 ALA B CA 1
ATOM 5812 C C . ALA B 1 204 ? -9.516 27.766 -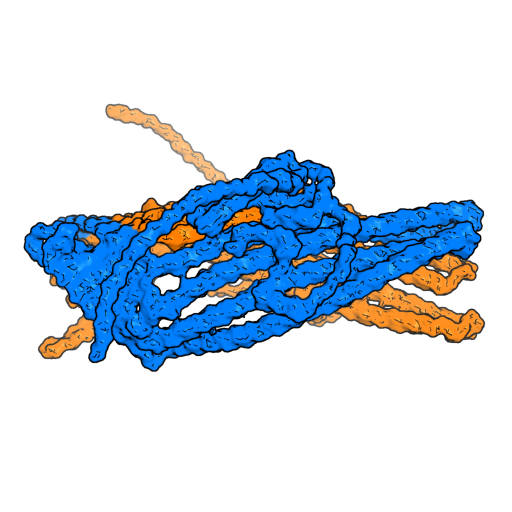1.588 1 92.94 204 ALA B C 1
ATOM 5814 O O . ALA B 1 204 ? -9.156 27.047 -0.655 1 92.94 204 ALA B O 1
ATOM 5815 N N . ASN B 1 205 ? -10.758 28.031 -1.772 1 94.12 205 ASN B N 1
ATOM 5816 C CA . ASN B 1 205 ? -11.742 27.703 -0.746 1 94.12 205 ASN B CA 1
ATOM 5817 C C . ASN B 1 205 ? -12.539 26.438 -1.106 1 94.12 205 ASN B C 1
ATOM 5819 O O . ASN B 1 205 ? -13.008 25.719 -0.223 1 94.12 205 ASN B O 1
ATOM 5823 N N . GLU B 1 206 ? -12.625 26.156 -2.373 1 95.44 206 GLU B N 1
ATOM 5824 C CA . GLU B 1 206 ? -13.469 25.031 -2.809 1 95.44 206 GLU B CA 1
ATOM 5825 C C . GLU B 1 206 ? -12.656 23.75 -2.967 1 95.44 206 GLU B C 1
ATOM 5827 O O . GLU B 1 206 ? -13.188 22.719 -3.359 1 95.44 206 GLU B O 1
ATOM 5832 N N . ALA B 1 207 ? -11.398 23.781 -2.717 1 95.06 207 ALA B N 1
ATOM 5833 C CA . ALA B 1 207 ? -10.531 22.625 -2.938 1 95.06 207 ALA B CA 1
ATOM 5834 C C . ALA B 1 207 ? -11.016 21.422 -2.15 1 95.06 207 ALA B C 1
ATOM 5836 O O . ALA B 1 207 ? -11.125 20.312 -2.699 1 95.06 207 ALA B O 1
ATOM 5837 N N . LYS B 1 208 ? -11.336 21.547 -0.895 1 94.5 208 LYS B N 1
ATOM 5838 C CA . LYS B 1 208 ? -11.773 20.453 -0.053 1 94.5 208 LYS B CA 1
ATOM 5839 C C . LYS B 1 208 ? -13.109 19.891 -0.539 1 94.5 208 LYS B C 1
ATOM 5841 O O . LYS B 1 208 ? -13.344 18.672 -0.477 1 94.5 208 LYS B O 1
ATOM 5846 N N . LEU B 1 209 ? -14 20.812 -0.957 1 96.56 209 LEU B N 1
ATOM 5847 C CA . LEU B 1 209 ? -15.281 20.359 -1.492 1 96.56 209 LEU B CA 1
ATOM 5848 C C . LEU B 1 209 ? -15.086 19.562 -2.771 1 96.56 209 LEU B C 1
ATOM 5850 O O . LEU B 1 209 ? -15.672 18.484 -2.928 1 96.56 209 LEU B O 1
ATOM 5854 N N . LEU B 1 210 ? -14.25 20.062 -3.711 1 96.38 210 LEU B N 1
ATOM 5855 C CA . LEU B 1 210 ? -13.977 19.359 -4.957 1 96.38 210 LEU B CA 1
ATOM 5856 C C . LEU B 1 210 ? -13.32 18.016 -4.684 1 96.38 210 LEU B C 1
ATOM 5858 O O . LEU B 1 210 ? -13.609 17.031 -5.359 1 96.38 210 LEU B O 1
ATOM 5862 N N . ASP B 1 211 ? -12.414 17.953 -3.666 1 96.19 211 ASP B N 1
ATOM 5863 C CA . ASP B 1 211 ? -11.82 16.688 -3.252 1 96.19 211 ASP B CA 1
ATOM 5864 C C . ASP B 1 211 ? -12.891 15.727 -2.744 1 96.19 211 ASP B C 1
ATOM 5866 O O . ASP B 1 211 ? -12.836 14.531 -3.035 1 96.19 211 ASP B O 1
ATOM 5870 N N . ALA B 1 212 ? -13.812 16.234 -2 1 96.94 212 ALA B N 1
ATOM 5871 C CA . ALA B 1 212 ? -14.883 15.391 -1.471 1 96.94 212 ALA B CA 1
ATOM 5872 C C . ALA B 1 212 ? -15.75 14.828 -2.598 1 96.94 212 ALA B C 1
ATOM 5874 O O . ALA B 1 212 ? -16.188 13.68 -2.537 1 96.94 212 ALA B O 1
ATOM 5875 N N . ILE B 1 213 ? -16.016 15.672 -3.578 1 96.44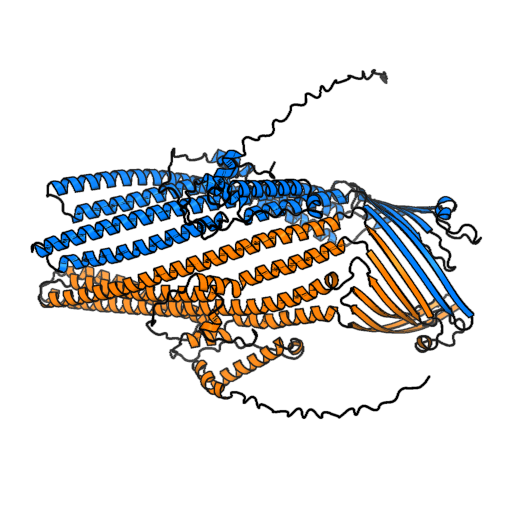 213 ILE B N 1
ATOM 5876 C CA . ILE B 1 213 ? -16.797 15.234 -4.73 1 96.44 213 ILE B CA 1
ATOM 5877 C C . ILE B 1 213 ? -16.047 14.109 -5.453 1 96.44 213 ILE B C 1
ATOM 5879 O O . ILE B 1 213 ? -16.641 13.07 -5.762 1 96.44 213 ILE B O 1
ATOM 5883 N N . ASP B 1 214 ? -14.766 14.297 -5.684 1 96 214 ASP B N 1
ATOM 5884 C CA . ASP B 1 214 ? -13.961 13.266 -6.336 1 96 214 ASP B CA 1
ATOM 5885 C C . ASP B 1 214 ? -13.898 12 -5.484 1 96 214 ASP B C 1
ATOM 5887 O O . ASP B 1 214 ? -13.969 10.891 -6.012 1 96 214 ASP B O 1
ATOM 5891 N N . LYS B 1 215 ? -13.766 12.148 -4.191 1 95.75 215 LYS B N 1
ATOM 5892 C CA . LYS B 1 215 ? -13.703 11.008 -3.283 1 95.75 215 LYS B CA 1
ATOM 5893 C C . LYS B 1 215 ? -15 10.203 -3.314 1 95.75 215 LYS B C 1
ATOM 5895 O O . LYS B 1 215 ? -14.984 8.977 -3.236 1 95.75 215 LYS B O 1
ATOM 5900 N N . GLU B 1 216 ? -16.109 10.914 -3.416 1 95.69 216 GLU B N 1
ATOM 5901 C CA . GLU B 1 216 ? -17.406 10.234 -3.523 1 95.69 216 GLU B CA 1
ATOM 5902 C C . GLU B 1 216 ? -17.469 9.367 -4.781 1 95.69 216 GLU B C 1
ATOM 5904 O O . GLU B 1 216 ? -17.938 8.227 -4.734 1 95.69 216 GLU B O 1
ATOM 5909 N N . TRP B 1 217 ? -17.031 9.914 -5.844 1 94.44 217 TRP B N 1
ATOM 5910 C CA . TRP B 1 217 ? -16.969 9.156 -7.09 1 94.44 217 TRP B CA 1
ATOM 5911 C C . TRP B 1 217 ? -16.078 7.93 -6.949 1 94.44 217 TRP B C 1
ATOM 5913 O O . TRP B 1 217 ? -16.453 6.832 -7.375 1 94.44 217 TRP B O 1
ATOM 5923 N N . LEU B 1 218 ? -14.938 8.086 -6.312 1 94.75 218 LEU B N 1
ATOM 5924 C CA . LEU B 1 218 ? -14.008 6.988 -6.098 1 94.75 218 LEU B CA 1
ATOM 5925 C C . LEU B 1 218 ? -14.609 5.938 -5.168 1 94.75 218 LEU B C 1
ATOM 5927 O O . LEU B 1 218 ? -14.367 4.738 -5.34 1 94.75 218 LEU B O 1
ATOM 5931 N N . ASN B 1 219 ? -15.305 6.41 -4.164 1 94.88 219 ASN B N 1
ATOM 5932 C CA . ASN B 1 219 ? -15.953 5.488 -3.238 1 94.88 219 ASN B CA 1
ATOM 5933 C C . ASN B 1 219 ? -16.922 4.562 -3.963 1 94.88 219 ASN B C 1
ATOM 5935 O O . ASN B 1 219 ? -17 3.371 -3.658 1 94.88 219 ASN B O 1
ATOM 5939 N N . LYS B 1 220 ? -17.641 5.082 -4.91 1 93.81 220 LYS B N 1
ATOM 5940 C CA . LYS B 1 220 ? -18.547 4.27 -5.707 1 93.81 220 LYS B CA 1
ATOM 5941 C C . LYS B 1 220 ? -17.797 3.209 -6.504 1 93.81 220 LYS B C 1
ATOM 5943 O O . LYS B 1 220 ? -18.203 2.043 -6.531 1 93.81 220 LYS B O 1
ATOM 5948 N N . LEU B 1 221 ? -16.719 3.625 -7.109 1 93.62 221 LEU B N 1
ATOM 5949 C CA . LEU B 1 221 ? -15.898 2.688 -7.879 1 93.62 221 LEU B CA 1
ATOM 5950 C C . LEU B 1 221 ? -15.297 1.618 -6.973 1 93.62 221 LEU B C 1
ATOM 5952 O O . LEU B 1 221 ? -15.203 0.453 -7.359 1 93.62 221 LEU B O 1
ATOM 5956 N N . SER B 1 222 ? -14.914 2.021 -5.793 1 94.5 222 SER B N 1
ATOM 5957 C CA . SER B 1 222 ? -14.312 1.094 -4.836 1 94.5 222 SER B CA 1
ATOM 5958 C C . SER B 1 222 ? -15.328 0.043 -4.383 1 94.5 222 SER B C 1
ATOM 5960 O O . SER B 1 222 ? -14.969 -1.118 -4.172 1 94.5 222 SER B O 1
ATOM 5962 N N . LEU B 1 223 ? -16.547 0.463 -4.203 1 95.19 223 LEU B N 1
ATOM 5963 C CA . LEU B 1 223 ? -17.594 -0.505 -3.887 1 95.19 223 LEU B CA 1
ATOM 5964 C C . LEU B 1 223 ? -17.75 -1.521 -5.012 1 95.19 223 LEU B C 1
ATOM 5966 O O . LEU B 1 223 ? -17.812 -2.729 -4.762 1 95.19 223 LEU B O 1
ATOM 5970 N N . GLN B 1 224 ? -17.828 -1.03 -6.234 1 94.75 224 GLN B N 1
ATOM 5971 C CA . GLN B 1 224 ? -17.938 -1.923 -7.383 1 94.75 224 GLN B CA 1
ATOM 5972 C C . GLN B 1 224 ? -16.781 -2.908 -7.426 1 94.75 224 GLN B C 1
ATOM 5974 O O . GLN B 1 224 ? -16.969 -4.102 -7.672 1 94.75 224 GLN B O 1
ATOM 5979 N N . GLN B 1 225 ? -15.57 -2.369 -7.18 1 95.31 225 GLN B N 1
ATOM 5980 C CA . GLN B 1 225 ? -14.391 -3.227 -7.191 1 95.31 225 GLN B CA 1
ATOM 5981 C C . GLN B 1 225 ? -14.477 -4.293 -6.102 1 95.31 225 GLN B C 1
ATOM 5983 O O . GLN B 1 225 ? -14.133 -5.453 -6.332 1 95.31 225 GLN B O 1
ATOM 5988 N N . SER B 1 226 ? -14.891 -3.912 -4.926 1 95.56 226 SER B N 1
ATOM 5989 C CA . SER B 1 226 ? -15.023 -4.855 -3.818 1 95.56 226 SER B CA 1
ATOM 5990 C C . SER B 1 226 ? -16 -5.977 -4.164 1 95.56 226 SER B C 1
ATOM 5992 O O . SER B 1 226 ? -15.734 -7.145 -3.883 1 95.56 226 SER B O 1
ATOM 5994 N N . VAL B 1 227 ? -17.078 -5.57 -4.773 1 96.5 227 VAL B N 1
ATOM 5995 C CA . VAL B 1 227 ? -18.078 -6.547 -5.176 1 96.5 227 VAL B CA 1
ATOM 5996 C C . VAL B 1 227 ? -17.5 -7.465 -6.25 1 96.5 227 VAL B C 1
ATOM 5998 O O . VAL B 1 227 ? -17.656 -8.688 -6.176 1 96.5 227 VAL B O 1
ATOM 6001 N N . MET B 1 228 ? -16.828 -6.891 -7.238 1 97.06 228 MET B N 1
ATOM 6002 C CA . MET B 1 228 ? -16.234 -7.691 -8.297 1 97.06 228 MET B CA 1
ATOM 6003 C C . MET B 1 228 ? -15.203 -8.672 -7.73 1 97.06 228 MET B C 1
ATOM 6005 O O . MET B 1 228 ? -15.133 -9.82 -8.164 1 97.06 228 MET B O 1
ATOM 6009 N N . ASP B 1 229 ? -14.406 -8.234 -6.77 1 97.31 229 ASP B N 1
ATOM 6010 C CA . ASP B 1 229 ? -13.43 -9.102 -6.121 1 97.31 229 ASP B CA 1
ATOM 6011 C C . ASP B 1 229 ? -14.109 -10.281 -5.441 1 97.31 229 ASP B C 1
ATOM 6013 O O . ASP B 1 229 ? -13.672 -11.43 -5.59 1 97.31 229 ASP B O 1
ATOM 6017 N N . GLN B 1 230 ? -15.148 -9.961 -4.746 1 97.25 230 GLN B N 1
ATOM 6018 C CA . GLN B 1 230 ? -15.859 -11.008 -4.031 1 97.25 230 GLN B CA 1
ATOM 6019 C C . GLN B 1 230 ? -16.516 -11.992 -5 1 97.25 230 GLN B C 1
ATOM 6021 O O . GLN B 1 230 ? -16.484 -13.203 -4.773 1 97.25 230 GLN B O 1
ATOM 6026 N N . ILE B 1 231 ? -17.125 -11.461 -6.051 1 97.62 231 ILE B N 1
ATOM 6027 C CA . ILE B 1 231 ? -17.734 -12.32 -7.059 1 97.62 231 ILE B CA 1
ATOM 6028 C C . ILE B 1 231 ? -16.688 -13.25 -7.66 1 97.62 231 ILE B C 1
ATOM 6030 O O . ILE B 1 231 ? -16.938 -14.445 -7.816 1 97.62 231 ILE B O 1
ATOM 6034 N N . THR B 1 232 ? -15.547 -12.711 -7.961 1 97.81 232 THR B N 1
ATOM 6035 C CA . THR B 1 232 ? -14.477 -13.516 -8.539 1 97.81 232 THR B CA 1
ATOM 6036 C C . THR B 1 232 ? -14.039 -14.609 -7.566 1 97.81 232 THR B C 1
ATOM 6038 O O . THR B 1 232 ? -13.781 -15.742 -7.973 1 97.81 232 THR B O 1
ATOM 6041 N N . GLN B 1 233 ? -14.008 -14.312 -6.312 1 97.81 233 GLN B N 1
ATOM 6042 C CA . GLN B 1 233 ? -13.656 -15.305 -5.301 1 97.81 233 GLN B CA 1
ATOM 6043 C C . GLN B 1 233 ? -14.703 -16.406 -5.219 1 97.81 233 GLN B C 1
ATOM 6045 O O . GLN B 1 233 ? -14.359 -17.594 -5.121 1 97.81 233 GLN B O 1
ATOM 6050 N N . VAL B 1 234 ? -15.922 -16 -5.289 1 98.12 234 VAL B N 1
ATOM 6051 C CA . VAL B 1 234 ? -17 -16.969 -5.25 1 98.12 234 VAL B CA 1
ATOM 6052 C C . VAL B 1 234 ? -16.922 -17.891 -6.469 1 98.12 234 VAL B C 1
ATOM 6054 O O . VAL B 1 234 ? -17.031 -19.109 -6.344 1 98.12 234 VAL B O 1
ATOM 6057 N N . ILE B 1 235 ? -16.688 -17.328 -7.613 1 97.75 235 ILE B N 1
ATOM 6058 C CA . ILE B 1 235 ? -16.594 -18.094 -8.859 1 97.75 235 ILE B CA 1
ATOM 6059 C C . ILE B 1 235 ? -15.445 -19.078 -8.766 1 97.75 235 ILE B C 1
ATOM 6061 O O . ILE B 1 235 ? -15.602 -20.25 -9.117 1 97.75 235 ILE B O 1
ATOM 6065 N N . THR B 1 236 ? -14.297 -18.641 -8.266 1 97.62 236 THR B N 1
ATOM 6066 C CA . THR B 1 236 ? -13.117 -19.5 -8.148 1 97.62 236 THR B CA 1
ATOM 6067 C C . THR B 1 236 ? -13.359 -20.625 -7.145 1 97.62 236 THR B C 1
ATOM 6069 O O . THR B 1 236 ? -13.008 -21.766 -7.398 1 97.62 236 THR B O 1
ATOM 6072 N N . ALA B 1 237 ? -14 -20.281 -6.055 1 97.81 237 ALA B N 1
ATOM 6073 C CA . ALA B 1 237 ? -14.32 -21.297 -5.055 1 97.81 237 ALA B CA 1
ATOM 6074 C C . ALA B 1 237 ? -15.336 -22.297 -5.594 1 97.81 237 ALA B C 1
ATOM 6076 O O . ALA B 1 237 ? -15.242 -23.5 -5.324 1 97.81 237 ALA B O 1
ATOM 6077 N N . TYR B 1 238 ? -16.328 -21.828 -6.305 1 97.5 238 TYR B N 1
ATOM 6078 C CA . TYR B 1 238 ? -17.344 -22.688 -6.906 1 97.5 238 TYR B CA 1
ATOM 6079 C C . TYR B 1 238 ? -16.719 -23.688 -7.867 1 97.5 238 TYR B C 1
ATOM 6081 O O . TYR B 1 238 ? -17 -24.891 -7.801 1 97.5 238 TYR B O 1
ATOM 6089 N N . ARG B 1 239 ? -15.836 -23.203 -8.695 1 97.25 239 ARG B N 1
ATOM 6090 C CA . ARG B 1 239 ? -15.195 -24.062 -9.68 1 97.25 239 ARG B CA 1
ATOM 6091 C C . ARG B 1 239 ? -14.195 -25 -9.016 1 97.25 239 ARG B C 1
ATOM 6093 O O . ARG B 1 239 ? -13.992 -26.141 -9.469 1 97.25 239 ARG B O 1
ATOM 6100 N N . ALA B 1 240 ? -13.586 -24.562 -7.918 1 97 240 ALA B N 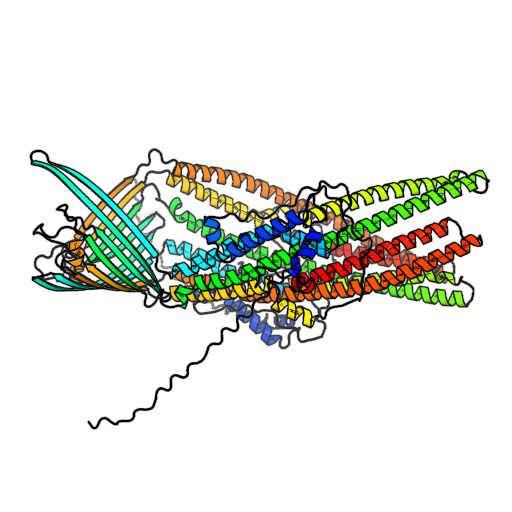1
ATOM 6101 C CA . ALA B 1 240 ? -12.719 -25.438 -7.145 1 97 240 ALA B CA 1
ATOM 6102 C C . ALA B 1 240 ? -13.5 -26.609 -6.559 1 97 240 ALA B C 1
ATOM 6104 O O . ALA B 1 240 ? -12.992 -27.734 -6.484 1 97 240 ALA B O 1
ATOM 6105 N N . LEU B 1 241 ? -14.758 -26.328 -6.164 1 97 241 LEU B N 1
ATOM 6106 C CA . LEU B 1 241 ? -15.609 -27.391 -5.652 1 97 241 LEU B CA 1
ATOM 6107 C C . LEU B 1 241 ? -15.945 -28.406 -6.746 1 97 241 LEU B C 1
ATOM 6109 O O . LEU B 1 241 ? -15.906 -29.609 -6.512 1 97 241 LEU B O 1
ATOM 6113 N N . ILE B 1 242 ? -16.188 -27.906 -7.902 1 96 242 ILE B N 1
ATOM 6114 C CA . ILE B 1 242 ? -16.469 -28.781 -9.039 1 96 242 ILE B CA 1
ATOM 6115 C C . ILE B 1 242 ? -15.25 -29.672 -9.32 1 96 242 ILE B C 1
ATOM 6117 O O . ILE B 1 242 ? -15.383 -30.875 -9.516 1 96 242 ILE B O 1
ATOM 6121 N N . LEU B 1 243 ? -14.094 -29.016 -9.305 1 95.38 243 LEU B N 1
ATOM 6122 C CA . LEU B 1 243 ? -12.859 -29.75 -9.562 1 95.38 243 LEU B CA 1
ATOM 6123 C C . LEU B 1 243 ? -12.633 -30.812 -8.508 1 95.38 243 LEU B C 1
ATOM 6125 O O . LEU B 1 243 ? -12.305 -31.969 -8.836 1 95.38 243 LEU B O 1
ATOM 6129 N N . SER B 1 244 ? -12.828 -30.453 -7.289 1 95.19 244 SER B N 1
ATOM 6130 C CA . SER B 1 244 ? -12.641 -31.406 -6.199 1 95.19 244 SER B CA 1
ATOM 6131 C C . SER B 1 244 ? -13.641 -32.562 -6.277 1 95.19 244 SER B C 1
ATOM 6133 O O . SER B 1 244 ? -13.297 -33.719 -6.023 1 95.19 244 SER B O 1
ATOM 6135 N N . GLY B 1 245 ? -14.867 -32.25 -6.645 1 94.12 245 GLY B N 1
ATOM 6136 C CA . GLY B 1 245 ? -15.875 -33.281 -6.832 1 94.12 245 GLY B CA 1
ATOM 6137 C C . GLY B 1 245 ? -15.547 -34.25 -7.957 1 94.12 245 GLY B C 1
ATOM 6138 O O . GLY B 1 245 ? -15.703 -35.469 -7.809 1 94.12 245 GLY B O 1
ATOM 6139 N N . ASN B 1 246 ? -15.102 -33.719 -9 1 92.5 246 ASN B N 1
ATOM 6140 C CA . ASN B 1 246 ? -14.703 -34.531 -10.133 1 92.5 246 ASN B CA 1
ATOM 6141 C C . ASN B 1 246 ? -13.516 -35.438 -9.781 1 92.5 246 ASN B C 1
ATOM 6143 O O . ASN B 1 246 ? -13.508 -36.625 -10.133 1 92.5 246 ASN B O 1
ATOM 6147 N N . ASN B 1 247 ? -12.539 -34.844 -9.086 1 91.81 247 ASN B N 1
ATOM 6148 C CA . ASN B 1 247 ? -11.383 -35.625 -8.648 1 91.81 247 ASN B CA 1
ATOM 6149 C C . ASN B 1 247 ? -11.805 -36.781 -7.73 1 91.81 247 ASN B C 1
ATOM 6151 O O . ASN B 1 247 ? -11.32 -37.906 -7.883 1 91.81 247 ASN B O 1
ATOM 6155 N N . LEU B 1 248 ? -12.695 -36.5 -6.84 1 93.81 248 LEU B N 1
ATOM 6156 C CA . LEU B 1 248 ? -13.18 -37.531 -5.914 1 93.81 248 LEU B CA 1
ATOM 6157 C C . LEU B 1 248 ? -13.906 -38.625 -6.664 1 93.81 248 LEU B C 1
ATOM 6159 O O . LEU B 1 248 ? -13.664 -39.812 -6.41 1 93.81 248 LEU B O 1
ATOM 6163 N N . GLU B 1 249 ? -14.711 -38.281 -7.562 1 92.38 249 GLU B N 1
ATOM 6164 C CA . GLU B 1 249 ? -15.438 -39.281 -8.359 1 92.38 249 GLU B CA 1
ATOM 6165 C C . GLU B 1 249 ? -14.477 -40.156 -9.148 1 92.38 249 GLU B C 1
ATOM 6167 O O . GLU B 1 249 ? -14.656 -41.375 -9.211 1 92.38 249 GLU B O 1
ATOM 6172 N N . ASN B 1 250 ? -13.492 -39.5 -9.719 1 88.38 250 ASN B N 1
ATOM 6173 C CA . ASN B 1 250 ? -12.492 -40.25 -10.469 1 88.38 250 ASN B CA 1
ATOM 6174 C C . ASN B 1 250 ? -11.727 -41.219 -9.57 1 88.38 250 ASN B C 1
ATOM 6176 O O . ASN B 1 250 ? -11.477 -42.375 -9.945 1 88.38 250 ASN B O 1
ATOM 6180 N N . GLN B 1 251 ? -11.391 -40.781 -8.414 1 90.44 251 GLN B N 1
ATOM 6181 C CA . GLN B 1 251 ? -10.672 -41.656 -7.469 1 90.44 251 GLN B CA 1
ATOM 6182 C C . GLN B 1 251 ? -11.539 -42.812 -7.004 1 90.44 251 GLN B C 1
ATOM 6184 O O . GLN B 1 251 ? -11.055 -43.938 -6.875 1 90.44 251 GLN B O 1
ATOM 6189 N N . ARG B 1 252 ? -12.812 -42.594 -6.809 1 93.44 252 ARG B N 1
ATOM 6190 C CA . ARG B 1 252 ? -13.742 -43.656 -6.438 1 93.44 252 ARG B CA 1
ATOM 6191 C C . ARG B 1 252 ? -13.883 -44.656 -7.562 1 93.44 252 ARG B C 1
ATOM 6193 O O . ARG B 1 252 ? -13.93 -45.875 -7.309 1 93.44 252 ARG B O 1
ATOM 6200 N N . LEU B 1 253 ? -13.906 -44.156 -8.727 1 88.25 253 LEU B N 1
ATOM 6201 C CA . LEU B 1 253 ? -13.984 -45.031 -9.883 1 88.25 253 LEU B CA 1
ATOM 6202 C C . LEU B 1 253 ? -12.719 -45.906 -10 1 88.25 253 LEU B C 1
ATOM 6204 O O . LEU B 1 253 ? -12.797 -47.094 -10.273 1 88.25 253 LEU B O 1
ATOM 6208 N N . GLN B 1 254 ? -11.578 -45.281 -9.789 1 86.19 254 GLN B N 1
ATOM 6209 C CA . GLN B 1 254 ? -10.32 -46 -9.82 1 86.19 254 GLN B CA 1
ATOM 6210 C C . GLN B 1 254 ? -10.281 -47.094 -8.742 1 86.19 254 GLN B C 1
ATOM 6212 O O . GLN B 1 254 ? -9.82 -48.188 -8.992 1 86.19 254 GLN B O 1
ATOM 6217 N N . LEU B 1 255 ? -10.781 -46.75 -7.57 1 91.81 255 LEU B N 1
ATOM 6218 C CA . LEU B 1 255 ? -10.812 -47.719 -6.477 1 91.81 255 LEU B CA 1
ATOM 6219 C C . LEU B 1 255 ? -11.75 -48.875 -6.805 1 91.81 255 LEU B C 1
ATOM 6221 O O . LEU B 1 255 ? -11.406 -50.031 -6.582 1 91.81 255 LEU B O 1
ATOM 6225 N N . GLU B 1 256 ? -12.859 -48.594 -7.316 1 91.06 256 GLU B N 1
ATOM 6226 C CA . GLU B 1 256 ? -13.82 -49.625 -7.695 1 91.06 256 GLU B CA 1
ATOM 6227 C C . GLU B 1 256 ? -13.242 -50.562 -8.758 1 91.06 256 GLU B C 1
ATOM 6229 O O . GLU B 1 256 ? -13.414 -51.781 -8.68 1 91.06 256 GLU B O 1
ATOM 6234 N N . GLU B 1 257 ? -12.57 -50 -9.664 1 84 257 GLU B N 1
ATOM 6235 C CA . GLU B 1 257 ? -11.953 -50.781 -10.719 1 84 257 GLU B CA 1
ATOM 6236 C C . GLU B 1 257 ? -10.844 -51.688 -10.148 1 84 257 GLU B C 1
ATOM 6238 O O . GLU B 1 257 ? -10.688 -52.812 -10.57 1 84 257 GLU B O 1
ATOM 6243 N N . ALA B 1 258 ? -10.055 -51.125 -9.273 1 84.06 258 ALA B N 1
ATOM 6244 C CA . ALA B 1 258 ? -9 -51.906 -8.641 1 84.06 258 ALA B CA 1
ATOM 6245 C C . ALA B 1 258 ? -9.594 -53.094 -7.84 1 84.06 258 ALA B C 1
ATOM 6247 O O . ALA B 1 258 ? -9.039 -54.188 -7.84 1 84.06 258 ALA B O 1
ATOM 6248 N N . ARG B 1 259 ? -10.68 -52.906 -7.207 1 90.31 259 ARG B N 1
ATOM 6249 C CA . ARG B 1 259 ? -11.359 -53.969 -6.449 1 90.31 259 ARG B CA 1
ATOM 6250 C C . ARG B 1 259 ? -11.898 -55.031 -7.375 1 90.31 259 ARG B C 1
ATOM 6252 O O . ARG B 1 259 ? -11.828 -56.219 -7.059 1 90.31 259 ARG B O 1
ATOM 6259 N N . LYS B 1 260 ? -12.367 -54.625 -8.453 1 86.5 260 LYS B N 1
ATOM 6260 C CA . LYS B 1 260 ? -12.844 -55.594 -9.438 1 86.5 260 LYS B CA 1
ATOM 6261 C C . LYS B 1 260 ? -11.711 -56.469 -9.953 1 86.5 260 LYS B C 1
ATOM 6263 O O . LYS B 1 260 ? -11.859 -57.688 -10.078 1 86.5 260 LYS B O 1
ATOM 6268 N N . SER B 1 261 ? -10.617 -55.781 -10.273 1 82.38 261 SER B N 1
ATOM 6269 C CA . SER B 1 261 ? -9.453 -56.531 -10.75 1 82.38 261 SER B CA 1
ATOM 6270 C C . SER B 1 261 ? -8.953 -57.5 -9.695 1 82.38 261 SER B C 1
ATOM 6272 O O . SER B 1 261 ? -8.523 -58.625 -10.031 1 82.38 261 SER B O 1
ATOM 6274 N N . TYR B 1 262 ? -9 -57.125 -8.469 1 86.31 262 TYR B N 1
ATOM 6275 C CA . TYR B 1 262 ? -8.594 -57.969 -7.363 1 86.31 262 TYR B CA 1
ATOM 6276 C C . TYR B 1 262 ? -9.469 -59.219 -7.301 1 86.31 262 TYR B C 1
ATOM 6278 O O . TYR B 1 262 ? -8.961 -60.344 -7.16 1 86.31 262 TYR B O 1
ATOM 6286 N N . ARG B 1 263 ? -10.75 -59.125 -7.461 1 88.56 263 ARG B N 1
ATOM 6287 C CA . ARG B 1 263 ? -11.695 -60.25 -7.41 1 88.56 263 ARG B CA 1
ATOM 6288 C C . ARG B 1 263 ? -11.477 -61.188 -8.586 1 88.56 263 ARG B C 1
ATOM 6290 O O . ARG B 1 263 ? -11.57 -62.406 -8.422 1 88.56 263 ARG B O 1
ATOM 6297 N N . ILE B 1 264 ? -11.141 -60.625 -9.68 1 84.25 264 ILE B N 1
ATOM 6298 C CA . ILE B 1 264 ? -10.883 -61.438 -10.859 1 84.25 264 ILE B CA 1
ATOM 6299 C C . ILE B 1 264 ? -9.609 -62.281 -10.648 1 84.25 264 ILE B C 1
ATOM 6301 O O . ILE B 1 264 ? -9.578 -63.469 -10.953 1 84.25 264 ILE B O 1
ATOM 6305 N N . ASN B 1 265 ? -8.641 -61.594 -10.086 1 82.19 265 ASN B N 1
ATOM 6306 C CA . ASN B 1 265 ? -7.395 -62.281 -9.797 1 82.19 265 ASN B CA 1
ATOM 6307 C C . ASN B 1 265 ? -7.602 -63.406 -8.766 1 82.19 265 ASN B C 1
ATOM 6309 O O . ASN B 1 265 ? -6.988 -64.438 -8.859 1 82.19 265 ASN B O 1
ATOM 6313 N N . GLU B 1 266 ? -8.438 -63.156 -7.875 1 87.75 266 GLU B N 1
ATOM 6314 C CA . GLU B 1 266 ? -8.75 -64.188 -6.867 1 87.75 266 GLU B CA 1
ATOM 6315 C C . GLU B 1 266 ? -9.359 -65.375 -7.504 1 87.75 266 GLU B C 1
ATOM 6317 O O . GLU B 1 266 ? -9.023 -66.5 -7.133 1 87.75 266 GLU B O 1
ATOM 6322 N N . LYS B 1 267 ? -10.172 -65.188 -8.445 1 88.19 267 LYS B N 1
ATOM 6323 C CA . LYS B 1 267 ? -10.797 -66.312 -9.156 1 88.19 267 LYS B CA 1
ATOM 6324 C C . LYS B 1 267 ? -9.773 -67.062 -10 1 88.19 267 LYS B C 1
ATOM 6326 O O . LYS B 1 267 ? -9.812 -68.312 -10.07 1 88.19 267 LYS B O 1
ATOM 6331 N N . LYS B 1 268 ? -8.875 -66.375 -10.578 1 84.44 268 LYS B N 1
ATOM 6332 C CA . LYS B 1 268 ? -7.84 -67 -11.391 1 84.44 268 LYS B CA 1
ATOM 6333 C C . LYS B 1 268 ? -6.867 -67.812 -10.516 1 84.44 268 LYS B C 1
ATOM 6335 O O . LYS B 1 268 ? -6.383 -68.875 -10.922 1 84.44 268 LYS B O 1
ATOM 6340 N N . ILE B 1 269 ? -6.578 -67.25 -9.383 1 86.81 269 ILE B N 1
ATOM 6341 C CA . ILE B 1 269 ? -5.711 -67.938 -8.445 1 86.81 269 ILE B CA 1
ATOM 6342 C C . ILE B 1 269 ? -6.391 -69.25 -7.973 1 86.81 269 ILE B C 1
ATOM 6344 O O . ILE B 1 269 ? -5.762 -70.312 -7.926 1 86.81 269 ILE B O 1
ATOM 6348 N N . ALA B 1 270 ? -7.672 -69.125 -7.73 1 88.44 270 ALA B N 1
ATOM 6349 C CA . ALA B 1 270 ? -8.438 -70.312 -7.297 1 88.44 270 ALA B CA 1
ATOM 6350 C C . ALA B 1 270 ? -8.492 -71.375 -8.391 1 88.44 270 ALA B C 1
ATOM 6352 O O . ALA B 1 270 ? -8.516 -72.562 -8.102 1 88.44 270 ALA B O 1
ATOM 6353 N N . ALA B 1 271 ? -8.336 -70.875 -9.609 1 88.81 271 ALA B N 1
ATOM 6354 C CA . ALA B 1 271 ? -8.375 -71.812 -10.758 1 88.81 271 ALA B CA 1
ATOM 6355 C C . ALA B 1 271 ? -6.977 -72.25 -11.125 1 88.81 271 ALA B C 1
ATOM 6357 O O . ALA B 1 271 ? -6.812 -73.062 -12.062 1 88.81 271 ALA B O 1
ATOM 6358 N N . GLY B 1 272 ? -5.84 -71.812 -10.398 1 84.5 272 GLY B N 1
ATOM 6359 C CA . GLY B 1 272 ? -4.461 -72.188 -10.625 1 84.5 272 GLY B CA 1
ATOM 6360 C C . GLY B 1 272 ? -3.816 -71.5 -11.812 1 84.5 272 GLY B C 1
ATOM 6361 O O . GLY B 1 272 ? -2.766 -71.938 -12.289 1 84.5 272 GLY B O 1
ATOM 6362 N N . GLN B 1 273 ? -4.461 -70.5 -12.297 1 81.44 273 GLN B N 1
ATOM 6363 C CA . GLN B 1 273 ? -3.98 -69.812 -13.492 1 81.44 273 GLN B CA 1
ATOM 6364 C C . GLN B 1 273 ? -3.043 -68.688 -13.125 1 81.44 273 GLN B C 1
ATOM 6366 O O . GLN B 1 273 ? -2.291 -68.188 -13.977 1 81.44 273 GLN B O 1
ATOM 6371 N N . LEU B 1 274 ? -3.242 -68.25 -11.867 1 78.44 274 LEU B N 1
ATOM 6372 C CA . LEU B 1 274 ? -2.393 -67.188 -11.359 1 78.44 274 LEU B CA 1
ATOM 6373 C C . LEU B 1 274 ? -1.759 -67.562 -10.031 1 78.44 274 LEU B C 1
ATOM 6375 O O . LEU B 1 274 ? -2.371 -68.25 -9.227 1 78.44 274 LEU B O 1
ATOM 6379 N N . GLU B 1 275 ? -0.48 -67.188 -9.914 1 80.81 275 GLU B N 1
ATOM 6380 C CA . GLU B 1 275 ? 0.22 -67.5 -8.672 1 80.81 275 GLU B CA 1
ATOM 6381 C C . GLU B 1 275 ? -0.439 -66.812 -7.48 1 80.81 275 GLU B C 1
ATOM 6383 O O . GLU B 1 275 ? -0.943 -65.688 -7.602 1 80.81 275 GLU B O 1
ATOM 6388 N N . PRO B 1 276 ? -0.412 -67.375 -6.363 1 77.75 276 PRO B N 1
ATOM 6389 C CA . PRO B 1 276 ? -1.044 -66.812 -5.168 1 77.75 276 PRO B CA 1
ATOM 6390 C C . PRO B 1 276 ? -0.482 -65.438 -4.801 1 77.75 276 PRO B C 1
ATOM 6392 O O . PRO B 1 276 ? -1.18 -64.625 -4.191 1 77.75 276 PRO B O 1
ATOM 6395 N N . THR B 1 277 ? 0.75 -65.188 -5.242 1 80.12 277 THR B N 1
ATOM 6396 C CA . THR B 1 277 ? 1.372 -63.906 -4.887 1 80.12 277 THR B CA 1
ATOM 6397 C C . THR B 1 277 ? 0.979 -62.812 -5.875 1 80.12 277 THR B C 1
ATOM 6399 O O . THR B 1 277 ? 1.344 -61.656 -5.703 1 80.12 277 THR B O 1
ATOM 6402 N N . GLY B 1 278 ? 0.205 -63.188 -6.777 1 74.94 278 GLY B N 1
ATOM 6403 C CA . GLY B 1 278 ? -0.136 -62.281 -7.852 1 74.94 278 GLY B CA 1
ATOM 6404 C C . GLY B 1 278 ? -1.014 -61.125 -7.398 1 74.94 278 GLY B C 1
ATOM 6405 O O . GLY B 1 278 ? -1.021 -60.062 -8.016 1 74.94 278 GLY B O 1
ATOM 6406 N N . ASN B 1 279 ? -1.676 -61.312 -6.199 1 82.75 279 ASN B N 1
ATOM 6407 C CA . ASN B 1 279 ? -2.639 -60.312 -5.766 1 82.75 279 ASN B CA 1
ATOM 6408 C C . ASN B 1 279 ? -2.031 -59.375 -4.738 1 82.75 279 ASN B C 1
ATOM 6410 O O . ASN B 1 279 ? -2.684 -58.406 -4.305 1 82.75 279 ASN B O 1
ATOM 6414 N N . ILE B 1 280 ? -0.86 -59.562 -4.465 1 83.44 280 ILE B N 1
ATOM 6415 C CA . ILE B 1 280 ? -0.26 -58.719 -3.447 1 83.44 280 ILE B CA 1
ATOM 6416 C C . ILE B 1 280 ? -0.13 -57.281 -3.982 1 83.44 280 ILE B C 1
ATOM 6418 O O . ILE B 1 280 ? -0.447 -56.312 -3.281 1 83.44 280 ILE B O 1
ATOM 6422 N N . GLN B 1 281 ? 0.349 -57.219 -5.211 1 80.12 281 GLN B N 1
ATOM 6423 C CA . GLN B 1 281 ? 0.507 -55.906 -5.832 1 80.12 281 GLN B CA 1
ATOM 6424 C C . GLN B 1 281 ? -0.838 -55.188 -5.977 1 80.12 281 GLN B C 1
ATOM 6426 O O . GLN B 1 281 ? -0.93 -53.969 -5.797 1 80.12 281 GLN B O 1
ATOM 6431 N N . GLN B 1 282 ? -1.795 -55.906 -6.195 1 81.38 282 GLN B N 1
ATOM 6432 C CA . GLN B 1 282 ? -3.125 -55.344 -6.348 1 81.38 282 GLN B CA 1
ATOM 6433 C C . GLN B 1 282 ? -3.686 -54.906 -5 1 81.38 282 GLN B C 1
ATOM 6435 O O . GLN B 1 282 ? -4.383 -53.875 -4.914 1 81.38 282 GLN B O 1
ATOM 6440 N N . SER B 1 283 ? -3.373 -55.688 -4.016 1 87.19 283 SER B N 1
ATOM 6441 C CA . SER B 1 283 ? -3.803 -55.312 -2.676 1 87.19 283 SER B CA 1
ATOM 6442 C C . SER B 1 283 ? -3.164 -54 -2.246 1 87.19 283 SER B C 1
ATOM 6444 O O . SER B 1 283 ? -3.816 -53.156 -1.622 1 87.19 283 SER B O 1
ATOM 6446 N N . TYR B 1 284 ? -1.896 -53.844 -2.566 1 85.69 284 TYR B N 1
ATOM 6447 C CA . TYR B 1 284 ? -1.207 -52.594 -2.279 1 85.69 284 TYR B CA 1
ATOM 6448 C C . TYR B 1 284 ? -1.862 -51.438 -3.014 1 85.69 284 TYR B C 1
ATOM 6450 O O . TYR B 1 284 ? -2.043 -50.344 -2.443 1 85.69 284 TYR B O 1
ATOM 6458 N N . GLN B 1 285 ? -2.236 -51.625 -4.195 1 83.25 285 GLN B N 1
ATOM 6459 C CA . GLN B 1 285 ? -2.855 -50.594 -5.012 1 83.25 285 GLN B CA 1
ATOM 6460 C C . GLN B 1 285 ? -4.219 -50.188 -4.453 1 83.25 285 GLN B C 1
ATOM 6462 O O . GLN B 1 285 ? -4.574 -49 -4.457 1 83.25 285 GLN B O 1
ATOM 6467 N N . ILE B 1 286 ? -4.945 -51.125 -4.023 1 89.44 286 ILE B N 1
ATOM 6468 C CA . ILE B 1 286 ? -6.262 -50.875 -3.453 1 89.44 286 ILE B CA 1
ATOM 6469 C C . ILE B 1 286 ? -6.113 -50 -2.213 1 89.44 286 ILE B C 1
ATOM 6471 O O . ILE B 1 286 ? -6.852 -49.031 -2.041 1 89.44 286 ILE B O 1
ATOM 6475 N N . GLU B 1 287 ? -5.133 -50.344 -1.384 1 91.88 287 GLU B N 1
ATOM 6476 C CA . GLU B 1 287 ? -4.922 -49.531 -0.179 1 91.88 287 GLU B CA 1
ATOM 6477 C C . GLU B 1 287 ? -4.469 -48.125 -0.525 1 91.88 287 GLU B C 1
ATOM 6479 O O . GLU B 1 287 ? -4.891 -47.156 0.117 1 91.88 287 GLU B O 1
ATOM 6484 N N . SER B 1 288 ? -3.592 -48 -1.477 1 89.38 288 SER B N 1
ATOM 6485 C CA . SER B 1 288 ? -3.129 -46.688 -1.924 1 89.38 288 SER B CA 1
ATOM 6486 C C . SER B 1 288 ? -4.281 -45.844 -2.469 1 89.38 288 SER B C 1
ATOM 6488 O O . SER B 1 288 ? -4.391 -44.656 -2.16 1 89.38 288 SER B O 1
ATOM 6490 N N . LEU B 1 289 ? -5.141 -46.469 -3.221 1 89.31 289 LEU B N 1
ATOM 6491 C CA . LEU B 1 289 ? -6.277 -45.781 -3.803 1 89.31 289 LEU B CA 1
ATOM 6492 C C . LEU B 1 289 ? -7.301 -45.406 -2.73 1 89.31 289 LEU B C 1
ATOM 6494 O O . LEU B 1 289 ? -7.938 -44.344 -2.807 1 89.31 289 LEU B O 1
ATOM 6498 N N . SER B 1 290 ? -7.402 -46.281 -1.773 1 93.38 290 SER B N 1
ATOM 6499 C CA . SER B 1 290 ? -8.305 -46 -0.666 1 93.38 290 SER B CA 1
ATOM 6500 C C . SER B 1 290 ? -7.855 -44.75 0.085 1 93.38 290 SER B C 1
ATOM 6502 O O . SER B 1 290 ? -8.688 -43.938 0.51 1 93.38 290 SER B O 1
ATOM 6504 N N . LEU B 1 291 ? -6.57 -44.656 0.235 1 92.44 291 LEU B N 1
ATOM 6505 C CA . LEU B 1 291 ? -6.016 -43.469 0.858 1 92.44 291 LEU B CA 1
ATOM 6506 C C . LEU B 1 291 ? -6.316 -42.219 0.023 1 92.44 291 LEU B C 1
ATOM 6508 O O . LEU B 1 291 ? -6.645 -41.156 0.568 1 92.44 291 LEU B O 1
ATOM 6512 N N . MET B 1 292 ? -6.223 -42.25 -1.19 1 91.81 292 MET B N 1
ATOM 6513 C CA . MET B 1 292 ? -6.484 -41.125 -2.096 1 91.81 292 MET B CA 1
ATOM 6514 C C . MET B 1 292 ? -7.949 -40.719 -2.033 1 91.81 292 MET B C 1
ATOM 6516 O O . MET B 1 292 ? -8.266 -39.531 -2.094 1 91.81 292 MET B O 1
ATOM 6520 N N . VAL B 1 293 ? -8.836 -41.719 -2.023 1 94.25 293 VAL B N 1
ATOM 6521 C CA . VAL B 1 293 ? -10.258 -41.406 -1.923 1 94.25 293 VAL B CA 1
ATOM 6522 C C . VAL B 1 293 ? -10.547 -40.656 -0.62 1 94.25 293 VAL B C 1
ATOM 6524 O O . VAL B 1 293 ? -11.305 -39.688 -0.605 1 94.25 293 VAL B O 1
ATOM 6527 N N . GLU B 1 294 ? -9.945 -41.156 0.473 1 96.06 294 GLU B N 1
ATOM 6528 C CA . GLU B 1 294 ? -10.109 -40.469 1.75 1 96.06 294 GLU B CA 1
ATOM 6529 C C . GLU B 1 294 ? -9.625 -39.031 1.664 1 96.06 294 GLU B C 1
ATOM 6531 O O . GLU B 1 294 ? -10.273 -38.125 2.193 1 96.06 294 GLU B O 1
ATOM 6536 N N . GLN B 1 295 ? -8.5 -38.812 1.053 1 94.62 295 GLN B N 1
ATOM 6537 C CA . GLN B 1 295 ? -7.969 -37.469 0.85 1 94.62 295 GLN B CA 1
ATOM 6538 C C . GLN B 1 295 ? -8.898 -36.656 -0.037 1 94.62 295 GLN B C 1
ATOM 6540 O O . GLN B 1 295 ? -9.125 -35.469 0.226 1 94.62 295 GLN B O 1
ATOM 6545 N N . GLY B 1 296 ? -9.383 -37.25 -1.05 1 95.12 296 GLY B N 1
ATOM 6546 C CA . GLY B 1 296 ? -10.312 -36.562 -1.939 1 95.12 296 GLY B CA 1
ATOM 6547 C C . GLY B 1 296 ? -11.594 -36.156 -1.252 1 95.12 296 GLY B C 1
ATOM 6548 O O . GLY B 1 296 ? -12.125 -35.062 -1.516 1 95.12 296 GLY B O 1
ATOM 6549 N N . GLU B 1 297 ? -12.055 -37.062 -0.394 1 95.62 297 GLU B N 1
ATOM 6550 C CA . GLU B 1 297 ? -13.258 -36.75 0.375 1 95.62 297 GLU B CA 1
ATO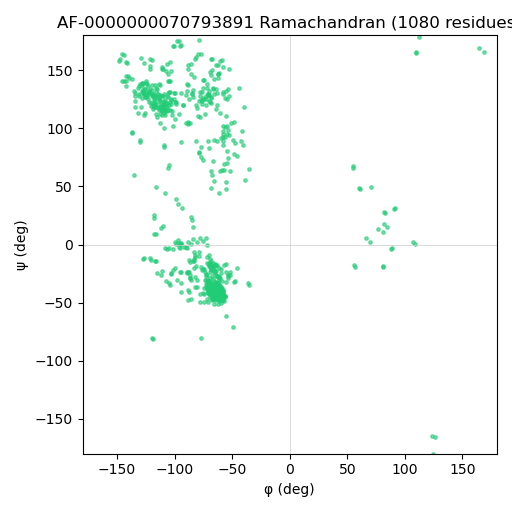M 6551 C C . GLU B 1 297 ? -13.016 -35.531 1.273 1 95.62 297 GLU B C 1
ATOM 6553 O O . GLU B 1 297 ? -13.875 -34.656 1.377 1 95.62 297 GLU B O 1
ATOM 6558 N N . ASN B 1 298 ? -11.945 -35.531 1.904 1 96.19 298 ASN B N 1
ATOM 6559 C CA . ASN B 1 298 ? -11.594 -34.406 2.744 1 96.19 298 ASN B CA 1
ATOM 6560 C C . ASN B 1 298 ? -11.469 -33.125 1.927 1 96.19 298 ASN B C 1
ATOM 6562 O O . ASN B 1 298 ? -11.922 -32.062 2.354 1 96.19 298 ASN B O 1
ATOM 6566 N N . ASP B 1 299 ? -10.805 -33.219 0.782 1 95.62 299 ASP B N 1
ATOM 6567 C CA . ASP B 1 299 ? -10.641 -32.031 -0.087 1 95.62 299 ASP B CA 1
ATOM 6568 C C . ASP B 1 299 ? -11.992 -31.5 -0.536 1 95.62 299 ASP B C 1
ATOM 6570 O O . ASP B 1 299 ? -12.172 -30.281 -0.643 1 95.62 299 ASP B O 1
ATOM 6574 N N . PHE B 1 300 ? -12.859 -32.375 -0.814 1 95.5 300 PHE B N 1
ATOM 6575 C CA . PHE B 1 300 ? -14.211 -31.969 -1.213 1 95.5 300 PHE B CA 1
ATOM 6576 C C . PHE B 1 300 ? -14.906 -31.219 -0.087 1 95.5 300 PHE B C 1
ATOM 6578 O O . PHE B 1 300 ? -15.523 -30.172 -0.317 1 95.5 300 PHE B O 1
ATOM 6585 N N . LYS B 1 301 ? -14.773 -31.75 1.088 1 95.31 301 LYS B N 1
ATOM 6586 C CA . LYS B 1 301 ? -15.367 -31.094 2.248 1 95.31 301 LYS B CA 1
ATOM 6587 C C . LYS B 1 301 ? -14.758 -29.703 2.469 1 95.31 301 LYS B C 1
ATOM 6589 O O . LYS B 1 301 ? -15.477 -28.75 2.748 1 95.31 301 LYS B O 1
ATOM 6594 N N . LEU B 1 302 ? -13.477 -29.609 2.312 1 96.62 302 LEU B N 1
ATOM 6595 C CA . LEU B 1 302 ? -12.781 -28.344 2.475 1 96.62 302 LEU B CA 1
ATOM 6596 C C . LEU B 1 302 ? -13.25 -27.328 1.431 1 96.62 302 LEU B C 1
ATOM 6598 O O . LEU B 1 302 ? -13.492 -26.172 1.754 1 96.62 302 LEU B O 1
ATOM 6602 N N . ALA B 1 303 ? -13.383 -27.75 0.198 1 97.31 303 ALA B N 1
ATOM 6603 C CA . ALA B 1 303 ? -13.828 -26.891 -0.883 1 97.31 303 ALA B CA 1
ATOM 6604 C C . ALA B 1 303 ? -15.266 -26.422 -0.65 1 97.31 303 ALA B C 1
ATOM 6606 O O . ALA B 1 303 ? -15.602 -25.266 -0.932 1 97.31 303 ALA B O 1
ATOM 6607 N N . SER B 1 304 ? -16.078 -27.328 -0.186 1 96.31 304 SER B N 1
ATOM 6608 C CA . SER B 1 304 ? -17.469 -26.984 0.117 1 96.31 304 SER B CA 1
ATOM 6609 C C . SER B 1 304 ? -17.547 -25.922 1.207 1 96.31 304 SER B C 1
ATOM 6611 O O . SER B 1 304 ? -18.297 -24.953 1.077 1 96.31 304 SER B O 1
ATOM 6613 N N . GLN B 1 305 ? -16.797 -26.125 2.232 1 96.25 305 GLN B N 1
ATOM 6614 C CA . GLN B 1 305 ? -16.766 -25.172 3.328 1 96.25 305 GLN B CA 1
ATOM 6615 C C . GLN B 1 305 ? -16.25 -23.812 2.854 1 96.25 305 GLN B C 1
ATOM 6617 O O . GLN B 1 305 ? -16.75 -22.766 3.277 1 96.25 305 GLN B O 1
ATOM 6622 N N . GLU B 1 306 ? -15.25 -23.859 2.041 1 97.31 306 GLU B N 1
ATOM 6623 C CA . GLU B 1 306 ? -14.688 -22.625 1.512 1 97.31 306 GLU B CA 1
ATOM 6624 C C . GLU B 1 306 ? -15.727 -21.844 0.702 1 97.31 306 GLU B C 1
ATOM 6626 O O . GLU B 1 306 ? -15.836 -20.625 0.83 1 97.31 306 GLU B O 1
ATOM 6631 N N . LEU B 1 307 ? -16.438 -22.531 -0.128 1 97.75 307 LEU B N 1
ATOM 6632 C CA . LEU B 1 307 ? -17.469 -21.875 -0.931 1 97.75 307 LEU B CA 1
ATOM 6633 C C . LEU B 1 307 ? -18.531 -21.25 -0.041 1 97.75 307 LEU B C 1
ATOM 6635 O O . LEU B 1 307 ? -18.922 -20.094 -0.239 1 97.75 307 LEU B O 1
ATOM 6639 N N . LEU B 1 308 ? -19 -22.016 0.962 1 96.56 308 LEU B N 1
ATOM 6640 C CA . LEU B 1 308 ? -20.016 -21.5 1.881 1 96.56 308 LEU B CA 1
ATOM 6641 C C . LEU B 1 308 ? -19.516 -20.25 2.602 1 96.56 308 LEU B C 1
ATOM 6643 O O . LEU B 1 308 ? -20.266 -19.281 2.76 1 96.56 308 LEU B O 1
ATOM 6647 N N . GLN B 1 309 ? -18.297 -20.297 2.992 1 96.62 309 GLN B N 1
ATOM 6648 C CA . GLN B 1 309 ? -17.703 -19.156 3.66 1 96.62 309 GLN B CA 1
ATOM 6649 C C . GLN B 1 309 ? -17.625 -17.938 2.73 1 96.62 309 GLN B C 1
ATOM 6651 O O . GLN B 1 309 ? -17.938 -16.812 3.139 1 96.62 309 GLN B O 1
ATOM 6656 N N . MET B 1 310 ? -17.188 -18.125 1.457 1 97.25 310 MET B N 1
ATOM 6657 C CA . MET B 1 310 ? -17.062 -17.047 0.492 1 97.25 310 MET B CA 1
ATOM 6658 C C . MET B 1 310 ? -18.422 -16.406 0.203 1 97.25 310 MET B C 1
ATOM 6660 O O . MET B 1 310 ? -18.5 -15.211 -0.069 1 97.25 310 MET B O 1
ATOM 6664 N N . ILE B 1 311 ? -19.469 -17.219 0.245 1 96.44 311 ILE B N 1
ATOM 6665 C CA . ILE B 1 311 ? -20.828 -16.719 -0.008 1 96.44 311 ILE B CA 1
ATOM 6666 C C . ILE B 1 311 ? -21.375 -16.062 1.255 1 96.44 311 ILE B C 1
ATOM 6668 O O . ILE B 1 311 ? -22.172 -15.133 1.176 1 96.44 311 ILE B O 1
ATOM 6672 N N . GLY B 1 312 ? -20.984 -16.5 2.428 1 95.62 312 GLY B N 1
ATOM 6673 C CA . GLY B 1 312 ? -21.5 -16.031 3.703 1 95.62 312 GLY B CA 1
ATOM 6674 C C . GLY B 1 312 ? -22.672 -16.844 4.211 1 95.62 312 GLY B C 1
ATOM 6675 O O . GLY B 1 312 ? -23.594 -16.297 4.832 1 95.62 312 GLY B O 1
ATOM 6676 N N . LEU B 1 313 ? -22.688 -18.156 3.869 1 94.38 313 LEU B N 1
ATOM 6677 C CA . LEU B 1 313 ? -23.781 -19.016 4.281 1 94.38 313 LEU B CA 1
ATOM 6678 C C . LEU B 1 313 ? -23.391 -19.859 5.488 1 94.38 313 LEU B C 1
ATOM 6680 O O . LEU B 1 313 ? -22.219 -19.875 5.879 1 94.38 313 LEU B O 1
ATOM 6684 N N . ASP B 1 314 ? -24.375 -20.516 6.023 1 92.88 314 ASP B N 1
ATOM 6685 C CA . ASP B 1 314 ? -24.172 -21.406 7.164 1 92.88 314 ASP B CA 1
ATOM 6686 C C . ASP B 1 314 ? -23.25 -22.562 6.785 1 92.88 314 ASP B C 1
ATOM 6688 O O . ASP B 1 314 ? -23.484 -23.25 5.789 1 92.88 314 ASP B O 1
ATOM 6692 N N . PRO B 1 315 ? -22.219 -22.797 7.633 1 91.62 315 PRO B N 1
ATOM 6693 C CA . PRO B 1 315 ? -21.281 -23.875 7.328 1 91.62 315 PRO B CA 1
ATOM 6694 C C . PRO B 1 315 ? -21.953 -25.25 7.328 1 91.62 315 PRO B C 1
ATOM 6696 O O . PRO B 1 315 ? -21.406 -26.203 6.754 1 91.62 315 PRO B O 1
ATOM 6699 N N . ASP B 1 316 ? -23.109 -25.391 7.914 1 89.94 316 ASP B N 1
ATOM 6700 C CA . ASP B 1 316 ? -23.766 -26.688 8.023 1 89.94 316 ASP B CA 1
ATOM 6701 C C . ASP B 1 316 ? -24.656 -26.953 6.816 1 89.94 316 ASP B C 1
ATOM 6703 O O . ASP B 1 316 ? -25.234 -28.031 6.684 1 89.94 316 ASP B O 1
ATOM 6707 N N . LEU B 1 317 ? -24.75 -26 5.93 1 90.94 317 LEU B N 1
ATOM 6708 C CA . LEU B 1 317 ? -25.578 -26.188 4.738 1 90.94 317 LEU B CA 1
ATOM 6709 C C . LEU B 1 317 ? -24.938 -27.188 3.793 1 90.94 317 LEU B C 1
ATOM 6711 O O . LEU B 1 317 ? -23.75 -27.094 3.48 1 90.94 317 LEU B O 1
ATOM 6715 N N . HIS B 1 318 ? -25.672 -28.156 3.363 1 90.5 318 HIS B N 1
ATOM 6716 C CA . HIS B 1 318 ? -25.188 -29.141 2.396 1 90.5 318 HIS B CA 1
ATOM 6717 C C . HIS B 1 318 ? -25.516 -28.719 0.97 1 90.5 318 HIS B C 1
ATOM 6719 O O . HIS B 1 318 ? -26.688 -28.531 0.625 1 90.5 318 HIS B O 1
ATOM 6725 N N . ILE B 1 319 ? -24.453 -28.562 0.205 1 90.94 319 ILE B N 1
ATOM 6726 C CA . ILE B 1 319 ? -24.656 -28.078 -1.153 1 90.94 319 ILE B CA 1
ATOM 6727 C C . ILE B 1 319 ? -24.109 -29.094 -2.154 1 90.94 319 ILE B C 1
ATOM 6729 O O . ILE B 1 319 ? -23.266 -29.922 -1.812 1 90.94 319 ILE B O 1
ATOM 6733 N N . SER B 1 320 ? -24.703 -29.047 -3.334 1 90.19 320 SER B N 1
ATOM 6734 C CA . SER B 1 320 ? -24.234 -29.844 -4.461 1 90.19 320 SER B CA 1
ATOM 6735 C C . SER B 1 320 ? -24.016 -28.984 -5.699 1 90.19 320 SER B C 1
ATOM 6737 O O . SER B 1 320 ? -24.734 -28 -5.914 1 90.19 320 SER B O 1
ATOM 6739 N N . VAL B 1 321 ? -22.953 -29.281 -6.379 1 90.06 321 VAL B N 1
ATOM 6740 C CA . VAL B 1 321 ? -22.609 -28.547 -7.602 1 90.06 321 VAL B CA 1
ATOM 6741 C C . VAL B 1 321 ? -22.531 -29.531 -8.773 1 90.06 321 VAL B C 1
ATOM 6743 O O . VAL B 1 321 ? -22.422 -30.734 -8.57 1 90.06 321 VAL B O 1
ATOM 6746 N N . PRO B 1 322 ? -22.641 -28.969 -9.953 1 88.31 322 PRO B N 1
ATOM 6747 C CA . PRO B 1 322 ? -22.5 -29.859 -11.102 1 88.31 322 PRO B CA 1
ATOM 6748 C C . PRO B 1 322 ? -21.125 -30.547 -11.148 1 88.31 322 PRO B C 1
ATOM 6750 O O . PRO B 1 322 ? -20.172 -30.047 -10.547 1 88.31 322 PRO B O 1
ATOM 6753 N N . SER B 1 323 ? -21.078 -31.641 -11.844 1 85.88 323 SER B N 1
ATOM 6754 C CA . SER B 1 323 ? -19.859 -32.438 -11.883 1 85.88 323 SER B CA 1
ATOM 6755 C C . SER B 1 323 ? -18.891 -31.922 -12.93 1 85.88 323 SER B C 1
ATOM 6757 O O . SER B 1 323 ? -17.719 -32.312 -12.953 1 85.88 323 SER B O 1
ATOM 6759 N N . ASP B 1 324 ? -19.375 -31.078 -13.797 1 85.19 324 ASP B N 1
ATOM 6760 C CA . ASP B 1 324 ? -18.531 -30.578 -14.867 1 85.19 324 ASP B CA 1
ATOM 6761 C C . ASP B 1 324 ? -18.844 -29.109 -15.188 1 85.19 324 ASP B C 1
ATOM 6763 O O . ASP B 1 324 ? -19.812 -28.562 -14.688 1 85.19 324 ASP B O 1
ATOM 6767 N N . VAL B 1 325 ? -17.844 -28.578 -15.898 1 89.06 325 VAL B N 1
ATOM 6768 C CA . VAL B 1 325 ? -18.016 -27.219 -16.406 1 89.06 325 VAL B CA 1
ATOM 6769 C C . VAL B 1 325 ? -18.047 -27.219 -17.922 1 89.06 325 VAL B C 1
ATOM 6771 O O . VAL B 1 325 ? -17.297 -27.969 -18.562 1 89.06 325 VAL B O 1
ATOM 6774 N N . THR B 1 326 ? -18.984 -26.516 -18.453 1 84.12 326 THR B N 1
ATOM 6775 C CA . THR B 1 326 ? -19.141 -26.516 -19.906 1 84.12 326 THR B CA 1
ATOM 6776 C C . THR B 1 326 ? -18.516 -25.281 -20.516 1 84.12 326 THR B C 1
ATOM 6778 O O . THR B 1 326 ? -18.672 -24.172 -20 1 84.12 326 THR B O 1
ATOM 6781 N N . ILE B 1 327 ? -17.688 -25.578 -21.562 1 88.12 327 ILE B N 1
ATOM 6782 C CA . ILE B 1 327 ? -17.156 -24.5 -22.375 1 88.12 327 ILE B CA 1
ATOM 6783 C C . ILE B 1 327 ? -17.797 -24.516 -23.766 1 88.12 327 ILE B C 1
ATOM 6785 O O . ILE B 1 327 ? -17.641 -25.484 -24.516 1 88.12 327 ILE B O 1
ATOM 6789 N N . LYS B 1 328 ? -18.531 -23.516 -24 1 82 328 LYS B N 1
ATOM 6790 C CA . LYS B 1 328 ? -19.219 -23.484 -25.297 1 82 328 LYS B CA 1
ATOM 6791 C C . LYS B 1 328 ? -18.25 -23.141 -26.422 1 82 328 LYS B C 1
ATOM 6793 O O . LYS B 1 328 ? -18.234 -23.797 -27.469 1 82 328 LYS B O 1
ATOM 6798 N N . GLU B 1 329 ? -17.469 -22.078 -26.219 1 88.19 329 GLU B N 1
ATOM 6799 C CA . GLU B 1 329 ? -16.484 -21.625 -27.203 1 88.19 329 GLU B CA 1
ATOM 6800 C C . GLU B 1 329 ? -15.227 -21.094 -26.531 1 88.19 329 GLU B C 1
ATOM 6802 O O . GLU B 1 329 ? -15.305 -20.438 -25.484 1 88.19 329 GLU B O 1
ATOM 6807 N N . ILE B 1 330 ? -14.156 -21.453 -27.188 1 92.5 330 ILE B N 1
ATOM 6808 C CA . ILE B 1 330 ? -12.891 -20.922 -26.703 1 92.5 330 ILE B CA 1
ATOM 6809 C C . ILE B 1 330 ? -12.695 -19.5 -27.203 1 92.5 330 ILE B C 1
ATOM 6811 O O . ILE B 1 330 ? -12.703 -19.266 -28.422 1 92.5 330 ILE B O 1
ATOM 6815 N N . ILE B 1 331 ? -12.633 -18.594 -26.312 1 92.06 331 ILE B N 1
ATOM 6816 C CA . ILE B 1 331 ? -12.492 -17.188 -26.688 1 92.06 331 ILE B CA 1
ATOM 6817 C C . ILE B 1 331 ? -11.195 -16.625 -26.109 1 92.06 331 ILE B C 1
ATOM 6819 O O . ILE B 1 331 ? -10.883 -16.844 -24.938 1 92.06 331 ILE B O 1
ATOM 6823 N N . VAL B 1 332 ? -10.398 -16.016 -26.984 1 95 332 VAL B N 1
ATOM 6824 C CA . VAL B 1 332 ? -9.234 -15.234 -26.547 1 95 332 VAL B CA 1
ATOM 6825 C C . VAL B 1 332 ? -9.477 -13.75 -26.812 1 95 332 VAL B C 1
ATOM 6827 O O . VAL B 1 332 ? -9.555 -13.32 -27.969 1 95 332 VAL B O 1
ATOM 6830 N N . PRO B 1 333 ? -9.625 -13.023 -25.734 1 95.88 333 PRO B N 1
ATOM 6831 C CA . PRO B 1 333 ? -9.914 -11.602 -25.922 1 95.88 333 PRO B CA 1
ATOM 6832 C C . PRO B 1 333 ? -8.797 -10.859 -26.641 1 95.88 333 PRO B C 1
ATOM 6834 O O . PRO B 1 333 ? -7.633 -11.266 -26.562 1 95.88 333 PRO B O 1
ATOM 6837 N N . ASP B 1 334 ? -9.211 -9.75 -27.312 1 96.69 334 ASP B N 1
ATOM 6838 C CA . ASP B 1 334 ? -8.242 -8.93 -28.047 1 96.69 334 ASP B CA 1
ATOM 6839 C C . ASP B 1 334 ? -7.414 -8.078 -27.078 1 96.69 334 ASP B C 1
ATOM 6841 O O . ASP B 1 334 ? -7.961 -7.445 -26.172 1 96.69 334 ASP B O 1
ATOM 6845 N N . LEU B 1 335 ? -6.172 -8.094 -27.344 1 95.69 335 LEU B N 1
ATOM 6846 C CA . LEU B 1 335 ? -5.25 -7.426 -26.438 1 95.69 335 LEU B CA 1
ATOM 6847 C C . LEU B 1 335 ? -5.488 -5.922 -26.438 1 95.69 335 LEU B C 1
ATOM 6849 O O . LEU B 1 335 ? -5.68 -5.324 -25.375 1 95.69 335 LEU B O 1
ATOM 6853 N N . GLN B 1 336 ? -5.523 -5.285 -27.578 1 95.94 336 GLN B N 1
ATOM 6854 C CA . GLN B 1 336 ? -5.641 -3.834 -27.672 1 95.94 336 GLN B CA 1
ATOM 6855 C C . GLN B 1 336 ? -6.98 -3.354 -27.125 1 95.94 336 GLN B C 1
ATOM 6857 O O . GLN B 1 336 ? -7.047 -2.352 -26.406 1 95.94 336 GLN B O 1
ATOM 6862 N N . GLU B 1 337 ? -7.992 -4.086 -27.469 1 97 337 GLU B N 1
ATOM 6863 C CA . GLU B 1 337 ? -9.312 -3.748 -26.953 1 97 337 GLU B CA 1
ATOM 6864 C C . GLU B 1 337 ? -9.367 -3.891 -25.438 1 97 337 GLU B C 1
ATOM 6866 O O . GLU B 1 337 ? -9.93 -3.039 -24.75 1 97 337 GLU B O 1
ATOM 6871 N N . SER B 1 338 ? -8.781 -4.965 -24.922 1 98.06 338 SER B N 1
ATOM 6872 C CA . SER B 1 338 ? -8.766 -5.203 -23.484 1 98.06 338 SER B CA 1
ATOM 6873 C C . SER B 1 338 ? -7.988 -4.117 -22.75 1 98.06 338 SER B C 1
ATOM 6875 O O . SER B 1 338 ? -8.391 -3.682 -21.672 1 98.06 338 SER B O 1
ATOM 6877 N N . ILE B 1 339 ? -6.902 -3.652 -23.359 1 97.31 339 ILE B N 1
ATOM 6878 C CA . ILE B 1 339 ? -6.109 -2.584 -22.766 1 97.31 339 ILE B CA 1
ATOM 6879 C C . ILE B 1 339 ? -6.934 -1.301 -22.703 1 97.31 339 ILE B C 1
ATOM 6881 O O . ILE B 1 339 ? -6.953 -0.619 -21.672 1 97.31 339 ILE B O 1
ATOM 6885 N N . ALA B 1 340 ? -7.621 -1.021 -23.781 1 97.38 340 ALA B N 1
ATOM 6886 C CA . ALA B 1 340 ? -8.445 0.183 -23.828 1 97.38 340 ALA B CA 1
ATOM 6887 C C . ALA B 1 340 ? -9.539 0.143 -22.766 1 97.38 340 ALA B C 1
ATOM 6889 O O . ALA B 1 340 ? -9.781 1.138 -22.078 1 97.38 340 ALA B O 1
ATOM 6890 N N . ILE B 1 341 ? -10.141 -1.019 -22.594 1 97.62 341 ILE B N 1
ATOM 6891 C CA . ILE B 1 341 ? -11.195 -1.18 -21.609 1 97.62 341 ILE B CA 1
ATOM 6892 C C . ILE B 1 341 ? -10.609 -1.017 -20.203 1 97.62 341 ILE B C 1
ATOM 6894 O O . ILE B 1 341 ? -11.188 -0.322 -19.359 1 97.62 341 ILE B O 1
ATOM 6898 N N . ALA B 1 342 ? -9.453 -1.635 -19.938 1 98 342 ALA B N 1
ATOM 6899 C CA . ALA B 1 342 ? -8.812 -1.575 -18.625 1 98 342 ALA B CA 1
ATOM 6900 C C . ALA B 1 342 ? -8.469 -0.138 -18.25 1 98 342 ALA B C 1
ATOM 6902 O O . ALA B 1 342 ? -8.68 0.28 -17.109 1 98 342 ALA B O 1
ATOM 6903 N N . LEU B 1 343 ? -7.977 0.647 -19.25 1 97.19 343 LEU B N 1
ATOM 6904 C CA . LEU B 1 343 ? -7.562 2.023 -19 1 97.19 343 LEU B CA 1
ATOM 6905 C C . LEU B 1 343 ? -8.766 2.91 -18.719 1 97.19 343 LEU B C 1
ATOM 6907 O O . LEU B 1 343 ? -8.641 3.941 -18.047 1 97.19 343 LEU B O 1
ATOM 6911 N N . SER B 1 344 ? -9.922 2.443 -19.062 1 95.88 344 SER B N 1
ATOM 6912 C CA . SER B 1 344 ? -11.125 3.254 -18.891 1 95.88 344 SER B CA 1
ATOM 6913 C C . SER B 1 344 ? -11.906 2.824 -17.656 1 95.88 344 SER B C 1
ATOM 6915 O O . SER B 1 344 ? -12.664 3.613 -17.094 1 95.88 344 SER B O 1
ATOM 6917 N N . HIS B 1 345 ? -11.656 1.518 -17.203 1 94.69 345 HIS B N 1
ATOM 6918 C CA . HIS B 1 345 ? -12.594 1.014 -16.203 1 94.69 345 HIS B CA 1
ATOM 6919 C C . HIS B 1 345 ? -11.859 0.509 -14.961 1 94.69 345 HIS B C 1
ATOM 6921 O O . HIS B 1 345 ? -12.484 0.286 -13.922 1 94.69 345 HIS B O 1
ATOM 6927 N N . ASN B 1 346 ? -10.555 0.369 -15.055 1 96.44 346 ASN B N 1
ATOM 6928 C CA . ASN B 1 346 ? -9.836 -0.195 -13.922 1 96.44 346 ASN B CA 1
ATOM 6929 C C . ASN B 1 346 ? -9.82 0.762 -12.734 1 96.44 346 ASN B C 1
ATOM 6931 O O . ASN B 1 346 ? -9.359 1.897 -12.844 1 96.44 346 ASN B O 1
ATOM 6935 N N . THR B 1 347 ? -10.32 0.297 -11.617 1 95.12 347 THR B N 1
ATOM 6936 C CA . THR B 1 347 ? -10.547 1.134 -10.445 1 95.12 347 THR B CA 1
ATOM 6937 C C . THR B 1 347 ? -9.227 1.671 -9.906 1 95.12 347 THR B C 1
ATOM 6939 O O . THR B 1 347 ? -9.133 2.846 -9.539 1 95.12 347 THR B O 1
ATOM 6942 N N . GLN B 1 348 ? -8.203 0.86 -9.883 1 94.94 348 GLN B N 1
ATOM 6943 C CA . GLN B 1 348 ? -6.918 1.271 -9.32 1 94.94 348 GLN B CA 1
ATOM 6944 C C . GLN B 1 348 ? -6.273 2.363 -10.172 1 94.94 348 GLN B C 1
ATOM 6946 O O . GLN B 1 348 ? -5.703 3.316 -9.641 1 94.94 348 GLN B O 1
ATOM 6951 N N . TYR B 1 349 ? -6.363 2.223 -11.484 1 96.44 349 TYR B N 1
ATOM 6952 C CA . TYR B 1 349 ? -5.809 3.217 -12.391 1 96.44 349 TYR B CA 1
ATOM 6953 C C . TYR B 1 349 ? -6.574 4.531 -12.297 1 96.44 349 TYR B C 1
ATOM 6955 O O . TYR B 1 349 ? -5.969 5.605 -12.242 1 96.44 349 TYR B O 1
ATOM 6963 N N . LEU B 1 350 ? -7.852 4.438 -12.242 1 95.94 350 LEU B N 1
ATOM 6964 C CA . LEU B 1 350 ? -8.688 5.629 -12.133 1 95.94 350 LEU B CA 1
ATOM 6965 C C . LEU B 1 350 ? -8.453 6.332 -10.797 1 95.94 350 LEU B C 1
ATOM 6967 O O . LEU B 1 350 ? -8.5 7.562 -10.719 1 95.94 350 LEU B O 1
ATOM 6971 N N . ALA B 1 351 ? -8.242 5.578 -9.727 1 95.69 351 ALA B N 1
ATOM 6972 C CA . ALA B 1 351 ? -7.91 6.152 -8.43 1 95.69 351 ALA B CA 1
ATOM 6973 C C . ALA B 1 351 ? -6.625 6.973 -8.5 1 95.69 351 ALA B C 1
ATOM 6975 O O . ALA B 1 351 ? -6.527 8.039 -7.891 1 95.69 351 ALA B O 1
ATOM 6976 N N . GLN B 1 352 ? -5.613 6.469 -9.258 1 95.5 352 GLN B N 1
ATOM 6977 C CA . GLN B 1 352 ? -4.359 7.199 -9.414 1 95.5 352 GLN B CA 1
ATOM 6978 C C . GLN B 1 352 ? -4.574 8.492 -10.195 1 95.5 352 GLN B C 1
ATOM 6980 O O . GLN B 1 352 ? -3.939 9.508 -9.906 1 95.5 352 GLN B O 1
ATOM 6985 N N . LYS B 1 353 ? -5.422 8.445 -11.164 1 95.56 353 LYS B N 1
ATOM 6986 C CA . LYS B 1 353 ? -5.762 9.648 -11.914 1 95.56 353 LYS B CA 1
ATOM 6987 C C . LYS B 1 353 ? -6.398 10.703 -11.016 1 95.56 353 LYS B C 1
ATOM 6989 O O . LYS B 1 353 ? -6.078 11.891 -11.117 1 95.56 353 LYS B O 1
ATOM 6994 N N . MET B 1 354 ? -7.25 10.258 -10.133 1 94.81 354 MET B N 1
ATOM 6995 C CA . MET B 1 354 ? -7.918 11.172 -9.211 1 94.81 354 MET B CA 1
ATOM 6996 C C . MET B 1 354 ? -6.926 11.734 -8.195 1 94.81 354 MET B C 1
ATOM 6998 O O . MET B 1 354 ? -7.035 12.898 -7.789 1 94.81 354 MET B O 1
ATOM 7002 N N . ALA B 1 355 ? -5.957 10.914 -7.777 1 93.38 355 ALA B N 1
ATOM 7003 C CA . ALA B 1 355 ? -4.914 11.391 -6.867 1 93.38 355 ALA B CA 1
ATOM 7004 C C . ALA B 1 355 ? -4.105 12.516 -7.5 1 93.38 355 ALA B C 1
ATOM 7006 O O . ALA B 1 355 ? -3.752 13.484 -6.824 1 93.38 355 ALA B O 1
ATOM 7007 N N . LEU B 1 356 ? -3.812 12.398 -8.789 1 96.06 356 LEU B N 1
ATOM 7008 C CA . LEU B 1 356 ? -3.102 13.445 -9.508 1 96.06 356 LEU B CA 1
ATOM 7009 C C . LEU B 1 356 ? -3.896 14.742 -9.508 1 96.06 356 LEU B C 1
ATOM 7011 O O . LEU B 1 356 ? -3.342 15.812 -9.258 1 96.06 356 LEU B O 1
ATOM 7015 N N . ARG B 1 357 ? -5.207 14.664 -9.656 1 95.12 357 ARG B N 1
ATOM 7016 C CA . ARG B 1 357 ? -6.07 15.844 -9.648 1 95.12 357 ARG B CA 1
ATOM 7017 C C . ARG B 1 357 ? -6.09 16.5 -8.266 1 95.12 357 ARG B C 1
ATOM 7019 O O . ARG B 1 357 ? -6.059 17.719 -8.148 1 95.12 357 ARG B O 1
ATOM 7026 N N . ALA B 1 358 ? -6.16 15.68 -7.281 1 95.56 358 ALA B N 1
ATOM 7027 C CA . ALA B 1 358 ? -6.137 16.188 -5.91 1 95.56 358 ALA B CA 1
ATOM 7028 C C . ALA B 1 358 ? -4.828 16.922 -5.621 1 95.56 358 ALA B C 1
ATOM 7030 O O . ALA B 1 358 ? -4.832 17.969 -4.977 1 95.56 358 ALA B O 1
ATOM 7031 N N . ASP B 1 359 ? -3.752 16.406 -6.145 1 96.06 359 ASP B N 1
ATOM 7032 C CA . ASP B 1 359 ? -2.449 17.031 -5.914 1 96.06 359 ASP B CA 1
ATOM 7033 C C . ASP B 1 359 ? -2.307 18.312 -6.719 1 96.06 359 ASP B C 1
ATOM 7035 O O . ASP B 1 359 ? -1.625 19.25 -6.285 1 96.06 359 ASP B O 1
ATOM 7039 N N . GLU B 1 360 ? -2.939 18.375 -7.859 1 96.75 360 GLU B N 1
ATOM 7040 C CA . GLU B 1 360 ? -2.98 19.625 -8.609 1 96.75 360 GLU B CA 1
ATOM 7041 C C . GLU B 1 360 ? -3.699 20.719 -7.828 1 96.75 360 GLU B C 1
ATOM 7043 O O . GLU B 1 360 ? -3.244 21.859 -7.789 1 96.75 360 GLU B O 1
ATOM 7048 N N . ARG B 1 361 ? -4.793 20.328 -7.184 1 96.56 361 ARG B N 1
ATOM 7049 C CA . ARG B 1 361 ? -5.516 21.266 -6.344 1 96.56 361 ARG B CA 1
ATOM 7050 C C . ARG B 1 361 ? -4.684 21.688 -5.133 1 96.56 361 ARG B C 1
ATOM 7052 O O . ARG B 1 361 ? -4.648 22.859 -4.77 1 96.56 361 ARG B O 1
ATOM 7059 N N . ALA B 1 362 ? -4 20.734 -4.555 1 96.56 362 ALA B N 1
ATOM 7060 C CA . ALA B 1 362 ? -3.143 21.031 -3.408 1 96.56 362 ALA B CA 1
ATOM 7061 C C . ALA B 1 362 ? -2.031 22 -3.789 1 96.56 362 ALA B C 1
ATOM 7063 O O . ALA B 1 362 ? -1.662 22.875 -2.998 1 96.56 362 ALA B O 1
ATOM 7064 N N . TYR B 1 363 ? -1.496 21.906 -5.027 1 97.19 363 TYR B N 1
ATOM 7065 C CA . TYR B 1 363 ? -0.487 22.828 -5.543 1 97.19 363 TYR B CA 1
ATOM 7066 C C . TYR B 1 363 ? -1.048 24.234 -5.672 1 97.19 363 TYR B C 1
ATOM 7068 O O . TYR B 1 363 ? -0.4 25.219 -5.277 1 97.19 363 TYR B O 1
ATOM 7076 N N . THR B 1 364 ? -2.254 24.297 -6.125 1 96.44 364 THR B N 1
ATOM 7077 C CA . THR B 1 364 ? -2.896 25.594 -6.297 1 96.44 364 THR B CA 1
ATOM 7078 C C . THR B 1 364 ? -3.139 26.25 -4.949 1 96.44 364 THR B C 1
ATOM 7080 O O . THR B 1 364 ? -2.916 27.453 -4.793 1 96.44 364 THR B O 1
ATOM 7083 N N . VAL B 1 365 ? -3.523 25.453 -3.965 1 96.44 365 VAL B N 1
ATOM 7084 C CA . VAL B 1 365 ? -3.76 25.984 -2.625 1 96.44 365 VAL B CA 1
ATOM 7085 C C . VAL B 1 365 ? -2.438 26.422 -2.006 1 96.44 365 VAL B C 1
ATOM 7087 O O . VAL B 1 365 ? -2.359 27.5 -1.401 1 96.44 365 VAL B O 1
ATOM 7090 N N . ALA B 1 366 ? -1.396 25.609 -2.186 1 96 366 ALA B N 1
ATOM 7091 C CA . ALA B 1 366 ? -0.085 25.953 -1.642 1 96 366 ALA B CA 1
ATOM 7092 C C . ALA B 1 366 ? 0.466 27.219 -2.289 1 96 366 ALA B C 1
ATOM 7094 O O . ALA B 1 366 ? 1.127 28.031 -1.631 1 96 366 ALA B O 1
ATOM 7095 N N . LYS B 1 367 ? 0.199 27.469 -3.533 1 95.12 367 LYS B N 1
ATOM 7096 C CA . LYS B 1 367 ? 0.604 28.672 -4.238 1 95.12 367 LYS B CA 1
ATOM 7097 C C . LYS B 1 367 ? -0.112 29.906 -3.678 1 95.12 367 LYS B C 1
ATOM 7099 O O . LYS B 1 367 ? 0.507 30.953 -3.471 1 95.12 367 LYS B O 1
ATOM 7104 N N . ASN B 1 368 ? -1.398 29.719 -3.426 1 95.69 368 ASN B N 1
ATOM 7105 C CA . ASN B 1 368 ? -2.176 30.797 -2.828 1 95.69 368 ASN B CA 1
ATOM 7106 C C . ASN B 1 368 ? -1.656 31.156 -1.439 1 95.69 368 ASN B C 1
ATOM 7108 O O . ASN B 1 368 ? -1.641 32.344 -1.064 1 95.69 368 ASN B O 1
ATOM 7112 N N . GLN B 1 369 ? -1.151 30.172 -0.727 1 94 369 GLN B N 1
ATOM 7113 C CA . GLN B 1 369 ? -0.686 30.375 0.641 1 94 369 GLN B CA 1
ATOM 7114 C C . GLN B 1 369 ? 0.615 31.172 0.664 1 94 369 GLN B C 1
ATOM 7116 O O . GLN B 1 369 ? 1.03 31.672 1.716 1 94 369 GLN B O 1
ATOM 7121 N N . GLN B 1 370 ? 1.241 31.359 -0.531 1 93.06 370 GLN B N 1
ATOM 7122 C CA . GLN B 1 370 ? 2.484 32.125 -0.609 1 93.06 370 GLN B CA 1
ATOM 7123 C C . GLN B 1 370 ? 2.207 33.625 -0.662 1 93.06 370 GLN B C 1
ATOM 7125 O O . GLN B 1 370 ? 3.113 34.438 -0.46 1 93.06 370 GLN B O 1
ATOM 7130 N N . LEU B 1 371 ? 0.956 33.969 -0.855 1 94.06 371 LEU B N 1
ATOM 7131 C CA . LEU B 1 371 ? 0.612 35.375 -1.015 1 94.06 371 LEU B CA 1
ATOM 7132 C C . LEU B 1 371 ? 0.55 36.094 0.338 1 94.06 371 LEU B C 1
ATOM 7134 O O . LEU B 1 371 ? 0.475 35.438 1.379 1 94.06 371 LEU B O 1
ATOM 7138 N N . TRP B 1 372 ? 0.573 37.406 0.267 1 94.19 372 TRP B N 1
ATOM 7139 C CA . TRP B 1 372 ? 0.386 38.219 1.47 1 94.19 372 TRP B CA 1
ATOM 7140 C C . TRP B 1 372 ? -1.033 38.094 2.008 1 94.19 372 TRP B C 1
ATOM 7142 O O . TRP B 1 372 ? -1.954 37.75 1.263 1 94.19 372 TRP B O 1
ATOM 7152 N N . GLN B 1 373 ? -1.125 38.25 3.303 1 94.12 373 GLN B N 1
ATOM 7153 C CA . GLN B 1 373 ? -2.465 38.219 3.881 1 94.12 373 GLN B CA 1
ATOM 7154 C C . GLN B 1 373 ? -3.076 39.594 3.922 1 94.12 373 GLN B C 1
ATOM 7156 O O . GLN B 1 373 ? -2.59 40.469 4.645 1 94.12 373 GLN B O 1
ATOM 7161 N N . LEU B 1 374 ? -4.012 39.844 3.02 1 95 374 LEU B N 1
ATOM 7162 C CA . LEU B 1 374 ? -4.762 41.094 2.973 1 95 374 LEU B CA 1
ATOM 7163 C C . LEU B 1 374 ? -6.246 40.875 3.242 1 95 374 LEU B C 1
ATOM 7165 O O . LEU B 1 374 ? -6.926 40.219 2.449 1 95 374 LEU B O 1
ATOM 7169 N N . ASP B 1 375 ? -6.684 41.375 4.359 1 95.56 375 ASP B N 1
ATOM 7170 C CA . ASP B 1 375 ? -8.078 41.156 4.738 1 95.56 375 ASP B CA 1
ATOM 7171 C C . ASP B 1 375 ? -8.812 42.5 4.883 1 95.56 375 ASP B C 1
ATOM 7173 O O . ASP B 1 375 ? -8.25 43.469 5.367 1 95.56 375 ASP B O 1
ATOM 7177 N N . LEU B 1 376 ? -10.055 42.531 4.355 1 95.62 376 LEU B N 1
ATOM 7178 C CA . LEU B 1 376 ? -10.992 43.625 4.594 1 95.62 376 LEU B CA 1
ATOM 7179 C C . LEU B 1 376 ? -12.102 43.188 5.551 1 95.62 376 LEU B C 1
ATOM 7181 O O . LEU B 1 376 ? -12.766 42.156 5.32 1 95.62 376 LEU B O 1
ATOM 7185 N N . ALA B 1 377 ? -12.156 43.812 6.586 1 95.12 377 ALA B N 1
ATOM 7186 C CA . ALA B 1 377 ? -13.172 43.438 7.57 1 95.12 377 ALA B CA 1
ATOM 7187 C C . ALA B 1 377 ? -14.094 44.594 7.879 1 95.12 377 ALA B C 1
ATOM 7189 O O . ALA B 1 377 ? -13.656 45.75 7.949 1 95.12 377 ALA B O 1
ATOM 7190 N N . GLY B 1 378 ? -15.375 44.406 7.906 1 92.31 378 GLY B N 1
ATOM 7191 C CA . GLY B 1 378 ? -16.391 45.344 8.359 1 92.31 378 GLY B CA 1
ATOM 7192 C C . GLY B 1 378 ? -17.156 44.844 9.578 1 92.31 378 GLY B C 1
ATOM 7193 O O . GLY B 1 378 ? -17.469 43.656 9.688 1 92.31 378 GLY B O 1
ATOM 7194 N N . THR B 1 379 ? -17.297 45.719 10.469 1 91.75 379 THR B N 1
ATOM 7195 C CA . THR B 1 379 ? -18.062 45.344 11.656 1 91.75 379 THR B CA 1
ATOM 7196 C C . THR B 1 379 ? -19.109 46.406 11.969 1 91.75 379 THR B C 1
ATOM 7198 O O . THR B 1 379 ? -18.891 47.594 11.742 1 91.75 379 THR B O 1
ATOM 7201 N N . VAL B 1 380 ? -20.25 46.031 12.273 1 88.25 380 VAL B N 1
ATOM 7202 C CA . VAL B 1 380 ? -21.328 46.906 12.75 1 88.25 380 VAL B CA 1
ATOM 7203 C C . VAL B 1 380 ? -21.781 46.438 14.141 1 88.25 380 VAL B C 1
ATOM 7205 O O . VAL B 1 380 ? -22.125 45.281 14.336 1 88.25 380 VAL B O 1
ATOM 7208 N N . GLN B 1 381 ? -21.656 47.344 14.969 1 85.44 381 GLN B N 1
ATOM 7209 C CA . GLN B 1 381 ? -22.094 47.062 16.328 1 85.44 381 GLN B CA 1
ATOM 7210 C C . GLN B 1 381 ? -23.234 48 16.734 1 85.44 381 GLN B C 1
ATOM 7212 O O . GLN B 1 381 ? -23.141 49.219 16.578 1 85.44 381 GLN B O 1
ATOM 7217 N N . GLY B 1 382 ? -24.266 47.375 17.125 1 77.56 382 GLY B N 1
ATOM 7218 C CA . GLY B 1 382 ? -25.406 48.156 17.578 1 77.56 382 GLY B CA 1
ATOM 7219 C C . GLY B 1 382 ? -25.844 47.844 18.984 1 77.56 382 GLY B C 1
ATOM 7220 O O . GLY B 1 382 ? -25.844 46.688 19.391 1 77.56 382 GLY B O 1
ATOM 7221 N N . GLY B 1 383 ? -26.062 48.812 19.859 1 73.12 383 GLY B N 1
ATOM 7222 C CA . GLY B 1 383 ? -26.594 48.594 21.203 1 73.12 383 GLY B CA 1
ATOM 7223 C C . GLY B 1 383 ? -26.391 49.781 22.125 1 73.12 383 GLY B C 1
ATOM 7224 O O . GLY B 1 383 ? -25.938 50.844 21.688 1 73.12 383 GLY B O 1
ATOM 7225 N N . ALA B 1 384 ? -27.047 49.781 23.328 1 58.12 384 ALA B N 1
ATOM 7226 C CA . ALA B 1 384 ? -27.031 50.875 24.297 1 58.12 384 ALA B CA 1
ATOM 7227 C C . ALA B 1 384 ? -25.719 50.906 25.078 1 58.12 384 ALA B C 1
ATOM 7229 O O . ALA B 1 384 ? -25.438 49.969 25.844 1 58.12 384 ALA B O 1
ATOM 7230 N N . VAL B 1 385 ? -24.641 51.344 24.531 1 53.41 385 VAL B N 1
ATOM 7231 C CA . VAL B 1 385 ? -23.391 51.281 25.266 1 53.41 385 VAL B CA 1
ATOM 7232 C C . VAL B 1 385 ? -23.547 52 26.609 1 53.41 385 VAL B C 1
ATOM 7234 O O . VAL B 1 385 ? -23 51.562 27.625 1 53.41 385 VAL B O 1
ATOM 7237 N N . ASN B 1 386 ? -23.859 53.375 26.531 1 47.31 386 ASN B N 1
ATOM 7238 C CA . ASN B 1 386 ? -23.781 54.188 27.734 1 47.31 386 ASN B CA 1
ATOM 7239 C C . ASN B 1 386 ? -25.156 54.75 28.125 1 47.31 386 ASN B C 1
ATOM 7241 O O . ASN B 1 386 ? -25.516 55.844 27.734 1 47.31 386 ASN B O 1
ATOM 7245 N N . ASP B 1 387 ? -26.156 53.938 28.188 1 43.12 387 ASP B N 1
ATOM 7246 C CA . ASP B 1 387 ? -27.297 54.719 28.688 1 43.12 387 ASP B CA 1
ATOM 7247 C C . ASP B 1 387 ? -27.109 55.094 30.156 1 43.12 387 ASP B C 1
ATOM 7249 O O . ASP B 1 387 ? -27.188 54.219 31.031 1 43.12 387 ASP B O 1
ATOM 7253 N N . VAL B 1 388 ? -26.406 56.125 30.391 1 42.38 388 VAL B N 1
ATOM 7254 C CA . VAL B 1 388 ? -26.312 56.688 31.734 1 42.38 388 VAL B CA 1
ATOM 7255 C C . VAL B 1 388 ? -27.703 56.812 32.344 1 42.38 388 VAL B C 1
ATOM 7257 O O . VAL B 1 388 ? -27.828 57.031 33.531 1 42.38 388 VAL B O 1
ATOM 7260 N N . THR B 1 389 ? -28.703 57.062 31.406 1 44.06 389 THR B N 1
ATOM 7261 C CA . THR B 1 389 ? -29.969 57.469 32 1 44.06 389 THR B CA 1
ATOM 7262 C C . THR B 1 389 ? -30.781 56.219 32.406 1 44.06 389 THR B C 1
ATOM 7264 O O . THR B 1 389 ? -31.844 56.344 33.031 1 44.06 389 THR B O 1
ATOM 7267 N N . GLY B 1 390 ? -30.281 55 32.625 1 44.09 390 GLY B N 1
ATOM 7268 C CA . GLY B 1 390 ? -30.938 53.812 33.156 1 44.09 390 GLY B CA 1
ATOM 7269 C C . GLY B 1 390 ? -32.156 53.375 32.375 1 44.09 390 GLY B C 1
ATOM 7270 O O . GLY B 1 390 ? -32.844 52.438 32.75 1 44.09 390 GLY B O 1
ATOM 7271 N N . THR B 1 391 ? -32.781 54.156 31.594 1 45.38 391 THR B N 1
ATOM 7272 C CA . THR B 1 391 ? -34.188 53.906 31.203 1 45.38 391 THR B CA 1
ATOM 7273 C C . THR B 1 391 ? -34.25 52.875 30.094 1 45.38 391 THR B C 1
ATOM 7275 O O . THR B 1 391 ? -35.312 52.281 29.859 1 45.38 391 THR B O 1
ATOM 7278 N N . SER B 1 392 ? -33.406 52.781 29.156 1 46.72 392 SER B N 1
ATOM 7279 C CA . SER B 1 392 ? -33.688 51.844 28.062 1 46.72 392 SER B CA 1
ATOM 7280 C C . SER B 1 392 ? -32.812 50.594 28.156 1 46.72 392 SER B C 1
ATOM 7282 O O . SER B 1 392 ? -31.719 50.562 27.594 1 46.72 392 SER B O 1
ATOM 7284 N N . SER B 1 393 ? -32.938 49.781 29.125 1 50.34 393 SER B N 1
ATOM 7285 C CA . SER B 1 393 ? -32.312 48.531 29.484 1 50.34 393 SER B CA 1
ATOM 7286 C C . SER B 1 393 ? -32.969 47.344 28.781 1 50.34 393 SER B C 1
ATOM 7288 O O . SER B 1 393 ? -34.188 47.406 28.5 1 50.34 393 SER B O 1
ATOM 7290 N N . GLY B 1 394 ? -32.219 46.469 28.062 1 53.94 394 GLY B N 1
ATOM 7291 C CA . GLY B 1 394 ? -32.719 45.188 27.562 1 53.94 394 GLY B CA 1
ATOM 7292 C C . GLY B 1 394 ? -32.562 45.062 26.062 1 53.94 394 GLY B C 1
ATOM 7293 O O . GLY B 1 394 ? -31.781 45.781 25.438 1 53.94 394 GLY B O 1
ATOM 7294 N N . LEU B 1 395 ? -33.281 44.062 25.406 1 58.91 395 LEU B N 1
ATOM 7295 C CA . LEU B 1 395 ? -33.25 43.719 24 1 58.91 395 LEU B CA 1
ATOM 7296 C C . LEU B 1 395 ? -33.75 44.875 23.141 1 58.91 395 LEU B C 1
ATOM 7298 O O . LEU B 1 395 ? -33.312 45.031 21.984 1 58.91 395 LEU B O 1
ATOM 7302 N N . SER B 1 396 ? -34.625 45.656 23.828 1 55.97 396 SER B N 1
ATOM 7303 C CA . SER B 1 396 ? -35.188 46.781 23.094 1 55.97 396 SER B CA 1
ATOM 7304 C C . SER B 1 396 ? -34.125 47.812 22.766 1 55.97 396 SER B C 1
ATOM 7306 O O . SER B 1 396 ? -34.281 48.594 21.844 1 55.97 396 SER B O 1
ATOM 7308 N N . SER B 1 397 ? -33.031 47.75 23.531 1 54.78 397 SER B N 1
ATOM 7309 C CA . SER B 1 397 ? -31.984 48.719 23.266 1 54.78 397 SER B CA 1
ATOM 7310 C C . SER B 1 397 ? -31.234 48.375 21.984 1 54.78 397 SER B C 1
ATOM 7312 O O . SER B 1 397 ? -30.562 49.25 21.406 1 54.78 397 SER B O 1
ATOM 7314 N N . ILE B 1 398 ? -31.266 47.25 21.656 1 56.5 398 ILE B N 1
ATOM 7315 C CA . ILE B 1 398 ? -30.609 46.844 20.422 1 56.5 398 ILE B CA 1
ATOM 7316 C C . ILE B 1 398 ? -31.25 47.594 19.234 1 56.5 398 ILE B C 1
ATOM 7318 O O . ILE B 1 398 ? -30.547 48.031 18.312 1 56.5 398 ILE B O 1
ATOM 7322 N N . TYR B 1 399 ? -32.594 47.562 19.328 1 55.06 399 TYR B N 1
ATOM 7323 C CA . TYR B 1 399 ? -33.344 48.188 18.234 1 55.06 399 TYR B CA 1
ATOM 7324 C C . TYR B 1 399 ? -33.562 49.656 18.484 1 55.06 399 TYR B C 1
ATOM 7326 O O . TYR B 1 399 ? -33.594 50.469 17.531 1 55.06 399 TYR B O 1
ATOM 7334 N N . ASN B 1 400 ? -33.875 49.906 19.766 1 51.72 400 ASN B N 1
ATOM 7335 C CA . ASN B 1 400 ? -34.156 51.312 20.078 1 51.72 400 ASN B CA 1
ATOM 7336 C C . ASN B 1 400 ? -32.906 52.094 20.406 1 51.72 400 ASN B C 1
ATOM 7338 O O . ASN B 1 400 ? -32.938 53.312 20.531 1 51.72 400 ASN B O 1
ATOM 7342 N N . GLY B 1 401 ? -31.906 51.438 20.938 1 52.09 401 GLY B N 1
ATOM 7343 C CA . GLY B 1 401 ? -30.688 52.125 21.328 1 52.09 401 GLY B CA 1
ATOM 7344 C C . GLY B 1 401 ? -29.828 52.531 20.156 1 52.09 401 GLY B C 1
ATOM 7345 O O . GLY B 1 401 ? -29.75 51.812 19.156 1 52.09 401 GLY B O 1
ATOM 7346 N N . ASN B 1 402 ? -29.688 53.719 19.906 1 59.78 402 ASN B N 1
ATOM 7347 C CA . ASN B 1 402 ? -29.281 54.531 18.75 1 59.78 402 ASN B CA 1
ATOM 7348 C C . ASN B 1 402 ? -27.766 54.531 18.562 1 59.78 402 ASN B C 1
ATOM 7350 O O . ASN B 1 402 ? -27.234 55.312 17.766 1 59.78 402 ASN B O 1
ATOM 7354 N N . ASN B 1 403 ? -26.984 53.719 19.359 1 70.62 403 ASN B N 1
ATOM 7355 C CA . ASN B 1 403 ? -25.562 53.875 19.062 1 70.62 403 ASN B CA 1
ATOM 7356 C C . ASN B 1 403 ? -25.094 52.781 18.094 1 70.62 403 ASN B C 1
ATOM 7358 O O . ASN B 1 403 ? -25.328 51.594 18.312 1 70.62 403 ASN B O 1
ATOM 7362 N N . ILE B 1 404 ? -24.766 53.219 16.922 1 80.19 404 ILE B N 1
ATOM 7363 C CA . ILE B 1 404 ? -24.25 52.344 15.891 1 80.19 404 ILE B CA 1
ATOM 7364 C C . ILE B 1 404 ? -22.781 52.656 15.633 1 80.19 404 ILE B C 1
ATOM 7366 O O . ILE B 1 404 ? -22.422 53.812 15.445 1 80.19 404 ILE B O 1
ATOM 7370 N N . THR B 1 405 ? -22.016 51.688 15.844 1 82.69 405 THR B N 1
ATOM 7371 C CA . THR B 1 405 ? -20.609 51.844 15.469 1 82.69 405 THR B CA 1
ATOM 7372 C C . THR B 1 405 ? -20.281 50.969 14.258 1 82.69 405 THR B C 1
ATOM 7374 O O . THR B 1 405 ? -20.5 49.75 14.281 1 82.69 405 THR B O 1
ATOM 7377 N N . GLU B 1 406 ? -19.938 51.656 13.164 1 88.88 406 GLU B N 1
ATOM 7378 C CA . GLU B 1 406 ? -19.5 50.969 11.945 1 88.88 406 GLU B CA 1
ATOM 7379 C C . GLU B 1 406 ? -18 51.094 11.758 1 88.88 406 GLU B C 1
ATOM 7381 O O . GLU B 1 406 ? -17.406 52.156 11.992 1 88.88 406 GLU B O 1
ATOM 7386 N N . SER B 1 407 ? -17.453 50.031 11.602 1 90.75 407 SER B N 1
ATOM 7387 C CA . SER B 1 407 ? -16.016 50.062 11.398 1 90.75 407 SER B CA 1
ATOM 7388 C C . SER B 1 407 ? -15.594 49.25 10.172 1 90.75 407 SER B C 1
ATOM 7390 O O . SER B 1 407 ? -16.219 48.25 9.852 1 90.75 407 SER B O 1
ATOM 7392 N N . ALA B 1 408 ? -14.664 49.781 9.383 1 90.81 408 ALA B N 1
ATOM 7393 C CA . ALA B 1 408 ? -13.984 49.094 8.289 1 90.81 408 ALA B CA 1
ATOM 7394 C C . ALA B 1 408 ? -12.484 48.969 8.562 1 90.81 408 ALA B C 1
ATOM 7396 O O . ALA B 1 408 ? -11.844 49.938 8.977 1 90.81 408 ALA B O 1
ATOM 7397 N N . ARG B 1 409 ? -12.062 47.75 8.469 1 92.06 409 ARG B N 1
ATOM 7398 C CA . ARG B 1 409 ? -10.664 47.5 8.781 1 92.06 409 ARG B CA 1
ATOM 7399 C C . ARG B 1 409 ? -9.969 46.781 7.637 1 92.06 409 ARG B C 1
ATOM 7401 O O . ARG B 1 409 ? -10.547 45.875 7.02 1 92.06 409 ARG B O 1
ATOM 7408 N N . VAL B 1 410 ? -8.773 47.281 7.285 1 93 410 VAL B N 1
ATOM 7409 C CA . VAL B 1 410 ? -7.898 46.594 6.348 1 93 410 VAL B CA 1
ATOM 7410 C C . VAL B 1 410 ? -6.645 46.094 7.078 1 93 410 VAL B C 1
ATOM 7412 O O . VAL B 1 410 ? -5.996 46.875 7.789 1 93 410 VAL B O 1
ATOM 7415 N N . THR B 1 411 ? -6.434 44.812 6.992 1 92.81 411 THR B N 1
ATOM 7416 C CA . THR B 1 411 ? -5.262 44.25 7.641 1 92.81 411 THR B CA 1
ATOM 7417 C C . THR B 1 411 ? -4.348 43.562 6.617 1 92.81 411 THR B C 1
ATOM 7419 O O . THR B 1 411 ? -4.812 42.812 5.781 1 92.81 411 THR B O 1
ATOM 7422 N N . LEU B 1 412 ? -3.035 43.938 6.68 1 92.94 412 LEU B N 1
ATOM 7423 C CA . LEU B 1 412 ? -2.033 43.375 5.773 1 92.94 412 LEU B CA 1
ATOM 7424 C C . LEU B 1 412 ? -0.906 42.719 6.551 1 92.94 412 LEU B C 1
ATOM 7426 O O . LEU B 1 412 ? -0.373 43.281 7.5 1 92.94 412 LEU B O 1
ATOM 7430 N N . THR B 1 413 ? -0.649 41.469 6.266 1 91.25 413 THR B N 1
ATOM 7431 C CA . THR B 1 413 ? 0.489 40.75 6.836 1 91.25 413 THR B CA 1
ATOM 7432 C C . THR B 1 413 ? 1.419 40.25 5.734 1 91.25 413 THR B C 1
ATOM 7434 O O . THR B 1 413 ? 1.001 39.5 4.859 1 91.25 413 THR B O 1
ATOM 7437 N N . ILE B 1 414 ? 2.662 40.719 5.766 1 91.88 414 ILE B N 1
ATOM 7438 C CA . ILE B 1 414 ? 3.672 40.344 4.793 1 91.88 414 ILE B CA 1
ATOM 7439 C C . ILE B 1 414 ? 4.723 39.438 5.469 1 91.88 414 ILE B C 1
ATOM 7441 O O . ILE B 1 414 ? 5.578 39.938 6.203 1 91.88 414 ILE B O 1
ATOM 7445 N N . PRO B 1 415 ? 4.633 38.219 5.289 1 85.44 415 PRO B N 1
ATOM 7446 C CA . PRO B 1 415 ? 5.695 37.375 5.828 1 85.44 415 PRO B CA 1
ATOM 7447 C C . PRO B 1 415 ? 7.023 37.531 5.09 1 85.44 415 PRO B C 1
ATOM 7449 O O . PRO B 1 415 ? 7.055 37.531 3.859 1 85.44 415 PRO B O 1
ATOM 7452 N N . LEU B 1 416 ? 8.047 37.906 5.992 1 85.31 416 LEU B N 1
ATOM 7453 C CA . LEU B 1 416 ? 9.383 38.062 5.414 1 85.31 416 LEU B CA 1
ATOM 7454 C C . LEU B 1 416 ? 10.219 36.812 5.68 1 85.31 416 LEU B C 1
ATOM 7456 O O . LEU B 1 416 ? 10.391 36.406 6.832 1 85.31 416 LEU B O 1
ATOM 7460 N N . ASN B 1 417 ? 10.5 36.031 4.797 1 82.12 417 ASN B N 1
ATOM 7461 C CA . ASN B 1 417 ? 11.328 34.812 4.812 1 82.12 417 ASN B CA 1
ATOM 7462 C C . ASN B 1 417 ? 10.648 33.688 5.57 1 82.12 417 ASN B C 1
ATOM 7464 O O . ASN B 1 417 ? 11.242 33.094 6.465 1 82.12 417 ASN B O 1
ATOM 7468 N N . ASP B 1 418 ? 9.414 33.375 5.312 1 87.62 418 ASP B N 1
ATOM 7469 C CA . ASP B 1 418 ? 8.672 32.25 5.914 1 87.62 418 ASP B CA 1
ATOM 7470 C C . ASP B 1 418 ? 8.984 30.938 5.219 1 87.62 418 ASP B C 1
ATOM 7472 O O . ASP B 1 418 ? 8.297 30.547 4.273 1 87.62 418 ASP B O 1
ATOM 7476 N N . ILE B 1 419 ? 10 30.297 5.723 1 91.5 419 ILE B N 1
ATOM 7477 C CA . ILE B 1 419 ? 10.477 29.062 5.09 1 91.5 419 ILE B CA 1
ATOM 7478 C C . ILE B 1 419 ? 9.445 27.953 5.281 1 91.5 419 ILE B C 1
ATOM 7480 O O . ILE B 1 419 ? 9.406 27 4.504 1 91.5 419 ILE B O 1
ATOM 7484 N N . GLY B 1 420 ? 8.523 28.031 6.359 1 91.19 420 GLY B N 1
ATOM 7485 C CA . GLY B 1 420 ? 7.445 27.078 6.543 1 91.19 420 GLY B CA 1
ATOM 7486 C C . GLY B 1 420 ? 6.473 27.031 5.379 1 91.19 420 GLY B C 1
ATOM 7487 O O . GLY B 1 420 ? 6.109 25.953 4.902 1 91.19 420 GLY B O 1
ATOM 7488 N N . ARG B 1 421 ? 6.113 28.125 4.895 1 91.62 421 ARG B N 1
ATOM 7489 C CA . ARG B 1 421 ? 5.203 28.219 3.758 1 91.62 421 ARG B CA 1
ATOM 7490 C C . ARG B 1 421 ? 5.883 27.75 2.471 1 91.62 421 ARG B C 1
ATOM 7492 O O . ARG B 1 421 ? 5.254 27.109 1.632 1 91.62 421 ARG B O 1
ATOM 7499 N N . ARG B 1 422 ? 7.117 28.188 2.373 1 93.62 422 ARG B N 1
ATOM 7500 C CA . ARG B 1 422 ? 7.855 27.734 1.202 1 93.62 422 ARG B CA 1
ATOM 7501 C C . ARG B 1 422 ? 7.961 26.219 1.181 1 93.62 422 ARG B C 1
ATOM 7503 O O . ARG B 1 422 ? 7.859 25.594 0.119 1 93.62 422 ARG B O 1
ATOM 7510 N N . SER B 1 423 ? 8.172 25.672 2.373 1 95.38 423 SER B N 1
ATOM 7511 C CA . SER B 1 423 ? 8.234 24.219 2.494 1 95.38 423 SER B CA 1
ATOM 7512 C C . SER B 1 423 ? 6.941 23.562 2.016 1 95.38 423 SER B C 1
ATOM 7514 O O . SER B 1 423 ? 6.973 22.531 1.359 1 95.38 423 SER B O 1
ATOM 7516 N N . GLN B 1 424 ? 5.863 24.156 2.268 1 95.12 424 GLN B N 1
ATOM 7517 C CA . GLN B 1 424 ? 4.57 23.625 1.854 1 95.12 424 GLN B CA 1
ATOM 7518 C C . GLN B 1 424 ? 4.445 23.609 0.334 1 95.12 424 GLN B C 1
ATOM 7520 O O . GLN B 1 424 ? 3.943 22.641 -0.241 1 95.12 424 GLN B O 1
ATOM 7525 N N . LEU B 1 425 ? 4.852 24.672 -0.304 1 96.44 425 LEU B N 1
ATOM 7526 C CA . LEU B 1 425 ? 4.797 24.75 -1.761 1 96.44 425 LEU B CA 1
ATOM 7527 C C . LEU B 1 425 ? 5.734 23.719 -2.389 1 96.44 425 LEU B C 1
ATOM 7529 O O . LEU B 1 425 ? 5.359 23.031 -3.338 1 96.44 425 LEU B O 1
ATOM 7533 N N . ILE B 1 426 ? 6.949 23.609 -1.824 1 96.62 426 ILE B N 1
ATOM 7534 C CA . ILE B 1 426 ? 7.918 22.641 -2.336 1 96.62 426 ILE B CA 1
ATOM 7535 C C . ILE B 1 426 ? 7.367 21.234 -2.18 1 96.62 426 ILE B C 1
ATOM 7537 O O . ILE B 1 426 ? 7.441 20.422 -3.109 1 96.62 426 ILE B O 1
ATOM 7541 N N . ASN B 1 427 ? 6.758 20.906 -1.021 1 97 427 ASN B N 1
ATOM 7542 C CA . ASN B 1 427 ? 6.164 19.594 -0.784 1 97 427 ASN B CA 1
ATOM 7543 C C . ASN B 1 427 ? 5.059 19.297 -1.794 1 97 427 ASN B C 1
ATOM 7545 O O . ASN B 1 427 ? 4.992 18.188 -2.332 1 97 427 ASN B O 1
ATOM 7549 N N . ALA B 1 428 ? 4.238 20.266 -2.035 1 97.19 428 ALA B N 1
ATOM 7550 C CA . ALA B 1 428 ? 3.141 20.078 -2.979 1 97.19 428 ALA B CA 1
ATOM 7551 C C . ALA B 1 428 ? 3.666 19.828 -4.391 1 97.19 428 ALA B C 1
ATOM 7553 O O . ALA B 1 428 ? 3.137 18.984 -5.117 1 97.19 428 ALA B O 1
ATOM 7554 N N . LYS B 1 429 ? 4.672 20.562 -4.789 1 96.88 429 LYS B N 1
ATOM 7555 C CA . LYS B 1 429 ? 5.254 20.406 -6.117 1 96.88 429 LYS B CA 1
ATOM 7556 C C . LYS B 1 429 ? 5.895 19.031 -6.277 1 96.88 429 LYS B C 1
ATOM 7558 O O . LYS B 1 429 ? 5.695 18.359 -7.293 1 96.88 429 LYS B O 1
ATOM 7563 N N . VAL B 1 430 ? 6.695 18.641 -5.273 1 97.12 430 VAL B N 1
ATOM 7564 C CA . VAL B 1 430 ? 7.355 17.344 -5.316 1 97.12 430 VAL B CA 1
ATOM 7565 C C . VAL B 1 430 ? 6.305 16.234 -5.359 1 97.12 430 VAL B C 1
ATOM 7567 O O . VAL B 1 430 ? 6.434 15.281 -6.129 1 97.12 430 VAL B O 1
ATOM 7570 N N . GLN B 1 431 ? 5.238 16.359 -4.582 1 97.25 431 GLN B N 1
ATOM 7571 C CA . GLN B 1 431 ? 4.184 15.359 -4.57 1 97.25 431 GLN B CA 1
ATOM 7572 C C . GLN B 1 431 ? 3.494 15.273 -5.93 1 97.25 431 GLN B C 1
ATOM 7574 O O . GLN B 1 431 ? 3.148 14.18 -6.383 1 97.25 431 GLN B O 1
ATOM 7579 N N . LEU B 1 432 ? 3.27 16.391 -6.512 1 97 432 LEU B N 1
ATOM 7580 C CA . LEU B 1 432 ? 2.66 16.422 -7.836 1 97 432 LEU B CA 1
ATOM 7581 C C . LEU B 1 432 ? 3.541 15.695 -8.852 1 97 432 LEU B C 1
ATOM 7583 O O . LEU B 1 432 ? 3.049 14.898 -9.656 1 97 432 LEU B O 1
ATOM 7587 N N . GLU B 1 433 ? 4.844 15.922 -8.812 1 96.19 433 GLU B N 1
ATOM 7588 C CA . GLU B 1 433 ? 5.77 15.234 -9.719 1 96.19 433 GLU B CA 1
ATOM 7589 C C . GLU B 1 433 ? 5.789 13.734 -9.453 1 96.19 433 GLU B C 1
ATOM 7591 O O . GLU B 1 433 ? 5.812 12.938 -10.391 1 96.19 433 GLU B O 1
ATOM 7596 N N . LYS B 1 434 ? 5.781 13.328 -8.211 1 96.25 434 LYS B N 1
ATOM 7597 C CA . LYS B 1 434 ? 5.746 11.914 -7.855 1 96.25 434 LYS B CA 1
ATOM 7598 C C . LYS B 1 434 ? 4.488 11.242 -8.398 1 96.25 434 LYS B C 1
ATOM 7600 O O . LYS B 1 434 ? 4.551 10.141 -8.93 1 96.25 434 LYS B O 1
ATOM 7605 N N . ASP B 1 435 ? 3.355 11.922 -8.281 1 96.19 435 ASP B N 1
ATOM 7606 C CA . ASP B 1 435 ? 2.094 11.336 -8.727 1 96.19 435 ASP B CA 1
ATOM 7607 C C . ASP B 1 435 ? 2.055 11.203 -10.25 1 96.19 435 ASP B C 1
ATOM 7609 O O . ASP B 1 435 ? 1.438 10.281 -10.773 1 96.19 435 ASP B O 1
ATOM 7613 N N . LYS B 1 436 ? 2.678 12.156 -10.914 1 96.25 436 LYS B N 1
ATOM 7614 C CA . LYS B 1 436 ? 2.781 12.016 -12.367 1 96.25 436 LYS B CA 1
ATOM 7615 C C . LYS B 1 436 ? 3.561 10.758 -12.742 1 96.25 436 LYS B C 1
ATOM 7617 O O . LYS B 1 436 ? 3.131 9.992 -13.609 1 96.25 436 LYS B O 1
ATOM 7622 N N . ILE B 1 437 ? 4.68 10.523 -12.078 1 94.69 437 ILE B N 1
ATOM 7623 C CA . ILE B 1 437 ? 5.5 9.344 -12.312 1 94.69 437 ILE B CA 1
ATOM 7624 C C . ILE B 1 437 ? 4.711 8.086 -11.945 1 94.69 437 ILE B C 1
ATOM 7626 O O . ILE B 1 437 ? 4.699 7.113 -12.703 1 94.69 437 ILE B O 1
ATOM 7630 N N . ASN B 1 438 ? 4.016 8.133 -10.844 1 94.88 438 ASN B N 1
ATOM 7631 C CA . ASN B 1 438 ? 3.246 6.98 -10.375 1 94.88 438 ASN B CA 1
ATOM 7632 C C . ASN B 1 438 ? 2.105 6.645 -11.328 1 94.88 438 ASN B C 1
ATOM 7634 O O . ASN B 1 438 ? 1.764 5.473 -11.508 1 94.88 438 ASN B O 1
ATOM 7638 N N . LEU B 1 439 ? 1.5 7.691 -11.914 1 95.62 439 LEU B N 1
ATOM 7639 C CA . LEU B 1 439 ? 0.424 7.453 -12.867 1 95.62 439 LEU B CA 1
ATOM 7640 C C . LEU B 1 439 ? 0.944 6.723 -14.102 1 95.62 439 LEU B C 1
ATOM 7642 O O . LEU B 1 439 ? 0.321 5.77 -14.57 1 95.62 439 LEU B O 1
ATOM 7646 N N . ILE B 1 440 ? 2.062 7.129 -14.602 1 93.56 440 ILE B N 1
ATOM 7647 C CA . ILE B 1 440 ? 2.66 6.488 -15.766 1 93.56 440 ILE B CA 1
ATOM 7648 C C . ILE B 1 440 ? 3.039 5.047 -15.43 1 93.56 440 ILE B C 1
ATOM 7650 O O . ILE B 1 440 ? 2.785 4.129 -16.203 1 93.56 440 ILE B O 1
ATOM 7654 N N . ALA B 1 441 ? 3.631 4.863 -14.266 1 93 441 ALA B N 1
ATOM 7655 C CA . ALA B 1 441 ? 3.994 3.527 -13.805 1 93 441 ALA B CA 1
ATOM 7656 C C . ALA B 1 441 ? 2.76 2.639 -13.672 1 93 441 ALA B C 1
ATOM 7658 O O . ALA B 1 441 ? 2.793 1.462 -14.031 1 93 441 ALA B O 1
ATOM 7659 N N . ALA B 1 442 ? 1.7 3.225 -13.156 1 94.75 442 ALA B N 1
ATOM 7660 C CA . ALA B 1 442 ? 0.46 2.469 -12.992 1 94.75 442 ALA B CA 1
ATOM 7661 C C . ALA B 1 442 ? -0.119 2.064 -14.344 1 94.75 442 ALA B C 1
ATOM 7663 O O . ALA B 1 442 ? -0.633 0.955 -14.5 1 94.75 442 ALA B O 1
ATOM 7664 N N . LYS B 1 443 ? -0.056 2.961 -15.258 1 94.56 443 LYS B N 1
ATOM 7665 C CA . LYS B 1 443 ? -0.522 2.658 -16.609 1 94.56 443 LYS B CA 1
ATOM 7666 C C . LYS B 1 443 ? 0.261 1.495 -17.203 1 94.56 443 LYS B C 1
ATOM 7668 O O . LYS B 1 443 ? -0.329 0.542 -17.719 1 94.56 443 LYS B O 1
ATOM 7673 N N . ARG B 1 444 ? 1.489 1.56 -17.141 1 92 444 ARG B N 1
ATOM 7674 C CA . ARG B 1 444 ? 2.344 0.515 -17.703 1 92 444 ARG B CA 1
ATOM 7675 C C . ARG B 1 444 ? 2.123 -0.812 -16.984 1 92 444 ARG B C 1
ATOM 7677 O O . ARG B 1 444 ? 2.066 -1.866 -17.609 1 92 444 ARG B O 1
ATOM 7684 N N . ALA B 1 445 ? 2.066 -0.74 -15.688 1 94.19 445 ALA B N 1
ATOM 7685 C CA . ALA B 1 445 ? 1.812 -1.95 -14.906 1 94.19 445 ALA B CA 1
ATOM 7686 C C . ALA B 1 445 ? 0.487 -2.592 -15.312 1 94.19 445 ALA B C 1
ATOM 7688 O O . ALA B 1 445 ? 0.387 -3.816 -15.406 1 94.19 445 ALA B O 1
ATOM 7689 N N . LEU B 1 446 ? -0.532 -1.765 -15.531 1 96 446 LEU B N 1
ATOM 7690 C CA . LEU B 1 446 ? -1.837 -2.264 -15.945 1 96 446 LEU B CA 1
ATOM 7691 C C . LEU B 1 446 ? -1.756 -2.916 -17.328 1 96 446 LEU B C 1
ATOM 7693 O O . LEU B 1 446 ? -2.279 -4.012 -17.531 1 96 446 LEU B O 1
ATOM 7697 N N . ILE B 1 447 ? -1.074 -2.277 -18.234 1 94.81 447 ILE B N 1
ATOM 7698 C CA . ILE B 1 447 ? -0.9 -2.818 -19.578 1 94.81 447 ILE B CA 1
ATOM 7699 C C . ILE B 1 447 ? -0.175 -4.16 -19.5 1 94.81 447 ILE B C 1
ATOM 7701 O O . ILE B 1 447 ? -0.582 -5.129 -20.141 1 94.81 447 ILE B O 1
ATOM 7705 N N . THR B 1 448 ? 0.835 -4.199 -18.703 1 93.62 448 THR B N 1
ATOM 7706 C CA . THR B 1 448 ? 1.592 -5.434 -18.531 1 93.62 448 THR B CA 1
ATOM 7707 C C . THR B 1 448 ? 0.712 -6.527 -17.922 1 93.62 448 THR B C 1
ATOM 7709 O O . THR B 1 448 ? 0.727 -7.668 -18.391 1 93.62 448 THR B O 1
ATOM 7712 N N . SER B 1 449 ? -0.057 -6.188 -16.938 1 96.19 449 SER B N 1
ATOM 7713 C CA . SER B 1 449 ? -0.936 -7.152 -16.281 1 96.19 449 SER B CA 1
ATOM 7714 C C . SER B 1 449 ? -1.964 -7.711 -17.25 1 96.19 449 SER B C 1
ATOM 7716 O O . SER B 1 449 ? -2.191 -8.922 -17.297 1 96.19 449 SER B O 1
ATOM 7718 N N . VAL B 1 450 ? -2.551 -6.855 -18.062 1 96.75 450 VAL B N 1
ATOM 7719 C CA . VAL B 1 450 ? -3.527 -7.277 -19.062 1 96.75 450 VAL B CA 1
ATOM 7720 C C . VAL B 1 450 ? -2.848 -8.156 -20.109 1 96.75 450 VAL B C 1
ATOM 7722 O O . VAL B 1 450 ? -3.357 -9.219 -20.469 1 96.75 450 VAL B O 1
ATOM 7725 N N . THR B 1 451 ? -1.698 -7.75 -20.578 1 94.31 451 THR B N 1
ATOM 7726 C CA . THR B 1 451 ? -0.955 -8.5 -21.578 1 94.31 451 THR B CA 1
ATOM 7727 C C . THR B 1 451 ? -0.616 -9.898 -21.062 1 94.31 451 THR B C 1
ATOM 7729 O O . THR B 1 451 ? -0.852 -10.898 -21.75 1 94.31 451 THR B O 1
ATOM 7732 N N . ASN B 1 452 ? -0.13 -9.938 -19.812 1 95 452 ASN B N 1
ATOM 7733 C CA . ASN B 1 452 ? 0.222 -11.219 -19.203 1 95 452 ASN B CA 1
ATOM 7734 C C . ASN B 1 452 ? -1.003 -12.117 -19.031 1 95 452 ASN B C 1
ATOM 7736 O O . ASN B 1 452 ? -0.94 -13.312 -19.297 1 95 452 ASN B O 1
ATOM 7740 N N . THR B 1 453 ? -2.084 -11.531 -18.641 1 97 453 THR B N 1
ATOM 7741 C CA . THR B 1 453 ? -3.303 -12.305 -18.438 1 97 453 THR B CA 1
ATOM 7742 C C . THR B 1 453 ? -3.822 -12.852 -19.766 1 97 453 THR B C 1
ATOM 7744 O O . THR B 1 453 ? -4.219 -14.016 -19.844 1 97 453 THR B O 1
ATOM 7747 N N . ILE B 1 454 ? -3.781 -12.094 -20.812 1 96.38 454 ILE B N 1
ATOM 7748 C CA . ILE B 1 454 ? -4.25 -12.531 -22.109 1 96.38 454 ILE B CA 1
ATOM 7749 C C . ILE B 1 454 ? -3.311 -13.602 -22.672 1 96.38 454 ILE B C 1
ATOM 7751 O O . ILE B 1 454 ? -3.762 -14.602 -23.234 1 96.38 454 ILE B O 1
ATOM 7755 N N . ASN B 1 455 ? -1.998 -13.391 -22.516 1 92.94 455 ASN B N 1
ATOM 7756 C CA . ASN B 1 455 ? -1.048 -14.43 -22.906 1 92.94 455 ASN B CA 1
ATOM 7757 C C . ASN B 1 455 ? -1.312 -15.734 -22.172 1 92.94 455 ASN B C 1
ATOM 7759 O O . ASN B 1 455 ? -1.267 -16.812 -22.766 1 92.94 455 ASN B O 1
ATOM 7763 N N . ASN B 1 456 ? -1.604 -15.625 -20.906 1 95 456 ASN B N 1
ATOM 7764 C CA . ASN B 1 456 ? -1.942 -16.812 -20.125 1 95 456 ASN B CA 1
ATOM 7765 C C . ASN B 1 456 ? -3.215 -17.484 -20.641 1 95 456 ASN B C 1
ATOM 7767 O O . ASN B 1 456 ? -3.285 -18.703 -20.734 1 95 456 ASN B O 1
ATOM 7771 N N . ILE B 1 457 ? -4.199 -16.672 -20.984 1 96.5 457 ILE B N 1
ATOM 7772 C CA . ILE B 1 457 ? -5.453 -17.203 -21.516 1 96.5 457 ILE B CA 1
ATOM 7773 C C . ILE B 1 457 ? -5.188 -17.922 -22.844 1 96.5 457 ILE B C 1
ATOM 7775 O O . ILE B 1 457 ? -5.703 -19.016 -23.078 1 96.5 457 ILE B O 1
ATOM 7779 N N . GLN B 1 458 ? -4.414 -17.328 -23.688 1 94.56 458 GLN B N 1
ATOM 7780 C CA . GLN B 1 458 ? -4.055 -17.953 -24.953 1 94.56 458 GLN B CA 1
ATOM 7781 C C . GLN B 1 458 ? -3.371 -19.297 -24.734 1 94.56 458 GLN B C 1
ATOM 7783 O O . GLN B 1 458 ? -3.711 -20.297 -25.375 1 94.56 458 GLN B O 1
ATOM 7788 N N . SER B 1 459 ? -2.432 -19.297 -23.781 1 92.69 459 SER B N 1
ATOM 7789 C CA . SER B 1 459 ? -1.719 -20.516 -23.453 1 92.69 459 SER B CA 1
ATOM 7790 C C . SER B 1 459 ? -2.664 -21.578 -22.891 1 92.69 459 SER B C 1
ATOM 7792 O O . SER B 1 459 ? -2.611 -22.734 -23.281 1 92.69 459 SER B O 1
ATOM 7794 N N . LEU B 1 460 ? -3.553 -21.172 -22.016 1 93.31 460 LEU B N 1
ATOM 7795 C CA . LEU B 1 460 ? -4.484 -22.094 -21.375 1 93.31 460 LEU B CA 1
ATOM 7796 C C . LEU B 1 460 ? -5.508 -22.609 -22.391 1 93.31 460 LEU B C 1
ATOM 7798 O O . LEU B 1 460 ? -5.949 -23.766 -22.297 1 93.31 460 LEU B O 1
ATOM 7802 N N . ALA B 1 461 ? -5.902 -21.781 -23.375 1 94.38 461 ALA B N 1
ATOM 7803 C CA . ALA B 1 461 ? -6.785 -22.219 -24.453 1 94.38 461 ALA B CA 1
ATOM 7804 C C . ALA B 1 461 ? -6.137 -23.344 -25.266 1 94.38 461 ALA B C 1
ATOM 7806 O O . ALA B 1 461 ? -6.777 -24.359 -25.547 1 94.38 461 ALA B O 1
ATOM 7807 N N . LYS B 1 462 ? -4.898 -23.125 -25.594 1 91.31 462 LYS B N 1
ATOM 7808 C CA . LYS B 1 462 ? -4.172 -24.156 -26.328 1 91.31 462 LYS B CA 1
ATOM 7809 C C . LYS B 1 462 ? -4.035 -25.422 -25.5 1 91.31 462 LYS B C 1
ATOM 7811 O O . LYS B 1 462 ? -4.164 -26.531 -26.016 1 91.31 462 LYS B O 1
ATOM 7816 N N . ARG B 1 463 ? -3.799 -25.234 -24.203 1 87.88 463 ARG B N 1
ATOM 7817 C CA . ARG B 1 463 ? -3.676 -26.391 -23.297 1 87.88 463 ARG B CA 1
ATOM 7818 C C . ARG B 1 463 ? -4.992 -27.156 -23.219 1 87.88 463 ARG B C 1
ATOM 7820 O O . ARG B 1 463 ? -4.992 -28.375 -23.125 1 87.88 463 ARG B O 1
ATOM 7827 N N . TYR B 1 464 ? -6.004 -26.5 -23.219 1 91.5 464 TYR B N 1
ATOM 7828 C CA . TYR B 1 464 ? -7.32 -27.141 -23.188 1 91.5 464 TYR B CA 1
ATOM 7829 C C . TYR B 1 464 ? -7.539 -27.984 -24.438 1 91.5 464 TYR B C 1
ATOM 7831 O O . TYR B 1 464 ? -7.984 -29.125 -24.344 1 91.5 464 TYR B O 1
ATOM 7839 N N . GLU B 1 465 ? -7.211 -27.438 -25.578 1 91.5 465 GLU B N 1
ATOM 7840 C CA . GLU B 1 465 ? -7.348 -28.156 -26.844 1 91.5 465 GLU B CA 1
ATOM 7841 C C . GLU B 1 465 ? -6.477 -29.422 -26.844 1 91.5 465 GLU B C 1
ATOM 7843 O O . GLU B 1 465 ? -6.918 -30.484 -27.281 1 91.5 465 GLU B O 1
ATOM 7848 N N . LEU B 1 466 ? -5.312 -29.203 -26.281 1 87 466 LEU B N 1
ATOM 7849 C CA . LEU B 1 466 ? -4.398 -30.344 -26.219 1 87 466 LEU B CA 1
ATOM 7850 C C . LEU B 1 466 ? -4.902 -31.406 -25.25 1 87 466 LEU B C 1
ATOM 7852 O O . LEU B 1 466 ? -4.766 -32.594 -25.5 1 87 466 LEU B O 1
ATOM 7856 N N . ALA B 1 467 ? -5.465 -30.969 -24.125 1 88.81 467 ALA B N 1
ATOM 7857 C CA . ALA B 1 467 ? -6.027 -31.891 -23.156 1 88.81 467 ALA B CA 1
ATOM 7858 C C . ALA B 1 467 ? -7.199 -32.656 -23.75 1 88.81 467 ALA B C 1
ATOM 7860 O O . ALA B 1 467 ? -7.375 -33.844 -23.453 1 88.81 467 ALA B O 1
ATOM 7861 N N . GLN B 1 468 ? -7.992 -32.094 -24.625 1 90.5 468 GLN B N 1
ATOM 7862 C CA . GLN B 1 468 ? -9.086 -32.75 -25.328 1 90.5 468 GLN B CA 1
ATOM 7863 C C . GLN B 1 468 ? -8.555 -33.875 -26.234 1 90.5 468 GLN B C 1
ATOM 7865 O O . GLN B 1 468 ? -9.094 -34.969 -26.234 1 90.5 468 GLN B O 1
ATOM 7870 N N . LYS B 1 469 ? -7.504 -33.5 -26.906 1 89.44 469 LYS B N 1
ATOM 7871 C CA . LYS B 1 469 ? -6.891 -34.5 -27.781 1 89.44 469 LYS B CA 1
ATOM 7872 C C . LYS B 1 469 ? -6.316 -35.656 -26.969 1 89.44 469 LYS B C 1
ATOM 7874 O O . LYS B 1 469 ? -6.41 -36.812 -27.391 1 89.44 469 LYS B O 1
ATOM 7879 N N . GLN B 1 470 ? -5.758 -35.312 -25.797 1 85.44 470 GLN B N 1
ATOM 7880 C CA . GLN B 1 470 ? -5.191 -36.344 -24.938 1 85.44 470 GLN B CA 1
ATOM 7881 C C . GLN B 1 470 ? -6.273 -37.312 -24.438 1 85.44 470 GLN B C 1
ATOM 7883 O O . GLN B 1 470 ? -6.055 -38.5 -24.391 1 85.44 470 GLN B O 1
ATOM 7888 N N . VAL B 1 471 ? -7.422 -36.812 -24.078 1 88.88 471 VAL B N 1
ATOM 7889 C CA . VAL B 1 471 ? -8.523 -37.656 -23.625 1 88.88 471 VAL B CA 1
ATOM 7890 C C . VAL B 1 471 ? -9 -38.562 -24.75 1 88.88 471 VAL B C 1
ATOM 7892 O O . VAL B 1 471 ? -9.219 -39.75 -24.562 1 88.88 471 VAL B O 1
ATOM 7895 N N . LYS B 1 472 ? -9.086 -38.031 -25.922 1 90.56 472 LYS B N 1
ATOM 7896 C CA . LYS B 1 472 ? -9.523 -38.812 -27.078 1 90.56 472 LYS B CA 1
ATOM 7897 C C . LYS B 1 472 ? -8.555 -39.969 -27.375 1 90.56 472 LYS B C 1
ATOM 7899 O O . LYS B 1 472 ? -8.977 -41.094 -27.594 1 90.56 472 LYS B O 1
ATOM 7904 N N . LEU B 1 473 ? -7.281 -39.625 -27.297 1 84.88 473 LEU B N 1
ATOM 7905 C CA . LEU B 1 473 ? -6.266 -40.625 -27.547 1 84.88 473 LEU B CA 1
ATOM 7906 C C . LEU B 1 473 ? -6.27 -41.688 -26.453 1 84.88 473 LEU B C 1
ATOM 7908 O O . LEU B 1 473 ? -6.121 -42.875 -26.734 1 84.88 473 LEU B O 1
ATOM 7912 N N . ALA B 1 474 ? -6.402 -41.219 -25.219 1 85.81 474 ALA B N 1
ATOM 7913 C CA . ALA B 1 474 ? -6.453 -42.156 -24.094 1 85.81 474 ALA B CA 1
ATOM 7914 C C . ALA B 1 474 ? -7.684 -43.062 -24.188 1 85.81 474 ALA B C 1
ATOM 7916 O O . ALA B 1 474 ? -7.625 -44.25 -23.859 1 85.81 474 ALA B O 1
ATOM 7917 N N . GLU B 1 475 ? -8.797 -42.562 -24.641 1 88.19 475 GLU B N 1
ATOM 7918 C CA . GLU B 1 475 ? -10.016 -43.344 -24.844 1 88.19 475 GLU B CA 1
ATOM 7919 C C . GLU B 1 475 ? -9.828 -44.406 -25.922 1 88.19 475 GLU B C 1
ATOM 7921 O O . GLU B 1 475 ? -10.25 -45.562 -25.75 1 88.19 475 GLU B O 1
ATOM 7926 N N . GLN B 1 476 ? -9.141 -44.062 -26.953 1 85.81 476 GLN B N 1
ATOM 7927 C CA . GLN B 1 476 ? -8.867 -45 -28.031 1 85.81 476 GLN B CA 1
ATOM 7928 C C . GLN B 1 476 ? -7.926 -46.094 -27.562 1 85.81 476 GLN B C 1
ATOM 7930 O O . GLN B 1 476 ? -8.133 -47.281 -27.875 1 85.81 476 GLN B O 1
ATOM 7935 N N . SER B 1 477 ? -6.953 -45.625 -26.828 1 83.75 477 SER B N 1
ATOM 7936 C CA . SER B 1 477 ? -5.996 -46.594 -26.328 1 83.75 477 SER B CA 1
ATOM 7937 C C . SER B 1 477 ? -6.668 -47.594 -25.375 1 83.75 477 SER B C 1
ATOM 7939 O O . SER B 1 477 ? -6.41 -48.812 -25.453 1 83.75 477 SER B O 1
ATOM 7941 N N . TYR B 1 478 ? -7.508 -47.125 -24.516 1 85.06 478 TYR B N 1
ATOM 7942 C CA . TYR B 1 478 ? -8.219 -47.969 -23.562 1 85.06 478 TYR B CA 1
ATOM 7943 C C . TYR B 1 478 ? -9.164 -48.938 -24.297 1 85.06 478 TYR B C 1
ATOM 7945 O O . TYR B 1 478 ? -9.211 -50.125 -23.969 1 85.06 478 TYR B O 1
ATOM 7953 N N . ALA B 1 479 ? -9.836 -48.5 -25.281 1 86 479 ALA B N 1
ATOM 7954 C CA . ALA B 1 479 ? -10.758 -49.312 -26.062 1 86 479 ALA B CA 1
ATOM 7955 C C . ALA B 1 479 ? -10.016 -50.406 -26.828 1 86 479 ALA B C 1
ATOM 7957 O O . ALA B 1 479 ? -10.477 -51.562 -26.891 1 86 479 ALA B O 1
ATOM 7958 N N . LEU B 1 480 ? -8.891 -50 -27.297 1 83.81 480 LEU B N 1
ATOM 7959 C CA . LEU B 1 480 ? -8.086 -50.969 -28.047 1 83.81 480 LEU B CA 1
ATOM 7960 C C . LEU B 1 480 ? -7.539 -52.062 -27.125 1 83.81 480 LEU B C 1
ATOM 7962 O O . LEU B 1 480 ? -7.555 -53.25 -27.484 1 83.81 480 LEU B O 1
ATOM 7966 N N . GLU B 1 481 ? -7.074 -51.625 -25.984 1 85.06 481 GLU B N 1
ATOM 7967 C CA . GLU B 1 481 ? -6.516 -52.625 -25.047 1 85.06 481 GLU B CA 1
ATOM 7968 C C . GLU B 1 481 ? -7.594 -53.562 -24.531 1 85.06 481 GLU B C 1
ATOM 7970 O O . GLU B 1 481 ? -7.324 -54.75 -24.297 1 85.06 481 GLU B O 1
ATOM 7975 N N . LYS B 1 482 ? -8.711 -53.062 -24.375 1 82.44 482 LYS B N 1
ATOM 7976 C CA . LYS B 1 482 ? -9.828 -53.906 -23.969 1 82.44 482 LYS B CA 1
ATOM 7977 C C . LYS B 1 482 ? -10.156 -54.938 -25.047 1 82.44 482 LYS B C 1
ATOM 7979 O O . LYS B 1 482 ? -10.414 -56.094 -24.719 1 82.44 482 LYS B O 1
ATOM 7984 N N . LYS B 1 483 ? -10.07 -54.562 -26.266 1 84.25 483 LYS B N 1
ATOM 7985 C CA . LYS B 1 483 ? -10.328 -55.5 -27.375 1 84.25 483 LYS B CA 1
ATOM 7986 C C . LYS B 1 483 ? -9.234 -56.562 -27.469 1 84.25 483 LYS B C 1
ATOM 7988 O O . LYS B 1 483 ? -9.523 -57.719 -27.734 1 84.25 483 LYS B O 1
ATOM 7993 N N . LYS B 1 484 ? -8.062 -56.156 -27.25 1 84.5 484 LYS B N 1
ATOM 7994 C CA . LYS B 1 484 ? -6.949 -57.094 -27.297 1 84.5 484 LYS B CA 1
ATOM 7995 C C . LYS B 1 484 ? -7.047 -58.094 -26.141 1 84.5 484 LYS B C 1
ATOM 7997 O O . LYS B 1 484 ? -6.695 -59.281 -26.312 1 84.5 484 LYS B O 1
ATOM 8002 N N . GLN B 1 485 ? -7.426 -57.594 -25.031 1 81.56 485 GLN B N 1
ATOM 8003 C CA . GLN B 1 485 ? -7.594 -58.5 -23.875 1 81.56 485 GLN B CA 1
ATOM 8004 C C . GLN B 1 485 ? -8.648 -59.562 -24.156 1 81.56 485 GLN B C 1
ATOM 8006 O O . GLN B 1 485 ? -8.469 -60.719 -23.797 1 81.56 485 GLN B O 1
ATOM 8011 N N . GLN B 1 486 ? -9.633 -59.188 -24.828 1 79.5 486 GLN B N 1
ATOM 8012 C CA . GLN B 1 486 ? -10.703 -60.125 -25.188 1 79.5 486 GLN B CA 1
ATOM 8013 C C . GLN B 1 486 ? -10.211 -61.156 -26.172 1 79.5 486 GLN B C 1
ATOM 8015 O O . GLN B 1 486 ? -10.68 -62.312 -26.156 1 79.5 486 GLN B O 1
ATOM 8020 N N . ALA B 1 487 ? -9.102 -60.781 -26.844 1 82.44 487 ALA B N 1
ATOM 8021 C CA . ALA B 1 487 ? -8.508 -61.688 -27.797 1 82.44 487 ALA B CA 1
ATOM 8022 C C . ALA B 1 487 ? -7.371 -62.5 -27.172 1 82.44 487 ALA B C 1
ATOM 8024 O O . ALA B 1 487 ? -6.754 -63.344 -27.828 1 82.44 487 ALA B O 1
ATOM 8025 N N . GLY B 1 488 ? -7.031 -62.219 -25.844 1 74.81 488 GLY B N 1
ATOM 8026 C CA . GLY B 1 488 ? -6.02 -62.938 -25.094 1 74.81 488 GLY B CA 1
ATOM 8027 C C . GLY B 1 488 ? -4.609 -62.469 -25.375 1 74.81 488 GLY B C 1
ATOM 8028 O O . GLY B 1 488 ? -3.639 -63.156 -25.047 1 74.81 488 GLY B O 1
ATOM 8029 N N . ILE B 1 489 ? -4.531 -61.281 -25.938 1 78.31 489 ILE B N 1
ATOM 8030 C CA . ILE B 1 489 ? -3.24 -60.781 -26.375 1 78.31 489 ILE B CA 1
ATOM 8031 C C . ILE B 1 489 ? -2.658 -59.844 -25.312 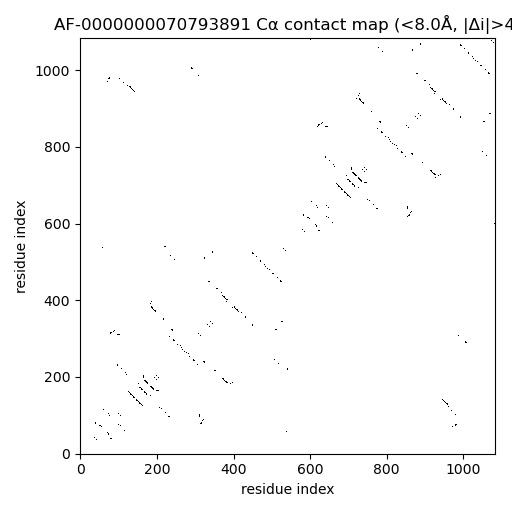1 78.31 489 ILE B C 1
ATOM 8033 O O . ILE B 1 489 ? -1.445 -59.844 -25.094 1 78.31 489 ILE B O 1
ATOM 8037 N N . SER B 1 490 ? -3.605 -59.188 -24.625 1 75.44 490 SER B N 1
ATOM 8038 C CA . SER B 1 490 ? -3.133 -58.219 -23.625 1 75.44 490 SER B CA 1
ATOM 8039 C C . SER B 1 490 ? -3.41 -58.688 -22.219 1 75.44 490 SER B C 1
ATOM 8041 O O . SER B 1 490 ? -4.332 -59.469 -21.984 1 75.44 490 SER B O 1
ATOM 8043 N N . SER B 1 491 ? -2.508 -58.219 -21.359 1 73.94 491 SER B N 1
ATOM 8044 C CA . SER B 1 491 ? -2.658 -58.594 -19.953 1 73.94 491 SER B CA 1
ATOM 8045 C C . SER B 1 491 ? -3.607 -57.625 -19.234 1 73.94 491 SER B C 1
ATOM 8047 O O . SER B 1 491 ? -3.881 -56.531 -19.703 1 73.94 491 SER B O 1
ATOM 8049 N N . ALA B 1 492 ? -4.152 -58.156 -18.219 1 69.56 492 ALA B N 1
ATOM 8050 C CA . ALA B 1 492 ? -4.984 -57.344 -17.344 1 69.56 492 ALA B CA 1
ATOM 8051 C C . ALA B 1 492 ? -4.219 -56.094 -16.859 1 69.56 492 ALA B C 1
ATOM 8053 O O . ALA B 1 492 ? -4.805 -55.031 -16.656 1 69.56 492 ALA B O 1
ATOM 8054 N N . LEU B 1 493 ? -2.959 -56.219 -16.781 1 70.19 493 LEU B N 1
ATOM 8055 C CA . LEU B 1 493 ? -2.109 -55.125 -16.359 1 70.19 493 LEU B CA 1
ATOM 8056 C C . LEU B 1 493 ? -2.08 -54.031 -17.422 1 70.19 493 LEU B C 1
ATOM 8058 O O . LEU B 1 493 ? -2.109 -52.844 -17.078 1 70.19 493 LEU B O 1
ATOM 8062 N N . ASP B 1 494 ? -2.133 -54.438 -18.578 1 78.19 494 ASP B N 1
ATOM 8063 C CA . ASP B 1 494 ? -2.098 -53.469 -19.672 1 78.19 494 ASP B CA 1
ATOM 8064 C C . ASP B 1 494 ? -3.396 -52.656 -19.734 1 78.19 494 ASP B C 1
ATOM 8066 O O . ASP B 1 494 ? -3.373 -51.438 -19.953 1 78.19 494 ASP B O 1
ATOM 8070 N N . VAL B 1 495 ? -4.473 -53.344 -19.5 1 76.62 495 VAL B N 1
ATOM 8071 C CA . VAL B 1 495 ? -5.773 -52.688 -19.516 1 76.62 495 VAL B CA 1
ATOM 8072 C C . VAL B 1 495 ? -5.867 -51.719 -18.344 1 76.62 495 VAL B C 1
ATOM 8074 O O . VAL B 1 495 ? -6.344 -50.594 -18.484 1 76.62 495 VAL B O 1
ATOM 8077 N N . ASN B 1 496 ? -5.363 -52.156 -17.281 1 74.62 496 ASN B N 1
ATOM 8078 C CA . ASN B 1 496 ? -5.379 -51.281 -16.094 1 74.62 496 ASN B CA 1
ATOM 8079 C C . ASN B 1 496 ? -4.527 -50.031 -16.312 1 74.62 496 ASN B C 1
ATOM 8081 O O . ASN B 1 496 ? -4.918 -48.938 -15.898 1 74.62 496 ASN B O 1
ATOM 8085 N N . ASN B 1 497 ? -3.469 -50.188 -16.875 1 77.44 497 ASN B N 1
ATOM 8086 C CA . ASN B 1 497 ? -2.574 -49.062 -17.125 1 77.44 497 ASN B CA 1
ATOM 8087 C C . ASN B 1 497 ? -3.209 -48.062 -18.078 1 77.44 497 ASN B C 1
ATOM 8089 O O . ASN B 1 497 ? -3.109 -46.844 -17.844 1 77.44 497 ASN B O 1
ATOM 8093 N N . THR B 1 498 ? -3.908 -48.594 -19.078 1 82 498 THR B N 1
ATOM 8094 C CA . THR B 1 498 ? -4.555 -47.688 -20.016 1 82 498 THR B CA 1
ATOM 8095 C C . THR B 1 498 ? -5.77 -47 -19.391 1 82 498 THR B C 1
ATOM 8097 O O . THR B 1 498 ? -6.086 -45.875 -19.703 1 82 498 THR B O 1
ATOM 8100 N N . GLN B 1 499 ? -6.434 -47.688 -18.547 1 80.56 499 GLN B N 1
ATOM 8101 C CA . GLN B 1 499 ? -7.547 -47.094 -17.812 1 80.56 499 GLN B CA 1
ATOM 8102 C C . GLN B 1 499 ? -7.066 -45.969 -16.906 1 80.56 499 GLN B C 1
ATOM 8104 O O . GLN B 1 499 ? -7.703 -44.906 -16.828 1 80.56 499 GLN B O 1
ATOM 8109 N N . ASN B 1 500 ? -5.98 -46.219 -16.234 1 78.38 500 ASN B N 1
ATOM 8110 C CA . ASN B 1 500 ? -5.398 -45.188 -15.383 1 78.38 500 ASN B CA 1
ATOM 8111 C C . ASN B 1 500 ? -4.984 -43.969 -16.188 1 78.38 500 ASN B C 1
ATOM 8113 O O . ASN B 1 500 ? -5.148 -42.844 -15.734 1 78.38 500 ASN B O 1
ATOM 8117 N N . GLN B 1 501 ? -4.559 -44.219 -17.328 1 82.25 501 GLN B N 1
ATOM 8118 C CA . GLN B 1 501 ? -4.172 -43.125 -18.203 1 82.25 501 GLN B CA 1
ATOM 8119 C C . GLN B 1 501 ? -5.387 -42.312 -18.625 1 82.25 501 GLN B C 1
ATOM 8121 O O . GLN B 1 501 ? -5.312 -41.094 -18.719 1 82.25 501 GLN B O 1
ATOM 8126 N N . LEU B 1 502 ? -6.465 -43 -18.922 1 85.25 502 LEU B N 1
ATOM 8127 C CA . LEU B 1 502 ? -7.695 -42.312 -19.297 1 85.25 502 LEU B CA 1
ATOM 8128 C C . LEU B 1 502 ? -8.203 -41.438 -18.141 1 85.25 502 LEU B C 1
ATOM 8130 O O . LEU B 1 502 ? -8.562 -40.281 -18.344 1 85.25 502 LEU B O 1
ATOM 8134 N N . ILE B 1 503 ? -8.141 -42 -17 1 84.19 503 ILE B N 1
ATOM 8135 C CA . ILE B 1 503 ? -8.609 -41.281 -15.82 1 84.19 503 ILE B CA 1
ATOM 8136 C C . ILE B 1 503 ? -7.73 -40.062 -15.594 1 84.19 503 ILE B C 1
ATOM 8138 O O . ILE B 1 503 ? -8.234 -38.969 -15.297 1 84.19 503 ILE B O 1
ATOM 8142 N N . GLN B 1 504 ? -6.453 -40.219 -15.75 1 83.31 504 GLN B N 1
ATOM 8143 C CA . GLN B 1 504 ? -5.52 -39.094 -15.594 1 83.31 504 GLN B CA 1
ATOM 8144 C C . GLN B 1 504 ? -5.762 -38.031 -16.656 1 83.31 504 GLN B C 1
ATOM 8146 O O . GLN B 1 504 ? -5.68 -36.812 -16.359 1 83.31 504 GLN B O 1
ATOM 8151 N N . ALA B 1 505 ? -6.039 -38.438 -17.844 1 86.44 505 ALA B N 1
ATOM 8152 C CA . ALA B 1 505 ? -6.324 -37.5 -18.922 1 86.44 505 ALA B CA 1
ATOM 8153 C C . ALA B 1 505 ? -7.605 -36.719 -18.656 1 86.44 505 ALA B C 1
ATOM 8155 O O . ALA B 1 505 ? -7.668 -35.5 -18.906 1 86.44 505 ALA B O 1
ATOM 8156 N N . GLN B 1 506 ? -8.594 -37.438 -18.203 1 87.38 506 GLN B N 1
ATOM 8157 C CA . GLN B 1 506 ? -9.859 -36.812 -17.891 1 87.38 506 GLN B CA 1
ATOM 8158 C C . GLN B 1 506 ? -9.695 -35.781 -16.766 1 87.38 506 GLN B C 1
ATOM 8160 O O . GLN B 1 506 ? -10.273 -34.688 -16.812 1 87.38 506 GLN B O 1
ATOM 8165 N N . SER B 1 507 ? -8.945 -36.125 -15.766 1 87.62 507 SER B N 1
ATOM 8166 C CA . SER B 1 507 ? -8.641 -35.188 -14.68 1 87.62 507 SER B CA 1
ATOM 8167 C C . SER B 1 507 ? -7.883 -33.969 -15.188 1 87.62 507 SER B C 1
ATOM 8169 O O . SER B 1 507 ? -8.148 -32.844 -14.758 1 87.62 507 SER B O 1
ATOM 8171 N N . GLY B 1 508 ? -6.969 -34.219 -16.062 1 88.25 508 GLY B N 1
ATOM 8172 C CA . GLY B 1 508 ? -6.234 -33.125 -16.672 1 88.25 508 GLY B CA 1
ATOM 8173 C C . GLY B 1 508 ? -7.113 -32.188 -17.469 1 88.25 508 GLY B C 1
ATOM 8174 O O . GLY B 1 508 ? -6.895 -30.969 -17.484 1 88.25 508 GLY B O 1
ATOM 8175 N N . LEU B 1 509 ? -8.094 -32.781 -18.188 1 90.56 509 LEU B N 1
ATOM 8176 C CA . LEU B 1 509 ? -9 -31.984 -19.016 1 90.56 509 LEU B CA 1
ATOM 8177 C C . LEU B 1 509 ? -9.828 -31.031 -18.141 1 90.56 509 LEU B C 1
ATOM 8179 O O . LEU B 1 509 ? -9.93 -29.844 -18.453 1 90.56 509 LEU B O 1
ATOM 8183 N N . ILE B 1 510 ? -10.383 -31.484 -17.062 1 92.69 510 ILE B N 1
ATOM 8184 C CA . ILE B 1 510 ? -11.195 -30.641 -16.203 1 92.69 510 ILE B CA 1
ATOM 8185 C C . ILE B 1 510 ? -10.32 -29.562 -15.57 1 92.69 510 ILE B C 1
ATOM 8187 O O . ILE B 1 510 ? -10.758 -28.406 -15.414 1 92.69 510 ILE B O 1
ATOM 8191 N N . GLY B 1 511 ? -9.117 -29.938 -15.164 1 92.88 511 GLY B N 1
ATOM 8192 C CA . GLY B 1 511 ? -8.18 -28.953 -14.648 1 92.88 511 GLY B CA 1
ATOM 8193 C C . GLY B 1 511 ? -7.875 -27.844 -15.641 1 92.88 511 GLY B C 1
ATOM 8194 O O . GLY B 1 511 ? -7.836 -26.672 -15.266 1 92.88 511 GLY B O 1
ATOM 8195 N N . ALA B 1 512 ? -7.68 -28.219 -16.859 1 91.94 512 ALA B N 1
ATOM 8196 C CA . ALA B 1 512 ? -7.391 -27.25 -17.906 1 91.94 512 ALA B CA 1
ATOM 8197 C C . ALA B 1 512 ? -8.586 -26.344 -18.156 1 91.94 512 ALA B C 1
ATOM 8199 O O . ALA B 1 512 ? -8.43 -25.141 -18.359 1 91.94 512 ALA B O 1
ATOM 8200 N N . LYS B 1 513 ? -9.82 -26.938 -18.141 1 94.25 513 LYS B N 1
ATOM 8201 C CA . LYS B 1 513 ? -11.047 -26.172 -18.328 1 94.25 513 LYS B CA 1
ATOM 8202 C C . LYS B 1 513 ? -11.18 -25.094 -17.25 1 94.25 513 LYS B C 1
ATOM 8204 O O . LYS B 1 513 ? -11.391 -23.922 -17.547 1 94.25 513 LYS B O 1
ATOM 8209 N N . ILE B 1 514 ? -10.969 -25.469 -16.078 1 95.81 514 ILE B N 1
ATOM 8210 C CA . ILE B 1 514 ? -11.18 -24.594 -14.93 1 95.81 514 ILE B CA 1
ATOM 8211 C C . ILE B 1 514 ? -10.094 -23.516 -14.906 1 95.81 514 ILE B C 1
ATOM 8213 O O . ILE B 1 514 ? -10.375 -22.344 -14.625 1 95.81 514 ILE B O 1
ATOM 8217 N N . ALA B 1 515 ? -8.898 -23.906 -15.203 1 94.81 515 ALA B N 1
ATOM 8218 C CA . ALA B 1 515 ? -7.812 -22.938 -15.258 1 94.81 515 ALA B CA 1
ATOM 8219 C C . ALA B 1 515 ? -8.102 -21.859 -16.297 1 94.81 515 ALA B C 1
ATOM 8221 O O . ALA B 1 515 ? -7.898 -20.672 -16.031 1 94.81 515 ALA B O 1
ATOM 8222 N N . TYR B 1 516 ? -8.539 -22.328 -17.469 1 95.56 516 TYR B N 1
ATOM 8223 C CA . TYR B 1 516 ? -8.898 -21.406 -18.547 1 95.56 516 TYR B CA 1
ATOM 8224 C C . TYR B 1 516 ? -10.023 -20.484 -18.125 1 95.56 516 TYR B C 1
ATOM 8226 O O . TYR B 1 516 ? -9.906 -19.266 -18.25 1 95.56 516 TYR B O 1
ATOM 8234 N N . LEU B 1 517 ? -11.055 -20.969 -17.578 1 96.38 517 LEU B N 1
ATOM 8235 C CA . LEU B 1 517 ? -12.219 -20.188 -17.172 1 96.38 517 LEU B CA 1
ATOM 8236 C C . LEU B 1 517 ? -11.867 -19.234 -16.031 1 96.38 517 LEU B C 1
ATOM 8238 O O . LEU B 1 517 ? -12.352 -18.094 -16 1 96.38 517 LEU B O 1
ATOM 8242 N N . ASN B 1 518 ? -11.055 -19.672 -15.07 1 97.12 518 ASN B N 1
ATOM 8243 C CA . ASN B 1 518 ? -10.641 -18.828 -13.961 1 97.12 518 ASN B CA 1
ATOM 8244 C C . ASN B 1 518 ? -9.836 -17.625 -14.438 1 97.12 518 ASN B C 1
ATOM 8246 O O . ASN B 1 518 ? -9.977 -16.516 -13.906 1 97.12 518 ASN B O 1
ATOM 8250 N N . GLN B 1 519 ? -9.008 -17.859 -15.445 1 96.75 519 GLN B N 1
ATOM 8251 C CA . GLN B 1 519 ? -8.219 -16.766 -15.984 1 96.75 519 GLN B CA 1
ATOM 8252 C C . GLN B 1 519 ? -9.102 -15.742 -16.703 1 96.75 519 GLN B C 1
ATOM 8254 O O . GLN B 1 519 ? -8.82 -14.547 -16.672 1 96.75 519 GLN B O 1
ATOM 8259 N N . LEU B 1 520 ? -10.141 -16.234 -17.359 1 96.62 520 LEU B N 1
ATOM 8260 C CA . LEU B 1 520 ? -11.109 -15.336 -17.969 1 96.62 520 LEU B CA 1
ATOM 8261 C C . LEU B 1 520 ? -11.797 -14.469 -16.922 1 96.62 520 LEU B C 1
ATOM 8263 O O . LEU B 1 520 ? -11.961 -13.266 -17.109 1 96.62 520 LEU B O 1
ATOM 8267 N N . SER B 1 521 ? -12.133 -15.062 -15.812 1 97 521 SER B N 1
ATOM 8268 C CA . SER B 1 521 ? -12.75 -14.32 -14.719 1 97 521 SER B CA 1
ATOM 8269 C C . SER B 1 521 ? -11.781 -13.297 -14.125 1 97 521 SER B C 1
ATOM 8271 O O . SER B 1 521 ? -12.188 -12.188 -13.766 1 97 521 SER B O 1
ATOM 8273 N N . ALA B 1 522 ? -10.547 -13.711 -14.047 1 97.38 522 ALA B N 1
ATOM 8274 C CA . ALA B 1 522 ? -9.523 -12.797 -13.539 1 97.38 522 ALA B CA 1
ATOM 8275 C C . ALA B 1 522 ? -9.367 -11.594 -14.461 1 97.38 522 ALA B C 1
ATOM 8277 O O . ALA B 1 522 ? -9.195 -10.469 -13.992 1 97.38 522 ALA B O 1
ATOM 8278 N N . LEU B 1 523 ? -9.398 -11.859 -15.766 1 97.75 523 LEU B N 1
ATOM 8279 C CA . LEU B 1 523 ? -9.297 -10.773 -16.734 1 97.75 523 LEU B CA 1
ATOM 8280 C C . LEU B 1 523 ? -10.469 -9.805 -16.578 1 97.75 523 LEU B C 1
ATOM 8282 O O . LEU B 1 523 ? -10.273 -8.586 -16.578 1 97.75 523 LEU B O 1
ATOM 8286 N N . GLN B 1 524 ? -11.656 -10.359 -16.422 1 97 524 GLN B N 1
ATOM 8287 C CA . GLN B 1 524 ? -12.844 -9.516 -16.25 1 97 524 GLN B CA 1
ATOM 8288 C C . GLN B 1 524 ? -12.695 -8.609 -15.023 1 97 524 GLN B C 1
ATOM 8290 O O . GLN B 1 524 ? -13.094 -7.445 -15.062 1 97 524 GLN B O 1
ATOM 8295 N N . ARG B 1 525 ? -12.148 -9.141 -13.961 1 97.31 525 ARG B N 1
ATOM 8296 C CA . ARG B 1 525 ? -11.93 -8.375 -12.742 1 97.31 525 ARG B CA 1
ATOM 8297 C C . ARG B 1 525 ? -10.953 -7.227 -12.984 1 97.31 525 ARG B C 1
ATOM 8299 O O . ARG B 1 525 ? -11.195 -6.098 -12.555 1 97.31 525 ARG B O 1
ATOM 8306 N N . ILE B 1 526 ? -9.859 -7.512 -13.734 1 97.12 526 ILE B N 1
ATOM 8307 C CA . ILE B 1 526 ? -8.844 -6.508 -14.023 1 97.12 526 ILE B CA 1
ATOM 8308 C C . ILE B 1 526 ? -9.43 -5.43 -14.93 1 97.12 526 ILE B C 1
ATOM 8310 O O . ILE B 1 526 ? -9.133 -4.242 -14.773 1 97.12 526 ILE B O 1
ATOM 8314 N N . LEU B 1 527 ? -10.32 -5.855 -15.898 1 97 527 LEU B N 1
ATOM 8315 C CA . LEU B 1 527 ? -10.922 -4.941 -16.859 1 97 527 LEU B CA 1
ATOM 8316 C C . LEU B 1 527 ? -12.023 -4.113 -16.219 1 97 527 LEU B C 1
ATOM 8318 O O . LEU B 1 527 ? -12.398 -3.057 -16.719 1 97 527 LEU B O 1
ATOM 8322 N N . GLY B 1 528 ? -12.578 -4.605 -15.125 1 95.19 528 GLY B N 1
ATOM 8323 C CA . GLY B 1 528 ? -13.688 -3.93 -14.469 1 95.19 528 GLY B CA 1
ATOM 8324 C C . GLY B 1 528 ? -15.031 -4.246 -15.102 1 95.19 528 GLY B C 1
ATOM 8325 O O . GLY B 1 528 ? -15.969 -3.449 -15.016 1 95.19 528 GLY B O 1
ATOM 8326 N N . THR B 1 529 ? -15.188 -5.414 -15.727 1 94.75 529 THR B N 1
ATOM 8327 C CA . THR B 1 529 ? -16.406 -5.727 -16.484 1 94.75 529 THR B CA 1
ATOM 8328 C C . THR B 1 529 ? -17.141 -6.91 -15.852 1 94.75 529 THR B C 1
ATOM 8330 O O . THR B 1 529 ? -18.062 -7.457 -16.453 1 94.75 529 THR B O 1
ATOM 8333 N N . THR B 1 530 ? -16.703 -7.336 -14.68 1 96.5 530 THR B N 1
ATOM 8334 C CA . THR B 1 530 ? -17.281 -8.5 -14.023 1 96.5 530 THR B CA 1
ATOM 8335 C C . THR B 1 530 ? -18.797 -8.32 -13.844 1 96.5 530 THR B C 1
ATOM 8337 O O . THR B 1 530 ? -19.578 -9.227 -14.133 1 96.5 530 THR B O 1
ATOM 8340 N N . LEU B 1 531 ? -19.203 -7.145 -13.406 1 95.12 531 LEU B N 1
ATOM 8341 C CA . LEU B 1 531 ? -20.625 -6.891 -13.133 1 95.12 531 LEU B CA 1
ATOM 8342 C C . LEU B 1 531 ? -21.438 -6.918 -14.422 1 95.12 531 LEU B C 1
ATOM 8344 O O . LEU B 1 531 ? -22.531 -7.465 -14.453 1 95.12 531 LEU B O 1
ATOM 8348 N N . ASP B 1 532 ? -20.953 -6.418 -15.508 1 92.19 532 ASP B N 1
ATOM 8349 C CA . ASP B 1 532 ? -21.625 -6.422 -16.797 1 92.19 532 ASP B CA 1
ATOM 8350 C C . ASP B 1 532 ? -21.75 -7.84 -17.344 1 92.19 532 ASP B C 1
ATOM 8352 O O . ASP B 1 532 ? -22.797 -8.227 -17.859 1 92.19 532 ASP B O 1
ATOM 8356 N N . TYR B 1 533 ? -20.672 -8.547 -17.219 1 91.94 533 TYR B N 1
ATOM 8357 C CA . TYR B 1 533 ? -20.656 -9.914 -17.719 1 91.94 533 TYR B CA 1
ATOM 8358 C C . TYR B 1 533 ? -21.703 -10.766 -17.031 1 91.94 533 TYR B C 1
ATOM 8360 O O . TYR B 1 533 ? -22.406 -11.562 -17.688 1 91.94 533 TYR B O 1
ATOM 8368 N N . TRP B 1 534 ? -21.844 -10.562 -15.789 1 93.81 534 TRP B N 1
ATOM 8369 C CA . TRP B 1 534 ? -22.781 -11.383 -15.023 1 93.81 534 TRP B CA 1
ATOM 8370 C C . TRP B 1 534 ? -24.109 -10.664 -14.859 1 93.81 534 TRP B C 1
ATOM 8372 O O . TRP B 1 534 ? -24.969 -11.109 -14.094 1 93.81 534 TRP B O 1
ATOM 8382 N N . GLN B 1 535 ? -24.281 -9.484 -15.453 1 91.12 535 GLN B N 1
ATOM 8383 C CA . GLN B 1 535 ? -25.531 -8.727 -15.492 1 91.12 535 GLN B CA 1
ATOM 8384 C C . GLN B 1 535 ? -26.016 -8.383 -14.086 1 91.12 535 GLN B C 1
ATOM 8386 O O . GLN B 1 535 ? -27.172 -8.609 -13.75 1 91.12 535 GLN B O 1
ATOM 8391 N N . ILE B 1 536 ? -25.047 -7.863 -13.359 1 91.12 536 ILE B N 1
ATOM 8392 C CA . ILE B 1 536 ? -25.344 -7.434 -12 1 91.12 536 ILE B CA 1
ATOM 8393 C C . ILE B 1 536 ? -25.438 -5.91 -11.945 1 91.12 536 ILE B C 1
ATOM 8395 O O . ILE B 1 536 ? -24.531 -5.211 -12.406 1 91.12 536 ILE B O 1
ATOM 8399 N N . LYS B 1 537 ? -26.516 -5.441 -11.516 1 83.94 537 LYS B N 1
ATOM 8400 C CA . LYS B 1 537 ? -26.688 -4.008 -11.305 1 83.94 537 LYS B CA 1
ATOM 8401 C C . LYS B 1 537 ? -26.688 -3.664 -9.82 1 83.94 537 LYS B C 1
ATOM 8403 O O . LYS B 1 537 ? -27.531 -4.145 -9.062 1 83.94 537 LYS B O 1
ATOM 8408 N N . LEU B 1 538 ? -25.641 -2.916 -9.555 1 82.06 538 LEU B N 1
ATOM 8409 C CA . LEU B 1 538 ? -25.547 -2.533 -8.148 1 82.06 538 LEU B CA 1
ATOM 8410 C C . LEU B 1 538 ? -26.516 -1.396 -7.832 1 82.06 538 LEU B C 1
ATOM 8412 O O . LEU B 1 538 ? -26.734 -0.512 -8.664 1 82.06 538 LEU B O 1
ATOM 8416 N N . ARG B 1 539 ? -27.281 -1.529 -6.887 1 60.5 539 ARG B N 1
ATOM 8417 C CA . ARG B 1 539 ? -28.297 -0.581 -6.461 1 60.5 539 ARG B CA 1
ATOM 8418 C C . ARG B 1 539 ? -27.703 0.792 -6.188 1 60.5 539 ARG B C 1
ATOM 8420 O O . ARG B 1 539 ? -28.375 1.813 -6.336 1 60.5 539 ARG B O 1
ATOM 8427 N N . TYR B 1 540 ? -26.391 0.762 -5.707 1 61.5 540 TYR B N 1
ATOM 8428 C CA . TYR B 1 540 ? -25.859 2.021 -5.199 1 61.5 540 TYR B CA 1
ATOM 8429 C C . TYR B 1 540 ? -24.812 2.59 -6.141 1 61.5 540 TYR B C 1
ATOM 8431 O O . TYR B 1 540 ? -24.125 3.562 -5.805 1 61.5 540 TYR B O 1
ATOM 8439 N N . GLY B 1 541 ? -24.484 1.847 -7.227 1 56.31 541 GLY B N 1
ATOM 8440 C CA . GLY B 1 541 ? -23.375 2.271 -8.07 1 56.31 541 GLY B CA 1
ATOM 8441 C C . GLY B 1 541 ? -23.766 3.355 -9.062 1 56.31 541 GLY B C 1
ATOM 8442 O O . GLY B 1 541 ? -22.938 3.814 -9.844 1 56.31 541 GLY B O 1
ATOM 8443 N N . GLY B 1 542 ? -25.172 3.553 -9.375 1 47.03 542 GLY B N 1
ATOM 8444 C CA . GLY B 1 542 ? -25.469 4.504 -10.438 1 47.03 542 GLY B CA 1
ATOM 8445 C C . GLY B 1 542 ? -25.359 5.949 -9.984 1 47.03 542 GLY B C 1
ATOM 8446 O O . GLY B 1 542 ? -25.391 6.238 -8.789 1 47.03 542 GLY B O 1
#

Nearest PDB structures (foldseek):
  5bun-assembly1_B  TM=7.884E-01  e=3.782E-16  Salmonella enterica subsp. enterica serovar Typhi
  2xmn-assembly1_C  TM=7.772E-01  e=1.018E-15  Escherichia coli K-12
  7ng9-assembly1_A  TM=7.730E-01  e=1.437E-15  Klebsiella quasipneumoniae
  1ek9-assembly1_A  TM=7.590E-01  e=3.257E-15  Escherichia coli
  5iuy-assembly1_A  TM=7.440E-01  e=5.951E-15  Pseudomonas aeruginosa PAO1

Foldseek 3Di:
DCPPDDDPDPPPPPPPPPPPPPPPPPPPVVQPVQLVLQVQDPHSNVVSVVLVQLVVLLLVCLVPVCSVVPDDSCQDAADAGPDPDAAAADLLSLLVLLCRHPVLLVVLSVVSNVLSVVLVVLVCLQPKDKDKDKDWDWDWDQDPPPGIDIAIDIDIWIWIWGAHLQGKIWIWIWDQPCDPPRFRKIKIKIKIKGWDFQRGDNLQRCLVSVLSVLVSLLSLLVSLLSSLVLSLQLLLLQLQLLLLLLQLVLLVVLLVLLVVVLVVVVVCVVVVNDPPCPNVVSVVVNVVSVVVNVVSVVSNLVSLQSSCNSSSHHSSHRYDYDNADDDPDQDQDDLVVLLVLLCVRFSVLVVLVSVLVSLVSLLVNLVSNQDKTKMKMKMKMAIQPDPVVPPPGDPVRRVVVPDIDIDIDIDIDDDDDDVVSVVSNVVSVVVSVVSVVVSVVVSVVLSVVSVVLSVVLVVLSVQLVVLVVQLVVLVVLLVVQVVCVVVVNHDPVSNSVSVVSNSVSVSSNRVSVSSNVSSVSVSCSSSSCSCVVSVHDDSSSD/DPDDDDDPDPPPPPPPPPPPPPPPPPCPVVQPVQLVLQPQDPHSNVVSVVLVQLVVLLLVCLVPVCSVVPDDSCQDAADARPDPDAAAADLLSLLVLLCRHPVLLVVLSVVSNVLSVVLVVLVCLQPKDKDKDKDWDWDWDQDPPPGIDIAIEIDIWIWIWGAHLQGKIWIWIWDFPCDPVRFRKIKIKIKIKGWDFQRGDNLQRCLVSVLSVLVSLLSLLVSLLSSLVLSLQLLLLQLQLLLLLLQLVLLVVLLVVLVVVLVVQVVCVVVVNDPPCPNVVSVVVNVVSVVVNVVSVVSNLVSLQSSCNSSSHHSSHRYDYDNADDDPDQDQDDLVVLLVLLCVRFSVLVVLVSVLVSLVSLLVNLVSNQDKTKMKMKMKMAIQPDPVVPPPGDPVRRVVVPDIDIDIDIDIGDDDPPVVSVVSNVVSVVVSVVSVVVSVVVSVVLSVVSVVLSVQLVVLSVQLVVLVVQLVVLVVLLVVLVVCVVVVNHDPVSNSVSSVSNSVSVSSNRVSVSSNVSSVSVSCSSSSCSCVVSVHDDSSSD

Organism: Legionella pneumophila subsp. pneumophila (strain Philadelphia 1 / ATCC 33152 / DSM 7513) (NCBI:txid272624)